Protein AF-A0A3A9AD01-F1 (afdb_monomer_lite)

pLDDT: mean 79.99, std 21.17, range [20.7, 98.94]

Radius of gyration: 34.41 Å; chains: 1; bounding box: 116×49×112 Å

Structure (mmCIF, N/CA/C/O backbone):
data_AF-A0A3A9AD01-F1
#
_entry.id   AF-A0A3A9AD01-F1
#
loop_
_atom_site.group_PDB
_atom_site.id
_atom_site.type_symbol
_atom_site.label_atom_id
_atom_site.label_alt_id
_atom_site.label_comp_id
_atom_site.label_asym_id
_atom_site.label_entity_id
_atom_site.label_seq_id
_atom_site.pdbx_PDB_ins_code
_atom_site.Cartn_x
_atom_site.Cartn_y
_atom_site.Cartn_z
_atom_site.occupancy
_atom_site.B_iso_or_equiv
_atom_site.auth_seq_id
_atom_site.auth_comp_id
_atom_site.auth_asym_id
_atom_site.auth_atom_id
_atom_site.pdbx_PDB_model_num
ATOM 1 N N . MET A 1 1 ? 70.126 10.787 26.050 1.00 33.09 1 MET A N 1
ATOM 2 C CA . MET A 1 1 ? 70.693 11.608 27.144 1.00 33.09 1 MET A CA 1
ATOM 3 C C . MET A 1 1 ? 69.645 11.672 28.261 1.00 33.09 1 MET A C 1
ATOM 5 O O . MET A 1 1 ? 68.573 12.176 27.992 1.00 33.09 1 MET A O 1
ATOM 9 N N . LYS A 1 2 ? 69.933 11.039 29.420 1.00 28.64 2 LYS A N 1
ATOM 10 C CA . LYS A 1 2 ? 69.235 10.999 30.745 1.00 28.64 2 LYS A CA 1
ATOM 11 C C . LYS A 1 2 ? 67.682 10.879 30.781 1.00 28.64 2 LYS A C 1
ATOM 13 O O . LYS A 1 2 ? 66.994 11.807 30.401 1.00 28.64 2 LYS A O 1
ATOM 18 N N . LEU A 1 3 ? 67.087 9.727 31.163 1.00 25.70 3 LEU A N 1
ATOM 19 C CA . LEU A 1 3 ? 66.808 9.228 32.550 1.00 25.70 3 LEU A CA 1
ATOM 20 C C . LEU A 1 3 ? 65.947 10.230 33.353 1.00 25.70 3 LEU A C 1
ATOM 22 O O . LEU A 1 3 ? 66.424 11.334 33.560 1.00 25.70 3 LEU A O 1
ATOM 26 N N . ARG A 1 4 ? 64.740 9.974 33.891 1.00 27.58 4 ARG A N 1
ATOM 27 C CA . ARG A 1 4 ? 64.125 8.894 34.725 1.00 27.58 4 ARG A CA 1
ATOM 28 C C . ARG A 1 4 ? 62.675 9.402 35.035 1.00 27.58 4 ARG A C 1
ATOM 30 O O . ARG A 1 4 ? 62.485 10.604 34.955 1.00 27.58 4 ARG A O 1
ATOM 37 N N . ARG A 1 5 ? 61.619 8.683 35.451 1.00 25.41 5 ARG A N 1
ATOM 38 C CA . ARG A 1 5 ? 61.431 7.453 36.246 1.00 25.41 5 ARG A CA 1
ATOM 39 C C . ARG A 1 5 ? 59.931 7.049 36.184 1.00 25.41 5 ARG A C 1
ATOM 41 O O . ARG A 1 5 ? 59.068 7.898 36.354 1.00 25.41 5 ARG A O 1
ATOM 48 N N . ASN A 1 6 ? 59.671 5.753 36.006 1.00 29.19 6 ASN A N 1
ATOM 49 C CA . ASN A 1 6 ? 58.430 5.005 36.325 1.00 29.19 6 ASN A CA 1
ATOM 50 C C . ASN A 1 6 ? 58.163 5.021 37.867 1.00 29.19 6 ASN A C 1
ATOM 52 O O . ASN A 1 6 ? 59.138 5.344 38.560 1.00 29.19 6 ASN A O 1
ATOM 56 N N . PRO A 1 7 ? 57.001 4.599 38.460 1.00 39.38 7 PRO A N 1
ATOM 57 C CA . PRO A 1 7 ? 56.332 3.315 38.148 1.00 39.38 7 PRO A CA 1
ATOM 58 C C . PRO A 1 7 ? 54.803 3.115 38.443 1.00 39.38 7 PRO A C 1
ATOM 60 O O . PRO A 1 7 ? 54.236 3.647 39.386 1.00 39.38 7 PRO A O 1
ATOM 63 N N . TRP A 1 8 ? 54.208 2.169 37.698 1.00 23.75 8 TRP A N 1
ATOM 64 C CA . TRP A 1 8 ? 53.304 1.074 38.131 1.00 23.75 8 TRP A CA 1
ATOM 65 C C . TRP A 1 8 ? 51.989 1.349 38.902 1.00 23.75 8 TRP A C 1
ATOM 67 O O . TRP A 1 8 ? 52.003 1.638 40.093 1.00 23.75 8 TRP A O 1
ATOM 77 N N . LYS A 1 9 ? 50.873 0.872 38.319 1.00 25.64 9 LYS A N 1
ATOM 78 C CA . LYS A 1 9 ? 50.113 -0.275 38.870 1.00 25.64 9 LYS A CA 1
ATOM 79 C C . LYS A 1 9 ? 49.326 -1.017 37.777 1.00 25.64 9 LYS A C 1
ATOM 81 O O . LYS A 1 9 ? 48.518 -0.443 37.061 1.00 25.64 9 LYS A O 1
ATOM 86 N N . LYS A 1 10 ? 49.613 -2.317 37.661 1.00 26.66 10 LYS A N 1
ATOM 87 C CA . LYS A 1 10 ? 48.906 -3.319 36.852 1.00 26.66 10 LYS A CA 1
ATOM 88 C C . LYS A 1 10 ? 47.602 -3.739 37.538 1.00 26.66 10 LYS A C 1
ATOM 90 O O . LYS A 1 10 ? 47.618 -3.979 38.741 1.00 26.66 10 LYS A O 1
ATOM 95 N N . GLY A 1 11 ? 46.587 -4.042 36.725 1.00 24.62 11 GLY A N 1
ATOM 96 C CA . GLY A 1 11 ? 45.798 -5.267 36.893 1.00 24.62 11 GLY A CA 1
ATOM 97 C C . GLY A 1 11 ? 44.281 -5.098 36.967 1.00 24.62 11 GLY A C 1
ATOM 98 O O . GLY A 1 11 ? 43.734 -4.923 38.042 1.00 24.62 11 GLY A O 1
ATOM 99 N N . SER A 1 12 ? 43.576 -5.316 35.857 1.00 23.64 12 SER A N 1
ATOM 100 C CA . SER A 1 12 ? 42.859 -6.585 35.644 1.00 23.64 12 SER A CA 1
ATOM 101 C C . SER A 1 12 ? 42.275 -6.633 34.227 1.00 23.64 12 SER A C 1
ATOM 103 O O . SER A 1 12 ? 41.645 -5.695 33.751 1.00 23.64 12 SER A O 1
ATOM 105 N N . ARG A 1 13 ? 42.540 -7.737 33.521 1.00 26.89 13 ARG A N 1
ATOM 106 C CA . ARG A 1 13 ? 41.887 -8.086 32.255 1.00 26.89 13 ARG A CA 1
ATOM 107 C C . ARG A 1 13 ? 40.448 -8.498 32.572 1.00 26.89 13 ARG A C 1
ATOM 109 O O . ARG A 1 13 ? 40.264 -9.504 33.253 1.00 26.89 13 ARG A O 1
ATOM 116 N N . LYS A 1 14 ? 39.451 -7.797 32.031 1.00 25.42 14 LYS A N 1
ATOM 117 C CA . LYS A 1 14 ? 38.102 -8.349 31.852 1.00 25.42 14 LYS A CA 1
ATOM 118 C C . LYS A 1 14 ? 37.899 -8.663 30.373 1.00 25.42 14 LYS A C 1
ATOM 120 O O . LYS A 1 14 ? 38.024 -7.793 29.517 1.00 25.42 14 LYS A O 1
ATOM 125 N N . LYS A 1 15 ? 37.659 -9.947 30.100 1.00 25.81 15 LYS A N 1
ATOM 126 C CA . LYS A 1 15 ? 37.203 -10.476 28.813 1.00 25.81 15 LYS A CA 1
ATOM 127 C C . LYS A 1 15 ? 35.883 -9.784 28.450 1.00 25.81 15 LYS A C 1
ATOM 129 O O . LYS A 1 15 ? 34.976 -9.772 29.278 1.00 25.81 15 LYS A O 1
ATOM 134 N N . LYS A 1 16 ? 35.777 -9.232 27.239 1.00 26.05 16 LYS A N 1
ATOM 135 C CA . LYS A 1 16 ? 34.485 -8.874 26.639 1.00 26.05 16 LYS A CA 1
ATOM 136 C C . LYS A 1 16 ? 33.756 -10.182 26.309 1.00 26.05 16 LYS A C 1
ATOM 138 O O . LYS A 1 16 ? 34.301 -11.012 25.587 1.00 26.05 16 LYS A O 1
ATOM 143 N N . ILE A 1 17 ? 32.578 -10.374 26.896 1.00 24.59 17 ILE A N 1
ATOM 144 C CA . ILE A 1 17 ? 31.614 -11.426 26.548 1.00 24.59 17 ILE A CA 1
ATOM 145 C C . ILE A 1 17 ? 30.493 -10.721 25.767 1.00 24.59 17 ILE A C 1
ATOM 147 O O . ILE A 1 17 ? 30.049 -9.667 26.226 1.00 24.59 17 ILE A O 1
ATOM 151 N N . PRO A 1 18 ? 30.068 -11.235 24.600 1.00 25.36 18 PRO A N 1
ATOM 152 C CA . PRO A 1 18 ? 29.046 -10.599 23.779 1.00 25.36 18 PRO A CA 1
ATOM 153 C C . PRO A 1 18 ? 27.662 -10.832 24.397 1.00 25.36 18 PRO A C 1
ATOM 155 O O . PRO A 1 18 ? 27.306 -11.963 24.726 1.00 25.36 18 PRO A O 1
ATOM 158 N N . TRP A 1 19 ? 26.887 -9.764 24.574 1.00 20.70 19 TRP A N 1
ATOM 159 C CA . TRP A 1 19 ? 25.496 -9.842 25.015 1.00 20.70 19 TRP A CA 1
ATOM 160 C C . TRP A 1 19 ? 24.606 -10.219 23.824 1.00 20.70 19 TRP A C 1
ATOM 162 O O . TRP A 1 19 ? 24.299 -9.389 22.976 1.00 20.70 19 TRP A O 1
ATOM 172 N N . LYS A 1 20 ? 24.201 -11.491 23.771 1.00 25.28 20 LYS A N 1
ATOM 173 C CA . LYS A 1 20 ? 22.997 -11.959 23.075 1.00 25.28 20 LYS A CA 1
ATOM 174 C C . LYS A 1 20 ? 22.001 -12.433 24.136 1.00 25.28 20 LYS A C 1
ATOM 176 O O . LYS A 1 20 ? 22.396 -13.159 25.043 1.00 25.28 20 LYS A O 1
ATOM 181 N N . ARG A 1 21 ? 20.730 -12.072 23.928 1.00 29.66 21 ARG A N 1
ATOM 182 C CA . ARG A 1 21 ? 19.507 -12.628 24.537 1.00 29.66 21 ARG A CA 1
ATOM 183 C C . ARG A 1 21 ? 19.397 -12.535 26.064 1.00 29.66 21 ARG A C 1
ATOM 185 O O . ARG A 1 21 ? 19.812 -13.430 26.791 1.00 29.66 21 ARG A O 1
ATOM 192 N N . LEU A 1 22 ? 18.692 -11.502 26.518 1.00 23.19 22 LEU A N 1
ATOM 193 C CA . LEU A 1 22 ? 17.883 -11.557 27.733 1.00 23.19 22 LEU A CA 1
ATOM 194 C C . LEU A 1 22 ? 16.463 -11.149 27.346 1.00 23.19 22 LEU A C 1
ATOM 196 O O . LEU A 1 22 ? 16.194 -10.008 26.987 1.00 23.19 22 LEU A O 1
ATOM 200 N N . SER A 1 23 ? 15.607 -12.159 27.337 1.00 25.92 23 SER A N 1
ATOM 201 C CA . SER A 1 23 ? 14.175 -12.125 27.100 1.00 25.92 23 SER A CA 1
ATOM 202 C C . SER A 1 23 ? 13.481 -11.183 28.092 1.00 25.92 23 SER A C 1
ATOM 204 O O . SER A 1 23 ? 13.442 -11.455 29.295 1.00 25.92 23 SER A O 1
ATOM 206 N N . ARG A 1 24 ? 12.942 -10.067 27.590 1.00 24.80 24 ARG A N 1
ATOM 207 C CA . ARG A 1 24 ? 11.953 -9.235 28.286 1.00 24.80 24 ARG A CA 1
ATOM 208 C C . ARG A 1 24 ? 10.592 -9.931 28.173 1.00 24.80 24 ARG A C 1
ATOM 210 O O . ARG A 1 24 ? 9.811 -9.592 27.303 1.00 24.80 24 ARG A O 1
ATOM 217 N N . THR A 1 25 ? 10.329 -10.929 29.011 1.00 28.86 25 THR A N 1
ATOM 218 C CA . THR A 1 25 ? 9.033 -11.647 29.004 1.00 28.86 25 THR A CA 1
ATOM 219 C C . THR A 1 25 ? 8.396 -11.766 30.387 1.00 28.86 25 THR A C 1
ATOM 221 O O . THR A 1 25 ? 7.526 -12.595 30.593 1.00 28.86 25 THR A O 1
ATOM 224 N N . ALA A 1 26 ? 8.809 -10.956 31.368 1.00 26.64 26 ALA A N 1
ATOM 225 C CA . ALA A 1 26 ? 8.249 -11.070 32.722 1.00 26.64 26 ALA A CA 1
ATOM 226 C C . ALA A 1 26 ? 8.141 -9.754 33.516 1.00 26.64 26 ALA A C 1
ATOM 228 O O . ALA A 1 26 ? 7.894 -9.799 34.716 1.00 26.64 26 ALA A O 1
ATOM 229 N N . ALA A 1 27 ? 8.334 -8.586 32.892 1.00 24.03 27 ALA A N 1
ATOM 230 C CA . ALA A 1 27 ? 8.287 -7.294 33.600 1.00 24.03 27 ALA A CA 1
ATOM 231 C C . ALA A 1 27 ? 7.144 -6.360 33.157 1.00 24.03 27 ALA A C 1
ATOM 233 O O . ALA A 1 27 ? 6.951 -5.324 33.780 1.00 24.03 27 ALA A O 1
ATOM 234 N N . VAL A 1 28 ? 6.382 -6.728 32.122 1.00 31.72 28 VAL A N 1
ATOM 235 C CA . VAL A 1 28 ? 5.322 -5.891 31.529 1.00 31.72 28 VAL A CA 1
ATOM 236 C C . VAL A 1 28 ? 3.980 -5.942 32.293 1.00 31.72 28 VAL A C 1
ATOM 238 O O . VAL A 1 28 ? 3.391 -4.880 32.461 1.00 31.72 28 VAL A O 1
ATOM 241 N N . PRO A 1 29 ? 3.510 -7.068 32.883 1.00 31.88 29 PRO A N 1
ATOM 242 C CA . PRO A 1 29 ? 2.195 -7.068 33.544 1.00 31.88 29 PRO A CA 1
ATOM 243 C C . PRO A 1 29 ? 2.198 -6.378 34.921 1.00 31.88 29 PRO A C 1
ATOM 245 O O . PRO A 1 29 ? 1.176 -5.894 35.399 1.00 31.88 29 PRO A O 1
ATOM 248 N N . VAL A 1 30 ? 3.356 -6.319 35.590 1.00 29.52 30 VAL A N 1
ATOM 249 C CA . VAL A 1 30 ? 3.443 -5.888 36.997 1.00 29.52 30 VAL A CA 1
ATOM 250 C C . VAL A 1 30 ? 3.502 -4.361 37.138 1.00 29.52 30 VAL A C 1
ATOM 252 O O . VAL A 1 30 ? 3.066 -3.837 38.158 1.00 29.52 30 VAL A O 1
ATOM 255 N N . CYS A 1 31 ? 3.991 -3.624 36.136 1.00 33.56 31 CYS A N 1
ATOM 256 C CA . CYS A 1 31 ? 4.189 -2.172 36.248 1.00 33.56 31 CYS A CA 1
ATOM 257 C C . CYS A 1 31 ? 2.951 -1.336 35.874 1.00 33.56 31 CYS A C 1
ATOM 259 O O . CYS A 1 31 ? 2.700 -0.342 36.559 1.00 33.56 31 CYS A O 1
ATOM 261 N N . LEU A 1 32 ? 2.119 -1.776 34.916 1.00 36.22 32 LEU A N 1
ATOM 262 C CA . LEU A 1 32 ? 0.825 -1.129 34.632 1.00 36.22 32 LEU A CA 1
ATOM 263 C C . LEU A 1 32 ? -0.115 -1.204 35.853 1.00 36.22 32 LEU A C 1
ATOM 265 O O . LEU A 1 32 ? -0.751 -0.217 36.221 1.00 36.22 32 LEU A O 1
ATOM 269 N N . CYS A 1 33 ? -0.107 -2.342 36.563 1.00 34.97 33 CYS A N 1
ATOM 270 C CA . CYS A 1 33 ? -0.821 -2.517 37.833 1.00 34.97 33 CYS A CA 1
ATOM 271 C C . CYS A 1 33 ? -0.338 -1.547 38.928 1.00 34.97 33 CYS A C 1
ATOM 273 O O . CYS A 1 33 ? -1.135 -1.070 39.736 1.00 34.97 33 CYS A O 1
ATOM 275 N N . VAL A 1 34 ? 0.965 -1.239 38.970 1.00 33.47 34 VAL A N 1
ATOM 276 C CA . VAL A 1 34 ? 1.551 -0.336 39.976 1.00 33.47 34 VAL A CA 1
ATOM 277 C C . VAL A 1 34 ? 1.167 1.121 39.707 1.00 33.47 34 VAL A C 1
ATOM 279 O O . VAL A 1 34 ? 0.885 1.839 40.663 1.00 33.47 34 VAL A O 1
ATOM 282 N N . TRP A 1 35 ? 1.062 1.555 38.449 1.00 36.31 35 TRP A N 1
ATOM 283 C CA . TRP A 1 35 ? 0.618 2.918 38.129 1.00 36.31 35 TRP A CA 1
ATOM 284 C C . TRP A 1 35 ? -0.901 3.108 38.192 1.00 36.31 35 TRP A C 1
ATOM 286 O O . TRP A 1 35 ? -1.333 4.167 38.636 1.00 36.31 35 TRP A O 1
ATOM 296 N N . LEU A 1 36 ? -1.714 2.081 37.912 1.00 41.94 36 LEU A N 1
ATOM 297 C CA . LEU A 1 36 ? -3.156 2.101 38.216 1.00 41.94 36 LEU A CA 1
ATOM 298 C C . LEU A 1 36 ? -3.418 2.243 39.730 1.00 41.94 36 LEU A C 1
ATOM 300 O O . LEU A 1 36 ? -4.338 2.952 40.139 1.00 41.94 36 LEU A O 1
ATOM 304 N N . LEU A 1 37 ? -2.564 1.650 40.576 1.00 33.56 37 LEU A N 1
ATOM 305 C CA . LEU A 1 37 ? -2.590 1.835 42.035 1.00 33.56 37 LEU A CA 1
ATOM 306 C C . LEU A 1 37 ? -2.084 3.223 42.480 1.00 33.56 37 LEU A C 1
ATOM 308 O O . LEU A 1 37 ? -2.605 3.776 43.450 1.00 33.56 37 LEU A O 1
ATOM 312 N N . VAL A 1 38 ? -1.099 3.809 41.787 1.00 35.03 38 VAL A N 1
ATOM 313 C CA . VAL A 1 38 ? -0.559 5.153 42.093 1.00 35.03 38 VAL A CA 1
ATOM 314 C C . VAL A 1 38 ? -1.478 6.274 41.589 1.00 35.03 38 VAL A C 1
ATOM 316 O O . VAL A 1 38 ? -1.658 7.256 42.306 1.00 35.03 38 VAL A O 1
ATOM 319 N N . GLY A 1 39 ? -2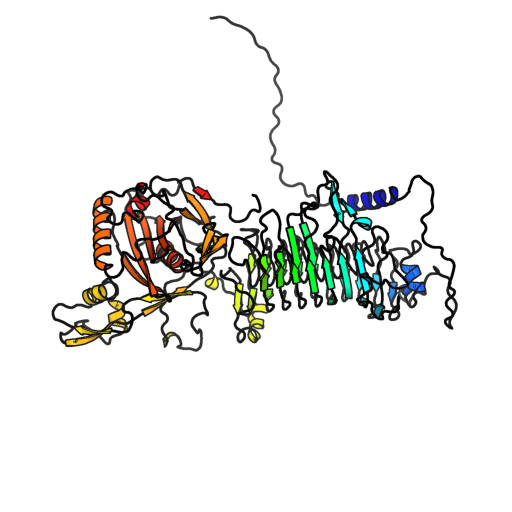.145 6.107 40.442 1.00 33.00 39 GLY A N 1
ATOM 320 C CA . GLY A 1 39 ? -3.209 6.997 39.958 1.00 33.00 39 GLY A CA 1
ATOM 321 C C . GLY A 1 39 ? -4.415 7.017 40.901 1.00 33.00 39 GLY A C 1
ATOM 322 O O . GLY A 1 39 ? -4.948 8.082 41.214 1.00 33.00 39 GLY A O 1
ATOM 323 N N . TYR A 1 40 ? -4.754 5.866 41.492 1.00 35.94 40 TYR A N 1
ATOM 324 C CA . TYR A 1 40 ? -5.706 5.790 42.607 1.00 35.94 40 TYR A CA 1
ATOM 325 C C . TYR A 1 40 ? -5.208 6.510 43.874 1.00 35.94 40 TYR A C 1
ATOM 327 O O . TYR A 1 40 ? -6.009 7.083 44.613 1.00 35.94 40 TYR A O 1
ATOM 335 N N . GLY A 1 41 ? -3.894 6.501 44.128 1.00 26.53 41 GLY A N 1
ATOM 336 C CA . GLY A 1 41 ? -3.259 7.184 45.259 1.00 26.53 41 GLY A CA 1
ATOM 337 C C . GLY A 1 41 ? -3.187 8.711 45.122 1.00 26.53 41 GLY A C 1
ATOM 338 O O . GLY A 1 41 ? -3.247 9.406 46.135 1.00 26.53 41 GLY A O 1
ATOM 339 N N . PHE A 1 42 ? -3.110 9.238 43.896 1.00 23.97 42 PHE A N 1
ATOM 340 C CA . PHE A 1 42 ? -3.087 10.681 43.614 1.00 23.97 42 PHE A CA 1
ATOM 341 C C . PHE A 1 42 ? -4.482 11.309 43.442 1.00 23.97 42 PHE A C 1
ATOM 343 O O . PHE A 1 42 ? -4.614 12.528 43.522 1.00 23.97 42 PHE A O 1
ATOM 350 N N . CYS A 1 43 ? -5.541 10.501 43.308 1.00 29.58 43 CYS A N 1
ATOM 351 C CA . CYS A 1 43 ? -6.938 10.966 43.288 1.00 29.58 43 CYS A CA 1
ATOM 352 C C . CYS A 1 43 ? -7.494 11.386 44.668 1.00 29.58 43 CYS A C 1
ATOM 354 O O . CYS A 1 43 ? -8.684 11.679 44.798 1.00 29.58 43 CYS A O 1
ATOM 356 N N . ALA A 1 44 ? -6.662 11.446 45.712 1.00 25.42 44 ALA A N 1
ATOM 357 C CA . ALA A 1 44 ? -7.011 12.069 46.984 1.00 25.42 44 ALA A CA 1
ATOM 358 C C . ALA A 1 44 ? -6.478 13.513 47.017 1.00 25.42 44 ALA A C 1
ATOM 360 O O . ALA A 1 44 ? -5.310 13.743 47.323 1.00 25.42 44 ALA A O 1
ATOM 361 N N . ARG A 1 45 ? -7.331 14.507 46.728 1.00 26.27 45 ARG A N 1
ATOM 362 C CA . ARG A 1 45 ? -7.016 15.914 47.039 1.00 26.27 45 ARG A CA 1
ATOM 363 C C . ARG A 1 45 ? -6.729 16.062 48.540 1.00 26.27 45 ARG A C 1
ATOM 365 O O . ARG A 1 45 ? -7.468 15.544 49.375 1.00 26.27 45 ARG A O 1
ATOM 372 N N . GLU A 1 46 ? -5.698 16.837 48.878 1.00 29.02 46 GLU A N 1
ATOM 373 C CA . GLU A 1 46 ? -5.295 17.180 50.255 1.00 29.02 46 GLU A CA 1
ATOM 374 C C . GLU A 1 46 ? -6.352 17.970 51.064 1.00 29.02 46 GLU A C 1
ATOM 376 O O . GLU A 1 46 ? -6.110 18.298 52.225 1.00 29.02 46 GLU A O 1
ATOM 381 N N . ASP A 1 47 ? -7.530 18.276 50.512 1.00 29.50 47 ASP A N 1
ATOM 382 C CA . ASP A 1 47 ? -8.544 19.098 51.185 1.00 29.50 47 ASP A CA 1
ATOM 383 C C . ASP A 1 47 ? -9.666 18.312 51.887 1.00 29.50 47 ASP A C 1
ATOM 385 O O . ASP A 1 47 ? -10.533 18.914 52.521 1.00 29.50 47 ASP A O 1
ATOM 389 N N . GLY A 1 48 ? -9.644 16.976 51.848 1.00 28.22 48 GLY A N 1
ATOM 390 C CA . GLY A 1 48 ? -10.624 16.158 52.570 1.00 28.22 48 GLY A CA 1
ATOM 391 C C . GLY A 1 48 ? -12.065 16.322 52.073 1.00 28.22 48 GLY A C 1
ATOM 392 O O . GLY A 1 48 ? -12.997 15.935 52.783 1.00 28.22 48 GLY A O 1
ATOM 393 N N . SER A 1 49 ? -12.269 16.870 50.871 1.00 24.61 49 SER A N 1
ATOM 394 C CA . SER A 1 49 ? -13.573 16.862 50.219 1.00 24.61 49 SER A CA 1
ATOM 395 C C . SER A 1 49 ? -13.824 15.485 49.593 1.00 24.61 49 SER A C 1
ATOM 397 O O . SER A 1 49 ? -13.154 15.039 48.666 1.00 24.61 49 SER A O 1
ATOM 399 N N . THR A 1 50 ? -14.777 14.749 50.161 1.00 25.98 50 THR A N 1
ATOM 400 C CA . THR A 1 50 ? -15.312 13.519 49.572 1.00 25.98 50 THR A CA 1
ATOM 401 C C . THR A 1 50 ? -15.806 13.807 48.157 1.00 25.98 50 THR A C 1
ATOM 403 O O . THR A 1 50 ? -16.585 14.747 47.986 1.00 25.98 50 THR A O 1
ATOM 406 N N . PHE A 1 51 ? -15.383 12.987 47.186 1.00 29.33 51 PHE A N 1
ATOM 407 C CA . PHE A 1 51 ? -15.931 12.914 45.827 1.00 29.33 51 PHE A CA 1
ATOM 408 C C . PHE A 1 51 ? -17.428 13.232 45.839 1.00 29.33 51 PHE A C 1
ATOM 410 O O . PHE A 1 51 ? -18.215 12.500 46.445 1.00 29.33 51 PHE A O 1
ATOM 417 N N . ALA A 1 52 ? -17.825 14.298 45.150 1.00 26.27 52 ALA A N 1
ATOM 418 C CA . ALA A 1 52 ? -19.218 14.540 44.820 1.00 26.27 52 ALA A CA 1
ATOM 419 C C . ALA A 1 52 ? -19.639 13.584 43.686 1.00 26.27 52 ALA A C 1
ATOM 421 O O . ALA A 1 52 ? -20.042 14.016 42.617 1.00 26.27 52 ALA A O 1
ATOM 422 N N . MET A 1 53 ? -19.556 12.270 43.936 1.00 33.88 53 MET A N 1
ATOM 423 C CA . MET A 1 53 ? -20.492 11.310 43.353 1.00 33.88 53 MET A CA 1
ATOM 424 C C . MET A 1 53 ? -21.862 11.794 43.811 1.00 33.88 53 MET A C 1
ATOM 426 O O . MET A 1 53 ? -22.127 11.804 45.018 1.00 33.88 53 MET A O 1
ATOM 430 N N . TRP A 1 54 ? -22.689 12.295 42.897 1.00 29.67 54 TRP A N 1
ATOM 431 C CA . TRP A 1 54 ? -23.987 12.816 43.295 1.00 29.67 54 TRP A CA 1
ATOM 432 C C . TRP A 1 54 ? -24.754 11.759 44.076 1.00 29.67 54 TRP A C 1
ATOM 434 O O . TRP A 1 54 ? -24.748 10.567 43.769 1.00 29.67 54 TRP A O 1
ATOM 444 N N . ALA A 1 55 ? -25.331 12.257 45.161 1.00 27.95 55 ALA A N 1
ATOM 445 C CA . ALA A 1 55 ? -26.021 11.515 46.179 1.00 27.95 55 ALA A CA 1
ATOM 446 C C . ALA A 1 55 ? -26.954 10.458 45.581 1.00 27.95 55 ALA A C 1
ATOM 448 O O . ALA A 1 55 ? -27.815 10.743 44.753 1.00 27.95 55 ALA A O 1
ATOM 449 N N . THR A 1 56 ? -26.829 9.252 46.120 1.00 34.59 56 THR A N 1
ATOM 450 C CA . THR A 1 56 ? -27.765 8.125 46.058 1.00 34.59 56 THR A CA 1
ATOM 451 C C . THR A 1 56 ? -29.130 8.441 46.700 1.00 34.59 56 THR A C 1
ATOM 453 O O . THR A 1 56 ? -29.698 7.610 47.404 1.00 34.59 56 THR A O 1
ATOM 456 N N . GLU A 1 57 ? -29.672 9.642 46.509 1.00 31.52 57 GLU A N 1
ATOM 457 C CA . GLU A 1 57 ? -30.952 10.074 47.068 1.00 31.52 57 GLU A CA 1
ATOM 458 C C . GLU A 1 57 ? -31.828 10.724 46.000 1.00 31.52 57 GLU A C 1
ATOM 460 O O . GLU A 1 57 ? -31.942 11.945 45.909 1.00 31.52 57 GLU A O 1
ATOM 465 N N . ARG A 1 58 ? -32.484 9.865 45.216 1.00 28.02 58 ARG A N 1
ATOM 466 C CA . ARG A 1 58 ? -33.920 9.885 44.878 1.00 28.02 58 ARG A CA 1
ATOM 467 C C . ARG A 1 58 ? -34.112 9.022 43.643 1.00 28.02 58 ARG A C 1
ATOM 469 O O . ARG A 1 58 ? -33.624 9.401 42.593 1.00 28.02 58 ARG A O 1
ATOM 476 N N . LEU A 1 59 ? -34.828 7.908 43.797 1.00 33.34 59 LEU A N 1
ATOM 477 C CA . LEU A 1 59 ? -35.837 7.367 42.872 1.00 33.34 59 LEU A CA 1
ATOM 478 C C . LEU A 1 59 ? -36.126 5.912 43.275 1.00 33.34 59 LEU A C 1
ATOM 480 O O . LEU A 1 59 ? -35.290 5.026 43.135 1.00 33.34 59 LEU A O 1
ATOM 484 N N . SER A 1 60 ? -37.311 5.702 43.844 1.00 32.19 60 SER A N 1
ATOM 485 C CA . SER A 1 60 ? -38.019 4.422 43.841 1.00 32.19 60 SER A CA 1
ATOM 486 C C . SER A 1 60 ? -38.644 4.256 42.455 1.00 32.19 60 SER A C 1
ATOM 488 O O . SER A 1 60 ? -39.358 5.163 42.016 1.00 32.19 60 SER A O 1
ATOM 490 N N . SER A 1 61 ? -38.375 3.151 41.757 1.00 34.94 61 SER A N 1
ATOM 491 C CA . SER A 1 61 ? -39.026 2.852 40.482 1.00 34.94 61 SER A CA 1
ATOM 492 C C . SER A 1 61 ? -40.401 2.226 40.733 1.00 34.94 61 SER A C 1
ATOM 494 O O . SER A 1 61 ? -40.533 1.151 41.313 1.00 34.94 61 SER A O 1
ATOM 496 N N . ASP A 1 62 ? -41.449 2.929 40.301 1.00 37.94 62 ASP A N 1
ATOM 497 C CA . ASP A 1 62 ? -42.829 2.445 40.325 1.00 37.94 62 ASP A CA 1
ATOM 498 C C . ASP A 1 62 ? -43.055 1.599 39.060 1.00 37.94 62 ASP A C 1
ATOM 500 O O . ASP A 1 62 ? -43.605 2.050 38.055 1.00 37.94 62 ASP A O 1
ATOM 504 N N . THR A 1 63 ? -42.542 0.368 39.074 1.00 35.72 63 THR A N 1
ATOM 505 C CA . THR A 1 63 ? -42.950 -0.676 38.128 1.00 35.72 63 THR A CA 1
ATOM 506 C C . THR A 1 63 ? -43.448 -1.873 38.925 1.00 35.72 63 THR A C 1
ATOM 508 O O . THR A 1 63 ? -42.830 -2.316 39.890 1.00 35.72 63 THR A O 1
ATOM 511 N N . GLY A 1 64 ? -44.649 -2.346 38.587 1.00 39.22 64 GLY A N 1
ATOM 512 C CA . GLY A 1 64 ? -45.348 -3.394 39.324 1.00 39.22 64 GLY A CA 1
ATOM 513 C C . GLY A 1 64 ? -44.594 -4.724 39.311 1.00 39.22 64 GLY A C 1
ATOM 514 O O . GLY A 1 64 ? -44.822 -5.556 38.440 1.00 39.22 64 GLY A O 1
ATOM 515 N N . GLY A 1 65 ? -43.746 -4.930 40.315 1.00 40.94 65 GLY A N 1
ATOM 516 C CA . GLY A 1 65 ? -43.022 -6.168 40.583 1.00 40.94 65 GLY A CA 1
ATOM 517 C C . GLY A 1 65 ? -41.890 -5.904 41.573 1.00 40.94 65 GLY A C 1
ATOM 518 O O . GLY A 1 65 ? -40.919 -5.275 41.200 1.00 40.94 65 GLY A O 1
ATOM 519 N N . VAL A 1 66 ? -42.060 -6.349 42.828 1.00 40.50 66 VAL A N 1
ATOM 520 C CA . VAL A 1 66 ? -41.089 -6.342 43.951 1.00 40.50 66 VAL A CA 1
ATOM 521 C C . VAL A 1 66 ? -39.983 -5.273 43.844 1.00 40.50 66 VAL A C 1
ATOM 523 O O . VAL A 1 66 ? -38.939 -5.538 43.258 1.00 40.50 66 VAL A O 1
ATOM 526 N N . GLU A 1 67 ? -40.182 -4.104 44.473 1.00 42.78 67 GLU A N 1
ATOM 527 C CA . GLU A 1 67 ? -39.142 -3.072 44.648 1.00 42.78 67 GLU A CA 1
ATOM 528 C C . GLU A 1 67 ? -37.842 -3.701 45.190 1.00 42.78 67 GLU A C 1
ATOM 530 O O . GLU A 1 67 ? -37.735 -4.009 46.383 1.00 42.78 67 GLU A O 1
ATOM 535 N N . ARG A 1 68 ? -36.840 -3.896 44.325 1.00 54.16 68 ARG A N 1
ATOM 536 C CA . ARG A 1 68 ? -35.473 -4.205 44.756 1.00 54.16 68 ARG A CA 1
ATOM 537 C C . ARG A 1 68 ?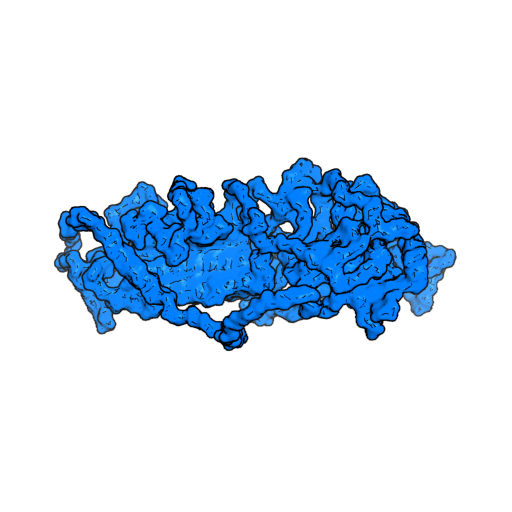 -34.757 -2.918 45.117 1.00 54.16 68 ARG A C 1
ATOM 539 O O . ARG A 1 68 ? -34.859 -1.910 44.423 1.00 54.16 68 ARG A O 1
ATOM 546 N N . LYS A 1 69 ? -34.012 -2.950 46.220 1.00 56.97 69 LYS A N 1
ATOM 547 C CA . LYS A 1 69 ? -33.208 -1.799 46.632 1.00 56.97 69 LYS A CA 1
ATOM 548 C C . LYS A 1 69 ? -31.983 -1.675 45.733 1.00 56.97 69 LYS A C 1
ATOM 550 O O . LYS A 1 69 ? -31.332 -2.669 45.423 1.00 56.97 69 LYS A O 1
ATOM 555 N N . LEU A 1 70 ? -31.630 -0.436 45.397 1.00 57.03 70 LEU A N 1
ATOM 556 C CA . LEU A 1 70 ? -30.418 -0.112 44.650 1.00 57.03 70 LEU A CA 1
ATOM 557 C C . LEU A 1 70 ? -29.181 -0.754 45.317 1.00 57.03 70 LEU A C 1
ATOM 559 O O . LEU A 1 70 ? -28.887 -0.488 46.487 1.00 57.03 70 LEU A O 1
ATOM 563 N N . GLY A 1 71 ? -28.465 -1.602 44.572 1.00 61.59 71 GLY A N 1
ATOM 564 C CA . GLY A 1 71 ? -27.247 -2.284 45.026 1.00 61.59 71 GLY A CA 1
ATOM 565 C C . GLY A 1 71 ? -27.447 -3.642 45.716 1.00 61.59 71 GLY A C 1
ATOM 566 O O . GLY A 1 71 ? -26.485 -4.160 46.287 1.00 61.59 71 GLY A O 1
ATOM 567 N N . GLU A 1 72 ? -28.652 -4.213 45.692 1.00 78.62 72 GLU A N 1
ATOM 568 C CA . GLU A 1 72 ? -28.884 -5.623 46.029 1.00 78.62 72 GLU A CA 1
ATOM 569 C C . GLU A 1 72 ? -28.501 -6.524 44.844 1.00 78.62 72 GLU A C 1
ATOM 571 O O . GLU A 1 72 ? -28.719 -6.150 43.694 1.00 78.62 72 GLU A O 1
ATOM 576 N N . ALA A 1 73 ? -27.894 -7.686 45.112 1.00 86.25 73 ALA A N 1
ATOM 577 C CA . ALA A 1 73 ? -27.434 -8.567 44.043 1.00 86.25 73 ALA A CA 1
ATOM 578 C C . ALA A 1 73 ? -28.621 -9.152 43.244 1.00 86.25 73 ALA A C 1
ATOM 580 O O . ALA A 1 73 ? -29.618 -9.567 43.852 1.00 86.25 73 ALA A O 1
ATOM 581 N N . PRO A 1 74 ? -28.521 -9.216 41.905 1.00 92.44 74 PRO A N 1
ATOM 582 C CA . PRO A 1 74 ? -29.536 -9.809 41.039 1.00 92.44 74 PRO A CA 1
ATOM 583 C C . PRO A 1 74 ? -29.713 -11.318 41.297 1.00 92.44 74 PRO A C 1
ATOM 585 O O . PRO A 1 74 ? -28.893 -11.941 41.980 1.00 92.44 74 PRO A O 1
ATOM 588 N N . PRO A 1 75 ? -30.797 -11.943 40.792 1.00 92.75 75 PRO A N 1
ATOM 589 C CA . PRO A 1 75 ? -31.000 -13.367 40.984 1.00 92.75 75 PRO A CA 1
ATOM 590 C C . PRO A 1 75 ? -29.974 -14.138 40.150 1.00 92.75 75 PRO A C 1
ATOM 592 O O . PRO A 1 75 ? -29.553 -13.676 39.092 1.00 92.75 75 PRO A O 1
ATOM 595 N N . GLN A 1 76 ? -29.599 -15.327 40.606 1.00 95.12 76 GLN A N 1
ATOM 596 C CA . GLN A 1 76 ? -28.759 -16.218 39.815 1.00 95.12 76 GLN A CA 1
ATOM 597 C C . GLN A 1 76 ? -29.604 -17.236 39.051 1.00 95.12 76 GLN A C 1
ATOM 599 O O . GLN A 1 76 ? -30.666 -17.649 39.529 1.00 95.12 76 GLN A O 1
ATOM 604 N N . ASP A 1 77 ? -29.129 -17.653 37.882 1.00 92.94 77 ASP A N 1
ATOM 605 C CA . ASP A 1 77 ? -29.659 -18.819 37.183 1.00 92.94 77 ASP A CA 1
ATOM 606 C C . ASP A 1 77 ? -29.127 -20.143 37.763 1.00 92.94 77 ASP A C 1
ATOM 608 O O . ASP A 1 77 ? -28.416 -20.176 38.770 1.00 92.94 77 ASP A O 1
ATOM 612 N N . ALA A 1 78 ? -29.520 -21.263 37.148 1.00 90.62 78 ALA A N 1
ATOM 613 C CA . ALA A 1 78 ? -29.160 -22.599 37.621 1.00 90.62 78 ALA A CA 1
ATOM 614 C C . ALA A 1 78 ? -27.645 -22.874 37.592 1.00 90.62 78 ALA A C 1
ATOM 616 O O . ALA A 1 78 ? -27.170 -23.684 38.390 1.00 90.62 78 ALA A O 1
ATOM 617 N N . ASP A 1 79 ? -26.909 -22.186 36.718 1.00 93.44 79 ASP A N 1
ATOM 618 C CA . ASP A 1 79 ? -25.471 -22.366 36.514 1.00 93.44 79 ASP A CA 1
ATOM 619 C C . ASP A 1 79 ? -24.645 -21.303 37.265 1.00 93.44 79 ASP A C 1
ATOM 621 O O . ASP A 1 79 ? -23.416 -21.282 37.183 1.00 93.44 79 ASP A O 1
ATOM 625 N N . GLY A 1 80 ? -25.313 -20.448 38.050 1.00 94.50 80 GLY A N 1
ATOM 626 C CA . GLY A 1 80 ? -24.701 -19.470 38.947 1.00 94.50 80 GLY A CA 1
ATOM 627 C C . GLY A 1 80 ? -24.447 -18.093 38.331 1.00 94.50 80 GLY A C 1
ATOM 628 O O . GLY A 1 80 ? -23.803 -17.268 38.981 1.00 94.50 80 GLY A O 1
ATOM 629 N N . TYR A 1 81 ? -24.942 -17.816 37.121 1.00 97.75 81 TYR A N 1
ATOM 630 C CA . TYR A 1 81 ? -24.821 -16.495 36.501 1.00 97.75 81 TYR A CA 1
ATOM 631 C C . TYR A 1 81 ? -25.817 -15.534 37.120 1.00 97.75 81 TYR A C 1
ATOM 633 O O . TYR A 1 81 ? -27.003 -15.836 37.229 1.00 97.75 81 TYR A O 1
ATOM 641 N N . TYR A 1 82 ? -25.343 -14.349 37.475 1.00 97.56 82 TYR A N 1
ATOM 642 C CA . TYR A 1 82 ? -26.192 -13.241 37.886 1.00 97.56 82 TYR A CA 1
ATOM 643 C C . TYR A 1 82 ? -26.965 -12.691 36.681 1.00 97.56 82 TYR A C 1
ATOM 645 O O . TYR A 1 82 ? -26.366 -12.263 35.697 1.00 97.56 82 TYR A O 1
ATOM 653 N N . LEU A 1 83 ? -28.294 -12.696 36.760 1.00 97.19 83 LEU A N 1
ATOM 654 C CA . LEU A 1 83 ? -29.176 -12.283 35.673 1.00 97.19 83 LEU A CA 1
ATOM 655 C C . LEU A 1 83 ? -29.418 -10.774 35.702 1.00 97.19 83 LEU A C 1
ATOM 657 O O . LEU A 1 83 ? -30.081 -10.269 36.608 1.00 97.19 83 LEU A O 1
ATOM 661 N N . LEU A 1 84 ? -28.919 -10.069 34.692 1.00 96.06 84 LEU A N 1
ATOM 662 C CA . LEU A 1 84 ? -29.153 -8.642 34.508 1.00 96.06 84 LEU A CA 1
ATOM 663 C C . LEU A 1 84 ? -30.415 -8.453 33.662 1.00 96.06 84 LEU A C 1
ATOM 665 O O . LEU A 1 84 ? -30.469 -8.872 32.505 1.00 96.06 84 LEU A O 1
ATOM 669 N N . SER A 1 85 ? -31.450 -7.868 34.262 1.00 93.56 85 SER A N 1
ATOM 670 C CA . SER A 1 85 ? -32.777 -7.733 33.646 1.00 93.56 85 SER A CA 1
ATOM 671 C C . SER A 1 85 ? -33.368 -6.330 33.738 1.00 93.56 85 SER A C 1
ATOM 673 O O . SER A 1 85 ? -34.330 -6.028 33.034 1.00 93.56 85 SER A O 1
ATOM 675 N N . THR A 1 86 ? -32.821 -5.486 34.613 1.00 91.50 86 THR A N 1
ATOM 676 C CA . THR A 1 86 ? -33.238 -4.095 34.784 1.00 91.50 86 THR A CA 1
ATOM 677 C C . THR A 1 86 ? -32.032 -3.175 34.911 1.00 91.50 86 THR A C 1
ATOM 679 O O . THR A 1 86 ? -30.910 -3.606 35.198 1.00 91.50 86 THR A O 1
ATOM 682 N N . LYS A 1 87 ? -32.269 -1.872 34.742 1.00 88.44 87 LYS A N 1
ATOM 683 C CA . LYS A 1 87 ? -31.252 -0.837 34.944 1.00 88.44 87 LYS A CA 1
ATOM 684 C C . LYS A 1 87 ? -30.627 -0.913 36.340 1.00 88.44 87 LYS A C 1
ATOM 686 O O . LYS A 1 87 ? -29.429 -0.705 36.479 1.00 88.44 87 LYS A O 1
ATOM 691 N N . GLU A 1 88 ? -31.395 -1.248 37.374 1.00 87.81 88 GLU A N 1
ATOM 692 C CA . GLU A 1 88 ? -30.881 -1.433 38.734 1.00 87.81 88 GLU A CA 1
ATOM 693 C C . GLU A 1 88 ? -29.918 -2.624 38.848 1.00 87.81 88 GLU A C 1
ATOM 695 O O . GLU A 1 88 ? -28.909 -2.509 39.550 1.00 87.81 88 GLU A O 1
ATOM 700 N N . ASP A 1 89 ? -30.178 -3.729 38.137 1.00 92.88 89 ASP A N 1
ATOM 701 C CA . ASP A 1 89 ? -29.253 -4.869 38.076 1.00 92.88 89 ASP A CA 1
ATOM 702 C C . ASP A 1 89 ? -27.927 -4.450 37.405 1.00 92.88 89 ASP A C 1
ATOM 704 O O . ASP A 1 89 ? -26.843 -4.803 37.875 1.00 92.88 89 ASP A O 1
ATOM 708 N N . PHE A 1 90 ? -27.990 -3.626 36.351 1.00 92.19 90 PHE A N 1
ATOM 709 C CA . PHE A 1 90 ? -26.795 -3.061 35.712 1.00 92.19 90 PHE A CA 1
ATOM 710 C C . PHE A 1 90 ? -26.026 -2.110 36.633 1.00 92.19 90 PHE A C 1
ATOM 712 O O . PHE A 1 90 ? -24.802 -2.178 36.727 1.00 92.19 90 PHE A O 1
ATOM 719 N N . MET A 1 91 ? -26.737 -1.264 37.381 1.00 88.81 91 MET A N 1
ATOM 720 C CA . MET A 1 91 ? -26.122 -0.390 38.383 1.00 88.81 91 MET A CA 1
ATOM 721 C C . MET A 1 91 ? -25.429 -1.187 39.494 1.00 88.81 91 MET A C 1
ATOM 723 O O . MET A 1 91 ? -24.420 -0.729 40.029 1.00 88.81 91 MET A O 1
ATOM 727 N N . TRP A 1 92 ? -25.937 -2.373 39.852 1.00 91.81 92 TRP A N 1
ATOM 728 C CA . TRP A 1 92 ? -25.222 -3.294 40.738 1.00 91.81 92 TRP A CA 1
ATOM 729 C C . TRP A 1 92 ? -23.942 -3.823 40.081 1.00 91.81 92 TRP A C 1
ATOM 731 O O . TRP A 1 92 ? -22.896 -3.822 40.737 1.00 91.81 92 TRP A O 1
ATOM 741 N N . PHE A 1 93 ? -24.008 -4.214 38.806 1.00 92.56 93 PHE A N 1
ATOM 742 C CA . PHE A 1 93 ? -22.878 -4.774 38.061 1.00 92.56 93 PHE A CA 1
ATOM 743 C C . PHE A 1 93 ? -21.684 -3.812 37.985 1.00 92.56 93 PHE A C 1
ATOM 745 O O . PHE A 1 93 ? -20.563 -4.213 38.278 1.00 92.56 93 PHE A O 1
ATOM 752 N N . ILE A 1 94 ? -21.922 -2.527 37.710 1.00 89.44 94 ILE A N 1
ATOM 753 C CA . ILE A 1 94 ? -20.860 -1.503 37.661 1.00 89.44 94 ILE A CA 1
ATOM 754 C C . ILE A 1 94 ? -20.483 -0.939 39.047 1.00 89.44 94 ILE A C 1
ATOM 756 O O . ILE A 1 94 ? -19.687 -0.004 39.162 1.00 89.44 94 ILE A O 1
ATOM 760 N N . SER A 1 95 ? -21.068 -1.457 40.133 1.00 86.81 95 SER A N 1
ATOM 761 C CA . SER A 1 95 ? -20.817 -0.946 41.484 1.00 86.81 95 SER A CA 1
ATOM 762 C C . SER A 1 95 ? -19.521 -1.493 42.088 1.00 86.81 95 SER A C 1
ATOM 764 O O . SER A 1 95 ? -19.159 -2.650 41.902 1.00 86.81 95 SER A O 1
ATOM 766 N N . LYS A 1 96 ? -18.887 -0.718 42.980 1.00 80.00 96 LYS A N 1
ATOM 767 C CA . LYS A 1 96 ? -17.701 -1.159 43.751 1.00 80.00 96 LYS A CA 1
ATOM 768 C C . LYS A 1 96 ? -17.935 -2.378 44.662 1.00 80.00 96 LYS A C 1
ATOM 770 O O . LYS A 1 96 ? -16.997 -2.843 45.302 1.00 80.00 96 LYS A O 1
ATOM 775 N N . LYS A 1 97 ? -19.184 -2.829 44.816 1.00 81.44 97 LYS A N 1
ATOM 776 C CA . LYS A 1 97 ? -19.545 -3.989 45.645 1.00 81.44 97 LYS A CA 1
ATOM 777 C C . LYS A 1 97 ? -19.567 -5.294 44.851 1.00 81.44 97 LYS A C 1
ATOM 779 O O . LYS A 1 97 ? -19.607 -6.351 45.477 1.00 81.44 97 LYS A O 1
ATOM 784 N N . MET A 1 98 ? -19.601 -5.219 43.523 1.00 89.44 98 MET A N 1
ATOM 785 C CA . MET A 1 98 ? -19.585 -6.387 42.654 1.00 89.44 98 MET A CA 1
ATOM 786 C C . MET A 1 98 ? -18.191 -7.032 42.688 1.00 89.44 98 MET A C 1
ATOM 788 O O . MET A 1 98 ? -17.175 -6.341 42.636 1.00 89.44 98 MET A O 1
ATOM 792 N N . ASP A 1 99 ? -18.147 -8.358 42.852 1.00 92.56 99 ASP A N 1
ATOM 793 C CA . ASP A 1 99 ? -16.905 -9.125 42.718 1.00 92.56 99 ASP A CA 1
ATOM 794 C C . ASP A 1 99 ? -16.588 -9.266 41.223 1.00 92.56 99 ASP A C 1
ATOM 796 O O . ASP A 1 99 ? -17.400 -9.876 40.521 1.00 92.56 99 ASP A O 1
ATOM 800 N N . PRO A 1 100 ? -15.441 -8.765 40.729 1.00 93.56 100 PRO A N 1
ATOM 801 C CA . PRO A 1 100 ? -15.103 -8.770 39.305 1.00 93.56 100 PRO A CA 1
ATOM 802 C C . PRO A 1 100 ? -14.916 -10.171 38.698 1.00 93.56 100 PRO A C 1
ATOM 804 O O . PRO A 1 100 ? -14.803 -10.283 37.481 1.00 93.56 100 PRO A O 1
ATOM 807 N N . HIS A 1 101 ? -14.915 -11.240 39.504 1.00 96.31 101 HIS A N 1
ATOM 808 C CA . HIS A 1 101 ? -14.954 -12.634 39.031 1.00 96.31 101 HIS A CA 1
ATOM 809 C C . HIS A 1 101 ? -16.381 -13.161 38.822 1.00 96.31 101 HIS A C 1
ATOM 811 O O . HIS A 1 101 ? -16.574 -14.310 38.426 1.00 96.31 101 HIS A O 1
ATOM 817 N N . SER A 1 102 ? -17.398 -12.355 39.129 1.00 95.44 102 SER A N 1
ATOM 818 C CA . SER A 1 102 ? -18.793 -12.762 38.990 1.00 95.44 102 SER A CA 1
ATOM 819 C C . SER A 1 102 ? -19.164 -12.914 37.521 1.00 95.44 102 SER A C 1
ATOM 821 O O . SER A 1 102 ? -18.995 -11.986 36.728 1.00 95.44 102 SER A O 1
ATOM 823 N N . ASN A 1 103 ? -19.748 -14.060 37.186 1.00 97.94 103 ASN A N 1
ATOM 824 C CA . ASN A 1 103 ? -20.348 -14.291 35.879 1.00 97.94 103 ASN A CA 1
ATOM 825 C C . ASN A 1 103 ? -21.733 -13.645 35.826 1.00 97.94 103 ASN A C 1
ATOM 827 O O . ASN A 1 103 ? -22.543 -13.830 36.742 1.00 97.94 103 ASN A O 1
ATOM 831 N N . VAL A 1 104 ? -22.006 -12.903 34.760 1.00 97.88 104 VAL A N 1
ATOM 832 C CA . VAL A 1 104 ? -23.273 -12.201 34.548 1.00 97.88 104 VAL A CA 1
ATOM 833 C C . VAL A 1 104 ? -23.866 -12.573 33.200 1.00 97.88 104 VAL A C 1
ATOM 835 O O . VAL A 1 104 ? -23.134 -12.876 32.262 1.00 97.88 104 VAL A O 1
ATOM 838 N N . ARG A 1 105 ? -25.196 -12.574 33.110 1.00 98.06 105 ARG A N 1
ATOM 839 C CA . ARG A 1 105 ? -25.928 -12.892 31.885 1.00 98.06 105 ARG A CA 1
ATOM 840 C C . ARG A 1 105 ? -27.075 -11.918 31.671 1.00 98.06 105 ARG A C 1
ATOM 842 O O . ARG A 1 105 ? -27.837 -11.672 32.608 1.00 98.06 105 ARG A O 1
ATOM 849 N N . LEU A 1 106 ? -27.237 -11.397 30.457 1.00 98.00 106 LEU A N 1
ATOM 850 C CA . LEU A 1 106 ? -28.429 -10.618 30.119 1.00 98.00 106 LEU A CA 1
ATOM 851 C C . LEU A 1 106 ? -29.650 -11.542 29.997 1.00 98.00 106 LEU A C 1
ATOM 853 O O . LEU A 1 106 ? -29.620 -12.576 29.328 1.00 98.00 106 LEU A O 1
ATOM 857 N N . ALA A 1 107 ? -30.744 -11.163 30.654 1.00 97.00 107 ALA A N 1
ATOM 858 C CA . ALA A 1 107 ? -32.017 -11.883 30.579 1.00 97.00 107 ALA A CA 1
ATOM 859 C C . ALA A 1 107 ? -32.997 -11.278 29.554 1.00 97.00 107 ALA A C 1
ATOM 861 O O . ALA A 1 107 ? -34.028 -11.883 29.257 1.00 97.00 107 ALA A O 1
ATOM 862 N N . ASN A 1 108 ? -32.723 -10.057 29.096 1.00 97.19 108 ASN A N 1
ATOM 863 C CA . ASN A 1 108 ? -33.460 -9.304 28.085 1.00 97.19 108 ASN A CA 1
ATOM 864 C C . ASN A 1 108 ? -32.607 -8.112 27.610 1.00 97.19 108 ASN A C 1
ATOM 866 O O . ASN A 1 108 ? -31.548 -7.847 28.183 1.00 97.19 108 ASN A O 1
ATOM 870 N N . ASP A 1 109 ? -33.083 -7.395 26.588 1.00 97.75 109 ASP A N 1
ATOM 871 C CA . ASP A 1 109 ? -32.501 -6.111 26.187 1.00 97.75 109 ASP A CA 1
ATOM 872 C C . ASP A 1 109 ? -32.570 -5.107 27.345 1.00 97.75 109 ASP A C 1
ATOM 874 O O . ASP A 1 109 ? -33.645 -4.764 27.844 1.00 97.75 109 ASP A O 1
ATOM 878 N N . LEU A 1 110 ? -31.408 -4.594 27.729 1.00 96.19 110 LEU A N 1
ATOM 879 C CA . LEU A 1 110 ? -31.224 -3.704 28.855 1.00 96.19 110 LEU A CA 1
ATOM 880 C C . LEU A 1 110 ? -31.153 -2.248 28.376 1.00 96.19 110 LEU A C 1
ATOM 882 O O . LEU A 1 110 ? -30.128 -1.789 27.872 1.00 96.19 110 LEU A O 1
ATOM 886 N N . ILE A 1 111 ? -32.253 -1.515 28.554 1.00 94.88 111 ILE A N 1
ATOM 887 C CA . ILE A 1 111 ? -32.392 -0.121 28.108 1.00 94.88 111 ILE A CA 1
ATOM 888 C C . ILE A 1 111 ? -31.934 0.837 29.215 1.00 94.88 111 ILE A C 1
ATOM 890 O O . ILE A 1 111 ? -32.552 0.921 30.279 1.00 94.88 111 ILE A O 1
ATOM 894 N N . LEU A 1 112 ? -30.853 1.575 28.961 1.00 93.44 112 LEU A N 1
ATOM 895 C CA . LEU A 1 112 ? -30.214 2.466 29.932 1.00 93.44 112 LEU A CA 1
ATOM 896 C C . LEU A 1 112 ? -30.668 3.930 29.831 1.00 93.44 112 LEU A C 1
ATOM 898 O O . LEU A 1 112 ? -30.712 4.627 30.854 1.00 93.44 112 LEU A O 1
ATOM 902 N N . ASN A 1 113 ? -31.007 4.379 28.622 1.00 94.25 113 ASN A N 1
ATOM 903 C CA . ASN A 1 113 ? -31.462 5.729 28.284 1.00 94.25 113 ASN A CA 1
ATOM 904 C C . ASN A 1 113 ? -32.538 5.682 27.183 1.00 94.25 113 ASN A C 1
ATOM 906 O O . ASN A 1 113 ? -32.657 4.685 26.474 1.00 94.25 113 ASN A O 1
ATOM 910 N N . ASP A 1 114 ? -33.295 6.771 27.025 1.00 93.75 114 ASP A N 1
ATOM 911 C CA . ASP A 1 114 ? -34.108 7.015 25.824 1.00 93.75 114 ASP A CA 1
ATOM 912 C C . ASP A 1 114 ? -33.186 7.379 24.656 1.00 93.75 114 ASP A C 1
ATOM 914 O O . ASP A 1 114 ? -32.480 8.382 24.728 1.00 93.75 114 ASP A O 1
ATOM 918 N N . THR A 1 115 ? -33.180 6.562 23.603 1.00 95.75 115 THR A N 1
ATOM 919 C CA . THR A 1 115 ? -32.240 6.656 22.477 1.00 95.75 115 THR A CA 1
ATOM 920 C C . THR A 1 115 ? -32.713 7.571 21.352 1.00 95.75 115 THR A C 1
ATOM 922 O O . THR A 1 115 ? -32.060 7.661 20.312 1.00 95.75 115 THR A O 1
ATOM 925 N N . GLN A 1 116 ? -33.830 8.286 21.519 1.00 94.44 116 GLN A N 1
ATOM 926 C CA . GLN A 1 116 ? -34.275 9.238 20.508 1.00 94.44 116 GLN A CA 1
ATOM 927 C C . GLN A 1 116 ? -33.224 10.346 20.286 1.00 94.44 116 GLN A C 1
ATOM 929 O O . GLN A 1 116 ? -33.028 11.220 21.129 1.00 94.44 116 GLN A O 1
ATOM 934 N N . GLY A 1 117 ? -32.594 10.349 19.105 1.00 92.38 117 GLY A N 1
ATOM 935 C CA . GLY A 1 117 ? -31.582 11.339 18.717 1.00 92.38 117 GLY A CA 1
ATOM 936 C C . GLY A 1 117 ? -30.193 11.103 19.318 1.00 92.38 117 GLY A C 1
ATOM 937 O O . GLY A 1 117 ? -29.436 12.071 19.463 1.00 92.38 117 GLY A O 1
ATOM 938 N N . TRP A 1 118 ? -29.873 9.856 19.684 1.00 93.94 118 TRP A N 1
ATOM 939 C CA . TRP A 1 118 ? -28.603 9.460 20.305 1.00 93.94 118 TRP A CA 1
ATOM 940 C C . TRP A 1 118 ? -27.359 9.870 19.506 1.00 93.94 118 TRP A C 1
ATOM 942 O O . TRP A 1 118 ? -26.304 10.132 20.080 1.00 93.94 118 TRP A O 1
ATOM 952 N N . GLU A 1 119 ? -27.490 10.038 18.192 1.00 91.50 119 GLU A N 1
ATOM 953 C CA . GLU A 1 119 ? -26.416 10.445 17.284 1.00 91.50 119 GLU A CA 1
ATOM 954 C C . GLU A 1 119 ? -25.861 11.851 17.600 1.00 91.50 119 GLU A C 1
ATOM 956 O O . GLU A 1 119 ? -24.767 12.208 17.154 1.00 91.50 119 GLU A O 1
ATOM 961 N N . ASN A 1 120 ? -26.615 12.650 18.371 1.00 92.31 120 ASN A N 1
ATOM 962 C CA . ASN A 1 120 ? -26.260 14.005 18.808 1.00 92.31 120 ASN A CA 1
ATOM 963 C C . ASN A 1 120 ? -25.877 14.086 20.296 1.00 92.31 120 ASN A C 1
ATOM 965 O O . ASN A 1 120 ? -25.807 15.189 20.854 1.00 92.31 120 ASN A O 1
ATOM 969 N N . TRP A 1 121 ? -25.671 12.954 20.974 1.00 92.25 121 TRP A N 1
ATOM 970 C CA . TRP A 1 121 ? -25.329 12.947 22.398 1.00 92.25 121 TRP A CA 1
ATOM 971 C C . TRP A 1 121 ? -23.985 13.612 22.718 1.00 92.25 121 TRP A C 1
ATOM 973 O O . TRP A 1 121 ? -23.806 14.075 23.839 1.00 92.25 121 TRP A O 1
ATOM 983 N N . ASP A 1 122 ? -23.094 13.784 21.735 1.00 86.75 122 ASP A N 1
ATOM 984 C CA . ASP A 1 122 ? -21.859 14.568 21.882 1.00 86.75 122 ASP A CA 1
ATOM 985 C C . ASP A 1 122 ? -22.126 16.051 22.193 1.00 86.75 122 ASP A C 1
ATOM 987 O O . ASP A 1 122 ? -21.298 16.721 22.805 1.00 86.75 122 ASP A O 1
ATOM 991 N N . LYS A 1 123 ? -23.299 16.563 21.801 1.00 88.88 123 LYS A N 1
ATOM 992 C CA . LYS A 1 123 ? -23.734 17.953 22.035 1.00 88.88 123 LYS A CA 1
ATOM 993 C C . LYS A 1 123 ? -24.854 18.051 23.060 1.00 88.88 123 LYS A C 1
ATOM 995 O O . LYS A 1 123 ? -24.975 19.054 23.762 1.00 88.88 123 LYS A O 1
ATOM 1000 N N . THR A 1 124 ? -25.697 17.029 23.112 1.00 89.81 124 THR A N 1
ATOM 1001 C CA . THR A 1 124 ? -26.890 16.957 23.959 1.00 89.81 124 THR A CA 1
ATOM 1002 C C . THR A 1 124 ? -26.917 15.608 24.668 1.00 89.81 124 THR A C 1
ATOM 1004 O O . THR A 1 124 ? -27.628 14.713 24.213 1.00 89.81 124 THR A O 1
ATOM 1007 N N . PRO A 1 125 ? -26.133 15.444 25.750 1.00 86.56 125 PRO A N 1
ATOM 1008 C CA . PRO A 1 125 ? -26.016 14.172 26.452 1.00 86.56 125 PRO A CA 1
ATOM 1009 C C . PRO A 1 125 ? -27.365 13.676 26.993 1.00 86.56 125 PRO A C 1
ATOM 1011 O O . PRO A 1 125 ? -28.243 14.495 27.298 1.00 86.56 125 PRO A O 1
ATOM 1014 N N . PRO A 1 126 ? -27.535 12.353 27.147 1.00 90.44 126 PRO A N 1
ATOM 1015 C CA . PRO A 1 126 ? -28.742 11.780 27.724 1.00 90.44 126 PRO A CA 1
ATOM 1016 C C . PRO A 1 126 ? -28.827 12.040 29.234 1.00 90.44 126 PRO A C 1
ATOM 1018 O O . PRO A 1 126 ? -27.909 12.573 29.857 1.00 90.44 126 PRO A O 1
ATOM 1021 N N . GLU A 1 127 ? -29.944 11.637 29.842 1.00 87.25 127 GLU A N 1
ATOM 1022 C CA . GLU A 1 127 ? -30.185 11.819 31.280 1.00 87.25 127 GLU A CA 1
ATOM 1023 C C . GLU A 1 127 ? -29.148 11.091 32.151 1.00 87.25 127 GLU A C 1
ATOM 1025 O O . GLU A 1 127 ? -28.783 11.595 33.215 1.00 87.25 127 GLU A O 1
ATOM 1030 N N . TYR A 1 128 ? -28.663 9.926 31.708 1.00 88.00 128 TYR A N 1
ATOM 1031 C CA . TYR A 1 128 ? -27.751 9.094 32.486 1.00 88.00 128 TYR A CA 1
ATOM 1032 C C . TYR A 1 128 ? -26.462 8.783 31.736 1.00 88.00 128 TYR A C 1
ATOM 1034 O O . TYR A 1 128 ? -26.478 8.329 30.591 1.00 88.00 128 TYR A O 1
ATOM 1042 N N . THR A 1 129 ? -25.350 8.929 32.447 1.00 88.56 129 THR A N 1
ATOM 1043 C CA . THR A 1 129 ? -24.024 8.471 32.037 1.00 88.56 129 THR A CA 1
ATOM 1044 C C . THR A 1 129 ? -23.512 7.409 33.006 1.00 88.56 129 THR A C 1
ATOM 1046 O O . THR A 1 129 ? -23.927 7.352 34.168 1.00 88.56 129 THR A O 1
ATOM 1049 N N . TYR A 1 130 ? -22.633 6.535 32.520 1.00 87.62 130 TYR A N 1
ATOM 1050 C CA . TYR A 1 130 ? -22.156 5.365 33.254 1.00 87.62 130 TYR A CA 1
ATOM 1051 C C . TYR A 1 130 ? -20.629 5.290 33.227 1.00 87.62 130 TYR A C 1
ATOM 1053 O O . TYR A 1 130 ? -19.990 5.614 32.224 1.00 87.62 130 TYR A O 1
ATOM 1061 N N . GLY A 1 131 ? -20.059 4.855 34.352 1.00 83.38 131 GLY A N 1
ATOM 1062 C CA . GLY A 1 131 ? -18.622 4.648 34.500 1.00 83.38 131 GLY A CA 1
ATOM 1063 C C . GLY A 1 131 ? -18.182 3.233 34.125 1.00 83.38 131 GLY A C 1
ATOM 1064 O O . GLY A 1 131 ? -18.989 2.306 34.098 1.00 83.38 131 GLY A O 1
ATOM 1065 N N . SER A 1 132 ? -16.883 3.073 33.879 1.00 87.94 132 SER A N 1
ATOM 1066 C CA . SER A 1 132 ? -16.274 1.805 33.468 1.00 87.94 132 SER A CA 1
ATOM 1067 C C . SER A 1 132 ? -16.017 0.847 34.629 1.00 87.94 132 SER A C 1
ATOM 1069 O O . SER A 1 132 ? -15.739 1.255 35.761 1.00 87.94 132 SER A O 1
ATOM 1071 N N . ILE A 1 133 ? -15.991 -0.448 34.317 1.00 90.44 133 ILE A N 1
ATOM 1072 C CA . ILE A 1 133 ? -15.503 -1.499 35.214 1.00 90.44 133 ILE A CA 1
ATOM 1073 C C . ILE A 1 133 ? -13.973 -1.567 35.102 1.00 90.44 133 ILE A C 1
ATOM 1075 O O . ILE A 1 133 ? -13.474 -1.871 34.021 1.00 90.44 133 ILE A O 1
ATOM 1079 N N . PRO A 1 134 ? -13.199 -1.314 36.177 1.00 88.88 134 PRO A N 1
ATOM 1080 C CA . PRO A 1 134 ? -11.742 -1.206 36.068 1.00 88.88 134 PRO A CA 1
ATOM 1081 C C . PRO A 1 134 ? -11.041 -2.494 35.616 1.00 88.88 134 PRO A C 1
ATOM 1083 O O . PRO A 1 134 ? -10.212 -2.458 34.717 1.00 88.88 134 PRO A O 1
ATOM 1086 N N . ASN A 1 135 ? -11.368 -3.629 36.234 1.00 92.94 135 ASN A N 1
ATOM 1087 C CA . ASN A 1 135 ? -10.818 -4.937 35.878 1.00 92.94 135 ASN A CA 1
ATOM 1088 C C . ASN A 1 135 ? -11.939 -5.964 35.986 1.00 92.94 135 ASN A C 1
ATOM 1090 O O . ASN A 1 135 ? -12.667 -5.963 36.982 1.00 92.94 135 ASN A O 1
ATOM 1094 N N . TYR A 1 136 ? -12.068 -6.828 34.987 1.00 97.25 136 TYR A N 1
ATOM 1095 C CA . TYR A 1 136 ? -13.064 -7.888 34.966 1.00 97.25 136 TYR A CA 1
ATOM 1096 C C . TYR A 1 136 ? -12.400 -9.224 34.644 1.00 97.25 136 TYR A C 1
ATOM 1098 O O . TYR A 1 136 ? -11.584 -9.292 33.732 1.00 97.25 136 TYR A O 1
ATOM 1106 N N . TYR A 1 137 ? -12.753 -10.259 35.409 1.00 97.94 137 TYR A N 1
ATOM 1107 C CA . TYR A 1 137 ? -12.218 -11.624 35.299 1.00 97.94 137 TYR A CA 1
ATOM 1108 C C . TYR A 1 137 ? -13.319 -12.651 34.994 1.00 97.94 137 TYR A C 1
ATOM 1110 O O . TYR A 1 137 ? -13.024 -13.796 34.668 1.00 97.94 137 TYR A O 1
ATOM 1118 N N . GLY A 1 138 ? -14.589 -12.271 35.171 1.00 97.56 138 GLY A N 1
ATOM 1119 C CA . GLY A 1 138 ? -15.734 -13.150 34.957 1.00 97.56 138 GLY A CA 1
ATOM 1120 C C . GLY A 1 138 ? -16.130 -13.294 33.486 1.00 97.56 138 GLY A C 1
ATOM 1121 O O . GLY A 1 138 ? -15.471 -12.803 32.568 1.00 97.56 138 GLY A O 1
ATOM 1122 N N . HIS A 1 139 ? -17.257 -13.964 33.272 1.00 98.56 139 HIS A N 1
ATOM 1123 C CA . HIS A 1 139 ? -17.922 -14.057 31.980 1.00 98.56 139 HIS A CA 1
ATOM 1124 C C . HIS A 1 139 ? -19.137 -13.125 31.919 1.00 98.56 139 HIS A C 1
ATOM 1126 O O . HIS A 1 139 ? -20.092 -13.313 32.676 1.00 98.56 139 HIS A O 1
ATOM 1132 N N . PHE A 1 140 ? -19.110 -12.166 30.993 1.00 98.62 140 PHE A N 1
ATOM 1133 C CA . PHE A 1 140 ? -20.274 -11.391 30.583 1.00 98.62 140 PHE A CA 1
ATOM 1134 C C . PHE A 1 140 ? -20.925 -12.070 29.377 1.00 98.62 140 PHE A C 1
ATOM 1136 O O . PHE A 1 140 ? -20.440 -11.967 28.252 1.00 98.62 140 PHE A O 1
ATOM 1143 N N . ASP A 1 141 ? -22.023 -12.767 29.626 1.00 98.50 141 ASP A N 1
ATOM 1144 C CA . ASP A 1 141 ? -22.813 -13.458 28.613 1.00 98.50 141 ASP A CA 1
ATOM 1145 C C . ASP A 1 141 ? -23.970 -12.556 28.158 1.00 98.50 141 ASP A C 1
ATOM 1147 O O . ASP A 1 141 ? -24.949 -12.339 28.879 1.00 98.50 141 ASP A O 1
ATOM 1151 N N . GLY A 1 142 ? -23.856 -11.987 26.964 1.00 98.31 142 GLY A N 1
ATOM 1152 C CA . GLY A 1 142 ? -24.915 -11.191 26.361 1.00 98.31 142 GLY A CA 1
ATOM 1153 C C . GLY A 1 142 ? -26.149 -12.018 26.010 1.00 98.31 142 GLY A C 1
ATOM 1154 O O . GLY A 1 142 ? -27.240 -11.458 25.945 1.00 98.31 142 GLY A O 1
ATOM 1155 N N . ASN A 1 143 ? -26.017 -13.342 25.851 1.00 97.69 143 ASN A N 1
ATOM 1156 C CA . ASN A 1 143 ? -27.114 -14.274 25.592 1.00 97.69 143 ASN A CA 1
ATOM 1157 C C . ASN A 1 143 ? -28.029 -13.823 24.428 1.00 97.69 143 ASN A C 1
ATOM 1159 O O . ASN A 1 143 ? -29.242 -14.042 24.448 1.00 97.69 143 ASN A O 1
ATOM 1163 N N . GLY A 1 144 ? -27.448 -13.152 23.424 1.00 97.56 144 GLY A N 1
ATOM 1164 C CA . GLY A 1 144 ? -28.152 -12.604 22.262 1.00 97.56 144 GLY A CA 1
ATOM 1165 C C . GLY A 1 144 ? -28.996 -11.354 22.542 1.00 97.56 144 GLY A C 1
ATOM 1166 O O . GLY A 1 144 ? -29.861 -11.017 21.733 1.00 97.56 144 GLY A O 1
ATOM 1167 N N . HIS A 1 145 ? -28.790 -10.691 23.680 1.00 98.38 145 HIS A N 1
ATOM 1168 C CA . HIS A 1 145 ? -29.486 -9.468 24.076 1.00 98.38 145 HIS A CA 1
ATOM 1169 C C . HIS A 1 145 ? -28.603 -8.225 23.961 1.00 98.38 145 HIS A C 1
ATOM 1171 O O . HIS A 1 145 ? -27.370 -8.296 23.951 1.00 98.38 145 HIS A O 1
ATOM 1177 N N . ALA A 1 146 ? -29.262 -7.066 23.904 1.00 98.00 146 ALA A N 1
ATOM 1178 C CA . ALA A 1 146 ? -28.594 -5.785 23.745 1.00 98.00 146 ALA A CA 1
ATOM 1179 C C . ALA A 1 146 ? -28.463 -4.985 25.050 1.00 98.00 146 ALA A C 1
ATOM 1181 O O . ALA A 1 146 ? -29.412 -4.865 25.821 1.00 98.00 146 ALA A O 1
ATOM 1182 N N . LEU A 1 147 ? -27.314 -4.340 25.241 1.00 97.62 147 LEU A N 1
ATOM 1183 C CA . LEU A 1 147 ? -27.137 -3.174 26.099 1.00 97.62 147 LEU A CA 1
ATOM 1184 C C . LEU A 1 147 ? -27.406 -1.915 25.261 1.00 97.62 147 LEU A C 1
ATOM 1186 O O . LEU A 1 147 ? -26.686 -1.635 24.303 1.00 97.62 147 LEU A O 1
ATOM 1190 N N . VAL A 1 148 ? -28.458 -1.169 25.594 1.00 97.62 148 VAL A N 1
ATOM 1191 C CA . VAL A 1 148 ? -28.981 -0.090 24.742 1.00 97.62 148 VAL A CA 1
ATOM 1192 C C . VAL A 1 148 ? -28.850 1.261 25.436 1.00 97.62 148 VAL A C 1
ATOM 1194 O O . VAL A 1 148 ? -29.306 1.423 26.571 1.00 97.62 148 VAL A O 1
ATOM 1197 N N . GLY A 1 149 ? -28.284 2.252 24.746 1.00 95.69 149 GLY A N 1
ATOM 1198 C CA . GLY A 1 149 ? -28.217 3.624 25.250 1.00 95.69 149 GLY A CA 1
ATOM 1199 C C . GLY A 1 149 ? -27.122 3.868 26.289 1.00 95.69 149 GLY A C 1
ATOM 1200 O O . GLY A 1 149 ? -27.339 4.633 27.232 1.00 95.69 149 GLY A O 1
ATOM 1201 N N . TYR A 1 150 ? -25.969 3.206 26.171 1.00 94.56 150 TYR A N 1
ATOM 1202 C CA . TYR A 1 150 ? -24.823 3.477 27.037 1.00 94.56 150 TYR A CA 1
ATOM 1203 C C . TYR A 1 150 ? -24.171 4.810 26.642 1.00 94.56 150 TYR A C 1
ATOM 1205 O O . TYR A 1 150 ? -23.912 5.064 25.469 1.00 94.56 150 TYR A O 1
ATOM 1213 N N . CYS A 1 151 ? -23.890 5.662 27.625 1.00 91.81 151 CYS A N 1
ATOM 1214 C CA . CYS A 1 151 ? -23.158 6.910 27.427 1.00 91.81 151 CYS A CA 1
ATOM 1215 C C . CYS A 1 151 ? -22.073 7.017 28.497 1.00 91.81 151 CYS A C 1
ATOM 1217 O O . CYS A 1 151 ? -22.382 6.942 29.690 1.00 91.81 151 CYS A O 1
ATOM 1219 N N . THR A 1 152 ? -20.815 7.186 28.091 1.00 84.00 152 THR A N 1
ATOM 1220 C CA . THR A 1 152 ? -19.696 7.357 29.030 1.00 84.00 152 THR A CA 1
ATOM 1221 C C . THR A 1 152 ? -19.846 8.632 29.861 1.00 84.00 152 THR A C 1
ATOM 1223 O O . THR A 1 152 ? -20.332 9.657 29.382 1.00 84.00 152 THR A O 1
ATOM 1226 N N . THR A 1 153 ? -19.433 8.579 31.128 1.00 73.69 153 THR A N 1
ATOM 1227 C CA . THR A 1 153 ? -19.262 9.769 31.980 1.00 73.69 153 THR A CA 1
ATOM 1228 C C . THR A 1 153 ? -18.146 10.675 31.462 1.00 73.69 153 THR A C 1
ATOM 1230 O O . THR A 1 153 ? -17.096 10.182 31.075 1.00 73.69 153 THR A O 1
ATOM 1233 N N . TYR A 1 154 ? -18.344 11.994 31.548 1.00 61.75 154 TYR A N 1
ATOM 1234 C CA . TYR A 1 154 ? -17.334 13.006 31.200 1.00 61.75 154 TYR A CA 1
ATOM 1235 C C . TYR A 1 154 ? -16.229 13.187 32.265 1.00 61.75 154 TYR A C 1
ATOM 1237 O O . TYR A 1 154 ? -15.326 13.984 32.062 1.00 61.75 154 TYR A O 1
ATOM 1245 N N . ASP A 1 155 ? -16.270 12.460 33.390 1.00 58.19 155 ASP A N 1
ATOM 1246 C CA . ASP A 1 155 ? -15.312 12.627 34.491 1.00 58.19 155 ASP A CA 1
ATOM 1247 C C . ASP A 1 155 ? -14.234 11.522 34.506 1.00 58.19 155 ASP A C 1
ATOM 1249 O O . ASP A 1 155 ? -14.536 10.336 34.648 1.00 58.19 155 ASP A O 1
ATOM 1253 N N . SER A 1 156 ? -12.975 11.963 34.406 1.00 58.09 156 SER A N 1
ATOM 1254 C CA . SER A 1 156 ? -11.683 11.297 34.661 1.00 58.09 156 SER A CA 1
ATOM 1255 C C . SER A 1 156 ? -11.549 9.792 34.361 1.00 58.09 156 SER A C 1
ATOM 1257 O O . SER A 1 156 ? -11.963 8.948 35.159 1.00 58.09 156 SER A O 1
ATOM 1259 N N . TRP A 1 157 ? -10.781 9.474 33.312 1.00 66.12 157 TRP A N 1
ATOM 1260 C CA . TRP A 1 157 ? -10.183 8.158 33.018 1.00 66.12 157 TRP A CA 1
ATOM 1261 C C . TRP A 1 157 ? -11.102 6.993 32.587 1.00 66.12 157 TRP A C 1
ATOM 1263 O O . TRP A 1 157 ? -10.673 5.836 32.594 1.00 66.12 157 TRP A O 1
ATOM 1273 N N . LEU A 1 158 ? -12.347 7.258 32.191 1.00 69.81 158 LEU A N 1
ATOM 1274 C CA . LEU A 1 158 ? -13.331 6.221 31.853 1.00 69.81 158 LEU A CA 1
ATOM 1275 C C . LEU A 1 158 ? -13.757 6.345 30.387 1.00 69.81 158 LEU A C 1
ATOM 1277 O O . LEU A 1 158 ? -14.444 7.295 30.029 1.00 69.81 158 LEU A O 1
ATOM 1281 N N . SER A 1 159 ? -13.355 5.391 29.544 1.00 79.69 159 SER A N 1
ATOM 1282 C CA . SER A 1 159 ? -13.540 5.483 28.085 1.00 79.69 159 SER A CA 1
ATOM 1283 C C . SER A 1 159 ? -14.341 4.343 27.452 1.00 79.69 159 SER A C 1
ATOM 1285 O O . SER A 1 159 ? -14.632 4.406 26.261 1.00 79.69 159 SER A O 1
ATOM 1287 N N . SER A 1 160 ? -14.695 3.315 28.233 1.00 92.00 160 SER A N 1
ATOM 1288 C CA . SER A 1 160 ? -15.270 2.044 27.753 1.00 92.00 160 SER A CA 1
ATOM 1289 C C . SER A 1 160 ? -16.181 1.383 28.790 1.00 92.00 160 SER A C 1
ATOM 1291 O O . SER A 1 160 ? -16.198 1.799 29.947 1.00 92.00 160 SER A O 1
ATOM 1293 N N . LEU A 1 161 ? -16.918 0.325 28.432 1.00 94.75 161 LEU A N 1
ATOM 1294 C CA . LEU A 1 161 ? -17.647 -0.489 29.421 1.00 94.75 161 LEU A CA 1
ATOM 1295 C C . LEU A 1 161 ? -16.684 -1.156 30.424 1.00 94.75 161 LEU A C 1
ATOM 1297 O O . LEU A 1 161 ? -16.882 -1.079 31.639 1.00 94.75 161 LEU A O 1
ATOM 1301 N N . PHE A 1 162 ? -15.602 -1.751 29.921 1.00 95.38 162 PHE A N 1
ATOM 1302 C CA . PHE A 1 162 ? -14.518 -2.334 30.710 1.00 95.38 162 PHE A CA 1
ATOM 1303 C C . PHE A 1 162 ? -13.219 -1.558 30.479 1.00 95.38 162 PHE A C 1
ATOM 1305 O O . PHE A 1 162 ? -12.859 -1.273 29.347 1.00 95.38 162 PHE A O 1
ATOM 1312 N N . MET A 1 163 ? -12.443 -1.244 31.511 1.00 92.88 163 MET A N 1
ATOM 1313 C CA . MET A 1 163 ? -11.083 -0.754 31.267 1.00 92.88 163 MET A CA 1
ATOM 1314 C C . MET A 1 163 ? -10.182 -1.926 30.877 1.00 92.88 163 MET A C 1
ATOM 1316 O O . MET A 1 163 ? -9.548 -1.892 29.826 1.00 92.88 163 MET A O 1
ATOM 1320 N N . ILE A 1 164 ? -10.169 -2.994 31.677 1.00 96.12 164 ILE A N 1
ATOM 1321 C CA . ILE A 1 164 ? -9.352 -4.182 31.412 1.00 96.12 164 ILE A CA 1
ATOM 1322 C C . ILE A 1 164 ? -10.218 -5.441 31.500 1.00 96.12 164 ILE A C 1
ATOM 1324 O O . ILE A 1 164 ? -10.813 -5.729 32.542 1.00 96.12 164 ILE A O 1
ATOM 1328 N N . LEU A 1 165 ? -10.264 -6.197 30.403 1.00 98.44 165 LEU A N 1
ATOM 1329 C CA . LEU A 1 165 ? -10.656 -7.605 30.406 1.00 98.44 165 LEU A CA 1
ATOM 1330 C C . LEU A 1 165 ? -9.394 -8.433 30.637 1.00 98.44 165 LEU A C 1
ATOM 1332 O O . LEU A 1 165 ? -8.470 -8.385 29.828 1.00 98.44 165 LEU A O 1
ATOM 1336 N N . GLU A 1 166 ? -9.343 -9.150 31.749 1.00 98.25 166 GLU A N 1
ATOM 1337 C CA . GLU A 1 166 ? -8.179 -9.938 32.162 1.00 98.25 166 GLU A CA 1
ATOM 1338 C C . GLU A 1 166 ? -8.110 -11.279 31.413 1.00 98.25 166 GLU A C 1
ATOM 1340 O O . GLU A 1 166 ? -9.048 -11.647 30.711 1.00 98.25 166 GLU A O 1
ATOM 1345 N N . GLU A 1 167 ? -7.009 -12.025 31.544 1.00 96.69 167 GLU A N 1
ATOM 1346 C CA . GLU A 1 167 ? -6.757 -13.252 30.755 1.00 96.69 167 GLU A CA 1
ATOM 1347 C C . GLU A 1 167 ? -7.887 -14.301 30.839 1.00 96.69 167 GLU A C 1
ATOM 1349 O O . GLU A 1 167 ? -8.209 -14.954 29.846 1.00 96.69 167 GLU A O 1
ATOM 1354 N N . ASP A 1 168 ? -8.516 -14.447 32.011 1.00 95.06 168 ASP A N 1
ATOM 1355 C CA . ASP A 1 168 ? -9.625 -15.387 32.236 1.00 95.06 168 ASP A CA 1
ATOM 1356 C C . ASP A 1 168 ? -10.999 -14.827 31.816 1.00 95.06 168 ASP A C 1
ATOM 1358 O O . ASP A 1 168 ? -11.988 -15.568 31.766 1.00 95.06 168 ASP A O 1
ATOM 1362 N N . ALA A 1 169 ? -11.072 -13.528 31.515 1.00 98.44 169 ALA A N 1
ATOM 1363 C CA . ALA A 1 169 ? -12.316 -12.836 31.232 1.00 98.44 169 ALA A CA 1
ATOM 1364 C C . ALA A 1 169 ? -12.899 -13.235 29.878 1.00 98.44 169 ALA A C 1
ATOM 1366 O O . ALA A 1 169 ? -12.186 -13.477 28.897 1.00 98.44 169 ALA A O 1
ATOM 1367 N N . LYS A 1 170 ? -14.230 -13.255 29.815 1.00 98.69 170 LYS A N 1
ATOM 1368 C CA . LYS A 1 170 ? -14.969 -13.525 28.583 1.00 98.69 170 LYS A CA 1
ATOM 1369 C C . LYS A 1 170 ? -16.097 -12.528 28.405 1.00 98.69 170 LYS A C 1
ATOM 1371 O O . LYS A 1 170 ? -16.807 -12.227 29.362 1.00 98.69 170 LYS A O 1
ATOM 1376 N N . VAL A 1 171 ? -16.304 -12.085 27.175 1.00 98.81 171 VAL A N 1
ATOM 1377 C CA . VAL A 1 171 ? -17.513 -11.377 26.755 1.00 98.81 171 VAL A CA 1
ATOM 1378 C C . VAL A 1 171 ? -18.034 -12.076 25.512 1.00 98.81 171 VAL A C 1
ATOM 1380 O O . VAL A 1 171 ? -17.315 -12.149 24.517 1.00 98.81 171 VAL A O 1
ATOM 1383 N N . THR A 1 172 ? -19.246 -12.622 25.578 1.00 98.88 172 THR A N 1
ATOM 1384 C CA . THR A 1 172 ? -19.821 -13.382 24.461 1.00 98.88 172 THR A CA 1
ATOM 1385 C C . THR A 1 172 ? -21.233 -12.930 24.126 1.00 98.88 172 THR A C 1
ATOM 1387 O O . THR A 1 172 ? -21.954 -12.475 25.012 1.00 98.88 172 THR A O 1
ATOM 1390 N N . ASP A 1 173 ? -21.614 -13.037 22.851 1.00 98.75 173 ASP A N 1
ATOM 1391 C CA . ASP A 1 173 ? -22.992 -12.886 22.353 1.00 98.75 173 ASP A CA 1
ATOM 1392 C C . ASP A 1 173 ? -23.700 -11.592 22.821 1.00 98.75 173 ASP A C 1
ATOM 1394 O O . ASP A 1 173 ? -24.906 -11.583 23.091 1.00 98.75 173 ASP A O 1
ATOM 1398 N N . LEU A 1 174 ? -22.938 -10.500 22.965 1.00 98.69 174 LEU A N 1
ATOM 1399 C CA . LEU A 1 174 ? -23.409 -9.200 23.443 1.00 98.69 174 LEU A CA 1
ATOM 1400 C C . LEU A 1 174 ? -23.584 -8.217 22.289 1.00 98.69 174 LEU A C 1
ATOM 1402 O O . LEU A 1 174 ? -22.636 -7.947 21.552 1.00 98.69 174 LEU A O 1
ATOM 1406 N N . THR A 1 175 ? -24.754 -7.586 22.215 1.00 98.69 175 THR A N 1
ATOM 1407 C CA . THR A 1 175 ? -24.958 -6.397 21.382 1.00 98.69 175 THR A CA 1
ATOM 1408 C C . THR A 1 175 ? -24.860 -5.128 22.233 1.00 98.69 175 THR A C 1
ATOM 1410 O O . THR A 1 175 ? -25.499 -5.031 23.275 1.00 98.69 175 THR A O 1
ATOM 1413 N N . ILE A 1 176 ? -24.110 -4.120 21.798 1.00 98.50 176 ILE A N 1
ATOM 1414 C CA . ILE A 1 176 ? -24.178 -2.744 22.311 1.00 98.50 176 ILE A CA 1
ATOM 1415 C C . ILE A 1 176 ? -24.759 -1.892 21.187 1.00 98.50 176 ILE A C 1
ATOM 1417 O O . ILE A 1 176 ? -24.254 -1.970 20.074 1.00 98.50 176 ILE A O 1
ATOM 1421 N N . ARG A 1 177 ? -25.805 -1.098 21.432 1.00 97.56 177 ARG A N 1
ATOM 1422 C CA . ARG A 1 177 ? -26.376 -0.229 20.384 1.00 97.56 177 ARG A CA 1
ATOM 1423 C C . ARG A 1 177 ? -26.866 1.113 20.896 1.00 97.56 177 ARG A C 1
ATOM 1425 O O . ARG A 1 177 ? -27.070 1.283 22.102 1.00 97.56 177 ARG A O 1
ATOM 1432 N N . ASP A 1 178 ? -27.044 2.053 19.973 1.00 97.56 178 ASP A N 1
ATOM 1433 C CA . ASP A 1 178 ? -27.486 3.423 20.241 1.00 97.56 178 ASP A CA 1
ATOM 1434 C C . ASP A 1 178 ? -26.638 4.109 21.333 1.00 97.56 178 ASP A C 1
ATOM 1436 O O . ASP A 1 178 ? -27.170 4.671 22.290 1.00 97.56 178 ASP A O 1
ATOM 1440 N N . SER A 1 179 ? -25.311 3.950 21.275 1.00 96.88 179 SER A N 1
ATOM 1441 C CA . SER A 1 179 ? -24.405 4.277 22.386 1.00 96.88 179 SER A CA 1
ATOM 1442 C C . SER A 1 179 ? -23.294 5.261 21.998 1.00 96.88 179 SER A C 1
ATOM 1444 O O . SER A 1 179 ? -22.870 5.325 20.844 1.00 96.88 179 SER A O 1
ATOM 1446 N N . LEU A 1 180 ? -22.803 6.022 22.980 1.00 95.50 180 LEU A N 1
ATOM 1447 C CA . LEU A 1 180 ? -21.764 7.042 22.818 1.00 95.50 180 LEU A CA 1
ATOM 1448 C C . LEU A 1 180 ? -20.592 6.800 23.782 1.00 95.50 180 LEU A C 1
ATOM 1450 O O . LEU A 1 180 ? -20.787 6.680 24.995 1.00 95.50 180 LEU A O 1
ATOM 1454 N N . PHE A 1 181 ? -19.376 6.812 23.236 1.00 94.88 181 PHE A N 1
ATOM 1455 C CA . PHE A 1 181 ? -18.120 6.703 23.979 1.00 94.88 181 PHE A CA 1
ATOM 1456 C C . PHE A 1 181 ? -17.207 7.869 23.606 1.00 94.88 181 PHE A C 1
ATOM 1458 O O . PHE A 1 181 ? -16.910 8.068 22.429 1.00 94.88 181 PHE A O 1
ATOM 1465 N N . VAL A 1 182 ? -16.781 8.662 24.591 1.00 92.31 182 VAL A N 1
ATOM 1466 C CA . VAL A 1 182 ? -16.004 9.891 24.359 1.00 92.31 182 VAL A CA 1
ATOM 1467 C C . VAL A 1 182 ? -14.823 9.979 25.315 1.00 92.31 182 VAL A C 1
ATOM 1469 O O . VAL A 1 182 ? -14.987 9.752 26.511 1.00 92.31 182 VAL A O 1
ATOM 1472 N N . THR A 1 183 ? -13.658 10.377 24.800 1.00 92.00 183 THR A N 1
ATOM 1473 C CA . THR A 1 183 ? -12.525 10.847 25.610 1.00 92.00 183 THR A CA 1
ATOM 1474 C C . THR A 1 183 ? -12.115 12.261 25.206 1.00 92.00 183 THR A C 1
ATOM 1476 O O . THR A 1 183 ? -12.167 12.625 24.032 1.00 92.00 183 THR A O 1
ATOM 1479 N N . THR A 1 184 ? -11.706 13.062 26.189 1.00 90.62 184 THR A N 1
ATOM 1480 C CA . THR A 1 184 ? -11.209 14.443 26.050 1.00 90.62 184 THR A CA 1
ATOM 1481 C C . THR A 1 184 ? -9.761 14.513 26.532 1.00 90.62 184 THR A C 1
ATOM 1483 O O . THR A 1 184 ? -9.331 13.682 27.337 1.00 90.62 184 THR A O 1
ATOM 1486 N N . TYR A 1 185 ? -8.988 15.495 26.066 1.00 88.94 185 TYR A N 1
ATOM 1487 C CA . TYR A 1 185 ? -7.629 15.686 26.573 1.00 88.94 185 TYR A CA 1
ATOM 1488 C C . TYR A 1 185 ? -7.651 16.052 28.063 1.00 88.94 185 TYR A C 1
ATOM 1490 O O . TYR A 1 185 ? -6.922 15.465 28.857 1.00 88.94 185 TYR A O 1
ATOM 1498 N N . GLU A 1 186 ? -8.530 16.969 28.468 1.00 87.56 186 GLU A N 1
ATOM 1499 C CA . GLU A 1 186 ? -8.599 17.499 29.831 1.00 87.56 186 GLU A CA 1
ATOM 1500 C C . GLU A 1 186 ? -8.856 16.419 30.888 1.00 87.56 186 GLU A C 1
ATOM 1502 O O . GLU A 1 186 ? -8.262 16.468 31.968 1.00 87.56 186 GLU A O 1
ATOM 1507 N N . ASP A 1 187 ? -9.705 15.438 30.573 1.00 85.69 187 ASP A N 1
ATOM 1508 C CA . ASP A 1 187 ? -10.154 14.435 31.543 1.00 85.69 187 ASP A CA 1
ATOM 1509 C C . ASP A 1 187 ? -9.394 13.106 31.427 1.00 85.69 187 ASP A C 1
ATOM 1511 O O . ASP A 1 187 ? -9.382 12.308 32.371 1.00 85.69 187 ASP A O 1
ATOM 1515 N N . CYS A 1 188 ? -8.763 12.841 30.278 1.00 89.81 188 CYS A N 1
ATOM 1516 C CA . CYS A 1 188 ? -8.137 11.551 29.979 1.00 89.81 188 CYS A CA 1
ATOM 1517 C C . CYS A 1 188 ? -6.630 11.627 29.687 1.00 89.81 188 CYS A C 1
ATOM 1519 O O . CYS A 1 188 ? -6.039 10.595 29.363 1.00 89.81 188 CYS A O 1
ATOM 1521 N N . MET A 1 189 ? -5.999 12.801 29.796 1.00 89.19 189 MET A N 1
ATOM 1522 C CA . MET A 1 189 ? -4.547 12.946 29.656 1.00 89.19 189 MET A CA 1
ATOM 1523 C C . MET A 1 189 ? -3.787 12.290 30.813 1.00 89.19 189 MET A C 1
ATOM 1525 O O . MET A 1 189 ? -4.178 12.357 31.984 1.00 89.19 189 MET A O 1
ATOM 1529 N N . TYR A 1 190 ? -2.661 11.668 30.472 1.00 88.06 190 TYR A N 1
ATOM 1530 C CA . TYR A 1 190 ? -1.720 11.103 31.423 1.00 88.06 190 TYR A CA 1
ATOM 1531 C C . TYR A 1 190 ? -0.288 11.084 30.895 1.00 88.06 190 TYR A C 1
ATOM 1533 O O . TYR A 1 190 ? -0.032 11.277 29.710 1.00 88.06 190 TYR A O 1
ATOM 1541 N N . GLU A 1 191 ? 0.664 10.842 31.794 1.00 88.19 191 GLU A N 1
ATOM 1542 C CA . GLU A 1 191 ? 2.063 10.598 31.445 1.00 88.19 191 GLU A CA 1
ATOM 1543 C C . GLU A 1 191 ? 2.315 9.084 31.401 1.00 88.19 191 GLU A C 1
ATOM 1545 O O . GLU A 1 191 ? 2.068 8.374 32.379 1.00 88.19 191 GLU A O 1
ATOM 1550 N N . ASN A 1 192 ? 2.765 8.574 30.255 1.00 83.94 192 ASN A N 1
ATOM 1551 C CA . ASN A 1 192 ? 3.064 7.157 30.071 1.00 83.94 192 ASN A CA 1
ATOM 1552 C C . ASN A 1 192 ? 4.423 6.763 30.683 1.00 83.94 192 ASN A C 1
ATOM 1554 O O . ASN A 1 192 ? 5.177 7.595 31.179 1.00 83.94 192 ASN A O 1
ATOM 1558 N N . GLU A 1 193 ? 4.772 5.474 30.624 1.00 80.56 193 GLU A N 1
ATOM 1559 C CA . GLU A 1 193 ? 5.993 4.937 31.254 1.00 80.56 193 GLU A CA 1
ATOM 1560 C C . GLU A 1 193 ? 7.307 5.572 30.758 1.00 80.56 193 GLU A C 1
ATOM 1562 O O . GLU A 1 193 ? 8.322 5.512 31.454 1.00 80.56 193 GLU A O 1
ATOM 1567 N N . ASN A 1 194 ? 7.297 6.179 29.568 1.00 81.50 194 ASN A N 1
ATOM 1568 C CA . ASN A 1 194 ? 8.454 6.854 28.983 1.00 81.50 194 ASN A CA 1
ATOM 1569 C C . ASN A 1 194 ? 8.514 8.348 29.343 1.00 81.50 194 ASN A C 1
ATOM 1571 O O . ASN A 1 194 ? 9.416 9.044 28.881 1.00 81.50 194 ASN A O 1
ATOM 1575 N N . GLY A 1 195 ? 7.577 8.846 30.154 1.00 84.62 195 GLY A N 1
ATOM 1576 C CA . GLY A 1 195 ? 7.458 10.264 30.478 1.00 84.62 195 GLY A CA 1
ATOM 1577 C C . GLY A 1 195 ? 6.774 11.081 29.380 1.00 84.62 195 GLY A C 1
ATOM 1578 O O . GLY A 1 195 ? 6.948 12.296 29.336 1.00 84.62 195 GLY A O 1
ATOM 1579 N N . HIS A 1 196 ? 6.068 10.430 28.446 1.00 88.00 196 HIS A N 1
ATOM 1580 C CA . HIS A 1 196 ? 5.393 11.123 27.351 1.00 88.00 196 HIS A CA 1
ATOM 1581 C C . HIS A 1 196 ? 3.908 11.305 27.660 1.00 88.00 196 HIS A C 1
ATOM 1583 O O . HIS A 1 196 ? 3.259 10.392 28.169 1.00 88.00 196 HIS A O 1
ATOM 1589 N N . THR A 1 197 ? 3.356 12.453 27.287 1.00 89.31 197 THR A N 1
ATOM 1590 C CA . THR A 1 197 ? 1.921 12.716 27.303 1.00 89.31 197 THR A CA 1
ATOM 1591 C C . THR A 1 197 ? 1.195 11.769 26.349 1.00 89.31 197 THR A C 1
ATOM 1593 O O . THR A 1 197 ? 1.602 11.593 25.195 1.00 89.31 197 THR A O 1
ATOM 1596 N N . ASP A 1 198 ? 0.123 11.167 26.853 1.00 90.12 198 ASP A N 1
ATOM 1597 C CA . ASP A 1 198 ? -0.828 10.318 26.142 1.00 90.12 198 ASP A CA 1
ATOM 1598 C C . ASP A 1 198 ? -2.253 10.639 26.620 1.00 90.12 198 ASP A C 1
ATOM 1600 O O . ASP A 1 198 ? -2.442 11.270 27.661 1.00 90.12 198 ASP A O 1
ATOM 1604 N N . VAL A 1 199 ? -3.254 10.196 25.866 1.00 90.94 199 VAL A N 1
ATOM 1605 C CA . VAL A 1 199 ? -4.670 10.306 26.219 1.00 90.94 199 VAL A CA 1
ATOM 1606 C C . VAL A 1 199 ? -5.298 8.930 26.088 1.00 90.94 199 VAL A C 1
ATOM 1608 O O . VAL A 1 199 ? -5.034 8.199 25.130 1.00 90.94 199 VAL A O 1
ATOM 1611 N N . ILE A 1 200 ? -6.138 8.556 27.054 1.00 91.31 200 ILE A N 1
ATOM 1612 C CA . ILE A 1 200 ? -6.819 7.260 27.018 1.00 91.31 200 ILE A CA 1
ATOM 1613 C C . ILE A 1 200 ? -7.607 7.121 25.715 1.00 91.31 200 ILE A C 1
ATOM 1615 O O . ILE A 1 200 ? -8.384 7.993 25.320 1.00 91.31 200 ILE A O 1
ATOM 1619 N N . THR A 1 201 ? -7.406 5.982 25.061 1.00 93.31 201 THR A N 1
ATOM 1620 C CA . THR A 1 201 ? -8.121 5.608 23.843 1.00 93.31 201 THR A CA 1
ATOM 1621 C C . THR A 1 201 ? -9.612 5.432 24.128 1.00 93.31 201 THR A C 1
ATOM 1623 O O . THR A 1 201 ? -9.989 4.737 25.077 1.00 93.31 201 THR A O 1
ATOM 1626 N N . SER A 1 202 ? -10.454 6.029 23.287 1.00 95.25 202 SER A N 1
ATOM 1627 C CA . SER A 1 202 ? -11.902 5.802 23.323 1.00 95.25 202 SER A CA 1
ATOM 1628 C C . SER A 1 202 ? -12.250 4.464 22.673 1.00 95.25 202 SER A C 1
ATOM 1630 O O . SER A 1 202 ? -11.734 4.164 21.594 1.00 95.25 202 SER A O 1
ATOM 1632 N N . ALA A 1 203 ? -13.084 3.650 23.328 1.00 97.00 203 ALA A N 1
ATOM 1633 C CA . ALA A 1 203 ? -13.563 2.383 22.776 1.00 97.00 203 ALA A CA 1
ATOM 1634 C C . ALA A 1 203 ? -14.861 1.911 23.429 1.00 97.00 203 ALA A C 1
ATOM 1636 O O . ALA A 1 203 ? -15.068 2.155 24.611 1.00 97.00 203 ALA A O 1
ATOM 1637 N N . ALA A 1 204 ? -15.725 1.195 22.707 1.00 97.44 204 ALA A N 1
ATOM 1638 C CA . ALA A 1 204 ? -17.028 0.824 23.259 1.00 97.44 204 ALA A CA 1
ATOM 1639 C C . ALA A 1 204 ? -16.951 -0.248 24.358 1.00 97.44 204 ALA A C 1
ATOM 1641 O O . ALA A 1 204 ? -17.432 -0.063 25.480 1.00 97.44 204 ALA A O 1
ATOM 1642 N N . LEU A 1 205 ? -16.343 -1.393 24.046 1.00 97.94 205 LEU A N 1
ATOM 1643 C CA . LEU A 1 205 ? -16.366 -2.548 24.934 1.00 97.94 205 LEU A CA 1
ATOM 1644 C C . LEU A 1 205 ? -15.245 -2.482 25.962 1.00 97.94 205 LEU A C 1
ATOM 1646 O O . LEU A 1 205 ? -15.521 -2.563 27.159 1.00 97.94 205 LEU A O 1
ATOM 1650 N N . CYS A 1 206 ? -13.993 -2.341 25.518 1.00 97.31 206 CYS A N 1
ATOM 1651 C CA . CYS A 1 206 ? -12.872 -2.319 26.449 1.00 97.31 206 CYS A CA 1
ATOM 1652 C C . CYS A 1 206 ? -11.690 -1.438 26.049 1.00 97.31 206 CYS A C 1
ATOM 1654 O O . CYS A 1 206 ? -11.313 -1.400 24.880 1.00 97.31 206 CYS A O 1
ATOM 1656 N N . PHE A 1 207 ? -11.009 -0.834 27.024 1.00 95.75 207 PHE A N 1
ATOM 1657 C CA . PHE A 1 207 ? -9.721 -0.192 26.753 1.00 95.75 207 PHE A CA 1
ATOM 1658 C C . PHE A 1 207 ? -8.641 -1.235 26.414 1.00 95.75 207 PHE A C 1
ATOM 1660 O O . PHE A 1 207 ? -7.968 -1.090 25.398 1.00 95.75 207 PHE A O 1
ATOM 1667 N N . ALA A 1 208 ? -8.508 -2.309 27.199 1.00 97.25 208 ALA A N 1
ATOM 1668 C CA . ALA A 1 208 ? -7.577 -3.407 26.935 1.00 97.25 208 ALA A CA 1
ATOM 1669 C C . ALA A 1 208 ? -8.244 -4.783 27.085 1.00 97.25 208 ALA A C 1
ATOM 1671 O O . ALA A 1 208 ? -8.897 -5.060 28.092 1.00 97.25 208 ALA A O 1
ATOM 1672 N N . ASN A 1 209 ? -8.032 -5.659 26.101 1.00 98.56 209 ASN A N 1
ATOM 1673 C CA . ASN A 1 209 ? -8.483 -7.048 26.110 1.00 98.56 209 ASN A CA 1
ATOM 1674 C C . ASN A 1 209 ? -7.304 -8.016 26.239 1.00 98.56 209 ASN A C 1
ATOM 1676 O O . ASN A 1 209 ? -6.535 -8.146 25.291 1.00 98.56 209 ASN A O 1
ATOM 1680 N N . TYR A 1 210 ? -7.191 -8.733 27.355 1.00 98.69 210 TYR A N 1
ATOM 1681 C CA . TYR A 1 210 ? -6.304 -9.894 27.523 1.00 98.69 210 TYR A CA 1
ATOM 1682 C C . TYR A 1 210 ? -7.057 -11.230 27.433 1.00 98.69 210 TYR A C 1
ATOM 1684 O O . TYR A 1 210 ? -6.428 -12.271 27.254 1.00 98.69 210 TYR A O 1
ATOM 1692 N N . GLY A 1 211 ? -8.386 -11.198 27.543 1.00 98.50 211 GLY A N 1
ATOM 1693 C CA . GLY A 1 211 ? -9.258 -12.367 27.528 1.00 98.50 211 GLY A CA 1
ATOM 1694 C C . GLY A 1 211 ? -9.845 -12.672 26.148 1.00 98.50 211 GLY A C 1
ATOM 1695 O O . GLY A 1 211 ? -9.176 -12.576 25.113 1.00 98.50 211 GLY A O 1
ATOM 1696 N N . VAL A 1 212 ? -11.120 -13.072 26.137 1.00 98.81 212 VAL A N 1
ATOM 1697 C CA . VAL A 1 212 ? -11.854 -13.469 24.925 1.00 98.81 212 VAL A CA 1
ATOM 1698 C C . VAL A 1 212 ? -13.087 -12.594 24.719 1.00 98.81 212 VAL A C 1
ATOM 1700 O O . VAL A 1 212 ? -13.946 -12.505 25.594 1.00 98.81 212 VAL A O 1
ATOM 1703 N N . VAL A 1 213 ? -13.204 -12.012 23.527 1.00 98.88 213 VAL A N 1
ATOM 1704 C CA . VAL A 1 213 ? -14.413 -11.345 23.038 1.00 98.88 213 VAL A CA 1
ATOM 1705 C C . VAL A 1 213 ? -14.920 -12.115 21.820 1.00 98.88 213 VAL A C 1
ATOM 1707 O O . VAL A 1 213 ? -14.195 -12.265 20.835 1.00 98.88 213 VAL A O 1
ATOM 1710 N N . GLU A 1 214 ? -16.140 -12.637 21.883 1.00 98.88 214 GLU A N 1
ATOM 1711 C CA . GLU A 1 214 ? -16.680 -13.531 20.853 1.00 98.88 214 GLU A CA 1
ATOM 1712 C C . GLU A 1 214 ? -18.121 -13.166 20.484 1.00 98.88 214 GLU A C 1
ATOM 1714 O O . GLU A 1 214 ? -18.958 -12.972 21.358 1.00 98.88 214 GLU A O 1
ATOM 1719 N N . ASN A 1 215 ? -18.421 -13.097 19.185 1.00 98.75 215 ASN A N 1
ATOM 1720 C CA . ASN A 1 215 ? -19.770 -12.846 18.656 1.00 98.75 215 ASN A CA 1
ATOM 1721 C C . ASN A 1 215 ? -20.438 -11.571 19.209 1.00 98.75 215 ASN A C 1
ATOM 1723 O O . ASN A 1 215 ? -21.651 -11.532 19.413 1.00 98.75 215 ASN A O 1
ATOM 1727 N N . CYS A 1 216 ? -19.649 -10.530 19.478 1.00 98.88 216 CYS A N 1
ATOM 1728 C CA . CYS A 1 216 ? -20.170 -9.257 19.963 1.00 98.88 216 CYS A CA 1
ATOM 1729 C C . CYS A 1 216 ? -20.436 -8.288 18.807 1.00 98.88 216 CYS A C 1
ATOM 1731 O O . CYS A 1 216 ? -19.599 -8.128 17.915 1.00 98.88 216 CYS A O 1
ATOM 1733 N N . GLU A 1 217 ? -21.563 -7.585 18.862 1.00 98.81 217 GLU A N 1
ATOM 1734 C CA . GLU A 1 217 ? -21.928 -6.539 17.902 1.00 98.81 217 GLU A CA 1
ATOM 1735 C C . GLU A 1 217 ? -21.981 -5.179 18.601 1.00 98.81 217 GLU A C 1
ATOM 1737 O O . GLU A 1 217 ? -22.564 -5.049 19.674 1.00 98.81 217 GLU A O 1
ATOM 1742 N N . VAL A 1 218 ? -21.378 -4.151 18.010 1.00 98.81 218 VAL A N 1
ATOM 1743 C CA . VAL A 1 218 ? -21.351 -2.796 18.571 1.00 98.81 218 VAL A CA 1
ATOM 1744 C C . VAL A 1 218 ? -21.822 -1.793 17.525 1.00 98.81 218 VAL A C 1
ATOM 1746 O O . VAL A 1 218 ? -21.166 -1.629 16.504 1.00 98.81 218 VAL A O 1
ATOM 1749 N N . GLU A 1 219 ? -22.913 -1.089 17.819 1.00 98.56 219 GLU A N 1
ATOM 1750 C CA . GLU A 1 219 ? -23.379 0.108 17.120 1.00 98.56 219 GLU A CA 1
ATOM 1751 C C . GLU A 1 219 ? -23.170 1.329 18.018 1.00 98.56 219 GLU A C 1
ATOM 1753 O O . GLU A 1 219 ? -23.887 1.531 19.007 1.00 98.56 219 GLU A O 1
ATOM 1758 N N . ALA A 1 220 ? -22.157 2.135 17.706 1.00 97.25 220 ALA A N 1
ATOM 1759 C CA . ALA A 1 220 ? -21.800 3.263 18.553 1.00 97.25 220 ALA A CA 1
ATOM 1760 C C . ALA A 1 220 ? -21.151 4.421 17.792 1.00 97.25 220 ALA A C 1
ATOM 1762 O O . ALA A 1 220 ? -20.589 4.267 16.708 1.00 97.25 220 ALA A O 1
ATOM 1763 N N . LYS A 1 221 ? -21.187 5.590 18.432 1.00 97.25 221 LYS A N 1
ATOM 1764 C CA . LYS A 1 221 ? -20.321 6.724 18.118 1.00 97.25 221 LYS A CA 1
ATOM 1765 C C . LYS A 1 221 ? -19.156 6.711 19.106 1.00 97.25 221 LYS A C 1
ATOM 1767 O O . LYS A 1 221 ? -19.370 6.833 20.312 1.00 97.25 221 LYS A O 1
ATOM 1772 N N . VAL A 1 222 ? -17.939 6.523 18.607 1.00 97.56 222 VAL A N 1
ATOM 1773 C CA . VAL A 1 222 ? -16.709 6.451 19.404 1.00 97.56 222 VAL A CA 1
ATOM 1774 C C . VAL A 1 222 ? -15.820 7.630 19.034 1.00 97.56 222 VAL A C 1
ATOM 1776 O O . VAL A 1 222 ? -15.288 7.686 17.930 1.00 97.56 222 VAL A O 1
ATOM 1779 N N . ILE A 1 223 ? -15.657 8.570 19.960 1.00 96.19 223 ILE A N 1
ATOM 1780 C CA . ILE A 1 223 ? -14.899 9.810 19.768 1.00 96.19 223 ILE A CA 1
ATOM 1781 C C . ILE A 1 223 ? -13.691 9.783 20.699 1.00 96.19 223 ILE A C 1
ATOM 1783 O O . ILE A 1 223 ? -13.837 9.784 21.921 1.00 96.19 223 ILE A O 1
ATOM 1787 N N . GLY A 1 224 ? -12.494 9.728 20.134 1.00 95.56 224 GLY A N 1
ATOM 1788 C CA . GLY A 1 224 ? -11.239 9.813 20.860 1.00 95.56 224 GLY A CA 1
ATOM 1789 C C . GLY A 1 224 ? -10.557 11.143 20.595 1.00 95.56 224 GLY A C 1
ATOM 1790 O O . GLY A 1 224 ? -10.232 11.444 19.446 1.00 95.56 224 GLY A O 1
ATOM 1791 N N . ALA A 1 225 ? -10.253 11.892 21.660 1.00 93.69 225 ALA A N 1
ATOM 1792 C CA . ALA A 1 225 ? -9.447 13.109 21.554 1.00 93.69 225 ALA A CA 1
ATOM 1793 C C . ALA A 1 225 ? -8.193 12.869 20.706 1.00 93.69 225 ALA A C 1
ATOM 1795 O O . ALA A 1 225 ? -7.899 13.648 19.799 1.00 93.69 225 ALA A O 1
ATOM 1796 N N . TRP A 1 226 ? -7.497 11.758 20.974 1.00 94.62 226 TRP A N 1
ATOM 1797 C CA . TRP A 1 226 ? -6.303 11.340 20.247 1.00 94.62 226 TRP A CA 1
ATOM 1798 C C . TRP A 1 226 ? -6.522 10.027 19.480 1.00 94.62 226 TRP A C 1
ATOM 1800 O O . TRP A 1 226 ? -6.571 10.029 18.255 1.00 94.62 226 TRP A O 1
ATOM 1810 N N . ASP A 1 227 ? -6.693 8.908 20.179 1.00 95.88 227 ASP A N 1
ATOM 1811 C CA . ASP A 1 227 ? -6.815 7.577 19.575 1.00 95.88 227 ASP A CA 1
ATOM 1812 C C . ASP A 1 227 ? -8.209 6.988 19.802 1.00 95.88 227 ASP A C 1
ATOM 1814 O O . ASP A 1 227 ? -8.828 7.229 20.845 1.00 95.88 227 ASP A O 1
ATOM 1818 N N . ALA A 1 228 ? -8.673 6.148 18.874 1.00 97.88 228 ALA A N 1
ATOM 1819 C CA . ALA A 1 228 ? -9.996 5.531 18.965 1.00 97.88 228 ALA A CA 1
ATOM 1820 C C . ALA A 1 228 ? -10.033 4.099 18.405 1.00 97.88 228 ALA A C 1
ATOM 1822 O O . ALA A 1 228 ? -9.394 3.786 17.402 1.00 97.88 228 ALA A O 1
ATOM 1823 N N . GLY A 1 229 ? -10.795 3.218 19.050 1.00 98.31 229 GLY A N 1
ATOM 1824 C CA . GLY A 1 229 ? -11.052 1.853 18.592 1.00 98.31 229 GLY A CA 1
ATOM 1825 C C . GLY A 1 229 ? -12.535 1.523 18.714 1.00 98.31 229 GLY A C 1
ATOM 1826 O O . GLY A 1 229 ? -13.096 1.725 19.780 1.00 98.31 229 GLY A O 1
ATOM 1827 N N . GLY A 1 230 ? -13.194 1.019 17.672 1.00 98.44 230 GLY A N 1
ATOM 1828 C CA . GLY A 1 230 ? -14.653 0.850 17.715 1.00 98.44 230 GLY A CA 1
ATOM 1829 C C . GLY A 1 230 ? -15.136 -0.102 18.817 1.00 98.44 230 GLY A C 1
ATOM 1830 O O . GLY A 1 230 ? -16.041 0.244 19.575 1.00 98.44 230 GLY A O 1
ATOM 1831 N N . ILE A 1 231 ? -14.492 -1.264 18.982 1.00 98.69 231 ILE A N 1
ATOM 1832 C CA . ILE A 1 231 ? -14.822 -2.230 20.045 1.00 98.69 231 ILE A CA 1
ATOM 1833 C C . ILE A 1 231 ? -13.783 -2.184 21.168 1.00 98.69 231 ILE A C 1
ATOM 1835 O O . ILE A 1 231 ? -14.152 -2.051 22.335 1.00 98.69 231 ILE A O 1
ATOM 1839 N N . ALA A 1 232 ? -12.494 -2.283 20.832 1.00 98.56 232 ALA A N 1
ATOM 1840 C CA . ALA A 1 232 ? -11.410 -2.323 21.810 1.00 98.56 232 ALA A CA 1
ATOM 1841 C C . ALA A 1 232 ? -10.346 -1.241 21.570 1.00 98.56 232 ALA A C 1
ATOM 1843 O O . ALA A 1 232 ? -10.003 -0.929 20.435 1.00 98.56 232 ALA A O 1
ATOM 1844 N N . GLY A 1 233 ? -9.730 -0.708 22.622 1.00 97.88 233 GLY A N 1
ATOM 1845 C CA . GLY A 1 233 ? -8.515 0.093 22.468 1.00 97.88 233 GLY A CA 1
ATOM 1846 C C . GLY A 1 233 ? -7.346 -0.796 22.032 1.00 97.88 233 GLY A C 1
ATOM 1847 O O . GLY A 1 233 ? -6.821 -0.688 20.925 1.00 97.88 233 GLY A O 1
ATOM 1848 N N . ILE A 1 234 ? -6.954 -1.729 22.890 1.00 98.19 234 ILE A N 1
ATOM 1849 C CA . ILE A 1 234 ? -5.814 -2.619 22.677 1.00 98.19 234 ILE A CA 1
ATOM 1850 C C . ILE A 1 234 ? -6.271 -4.068 22.815 1.00 98.19 234 ILE A C 1
ATOM 1852 O O . ILE A 1 234 ? -6.859 -4.444 23.827 1.00 98.19 234 ILE A O 1
ATOM 1856 N N . ASN A 1 235 ? -5.965 -4.900 21.824 1.00 98.69 235 ASN A N 1
ATOM 1857 C CA . ASN A 1 235 ? -6.227 -6.334 21.878 1.00 98.69 235 ASN A CA 1
ATOM 1858 C C . ASN A 1 235 ? -4.928 -7.119 22.092 1.00 98.69 235 ASN A C 1
ATOM 1860 O O . ASN A 1 235 ? -4.131 -7.230 21.169 1.00 98.69 235 ASN A O 1
ATOM 1864 N N . HIS A 1 236 ? -4.727 -7.686 23.280 1.00 98.62 236 HIS A N 1
ATOM 1865 C CA . HIS A 1 236 ? -3.698 -8.692 23.578 1.00 98.62 236 HIS A CA 1
ATOM 1866 C C . HIS A 1 236 ? -4.239 -10.129 23.502 1.00 98.62 236 HIS A C 1
ATOM 1868 O O . HIS A 1 236 ? -3.474 -11.061 23.271 1.00 98.62 236 HIS A O 1
ATOM 1874 N N . GLY A 1 237 ? -5.547 -10.301 23.703 1.00 98.38 237 GLY A N 1
ATOM 1875 C CA . GLY A 1 237 ? -6.239 -11.583 23.704 1.00 98.38 237 GLY A CA 1
ATOM 1876 C C . GLY A 1 237 ? -6.829 -11.953 22.343 1.00 98.38 237 GLY A C 1
ATOM 1877 O O . GLY A 1 237 ? -6.169 -11.881 21.301 1.00 98.38 237 GLY A O 1
ATOM 1878 N N . GLN A 1 238 ? -8.085 -12.397 22.356 1.00 98.69 238 GLN A N 1
ATOM 1879 C CA . GLN A 1 238 ? -8.794 -12.868 21.165 1.00 98.69 238 GLN A CA 1
ATOM 1880 C C . GLN A 1 238 ? -10.077 -12.072 20.937 1.00 98.69 238 GLN A C 1
ATOM 1882 O O . GLN A 1 238 ? -10.866 -11.885 21.862 1.00 98.69 238 GLN A O 1
ATOM 1887 N N . MET A 1 239 ? -10.302 -11.663 19.689 1.00 98.88 239 MET A N 1
ATOM 1888 C CA . MET A 1 239 ? -11.565 -11.105 19.210 1.00 98.88 239 MET A CA 1
ATOM 1889 C C . MET A 1 239 ? -12.033 -11.925 18.011 1.00 98.88 239 MET A C 1
ATOM 1891 O O . MET A 1 239 ? -11.360 -11.938 16.979 1.00 98.88 239 MET A O 1
ATOM 1895 N N . THR A 1 240 ? -13.155 -12.634 18.144 1.00 98.88 240 THR A N 1
ATOM 1896 C CA . THR A 1 240 ? -13.665 -13.525 17.089 1.00 98.88 240 THR A CA 1
ATOM 1897 C C . THR A 1 240 ? -15.119 -13.229 16.757 1.00 98.88 240 THR A C 1
ATOM 1899 O O . THR A 1 240 ? -15.934 -13.052 17.657 1.00 98.88 240 THR A O 1
ATOM 1902 N N . GLY A 1 241 ? -15.466 -13.175 15.469 1.00 98.69 241 GLY A N 1
ATOM 1903 C CA . GLY A 1 241 ? -16.863 -13.030 15.040 1.00 98.69 241 GLY A CA 1
ATOM 1904 C C . GLY A 1 241 ? -17.506 -11.704 15.457 1.00 98.69 241 GLY A C 1
ATOM 1905 O O . GLY A 1 241 ? -18.723 -11.630 15.579 1.00 98.69 241 GLY A O 1
ATOM 1906 N N . CYS A 1 242 ? -16.701 -10.678 15.740 1.00 98.94 242 CYS A N 1
ATOM 1907 C CA . CYS A 1 242 ? -17.194 -9.398 16.236 1.00 98.94 242 CYS A CA 1
ATOM 1908 C C . CYS A 1 242 ? -17.528 -8.442 15.088 1.00 98.94 242 CYS A C 1
ATOM 1910 O O . CYS A 1 242 ? -16.857 -8.447 14.051 1.00 98.94 242 CYS A O 1
ATOM 1912 N N . LYS A 1 243 ? -18.519 -7.575 15.295 1.00 98.94 243 LYS A N 1
ATOM 1913 C CA . LYS A 1 243 ? -18.960 -6.595 14.301 1.00 98.94 243 LYS A CA 1
ATOM 1914 C C . LYS A 1 243 ? -19.053 -5.188 14.885 1.00 98.94 243 LYS A C 1
ATOM 1916 O O . LYS A 1 243 ? -19.582 -5.017 15.979 1.00 98.94 243 LYS A O 1
ATOM 1921 N N . PHE A 1 244 ? -18.587 -4.191 14.135 1.00 98.88 244 PHE A N 1
ATOM 1922 C CA . PHE A 1 244 ? -18.774 -2.774 14.460 1.00 98.88 244 PHE A CA 1
ATOM 1923 C C . PHE A 1 244 ? -19.584 -2.042 13.379 1.00 98.88 244 PHE A C 1
ATOM 1925 O O . PHE A 1 244 ? -19.329 -2.211 12.185 1.00 98.88 244 PHE A O 1
ATOM 1932 N N . THR A 1 245 ? -20.532 -1.206 13.804 1.00 98.69 245 THR A N 1
ATOM 1933 C CA . THR A 1 245 ? -21.302 -0.241 13.006 1.00 98.69 245 THR A CA 1
ATOM 1934 C C . THR A 1 245 ? -21.293 1.130 13.707 1.00 98.69 245 THR A C 1
ATOM 1936 O O . THR A 1 245 ? -21.107 1.225 14.919 1.00 98.69 245 THR A O 1
ATOM 1939 N N . GLY A 1 246 ? -21.499 2.215 12.953 1.00 97.81 246 GLY A N 1
ATOM 1940 C CA . GLY A 1 246 ? -21.480 3.587 13.485 1.00 97.81 246 GLY A CA 1
ATOM 1941 C C . GLY A 1 246 ? -20.239 4.373 13.056 1.00 97.81 246 GLY A C 1
ATOM 1942 O O . GLY A 1 246 ? -19.836 4.275 11.894 1.00 97.81 246 GLY A O 1
ATOM 1943 N N . THR A 1 247 ? -19.653 5.173 13.954 1.00 98.44 247 THR A N 1
ATOM 1944 C CA . THR A 1 247 ? -18.463 5.993 13.646 1.00 98.44 247 THR A CA 1
ATOM 1945 C C . THR A 1 247 ? -17.361 5.846 14.692 1.00 98.44 247 THR A C 1
ATOM 1947 O O . THR A 1 247 ? -17.623 5.792 15.893 1.00 98.44 247 THR A O 1
ATOM 1950 N N . VAL A 1 248 ? -16.115 5.800 14.218 1.00 98.75 248 VAL A N 1
ATOM 1951 C CA . VAL A 1 248 ? -14.891 5.895 15.020 1.00 98.75 248 VAL A CA 1
ATOM 1952 C C . VAL A 1 248 ? -14.135 7.144 14.577 1.00 98.75 248 VAL A C 1
ATOM 1954 O O . VAL A 1 248 ? -13.753 7.265 13.414 1.00 98.75 248 VAL A O 1
ATOM 1957 N N . GLU A 1 249 ? -13.918 8.079 15.493 1.00 98.19 249 GLU A N 1
ATOM 1958 C CA . GLU A 1 249 ? -13.311 9.383 15.225 1.00 98.19 249 GLU A CA 1
ATOM 1959 C C . GLU A 1 249 ? -12.139 9.593 16.189 1.00 98.19 249 GLU A C 1
ATOM 1961 O O . GLU A 1 249 ? -12.344 9.818 17.378 1.00 98.19 249 GLU A O 1
ATOM 1966 N N . GLY A 1 250 ? -10.907 9.472 15.695 1.00 97.31 250 GLY A N 1
ATOM 1967 C CA . GLY A 1 250 ? -9.681 9.810 16.423 1.00 97.31 250 GLY A CA 1
ATOM 1968 C C . GLY A 1 250 ? -9.132 11.177 16.008 1.00 97.31 250 GLY A C 1
ATOM 1969 O O . GLY A 1 250 ? -9.436 11.678 14.924 1.00 97.31 250 GLY A O 1
ATOM 1970 N N . GLY A 1 251 ? -8.276 11.769 16.839 1.00 95.25 251 GLY A N 1
ATOM 1971 C CA . GLY A 1 251 ? -7.615 13.043 16.548 1.00 95.25 251 GLY A CA 1
ATOM 1972 C C . GLY A 1 251 ? -8.576 14.233 16.531 1.00 95.25 251 GLY A C 1
ATOM 1973 O O . GLY A 1 251 ? -8.418 15.153 15.728 1.00 95.25 251 GLY A O 1
ATOM 1974 N N . THR A 1 252 ? -9.605 14.202 17.380 1.00 93.81 252 THR A N 1
ATOM 1975 C CA . THR A 1 252 ? -10.610 15.269 17.458 1.00 93.81 252 THR A CA 1
ATOM 1976 C C . THR A 1 252 ? -10.147 16.475 18.279 1.00 93.81 252 THR A C 1
ATOM 1978 O O . THR A 1 252 ? -10.766 17.537 18.208 1.00 93.81 252 THR A O 1
ATOM 1981 N N . ASP A 1 253 ? -9.060 16.347 19.046 1.00 89.62 253 ASP A N 1
ATOM 1982 C CA . ASP A 1 253 ? -8.464 17.438 19.823 1.00 89.62 253 ASP A CA 1
ATOM 1983 C C . ASP A 1 253 ? -7.454 18.260 19.000 1.00 89.62 253 ASP A C 1
ATOM 1985 O O . ASP A 1 253 ? -6.242 18.040 19.014 1.00 89.62 253 ASP A O 1
ATOM 1989 N N . GLN A 1 254 ? -7.974 19.233 18.255 1.00 85.75 254 GLN A N 1
ATOM 1990 C CA . GLN A 1 254 ? -7.175 20.092 17.370 1.00 85.75 254 GLN A CA 1
ATOM 1991 C C . GLN A 1 254 ? -6.742 21.412 18.021 1.00 85.75 254 GLN A C 1
ATOM 1993 O O . GLN A 1 254 ? -5.895 22.115 17.476 1.00 85.75 254 GLN A O 1
ATOM 1998 N N . GLY A 1 255 ? -7.356 21.781 19.149 1.00 85.38 255 GLY A N 1
ATOM 1999 C CA . GLY A 1 255 ? -7.237 23.116 19.744 1.00 85.38 255 GLY A CA 1
ATOM 2000 C C . GLY A 1 255 ? -6.342 23.200 20.976 1.00 85.38 255 GLY A C 1
ATOM 2001 O O . GLY A 1 255 ? -5.978 24.306 21.372 1.00 85.38 255 GLY A O 1
ATOM 2002 N N . THR A 1 256 ? -5.998 22.070 21.595 1.00 88.31 256 THR A N 1
ATOM 2003 C CA . THR A 1 256 ? -5.199 22.060 22.824 1.00 88.31 256 THR A CA 1
ATOM 2004 C C . THR A 1 256 ? -3.740 22.412 22.542 1.00 88.31 256 THR A C 1
ATOM 2006 O O . THR A 1 256 ? -3.113 21.858 21.642 1.00 88.31 256 THR A O 1
ATOM 2009 N N . GLU A 1 257 ? -3.174 23.331 23.325 1.00 85.19 257 GLU A N 1
ATOM 2010 C CA . GLU A 1 257 ? -1.748 23.660 23.272 1.00 85.19 257 GLU A CA 1
ATOM 2011 C C . GLU A 1 257 ? -0.954 22.815 24.275 1.00 85.19 257 GLU A C 1
ATOM 2013 O O . GLU A 1 257 ? -1.308 22.697 25.451 1.00 85.19 257 GLU A O 1
ATOM 2018 N N . SER A 1 258 ? 0.152 22.249 23.801 1.00 77.94 258 SER A N 1
ATOM 2019 C CA . SER A 1 258 ? 1.102 21.494 24.608 1.00 77.94 258 SER A CA 1
ATOM 2020 C C . SER A 1 258 ? 1.749 22.375 25.690 1.00 77.94 258 SER A C 1
ATOM 2022 O O . SER A 1 258 ? 2.233 23.472 25.387 1.00 77.94 258 SER A O 1
ATOM 2024 N N . PRO A 1 259 ? 1.822 21.921 26.956 1.00 76.75 259 PRO A N 1
ATOM 2025 C CA . PRO A 1 259 ? 2.631 22.587 27.972 1.00 76.75 259 PRO A CA 1
ATOM 2026 C C . PRO A 1 259 ? 4.119 22.606 27.579 1.00 76.75 259 PRO A C 1
ATOM 2028 O O . PRO A 1 259 ? 4.642 21.619 27.053 1.00 76.75 259 PRO A O 1
ATOM 2031 N N . GLU A 1 260 ? 4.830 23.701 27.889 1.00 69.62 260 GLU A N 1
ATOM 2032 C CA . GLU A 1 260 ? 6.267 23.835 27.593 1.00 69.62 260 GLU A CA 1
ATOM 2033 C C . GLU A 1 260 ? 7.072 22.613 28.092 1.00 69.62 260 GLU A C 1
ATOM 2035 O O . GLU A 1 260 ? 7.090 22.315 29.288 1.00 69.62 260 GLU A O 1
ATOM 2040 N N . ASN A 1 261 ? 7.826 21.972 27.189 1.00 61.81 261 ASN A N 1
ATOM 2041 C CA . ASN A 1 261 ? 8.704 20.814 27.441 1.00 61.81 261 ASN A CA 1
ATOM 2042 C C . ASN A 1 261 ? 8.010 19.468 27.730 1.00 61.81 261 ASN A C 1
ATOM 2044 O O . ASN A 1 261 ? 8.574 18.645 28.456 1.00 61.81 261 ASN A O 1
ATOM 2048 N N . THR A 1 262 ? 6.834 19.203 27.162 1.00 66.81 262 THR A N 1
ATOM 2049 C CA . THR A 1 262 ? 6.239 17.857 27.214 1.00 66.81 262 THR A CA 1
ATOM 2050 C C . THR A 1 262 ? 6.581 17.051 25.960 1.00 66.81 262 THR A C 1
ATOM 2052 O O . THR A 1 262 ? 6.457 17.526 24.833 1.00 66.81 262 THR A O 1
ATOM 2055 N N . PHE A 1 263 ? 7.071 15.825 26.157 1.00 77.69 263 PHE A N 1
ATOM 2056 C CA . PHE A 1 263 ? 7.229 14.860 25.070 1.00 77.69 263 PHE A CA 1
ATOM 2057 C C . PHE A 1 263 ? 5.882 14.189 24.831 1.00 77.69 263 PHE A C 1
ATOM 2059 O O . PHE A 1 263 ? 5.211 13.819 25.787 1.00 77.69 263 PHE A O 1
ATOM 2066 N N . THR A 1 264 ? 5.485 14.003 23.579 1.00 82.25 264 THR A N 1
ATOM 2067 C CA . THR A 1 264 ? 4.242 13.304 23.229 1.00 82.25 264 THR A CA 1
ATOM 2068 C C . THR A 1 264 ? 4.553 11.885 22.774 1.00 82.25 264 THR A C 1
ATOM 2070 O O . THR A 1 264 ? 5.680 11.565 22.380 1.00 82.25 264 THR A O 1
ATOM 2073 N N . LYS A 1 265 ? 3.575 10.981 22.851 1.00 82.50 265 LYS A N 1
ATOM 2074 C CA . LYS A 1 265 ? 3.680 9.700 22.144 1.00 82.50 265 LYS A CA 1
ATOM 2075 C C . LYS A 1 265 ? 3.981 9.922 20.659 1.00 82.50 265 LYS A C 1
ATOM 2077 O O . LYS A 1 265 ? 3.536 10.891 20.057 1.00 82.50 265 LYS A O 1
ATOM 2082 N N . HIS A 1 266 ? 4.718 8.990 20.070 1.00 79.81 266 HIS A N 1
ATOM 2083 C CA . HIS A 1 266 ? 5.222 9.159 18.710 1.00 79.81 266 HIS A CA 1
ATOM 2084 C C . HIS A 1 266 ? 4.193 8.864 17.617 1.00 79.81 266 HIS A C 1
ATOM 2086 O O . HIS A 1 266 ? 4.345 9.383 16.516 1.00 79.81 266 HIS A O 1
ATOM 2092 N N . SER A 1 267 ? 3.165 8.061 17.904 1.00 88.19 267 SER A N 1
ATOM 2093 C CA . SER A 1 267 ? 2.233 7.585 16.878 1.00 88.19 267 SER A CA 1
ATOM 2094 C C . SER A 1 267 ? 0.797 7.521 17.393 1.00 88.19 267 SER A C 1
ATOM 2096 O O . SER A 1 267 ? 0.563 7.156 18.551 1.00 88.19 267 SER A O 1
ATOM 2098 N N . MET A 1 268 ? -0.156 7.824 16.518 1.00 91.81 268 MET A N 1
ATOM 2099 C CA . MET A 1 268 ? -1.593 7.824 16.776 1.00 91.81 268 MET A CA 1
ATOM 2100 C C . MET A 1 268 ? -2.319 6.894 15.814 1.00 91.81 268 MET A C 1
ATOM 2102 O O . MET A 1 268 ? -1.969 6.790 14.637 1.00 91.81 268 MET A O 1
ATOM 2106 N N . PHE A 1 269 ? -3.339 6.214 16.327 1.00 96.69 269 PHE A N 1
ATOM 2107 C CA . PHE A 1 269 ? -4.008 5.126 15.635 1.00 96.69 269 PHE A CA 1
ATOM 2108 C C . PHE A 1 269 ? -5.527 5.189 15.805 1.00 96.69 269 PHE A C 1
ATOM 2110 O O . PHE A 1 269 ? -6.031 5.477 16.894 1.00 96.69 269 PHE A O 1
ATOM 2117 N N . ALA A 1 270 ? -6.248 4.840 14.739 1.00 98.62 270 ALA A N 1
ATOM 2118 C CA . ALA A 1 270 ? -7.691 4.619 14.776 1.00 98.62 270 ALA A CA 1
ATOM 2119 C C . ALA A 1 270 ? -8.072 3.316 14.066 1.00 98.62 270 ALA A C 1
ATOM 2121 O O . ALA A 1 270 ? -7.530 3.026 12.997 1.00 98.62 270 ALA A O 1
ATOM 2122 N N . GLY A 1 271 ? -9.007 2.545 14.634 1.00 98.62 271 GLY A N 1
ATOM 2123 C CA . GLY A 1 271 ? -9.510 1.340 13.971 1.00 98.62 271 GLY A CA 1
ATOM 2124 C C . GLY A 1 271 ? -10.942 0.940 14.306 1.00 98.62 271 GLY A C 1
ATOM 2125 O O . GLY A 1 271 ? -11.403 1.136 15.426 1.00 98.62 271 GLY A O 1
ATOM 2126 N N . GLY A 1 272 ? -11.654 0.363 13.334 1.00 98.62 272 GLY A N 1
ATOM 2127 C CA . GLY A 1 272 ? -13.071 0.003 13.482 1.00 98.62 272 GLY A CA 1
ATOM 2128 C C . GLY A 1 272 ? -13.331 -1.135 14.474 1.00 98.62 272 GLY A C 1
ATOM 2129 O O . GLY A 1 272 ? -14.323 -1.110 15.191 1.00 98.62 272 GLY A O 1
ATOM 2130 N N . ILE A 1 273 ? -12.422 -2.109 14.594 1.00 98.81 273 ILE A N 1
ATOM 2131 C CA . ILE A 1 273 ? -12.520 -3.176 15.606 1.00 98.81 273 ILE A CA 1
ATOM 2132 C C . ILE A 1 273 ? -11.649 -2.843 16.809 1.00 98.81 273 ILE A C 1
ATOM 2134 O O . ILE A 1 273 ? -12.144 -2.815 17.937 1.00 98.81 273 ILE A O 1
ATOM 2138 N N . CYS A 1 274 ? -10.368 -2.550 16.584 1.00 98.44 274 CYS A N 1
ATOM 2139 C CA . CYS A 1 274 ? -9.504 -2.080 17.655 1.00 98.44 274 CYS A CA 1
ATOM 2140 C C . CYS A 1 274 ? -8.541 -0.983 17.230 1.00 98.44 274 CYS A C 1
ATOM 2142 O O . CYS A 1 274 ? -8.183 -0.873 16.067 1.00 98.44 274 CYS A O 1
ATOM 2144 N N . ARG A 1 275 ? -8.032 -0.205 18.181 1.00 98.31 275 ARG A N 1
ATOM 2145 C CA . ARG A 1 275 ? -6.977 0.768 17.882 1.00 98.31 275 ARG A CA 1
ATOM 2146 C C . ARG A 1 275 ? -5.619 0.095 17.637 1.00 98.31 275 ARG A C 1
ATOM 2148 O O . ARG A 1 275 ? -4.892 0.483 16.720 1.00 98.31 275 ARG A O 1
ATOM 2155 N N . SER A 1 276 ? -5.251 -0.913 18.428 1.00 98.12 276 SER A N 1
ATOM 2156 C CA . SER A 1 276 ? -4.011 -1.677 18.226 1.00 98.12 276 SER A CA 1
ATOM 2157 C C . SER A 1 276 ? -4.170 -3.161 18.550 1.00 98.12 276 SER A C 1
ATOM 2159 O O . SER A 1 276 ? -4.710 -3.519 19.595 1.00 98.12 276 SER A O 1
ATOM 2161 N N . ASN A 1 277 ? -3.632 -4.021 17.685 1.00 98.69 277 ASN A N 1
ATOM 2162 C CA . ASN A 1 277 ? -3.683 -5.472 17.825 1.00 98.69 277 ASN A CA 1
ATOM 2163 C C . ASN A 1 277 ? -2.301 -6.071 18.133 1.00 98.69 277 ASN A C 1
ATOM 2165 O O . ASN A 1 277 ? -1.354 -5.944 17.354 1.00 98.69 277 ASN A O 1
ATOM 2169 N N . PHE A 1 278 ? -2.214 -6.752 19.267 1.00 98.44 278 PHE A N 1
ATOM 2170 C CA . PHE A 1 278 ? -1.104 -7.599 19.711 1.00 98.44 278 PHE A CA 1
ATOM 2171 C C . PHE A 1 278 ? -1.488 -9.083 19.743 1.00 98.44 278 PHE A C 1
ATOM 2173 O O . PHE A 1 278 ? -0.611 -9.936 19.708 1.00 98.44 278 PHE A O 1
ATOM 2180 N N . GLY A 1 279 ? -2.786 -9.383 19.811 1.00 98.44 279 GLY A N 1
ATOM 2181 C CA . GLY A 1 279 ? -3.327 -10.733 19.846 1.00 98.44 279 GLY A CA 1
ATOM 2182 C C . GLY A 1 279 ? -3.914 -11.174 18.506 1.00 98.44 279 GLY A C 1
ATOM 2183 O O . GLY A 1 279 ? -3.338 -10.975 17.436 1.00 98.44 279 GLY A O 1
ATOM 2184 N N . THR A 1 280 ? -5.079 -11.816 18.565 1.00 98.81 280 THR A N 1
ATOM 2185 C CA . THR A 1 280 ? -5.766 -12.371 17.388 1.00 98.81 280 THR A CA 1
ATOM 2186 C C . THR A 1 280 ? -7.092 -11.668 17.139 1.00 98.81 280 THR A C 1
ATOM 2188 O O . THR A 1 280 ? -7.913 -11.552 18.051 1.00 98.81 280 THR A O 1
ATOM 2191 N N . ILE A 1 281 ? -7.319 -11.260 15.892 1.00 98.94 281 ILE A N 1
ATOM 2192 C CA . ILE A 1 281 ? -8.618 -10.823 15.375 1.00 98.94 281 ILE A CA 1
ATOM 2193 C C . ILE A 1 281 ? -9.012 -11.778 14.257 1.00 98.94 281 ILE A C 1
ATOM 2195 O O . ILE A 1 281 ? -8.261 -11.951 13.298 1.00 98.94 281 ILE A O 1
ATOM 2199 N N . LYS A 1 282 ? -10.181 -12.407 14.368 1.00 98.88 282 LYS A N 1
ATOM 2200 C CA . LYS A 1 282 ? -10.621 -13.414 13.403 1.00 98.88 282 LYS A CA 1
ATOM 2201 C C . LYS A 1 282 ? -12.096 -13.285 13.058 1.00 98.88 282 LYS A C 1
ATOM 2203 O O . LYS A 1 282 ? -12.932 -13.176 13.948 1.00 98.88 282 LYS A O 1
ATOM 2208 N N . ASN A 1 283 ? -12.439 -13.399 11.776 1.00 98.75 283 ASN A N 1
ATOM 2209 C CA . ASN A 1 283 ? -13.830 -13.342 11.309 1.00 98.75 283 ASN A CA 1
ATOM 2210 C C . ASN A 1 283 ? -14.571 -12.067 11.760 1.00 98.75 283 ASN A C 1
ATOM 2212 O O . ASN A 1 283 ? -15.773 -12.114 12.015 1.00 98.75 283 ASN A O 1
ATOM 2216 N N . CYS A 1 284 ? -13.865 -10.946 11.911 1.00 98.94 284 CYS A N 1
ATOM 2217 C CA . CYS A 1 284 ? -14.467 -9.696 12.368 1.00 98.94 284 CYS A CA 1
ATOM 2218 C C . CYS A 1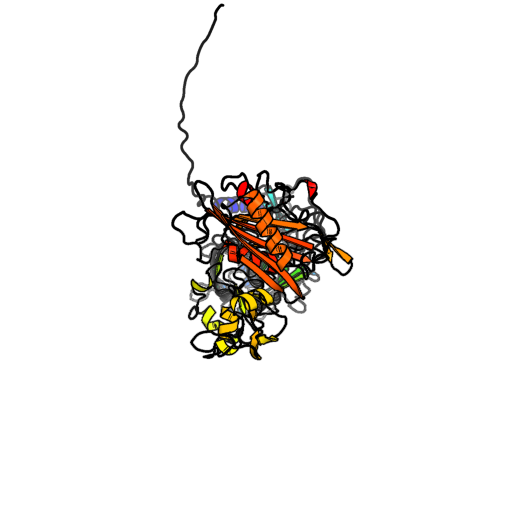 284 ? -14.857 -8.804 11.187 1.00 98.94 284 CYS A C 1
ATOM 2220 O O . CYS A 1 284 ? -14.235 -8.851 10.122 1.00 98.94 284 CYS A O 1
ATOM 2222 N N . VAL A 1 285 ? -15.882 -7.974 11.381 1.00 98.94 285 VAL A N 1
ATOM 2223 C CA . VAL A 1 285 ? -16.436 -7.112 10.333 1.00 98.94 285 VAL A CA 1
ATOM 2224 C C . VAL A 1 285 ? -16.574 -5.676 10.824 1.00 98.94 285 VAL A C 1
ATOM 2226 O O . VAL A 1 285 ? -17.260 -5.419 11.808 1.00 98.94 285 VAL A O 1
ATOM 2229 N N . ASN A 1 286 ? -15.975 -4.728 10.109 1.00 98.94 286 ASN A N 1
ATOM 2230 C CA . ASN A 1 286 ? -16.263 -3.310 10.293 1.00 98.94 286 ASN A CA 1
ATOM 2231 C C . ASN A 1 286 ? -17.171 -2.800 9.166 1.00 98.94 286 ASN A C 1
ATOM 2233 O O . ASN A 1 286 ? -16.807 -2.880 7.997 1.00 98.94 286 ASN A O 1
ATOM 2237 N N . GLU A 1 287 ? -18.329 -2.251 9.519 1.00 98.88 287 GLU A N 1
ATOM 2238 C CA . GLU A 1 287 ? -19.238 -1.522 8.620 1.00 98.88 287 GLU A CA 1
ATOM 2239 C C . GLU A 1 287 ? -19.297 -0.021 8.955 1.00 98.88 287 GLU A C 1
ATOM 2241 O O . GLU A 1 287 ? -19.892 0.752 8.207 1.00 98.88 287 GLU A O 1
ATOM 2246 N N . GLY A 1 288 ? -18.701 0.401 10.076 1.00 98.50 288 GLY A N 1
ATOM 2247 C CA . GLY A 1 288 ? -18.675 1.794 10.511 1.00 98.50 288 GLY A CA 1
ATOM 2248 C C . GLY A 1 288 ? -17.574 2.616 9.842 1.00 98.50 288 GLY A C 1
ATOM 2249 O O . GLY A 1 288 ? -16.530 2.088 9.460 1.00 98.50 288 GLY A O 1
ATOM 2250 N N . ALA A 1 289 ? -17.791 3.924 9.724 1.00 98.75 289 ALA A N 1
ATOM 2251 C CA . ALA A 1 289 ? -16.774 4.836 9.206 1.00 98.75 289 ALA A CA 1
ATOM 2252 C C . ALA A 1 289 ? -15.667 5.058 10.248 1.00 98.75 289 ALA A C 1
ATOM 2254 O O . ALA A 1 289 ? -15.955 5.262 11.429 1.00 98.75 289 ALA A O 1
ATOM 2255 N N . VAL A 1 290 ? -14.409 5.056 9.810 1.00 98.88 290 VAL A N 1
ATOM 2256 C CA . VAL A 1 290 ? -13.229 5.300 10.647 1.00 98.88 290 VAL A CA 1
ATOM 2257 C C . VAL A 1 290 ? -12.524 6.554 10.149 1.00 98.88 290 VAL A C 1
ATOM 2259 O O . VAL A 1 290 ? -12.163 6.643 8.978 1.00 98.88 290 VAL A O 1
ATOM 2262 N N . SER A 1 291 ? -12.284 7.514 11.037 1.00 98.50 291 SER A N 1
ATOM 2263 C CA . SER A 1 291 ? -11.500 8.709 10.732 1.00 98.50 291 SER A CA 1
ATOM 2264 C C . SER A 1 291 ? -10.409 8.960 11.770 1.00 98.50 291 SER A C 1
ATOM 2266 O O . SER A 1 291 ? -10.615 8.738 12.963 1.00 98.50 291 SER A O 1
ATOM 2268 N N . LEU A 1 292 ? -9.244 9.419 11.313 1.00 97.50 292 LEU A N 1
ATOM 2269 C CA . LEU A 1 292 ? -8.153 9.889 12.167 1.00 97.50 292 LEU A CA 1
ATOM 2270 C C . LEU A 1 292 ? -7.696 11.272 11.707 1.00 97.50 292 LEU A C 1
ATOM 2272 O O . LEU A 1 292 ? -7.028 11.405 10.680 1.00 97.50 292 LEU A O 1
ATOM 2276 N N . GLY A 1 293 ? -8.062 12.287 12.484 1.00 94.06 293 GLY A N 1
ATOM 2277 C CA . GLY A 1 293 ? -7.614 13.659 12.301 1.00 94.06 293 GLY A CA 1
ATOM 2278 C C . GLY A 1 293 ? -6.202 13.906 12.832 1.00 94.06 293 GLY A C 1
ATOM 2279 O O . GLY A 1 293 ? -5.660 13.155 13.644 1.00 94.06 293 GLY A O 1
ATOM 2280 N N . ALA A 1 294 ? -5.616 15.008 12.378 1.00 88.44 294 ALA A N 1
ATOM 2281 C CA . ALA A 1 294 ? -4.431 15.593 12.985 1.00 88.44 294 ALA A CA 1
ATOM 2282 C C . ALA A 1 294 ? -4.805 16.293 14.300 1.00 88.44 294 ALA A C 1
ATOM 2284 O O . ALA A 1 294 ? -5.841 16.950 14.364 1.00 88.44 294 ALA A O 1
ATOM 2285 N N . ILE A 1 295 ? -3.931 16.218 15.303 1.00 88.81 295 ILE A N 1
ATOM 2286 C CA . ILE A 1 295 ? -4.012 17.050 16.514 1.00 88.81 295 ILE A CA 1
ATOM 2287 C C . ILE A 1 295 ? -3.182 18.332 16.359 1.00 88.81 295 ILE A C 1
ATOM 2289 O O . ILE A 1 295 ? -2.469 18.505 15.363 1.00 88.81 295 ILE A O 1
ATOM 2293 N N . SER A 1 296 ? -3.273 19.214 17.357 1.00 85.12 296 SER A N 1
ATOM 2294 C CA . SER A 1 296 ? -2.486 20.450 17.465 1.00 85.12 296 SER A CA 1
ATOM 2295 C C . SER A 1 296 ? -0.989 20.230 17.211 1.00 85.12 296 SER A C 1
ATOM 2297 O O . SER A 1 296 ? -0.371 19.345 17.801 1.00 85.12 296 SER A O 1
ATOM 2299 N N . GLU A 1 297 ? -0.386 21.082 16.375 1.00 79.56 297 GLU A N 1
ATOM 2300 C CA . GLU A 1 297 ? 1.035 21.009 15.981 1.00 79.56 297 GLU A CA 1
ATOM 2301 C C . GLU A 1 297 ? 2.012 21.255 17.138 1.00 79.56 297 GLU A C 1
ATOM 2303 O O . GLU A 1 297 ? 3.201 20.957 17.039 1.00 79.56 297 GLU A O 1
ATOM 2308 N N . THR A 1 298 ? 1.517 21.785 18.258 1.00 83.38 298 THR A N 1
ATOM 2309 C CA . THR A 1 298 ? 2.313 21.925 19.483 1.00 83.38 298 THR A CA 1
ATOM 2310 C C . THR A 1 298 ? 2.677 20.569 20.102 1.00 83.38 298 THR A C 1
ATOM 2312 O O . THR A 1 298 ? 3.626 20.488 20.884 1.00 83.38 298 THR A O 1
ATOM 2315 N N . PHE A 1 299 ? 1.964 19.499 19.731 1.00 83.69 299 PHE A N 1
ATOM 2316 C CA . PHE A 1 299 ? 2.321 18.121 20.036 1.00 83.69 299 PHE A CA 1
ATOM 2317 C C . PHE A 1 299 ? 3.096 17.509 18.867 1.00 83.69 299 PHE A C 1
ATOM 2319 O O . PHE A 1 299 ? 2.606 17.414 17.742 1.00 83.69 299 PHE A O 1
ATOM 2326 N N . TYR A 1 300 ? 4.315 17.051 19.140 1.00 79.00 300 TYR A N 1
ATOM 2327 C CA . TYR A 1 300 ? 5.165 16.450 18.118 1.00 79.00 300 TYR A CA 1
ATOM 2328 C C . TYR A 1 300 ? 4.878 14.946 17.987 1.00 79.00 300 TYR A C 1
ATOM 2330 O O . TYR A 1 300 ? 5.442 14.126 18.715 1.00 79.00 300 TYR A O 1
ATOM 2338 N N . VAL A 1 301 ? 3.972 14.602 17.067 1.00 79.38 301 VAL A N 1
ATOM 2339 C CA . VAL A 1 301 ? 3.597 13.227 16.694 1.00 79.38 301 VAL A CA 1
ATOM 2340 C C . VAL A 1 301 ? 4.126 12.938 15.292 1.00 79.38 301 VAL A C 1
ATOM 2342 O O . VAL A 1 301 ? 3.900 13.730 14.382 1.00 79.38 301 VAL A O 1
ATOM 2345 N N . HIS A 1 302 ? 4.819 11.814 15.119 1.00 74.94 302 HIS A N 1
ATOM 2346 C CA . HIS A 1 302 ? 5.458 11.446 13.853 1.00 74.94 302 HIS A CA 1
ATOM 2347 C C . HIS A 1 302 ? 4.528 10.718 12.888 1.00 74.94 302 HIS A C 1
ATOM 2349 O O . HIS A 1 302 ? 4.643 10.907 11.679 1.00 74.94 302 HIS A O 1
ATOM 2355 N N . ASP A 1 303 ? 3.653 9.860 13.421 1.00 83.38 303 ASP A N 1
ATOM 2356 C CA . ASP A 1 303 ? 2.886 8.924 12.604 1.00 83.38 303 ASP A CA 1
ATOM 2357 C C . ASP A 1 303 ? 1.401 8.921 12.971 1.00 83.38 303 ASP A C 1
ATOM 2359 O O . ASP A 1 303 ? 1.032 8.705 14.126 1.00 83.38 303 ASP A O 1
ATOM 2363 N N . PHE A 1 304 ? 0.540 9.064 11.970 1.00 90.75 304 PHE A N 1
ATOM 2364 C CA . PHE A 1 304 ? -0.904 8.867 12.074 1.00 90.75 304 PHE A CA 1
ATOM 2365 C C . PHE A 1 304 ? -1.309 7.699 11.174 1.00 90.75 304 PHE A C 1
ATOM 2367 O O . PHE A 1 304 ? -1.077 7.754 9.966 1.00 90.75 304 PHE A O 1
ATOM 2374 N N . ALA A 1 305 ? -1.928 6.650 11.727 1.00 94.38 305 ALA A N 1
ATOM 2375 C CA . ALA A 1 305 ? -2.401 5.519 10.926 1.00 94.38 305 ALA A CA 1
ATOM 2376 C C . ALA A 1 305 ? -3.842 5.097 11.249 1.00 94.38 305 ALA A C 1
ATOM 2378 O O . ALA A 1 305 ? -4.163 4.699 12.370 1.00 94.38 305 ALA A O 1
ATOM 2379 N N . ALA A 1 306 ? -4.704 5.141 10.236 1.00 98.25 306 ALA A N 1
ATOM 2380 C CA . ALA A 1 306 ? -6.085 4.677 10.310 1.00 98.25 306 ALA A CA 1
ATOM 2381 C C . ALA A 1 306 ? -6.253 3.343 9.575 1.00 98.25 306 ALA A C 1
ATOM 2383 O O . ALA A 1 306 ? -5.685 3.148 8.496 1.00 98.25 306 ALA A O 1
ATOM 2384 N N . GLY A 1 307 ? -7.050 2.434 10.137 1.00 98.56 307 GLY A N 1
ATOM 2385 C CA . GLY A 1 307 ? -7.430 1.203 9.452 1.00 98.56 307 GLY A CA 1
ATOM 2386 C C . GLY A 1 307 ? -8.865 0.770 9.704 1.00 98.56 307 GLY A C 1
ATOM 2387 O O . GLY A 1 307 ? -9.411 1.002 10.775 1.00 98.56 307 GLY A O 1
ATOM 2388 N N . GLY A 1 308 ? -9.491 0.106 8.735 1.00 98.75 308 GLY A N 1
ATOM 2389 C CA . GLY A 1 308 ? -10.880 -0.341 8.882 1.00 98.75 308 GLY A CA 1
ATOM 2390 C C . GLY A 1 308 ? -11.078 -1.366 10.004 1.00 98.75 308 GLY A C 1
ATOM 2391 O O . GLY A 1 308 ? -12.080 -1.332 10.709 1.00 98.75 308 GLY A O 1
ATOM 2392 N N . ILE A 1 309 ? -10.098 -2.243 10.239 1.00 98.88 309 ILE A N 1
ATOM 2393 C CA . ILE A 1 309 ? -10.113 -3.216 11.343 1.00 98.88 309 ILE A CA 1
ATOM 2394 C C . ILE A 1 309 ? -9.231 -2.740 12.491 1.00 98.88 309 ILE A C 1
ATOM 2396 O O . ILE A 1 309 ? -9.696 -2.689 13.631 1.00 98.88 309 ILE A O 1
ATOM 2400 N N . SER A 1 310 ? -7.978 -2.377 12.200 1.00 98.75 310 SER A N 1
ATOM 2401 C CA . SER A 1 310 ? -7.047 -1.881 13.215 1.00 98.75 310 SER A CA 1
ATOM 2402 C C . SER A 1 310 ? -6.211 -0.704 12.736 1.00 98.75 310 SER A C 1
ATOM 2404 O O . SER A 1 310 ? -5.743 -0.701 11.606 1.00 98.75 310 SER A O 1
ATOM 2406 N N . GLY A 1 311 ? -5.931 0.269 13.601 1.00 97.56 311 GLY A N 1
ATOM 2407 C CA . GLY A 1 311 ? -4.953 1.309 13.268 1.00 97.56 311 GLY A CA 1
ATOM 2408 C C . GLY A 1 311 ? -3.537 0.735 13.157 1.00 97.56 311 GLY A C 1
ATOM 2409 O O . GLY A 1 311 ? -2.815 1.022 12.202 1.00 97.56 311 GLY A O 1
ATOM 2410 N N . CYS A 1 312 ? -3.174 -0.155 14.087 1.00 97.31 312 CYS A N 1
ATOM 2411 C CA . CYS A 1 312 ? -1.883 -0.842 14.113 1.00 97.31 312 CYS A CA 1
ATOM 2412 C C . CYS A 1 312 ? -2.038 -2.347 14.392 1.00 97.31 312 CYS A C 1
ATOM 2414 O O . CYS A 1 312 ? -2.757 -2.749 15.309 1.00 97.31 312 CYS A O 1
ATOM 2416 N N . ASN A 1 313 ? -1.352 -3.190 13.627 1.00 97.88 313 ASN A N 1
ATOM 2417 C CA . ASN A 1 313 ? -1.161 -4.611 13.899 1.00 97.88 313 ASN A CA 1
ATOM 2418 C C . ASN A 1 313 ? 0.321 -4.847 14.191 1.00 97.88 313 ASN A C 1
ATOM 2420 O O . ASN A 1 313 ? 1.167 -4.597 13.338 1.00 97.88 313 ASN A O 1
ATOM 2424 N N . THR A 1 314 ? 0.645 -5.282 15.402 1.00 95.12 314 THR A N 1
ATOM 2425 C CA . THR A 1 314 ? 2.036 -5.418 15.865 1.00 95.12 314 THR A CA 1
ATOM 2426 C C . THR A 1 314 ? 2.668 -6.737 15.419 1.00 95.12 314 THR A C 1
ATOM 2428 O O . THR A 1 314 ? 1.985 -7.578 14.851 1.00 95.12 314 THR A O 1
ATOM 2431 N N . GLU A 1 315 ? 3.964 -6.938 15.683 1.00 93.50 315 GLU A N 1
ATOM 2432 C CA . GLU A 1 315 ? 4.718 -8.141 15.274 1.00 93.50 315 GLU A CA 1
ATOM 2433 C C . GLU A 1 315 ? 4.105 -9.461 15.783 1.00 93.50 315 GLU A C 1
ATOM 2435 O O . GLU A 1 315 ? 4.184 -10.484 15.108 1.00 93.50 315 GLU A O 1
ATOM 2440 N N . GLU A 1 316 ? 3.451 -9.436 16.947 1.00 95.25 316 GLU A N 1
ATOM 2441 C CA . GLU A 1 316 ? 2.748 -10.593 17.526 1.00 95.25 316 GLU A CA 1
ATOM 2442 C C . GLU A 1 316 ? 1.298 -10.719 17.017 1.00 95.25 316 GLU A C 1
ATOM 2444 O O . GLU A 1 316 ? 0.675 -11.774 17.144 1.00 95.25 316 GLU A O 1
ATOM 2449 N N . GLY A 1 317 ? 0.774 -9.648 16.414 1.00 98.12 317 GLY A N 1
ATOM 2450 C CA . GLY A 1 317 ? -0.615 -9.512 16.015 1.00 98.12 317 GLY A CA 1
ATOM 2451 C C . GLY A 1 317 ? -0.971 -10.286 14.745 1.00 98.12 317 GLY A C 1
ATOM 2452 O O . GLY A 1 317 ? -0.262 -10.266 13.731 1.00 98.12 317 GLY A O 1
ATOM 2453 N N . THR A 1 318 ? -2.134 -10.929 14.775 1.00 98.75 318 THR A N 1
ATOM 2454 C CA . THR A 1 318 ? -2.714 -11.631 13.625 1.00 98.75 318 THR A CA 1
ATOM 2455 C C . THR A 1 318 ? -4.124 -11.124 13.338 1.00 98.75 318 THR A C 1
ATOM 2457 O O . THR A 1 318 ? -4.929 -10.947 14.258 1.00 98.75 318 THR A O 1
ATOM 2460 N N . ILE A 1 319 ? -4.418 -10.872 12.061 1.00 98.88 319 ILE A N 1
ATOM 2461 C CA . ILE A 1 319 ? -5.763 -10.554 11.578 1.00 98.88 319 ILE A CA 1
ATOM 2462 C C . ILE A 1 319 ? -6.104 -11.522 10.448 1.00 98.88 319 ILE A C 1
ATOM 2464 O O . ILE A 1 319 ? -5.431 -11.553 9.418 1.00 98.88 319 ILE A O 1
ATOM 2468 N N . GLU A 1 320 ? -7.144 -12.322 10.657 1.00 98.56 320 GLU A N 1
ATOM 2469 C CA . GLU A 1 320 ? -7.537 -13.407 9.761 1.00 98.56 320 GLU A CA 1
ATOM 2470 C C . GLU A 1 320 ? -9.016 -13.298 9.366 1.00 98.56 320 GLU A C 1
ATOM 2472 O O . GLU A 1 320 ? -9.869 -12.959 10.192 1.00 98.56 320 GLU A O 1
ATOM 2477 N N . ASP A 1 321 ? -9.328 -13.604 8.103 1.00 97.69 321 ASP A N 1
ATOM 2478 C CA . ASP A 1 321 ? -10.702 -13.762 7.593 1.00 97.69 321 ASP A CA 1
ATOM 2479 C C . ASP A 1 321 ? -11.628 -12.562 7.913 1.00 97.69 321 ASP A C 1
ATOM 2481 O O . ASP A 1 321 ? -12.842 -12.702 8.073 1.00 97.69 321 ASP A O 1
ATOM 2485 N N . SER A 1 322 ? -11.059 -11.361 8.038 1.00 98.81 322 SER A N 1
ATOM 2486 C CA . SER A 1 322 ? -11.766 -10.164 8.511 1.00 98.81 322 SER A CA 1
ATOM 2487 C C . SER A 1 322 ? -12.060 -9.185 7.374 1.00 98.81 322 SER A C 1
ATOM 2489 O O . SER A 1 322 ? -11.364 -9.166 6.354 1.00 98.81 322 SER A O 1
ATOM 2491 N N . ARG A 1 323 ? -13.122 -8.383 7.517 1.00 98.75 323 ARG A N 1
ATOM 2492 C CA . ARG A 1 323 ? -13.645 -7.554 6.421 1.00 98.75 323 ARG A CA 1
ATOM 2493 C C . ARG A 1 323 ? -13.941 -6.127 6.832 1.00 98.75 323 ARG A C 1
ATOM 2495 O O . ARG A 1 323 ? -14.629 -5.901 7.822 1.00 98.75 323 ARG A O 1
ATOM 2502 N N . ASN A 1 324 ? -13.506 -5.184 6.010 1.00 98.88 324 ASN A N 1
ATOM 2503 C CA . ASN A 1 324 ? -13.902 -3.792 6.121 1.00 98.88 324 ASN A CA 1
ATOM 2504 C C . ASN A 1 324 ? -14.856 -3.398 4.984 1.00 98.88 324 ASN A C 1
ATOM 2506 O O . ASN A 1 324 ? -14.564 -3.606 3.803 1.00 98.88 324 ASN A O 1
ATOM 2510 N N . LEU A 1 325 ? -15.994 -2.821 5.352 1.00 98.75 325 LEU A N 1
ATOM 2511 C CA . LEU A 1 325 ? -16.996 -2.242 4.457 1.00 98.75 325 LEU A CA 1
ATOM 2512 C C . LEU A 1 325 ? -17.187 -0.739 4.694 1.00 98.75 325 LEU A C 1
ATOM 2514 O O . LEU A 1 325 ? -17.724 -0.065 3.822 1.00 98.75 325 LEU A O 1
ATOM 2518 N N . GLY A 1 326 ? -16.772 -0.226 5.855 1.00 98.56 326 GLY A N 1
ATOM 2519 C CA . GLY A 1 326 ? -16.865 1.193 6.179 1.00 98.56 326 GLY A CA 1
ATOM 2520 C C . GLY A 1 326 ? -15.709 2.006 5.602 1.00 98.56 326 GLY A C 1
ATOM 2521 O O . GLY A 1 326 ? -14.602 1.494 5.419 1.00 98.56 326 GLY A O 1
ATOM 2522 N N . ASP A 1 327 ? -15.958 3.281 5.316 1.00 98.75 327 ASP A N 1
ATOM 2523 C CA . ASP A 1 327 ? -14.930 4.175 4.787 1.00 98.75 327 ASP A CA 1
ATOM 2524 C C . ASP A 1 327 ? -13.850 4.472 5.837 1.00 98.75 327 ASP A C 1
ATOM 2526 O O . ASP A 1 327 ? -14.140 4.632 7.025 1.00 98.75 327 ASP A O 1
ATOM 2530 N N . VAL A 1 328 ? -12.599 4.570 5.391 1.00 98.88 328 VAL A N 1
ATOM 2531 C CA . VAL A 1 328 ? -11.425 4.886 6.210 1.00 98.88 328 VAL A CA 1
ATOM 2532 C C . VAL A 1 328 ? -10.825 6.192 5.713 1.00 98.88 328 VAL A C 1
ATOM 2534 O O . VAL A 1 328 ? -10.407 6.288 4.561 1.00 98.88 328 VAL A O 1
ATOM 2537 N N . THR A 1 329 ? -10.763 7.198 6.582 1.00 98.38 329 THR A N 1
ATOM 2538 C CA . THR A 1 329 ? -10.147 8.496 6.286 1.00 98.38 329 THR A CA 1
ATOM 2539 C C . THR A 1 329 ? -9.017 8.798 7.264 1.00 98.38 329 THR A C 1
ATOM 2541 O O . THR A 1 329 ? -9.189 8.688 8.475 1.00 98.38 329 THR A O 1
ATOM 2544 N N . GLY A 1 330 ? -7.862 9.225 6.767 1.00 95.56 330 GLY A N 1
ATOM 2545 C CA . GLY A 1 330 ? -6.749 9.648 7.616 1.00 95.56 330 GLY A CA 1
ATOM 2546 C C . GLY A 1 330 ? -6.008 10.857 7.067 1.00 95.56 330 GLY A C 1
ATOM 2547 O O . GLY A 1 330 ? -6.335 11.384 6.006 1.00 95.56 330 GLY A O 1
ATOM 2548 N N . VAL A 1 331 ? -4.984 11.280 7.806 1.00 90.50 331 VAL A N 1
ATOM 2549 C CA . VAL A 1 331 ? -4.143 12.434 7.448 1.00 90.50 331 VAL A CA 1
ATOM 2550 C C . VAL A 1 331 ? -2.745 12.053 6.958 1.00 90.50 331 VAL A C 1
ATOM 2552 O O . VAL A 1 331 ? -2.111 12.863 6.293 1.00 90.50 331 VAL A O 1
ATOM 2555 N N . GLN A 1 332 ? -2.282 10.824 7.232 1.00 87.19 332 GLN A N 1
ATOM 2556 C CA . GLN A 1 332 ? -0.937 10.363 6.861 1.00 87.19 332 GLN A CA 1
ATOM 2557 C C . GLN A 1 332 ? -0.926 8.935 6.297 1.00 87.19 332 GLN A C 1
ATOM 2559 O O . GLN A 1 332 ? -0.639 8.751 5.120 1.00 87.19 332 GLN A O 1
ATOM 2564 N N . LEU A 1 333 ? -1.276 7.916 7.089 1.00 91.19 333 LEU A N 1
ATOM 2565 C CA . LEU A 1 333 ? -1.354 6.519 6.643 1.00 91.19 333 LEU A CA 1
ATOM 2566 C C . LEU A 1 333 ? -2.798 6.018 6.745 1.00 91.19 333 LEU A C 1
ATOM 2568 O O . LEU A 1 333 ? -3.445 6.165 7.784 1.00 91.19 333 LEU A O 1
ATOM 2572 N N . SER A 1 334 ? -3.336 5.425 5.681 1.00 96.25 334 SER A N 1
ATOM 2573 C CA . SER A 1 334 ? -4.685 4.840 5.700 1.00 96.25 334 SER A CA 1
ATOM 2574 C C . SER A 1 334 ? -4.755 3.541 4.919 1.00 96.25 334 SER A C 1
ATOM 2576 O O . SER A 1 334 ? -4.496 3.512 3.719 1.00 96.25 334 SER A O 1
ATOM 2578 N N . GLY A 1 335 ? -5.090 2.461 5.623 1.00 97.94 335 GLY A N 1
ATOM 2579 C CA . GLY A 1 335 ? -5.264 1.133 5.046 1.00 97.94 335 GLY A CA 1
ATOM 2580 C C . GLY A 1 335 ? -6.699 0.646 5.194 1.00 97.94 335 GLY A C 1
ATOM 2581 O O . GLY A 1 335 ? -7.290 0.785 6.259 1.00 97.94 335 GLY A O 1
ATOM 2582 N N . GLY A 1 336 ? -7.268 0.012 4.173 1.00 98.69 336 GLY A N 1
ATOM 2583 C CA . GLY A 1 336 ? -8.634 -0.515 4.274 1.00 98.69 336 GLY A CA 1
ATOM 2584 C C . GLY A 1 336 ? -8.822 -1.557 5.386 1.00 98.69 336 GLY A C 1
ATOM 2585 O O . GLY A 1 336 ? -9.889 -1.631 5.984 1.00 98.69 336 GLY A O 1
ATOM 2586 N N . ILE A 1 337 ? -7.782 -2.322 5.740 1.00 98.81 337 ILE A N 1
ATOM 2587 C CA . ILE A 1 337 ? -7.805 -3.262 6.876 1.00 98.81 337 ILE A CA 1
ATOM 2588 C C . ILE A 1 337 ? -6.967 -2.729 8.032 1.00 98.81 337 ILE A C 1
ATOM 2590 O O . ILE A 1 337 ? -7.474 -2.624 9.151 1.00 98.81 337 ILE A O 1
ATOM 2594 N N . VAL A 1 338 ? -5.701 -2.389 7.770 1.00 98.25 338 VAL A N 1
ATOM 2595 C CA . VAL A 1 338 ? -4.776 -1.901 8.799 1.00 98.25 338 VAL A CA 1
ATOM 2596 C C . VAL A 1 338 ? -4.012 -0.675 8.332 1.00 98.25 338 VAL A C 1
ATOM 2598 O O . VAL A 1 338 ? -3.400 -0.714 7.273 1.00 98.25 338 VAL A O 1
ATOM 2601 N N . GLY A 1 339 ? -3.949 0.384 9.138 1.00 95.56 339 GLY A N 1
ATOM 2602 C CA . GLY A 1 339 ? -3.079 1.524 8.830 1.00 95.56 339 GLY A CA 1
ATOM 2603 C C . GLY A 1 339 ? -1.601 1.117 8.787 1.00 95.56 339 GLY A C 1
ATOM 2604 O O . GLY A 1 339 ? -0.908 1.333 7.794 1.00 95.56 339 GLY A O 1
ATOM 2605 N N . ALA A 1 340 ? -1.148 0.448 9.844 1.00 94.19 340 ALA A N 1
ATOM 2606 C CA . ALA A 1 340 ? 0.226 0.015 10.057 1.00 94.19 340 ALA A CA 1
ATOM 2607 C C . ALA A 1 340 ? 0.319 -1.493 10.418 1.00 94.19 340 ALA A C 1
ATOM 2609 O O . ALA A 1 340 ? -0.153 -1.887 11.479 1.00 94.19 340 ALA A O 1
ATOM 2610 N N . ASN A 1 341 ? 0.951 -2.343 9.591 1.00 95.56 341 ASN A N 1
ATOM 2611 C CA . ASN A 1 341 ? 1.127 -3.788 9.835 1.00 95.56 341 ASN A CA 1
ATOM 2612 C C . ASN A 1 341 ? 2.588 -4.252 10.033 1.00 95.56 341 ASN A C 1
ATOM 2614 O O . ASN A 1 341 ? 3.417 -4.119 9.143 1.00 95.56 341 ASN A O 1
ATOM 2618 N N . TRP A 1 342 ? 2.877 -4.851 11.190 1.00 94.38 342 TRP A N 1
ATOM 2619 C CA . TRP A 1 342 ? 4.152 -5.469 11.581 1.00 94.38 342 TRP A CA 1
ATOM 2620 C C . TRP A 1 342 ? 3.991 -6.983 11.795 1.00 94.38 342 TRP A C 1
ATOM 2622 O O . TRP A 1 342 ? 4.989 -7.692 11.882 1.00 94.38 342 TRP A O 1
ATOM 2632 N N . GLY A 1 343 ? 2.750 -7.465 11.897 1.00 96.00 343 GLY A N 1
ATOM 2633 C CA . GLY A 1 343 ? 2.397 -8.869 12.091 1.00 96.00 343 GLY A CA 1
ATOM 2634 C C . GLY A 1 343 ? 1.890 -9.515 10.807 1.00 96.00 343 GLY A C 1
ATOM 2635 O O . GLY A 1 343 ? 2.451 -9.310 9.731 1.00 96.00 343 GLY A O 1
ATOM 2636 N N . SER A 1 344 ? 0.814 -10.298 10.904 1.00 97.75 344 SER A N 1
ATOM 2637 C CA . SER A 1 344 ? 0.237 -11.006 9.750 1.00 97.75 344 SER A CA 1
ATOM 2638 C C . SER A 1 344 ? -1.204 -10.600 9.453 1.00 97.75 344 SER A C 1
ATOM 2640 O O . SER A 1 344 ? -2.050 -10.560 10.349 1.00 97.75 344 SER A O 1
ATOM 2642 N N . LEU A 1 345 ? -1.473 -10.342 8.173 1.00 98.50 345 LEU A N 1
ATOM 2643 C CA . LEU A 1 345 ? -2.809 -10.202 7.603 1.00 98.50 345 LEU A CA 1
ATOM 2644 C C . LEU A 1 345 ? -3.040 -11.373 6.652 1.00 98.50 345 LEU A C 1
ATOM 2646 O O . LEU A 1 345 ? -2.284 -11.549 5.696 1.00 98.50 345 LEU A O 1
ATOM 2650 N N . TYR A 1 346 ? -4.079 -12.160 6.910 1.00 96.94 346 TYR A N 1
ATOM 2651 C CA . TYR A 1 346 ? -4.417 -13.320 6.095 1.00 96.94 346 TYR A CA 1
ATOM 2652 C C . TYR A 1 346 ? -5.893 -13.295 5.715 1.00 96.94 346 TYR A C 1
ATOM 2654 O O . TYR A 1 346 ? -6.758 -13.112 6.573 1.00 96.94 346 TYR A O 1
ATOM 2662 N N . LYS A 1 347 ? -6.211 -13.485 4.430 1.00 95.50 347 LYS A N 1
ATOM 2663 C CA . LYS A 1 347 ? -7.605 -13.619 3.958 1.00 95.50 347 LYS A CA 1
ATOM 2664 C C . LYS A 1 347 ? -8.524 -12.434 4.285 1.00 95.50 347 LYS A C 1
ATOM 2666 O O . LYS A 1 347 ? -9.737 -12.592 4.431 1.00 95.50 347 LYS A O 1
ATOM 2671 N N . CYS A 1 348 ? -7.962 -11.233 4.378 1.00 97.94 348 CYS A N 1
ATOM 2672 C CA . CYS A 1 348 ? -8.727 -10.031 4.699 1.00 97.94 348 CYS A CA 1
ATOM 2673 C C . CYS A 1 348 ? -9.296 -9.356 3.442 1.00 97.94 348 CYS A C 1
ATOM 2675 O O . CYS A 1 348 ? -8.712 -9.446 2.361 1.00 97.94 348 CYS A O 1
ATOM 2677 N N . GLN A 1 349 ? -10.441 -8.680 3.570 1.00 97.50 349 GLN A N 1
ATOM 2678 C CA . GLN A 1 349 ? -11.137 -8.067 2.429 1.00 97.50 349 GLN A CA 1
ATOM 2679 C C . GLN A 1 349 ? -11.583 -6.640 2.732 1.00 97.50 349 GLN A C 1
ATOM 2681 O O . GLN A 1 349 ? -12.331 -6.417 3.683 1.00 97.50 349 GLN A O 1
ATOM 2686 N N . ASN A 1 350 ? -11.166 -5.685 1.907 1.00 98.50 350 ASN A N 1
ATOM 2687 C CA . ASN A 1 350 ? -11.643 -4.311 1.960 1.00 98.50 350 ASN A CA 1
ATOM 2688 C C . ASN A 1 350 ? -12.606 -4.011 0.805 1.00 98.50 350 ASN A C 1
ATOM 2690 O O . ASN A 1 350 ? -12.334 -4.323 -0.356 1.00 98.50 350 ASN A O 1
ATOM 2694 N N . SER A 1 351 ? -13.716 -3.360 1.133 1.00 97.62 351 SER A N 1
ATOM 2695 C CA . SER A 1 351 ? -14.686 -2.801 0.184 1.00 97.62 351 SER A CA 1
ATOM 2696 C C . SER A 1 351 ? -15.072 -1.353 0.497 1.00 97.62 351 SER A C 1
ATOM 2698 O O . SER A 1 351 ? -15.637 -0.690 -0.368 1.00 97.62 351 SER A O 1
ATOM 2700 N N . GLY A 1 352 ? -14.729 -0.850 1.689 1.00 98.31 352 GLY A N 1
ATOM 2701 C CA . GLY A 1 352 ? -14.886 0.561 2.036 1.00 98.31 352 GLY A CA 1
ATOM 2702 C C . GLY A 1 352 ? -13.866 1.440 1.314 1.00 98.31 352 GLY A C 1
ATOM 2703 O O . GLY A 1 352 ? -12.761 0.989 0.989 1.00 98.31 352 GLY A O 1
ATOM 2704 N N . GLY A 1 353 ? -14.229 2.693 1.047 1.00 98.62 353 GLY A N 1
ATOM 2705 C CA . GLY A 1 353 ? -13.313 3.669 0.468 1.00 98.62 353 GLY A CA 1
ATOM 2706 C C . GLY A 1 353 ? -12.180 4.003 1.437 1.00 98.62 353 GLY A C 1
ATOM 2707 O O . GLY A 1 353 ? -12.399 4.147 2.635 1.00 98.62 353 GLY A O 1
ATOM 2708 N N . VAL A 1 354 ? -10.962 4.137 0.923 1.00 98.75 354 VAL A N 1
ATOM 2709 C CA . VAL A 1 354 ? -9.781 4.562 1.676 1.00 98.75 354 VAL A CA 1
ATOM 2710 C C . VAL A 1 354 ? -9.335 5.911 1.135 1.00 98.75 354 VAL A C 1
ATOM 2712 O O . VAL A 1 354 ? -9.029 6.056 -0.053 1.00 98.75 354 VAL A O 1
ATOM 2715 N N . HIS A 1 355 ? -9.317 6.913 2.002 1.00 97.12 355 HIS A N 1
ATOM 2716 C CA . HIS A 1 355 ? -9.018 8.286 1.635 1.00 97.12 355 HIS A CA 1
ATOM 2717 C C . HIS A 1 355 ? -7.986 8.902 2.574 1.00 97.12 355 HIS A C 1
ATOM 2719 O O . HIS A 1 355 ? -8.043 8.732 3.790 1.00 97.12 355 HIS A O 1
ATOM 2725 N N . LEU A 1 356 ? -7.062 9.667 2.007 1.00 91.75 356 LEU A N 1
ATOM 2726 C CA . LEU A 1 356 ? -6.215 10.571 2.771 1.00 91.75 356 LEU A CA 1
ATOM 2727 C C . LEU A 1 356 ? -6.521 12.011 2.405 1.00 91.75 356 LEU A C 1
ATOM 2729 O O . LEU A 1 356 ? -6.500 12.357 1.227 1.00 91.75 356 LEU A O 1
ATOM 2733 N N . GLU A 1 357 ? -6.702 12.850 3.416 1.00 89.44 357 GLU A N 1
ATOM 2734 C CA . GLU A 1 357 ? -6.783 14.299 3.255 1.00 89.44 357 GLU A CA 1
ATOM 2735 C C . GLU A 1 357 ? -5.504 14.919 3.819 1.00 89.44 357 GLU A C 1
ATOM 2737 O O . GLU A 1 357 ? -5.274 14.912 5.030 1.00 89.44 357 GLU A O 1
ATOM 2742 N N . GLN A 1 358 ? -4.653 15.456 2.940 1.00 81.69 358 GLN A N 1
ATOM 2743 C CA . GLN A 1 358 ? -3.424 16.108 3.371 1.00 81.69 358 GLN A CA 1
ATOM 2744 C C . GLN A 1 358 ? -3.742 17.370 4.180 1.00 81.69 358 GLN A C 1
ATOM 2746 O O . GLN A 1 358 ? -4.444 18.285 3.728 1.00 81.69 358 GLN A O 1
ATOM 2751 N N . MET A 1 359 ? -3.138 17.464 5.357 1.00 78.94 359 MET A N 1
ATOM 2752 C CA . MET A 1 359 ? -3.182 18.661 6.191 1.00 78.94 359 MET A CA 1
ATOM 2753 C C . MET A 1 359 ? -2.037 19.616 5.828 1.00 78.94 359 MET A C 1
ATOM 2755 O O . MET A 1 359 ? -0.974 19.186 5.386 1.00 78.94 359 MET A O 1
ATOM 2759 N N . GLU A 1 360 ? -2.252 20.927 5.977 1.00 74.81 360 GLU A N 1
ATOM 2760 C CA . GLU A 1 360 ? -1.138 21.882 5.902 1.00 74.81 360 GLU A CA 1
ATOM 2761 C C . GLU A 1 360 ? -0.360 21.805 7.219 1.00 74.81 360 GLU A C 1
ATOM 2763 O O . GLU A 1 360 ? -0.960 21.993 8.275 1.00 74.81 360 GLU A O 1
ATOM 2768 N N . ARG A 1 361 ? 0.939 21.494 7.136 1.00 67.25 361 ARG A N 1
ATOM 2769 C CA . ARG A 1 361 ? 1.880 21.419 8.261 1.00 67.25 361 ARG A CA 1
ATOM 2770 C C . ARG A 1 361 ? 3.230 22.013 7.867 1.00 67.25 361 ARG A C 1
ATOM 2772 O O . ARG A 1 361 ? 3.563 22.070 6.681 1.00 67.25 361 ARG A O 1
ATOM 2779 N N . ASP A 1 362 ? 4.013 22.426 8.859 1.00 62.97 362 ASP A N 1
ATOM 2780 C CA . ASP A 1 362 ? 5.332 23.054 8.664 1.00 62.97 362 ASP A CA 1
ATOM 2781 C C . ASP A 1 362 ? 6.435 22.087 8.173 1.00 62.97 362 ASP A C 1
ATOM 2783 O O . ASP A 1 362 ? 7.532 22.525 7.820 1.00 62.97 362 ASP A O 1
ATOM 2787 N N . TYR A 1 363 ? 6.167 20.779 8.129 1.00 60.88 363 TYR A N 1
ATOM 2788 C CA . TYR A 1 363 ? 7.105 19.743 7.689 1.00 60.88 363 TYR A CA 1
ATOM 2789 C C . TYR A 1 363 ? 6.467 18.770 6.691 1.00 60.88 363 TYR A C 1
ATOM 2791 O O . TYR A 1 363 ? 5.250 18.698 6.533 1.00 60.88 363 TYR A O 1
ATOM 2799 N N . VAL A 1 364 ? 7.322 18.031 5.981 1.00 57.53 364 VAL A N 1
ATOM 2800 C CA . VAL A 1 364 ? 6.924 17.063 4.953 1.00 57.53 364 VAL A CA 1
ATOM 2801 C C . VAL A 1 364 ? 6.553 15.736 5.604 1.00 57.53 364 VAL A C 1
ATOM 2803 O O . VAL A 1 364 ? 7.367 15.143 6.309 1.00 57.53 364 VAL A O 1
ATOM 2806 N N . GLU A 1 365 ? 5.351 15.242 5.323 1.00 65.31 365 GLU A N 1
ATOM 2807 C CA . GLU A 1 365 ? 4.859 13.961 5.835 1.00 65.31 365 GLU A CA 1
ATOM 2808 C C . GLU A 1 365 ? 4.806 12.900 4.735 1.00 65.31 365 GLU A C 1
ATOM 2810 O O . GLU A 1 365 ? 4.539 13.186 3.566 1.00 65.31 365 GLU A O 1
ATOM 2815 N N . THR A 1 366 ? 5.050 11.646 5.120 1.00 70.62 366 THR A N 1
ATOM 2816 C CA . THR A 1 366 ? 4.846 10.505 4.222 1.00 70.62 366 THR A CA 1
ATOM 2817 C C . THR A 1 366 ? 3.363 10.176 4.190 1.00 70.62 366 THR A C 1
ATOM 2819 O O . THR A 1 366 ? 2.839 9.614 5.145 1.00 70.62 366 THR A O 1
ATOM 2822 N N . LEU A 1 367 ? 2.690 10.519 3.098 1.00 81.19 367 LEU A N 1
ATOM 2823 C CA . LEU A 1 367 ? 1.311 10.103 2.859 1.00 81.19 367 LEU A CA 1
ATOM 2824 C C . LEU A 1 367 ? 1.330 8.699 2.252 1.00 81.19 367 LEU A C 1
ATOM 2826 O O . LEU A 1 367 ? 2.160 8.459 1.390 1.00 81.19 367 LEU A O 1
ATOM 2830 N N . VAL A 1 368 ? 0.469 7.770 2.666 1.00 86.19 368 VAL A N 1
ATOM 2831 C CA . VAL A 1 368 ? 0.267 6.485 1.964 1.00 86.19 368 VAL A CA 1
ATOM 2832 C C . VAL A 1 368 ? -1.170 6.011 2.130 1.00 86.19 368 VAL A C 1
ATOM 2834 O O . VAL A 1 368 ? -1.630 5.770 3.248 1.00 86.19 368 VAL A O 1
ATOM 2837 N N . SER A 1 369 ? -1.866 5.828 1.011 1.00 92.44 369 SER A N 1
ATOM 2838 C CA . SER A 1 369 ? -3.217 5.267 0.984 1.00 92.44 369 SER A CA 1
ATOM 2839 C C . SER A 1 369 ? -3.162 3.895 0.334 1.00 92.44 369 SER A C 1
ATOM 2841 O O . SER A 1 369 ? -2.586 3.737 -0.745 1.00 92.44 369 SER A O 1
ATOM 2843 N N . ALA A 1 370 ? -3.717 2.884 0.994 1.00 95.25 370 ALA A N 1
ATOM 2844 C CA . ALA A 1 370 ? -3.664 1.521 0.495 1.00 95.25 370 ALA A CA 1
ATOM 2845 C C . ALA A 1 370 ? -4.964 0.755 0.734 1.00 95.25 370 ALA A C 1
ATOM 2847 O O . ALA A 1 370 ? -5.588 0.857 1.789 1.00 95.25 370 ALA A O 1
ATOM 2848 N N . GLY A 1 371 ? -5.346 -0.088 -0.222 1.00 97.75 371 GLY A N 1
ATOM 2849 C CA . GLY A 1 371 ? -6.576 -0.874 -0.128 1.00 97.75 371 GLY A CA 1
ATOM 2850 C C . GLY A 1 371 ? -6.613 -1.851 1.050 1.00 97.75 371 GLY A C 1
ATOM 2851 O O . GLY A 1 371 ? -7.683 -2.141 1.572 1.00 97.75 371 GLY A O 1
ATOM 2852 N N . VAL A 1 372 ? -5.459 -2.335 1.514 1.00 98.12 372 VAL A N 1
ATOM 2853 C CA . VAL A 1 372 ? -5.342 -3.256 2.656 1.00 98.12 372 VAL A CA 1
ATOM 2854 C C . VAL A 1 372 ? -4.458 -2.661 3.749 1.00 98.12 372 VAL A C 1
ATOM 2856 O O . VAL A 1 372 ? -4.932 -2.529 4.880 1.00 98.12 372 VAL A O 1
ATOM 2859 N N . CYS A 1 373 ? -3.206 -2.296 3.435 1.00 95.50 373 CYS A N 1
ATOM 2860 C CA . CYS A 1 373 ? -2.248 -1.817 4.435 1.00 95.50 373 CYS A CA 1
ATOM 2861 C C . CYS A 1 373 ? -1.326 -0.679 3.971 1.00 95.50 373 CYS A C 1
ATOM 2863 O O . CYS A 1 373 ? -0.512 -0.859 3.068 1.00 95.50 373 CYS A O 1
ATOM 2865 N N . ALA A 1 374 ? -1.403 0.486 4.623 1.00 91.44 374 ALA A N 1
ATOM 2866 C CA . ALA A 1 374 ? -0.630 1.667 4.220 1.00 91.44 374 ALA A CA 1
ATOM 2867 C C . ALA A 1 374 ? 0.851 1.625 4.608 1.00 91.44 374 ALA A C 1
ATOM 2869 O O . ALA A 1 374 ? 1.670 2.236 3.934 1.00 91.44 374 ALA A O 1
ATOM 2870 N N . SER A 1 375 ? 1.225 0.911 5.665 1.00 89.50 375 SER A N 1
ATOM 2871 C CA . SER A 1 375 ? 2.630 0.702 6.021 1.00 89.50 375 SER A CA 1
ATOM 2872 C C . SER A 1 375 ? 2.839 -0.745 6.425 1.00 89.50 375 SER A C 1
ATOM 2874 O O . SER A 1 375 ? 2.419 -1.158 7.505 1.00 89.50 375 SER A O 1
ATOM 2876 N N . ASN A 1 376 ? 3.455 -1.527 5.540 1.00 90.56 376 ASN A N 1
ATOM 2877 C CA . ASN A 1 376 ? 3.682 -2.948 5.747 1.00 90.56 376 ASN A CA 1
ATOM 2878 C C . ASN A 1 376 ? 5.151 -3.234 6.082 1.00 90.56 376 ASN A C 1
ATOM 2880 O O . ASN A 1 376 ? 6.042 -3.129 5.242 1.00 90.56 376 ASN A O 1
ATOM 2884 N N . GLY A 1 377 ? 5.395 -3.624 7.327 1.00 88.81 377 GLY A N 1
ATOM 2885 C CA . GLY A 1 377 ? 6.622 -4.257 7.807 1.00 88.81 377 GLY A CA 1
ATOM 2886 C C . GLY A 1 377 ? 6.443 -5.732 8.191 1.00 88.81 377 GLY A C 1
ATOM 2887 O O . GLY A 1 377 ? 7.392 -6.315 8.708 1.00 88.81 377 GLY A O 1
ATOM 2888 N N . GLY A 1 378 ? 5.254 -6.308 7.975 1.00 91.38 378 GLY A N 1
ATOM 2889 C CA . GLY A 1 378 ? 4.912 -7.706 8.250 1.00 91.38 378 GLY A CA 1
ATOM 2890 C C . GLY A 1 378 ? 4.499 -8.469 6.985 1.00 91.38 378 GLY A C 1
ATOM 2891 O O . GLY A 1 378 ? 4.993 -8.193 5.896 1.00 91.38 378 GLY A O 1
ATOM 2892 N N . THR A 1 379 ? 3.577 -9.423 7.104 1.00 94.38 379 THR A N 1
ATOM 2893 C CA . THR A 1 379 ? 3.084 -10.223 5.968 1.00 94.38 379 THR A CA 1
ATOM 2894 C C . THR A 1 379 ? 1.646 -9.867 5.617 1.00 94.38 379 THR A C 1
ATOM 2896 O O . THR A 1 379 ? 0.783 -9.817 6.495 1.00 94.38 379 THR A O 1
ATOM 2899 N N . VAL A 1 380 ? 1.385 -9.672 4.324 1.00 95.81 380 VAL A N 1
ATOM 2900 C CA . VAL A 1 380 ? 0.044 -9.548 3.742 1.00 95.81 380 VAL A CA 1
ATOM 2901 C C . VAL A 1 380 ? -0.152 -10.693 2.758 1.00 95.81 380 VAL A C 1
ATOM 2903 O O . VAL A 1 380 ? 0.477 -10.708 1.707 1.00 95.81 380 VAL A O 1
ATOM 2906 N N . ASP A 1 381 ? -1.007 -11.654 3.094 1.00 93.44 381 ASP A N 1
ATOM 2907 C CA . ASP A 1 381 ? -1.240 -12.845 2.274 1.00 93.44 381 ASP A CA 1
ATOM 2908 C C . ASP A 1 381 ? -2.732 -13.016 1.967 1.00 93.44 381 ASP A C 1
ATOM 2910 O O . ASP A 1 381 ? -3.588 -12.980 2.858 1.00 93.44 381 ASP A O 1
ATOM 2914 N N . THR A 1 382 ? -3.058 -13.236 0.693 1.00 91.75 382 THR A N 1
ATOM 2915 C CA . THR A 1 382 ? -4.417 -13.589 0.269 1.00 91.75 382 THR A CA 1
ATOM 2916 C C . THR A 1 382 ? -5.432 -12.499 0.637 1.00 91.75 382 THR A C 1
ATOM 2918 O O . THR A 1 382 ? -6.573 -12.775 1.000 1.00 91.75 382 THR A O 1
ATOM 2921 N N . CYS A 1 383 ? -5.020 -11.231 0.566 1.00 94.50 383 CYS A N 1
ATOM 2922 C CA . CYS A 1 383 ? -5.884 -10.092 0.865 1.00 94.50 383 CYS A CA 1
ATOM 2923 C C . CYS A 1 383 ? -6.468 -9.473 -0.411 1.00 94.50 383 CYS A C 1
ATOM 2925 O O . CYS A 1 383 ? -5.856 -9.519 -1.477 1.00 94.50 383 CYS A O 1
ATOM 2927 N N . VAL A 1 384 ? -7.658 -8.882 -0.301 1.00 93.81 384 VAL A N 1
ATOM 2928 C CA . VAL A 1 384 ? -8.393 -8.329 -1.447 1.00 93.81 384 VAL A CA 1
ATOM 2929 C C . VAL A 1 384 ? -8.859 -6.909 -1.161 1.00 93.81 384 VAL A C 1
ATOM 2931 O O . VAL A 1 384 ? -9.430 -6.649 -0.104 1.00 93.81 384 VAL A O 1
ATOM 2934 N N . ASN A 1 385 ? -8.693 -6.015 -2.133 1.00 96.44 385 ASN A N 1
ATOM 2935 C CA . ASN A 1 385 ? -9.310 -4.696 -2.128 1.00 96.44 385 ASN A CA 1
ATOM 2936 C C . ASN A 1 385 ? -10.279 -4.501 -3.304 1.00 96.44 385 ASN A C 1
ATOM 2938 O O . ASN A 1 385 ? -9.945 -4.725 -4.463 1.00 96.44 385 ASN A O 1
ATOM 2942 N N . THR A 1 386 ? -11.471 -4.005 -2.999 1.00 95.81 386 THR A N 1
ATOM 2943 C CA . THR A 1 386 ? -12.480 -3.552 -3.973 1.00 95.81 386 THR A CA 1
ATOM 2944 C C . THR A 1 386 ? -12.934 -2.118 -3.719 1.00 95.81 386 THR A C 1
ATOM 2946 O O . THR A 1 386 ? -13.669 -1.560 -4.527 1.00 95.81 386 THR A O 1
ATOM 2949 N N . GLY A 1 387 ? -12.497 -1.518 -2.609 1.00 96.75 387 GLY A N 1
ATOM 2950 C CA . GLY A 1 387 ? -12.780 -0.130 -2.280 1.00 96.75 387 GLY A CA 1
ATOM 2951 C C . GLY A 1 387 ? -11.877 0.822 -3.057 1.00 96.75 387 GLY A C 1
ATOM 2952 O O . GLY A 1 387 ? -10.740 0.478 -3.400 1.00 96.75 387 GLY A O 1
ATOM 2953 N N . ALA A 1 388 ? -12.386 2.024 -3.329 1.00 97.75 388 ALA A N 1
ATOM 2954 C CA . ALA A 1 388 ? -11.602 3.095 -3.933 1.00 97.75 388 ALA A CA 1
ATOM 2955 C C . ALA A 1 388 ? -10.472 3.532 -2.987 1.00 97.75 388 ALA A C 1
ATOM 2957 O O . ALA A 1 388 ? -10.705 3.688 -1.794 1.00 97.75 388 ALA A O 1
ATOM 2958 N N . VAL A 1 389 ? -9.272 3.761 -3.513 1.00 97.62 389 VAL A N 1
ATOM 2959 C CA . VAL A 1 389 ? -8.089 4.205 -2.770 1.00 97.62 389 VAL A CA 1
ATOM 2960 C C . VAL A 1 389 ? -7.644 5.533 -3.356 1.00 97.62 389 VAL A C 1
ATOM 2962 O O . VAL A 1 389 ? -7.270 5.617 -4.524 1.00 97.62 389 VAL A O 1
ATOM 2965 N N . THR A 1 390 ? -7.727 6.589 -2.556 1.00 94.50 390 THR A N 1
ATOM 2966 C CA . THR A 1 390 ? -7.559 7.966 -3.030 1.00 94.50 390 THR A CA 1
ATOM 2967 C C . THR A 1 390 ? -6.761 8.806 -2.043 1.00 94.50 390 THR A C 1
ATOM 2969 O O . THR A 1 390 ? -6.635 8.465 -0.863 1.00 94.50 390 THR A O 1
ATOM 2972 N N . ILE A 1 391 ? -6.216 9.915 -2.540 1.00 88.56 391 ILE A N 1
ATOM 2973 C CA . ILE A 1 391 ? -5.500 10.916 -1.752 1.00 88.56 391 ILE A CA 1
ATOM 2974 C C . ILE A 1 391 ? -5.870 12.305 -2.292 1.00 88.56 391 ILE A C 1
ATOM 2976 O O . ILE A 1 391 ? -5.771 12.546 -3.494 1.00 88.56 391 ILE A O 1
ATOM 2980 N N . SER A 1 392 ? -6.250 13.220 -1.403 1.00 87.00 392 SER A N 1
ATOM 2981 C CA . SER A 1 392 ? -6.338 14.661 -1.645 1.00 87.00 392 SER A CA 1
ATOM 2982 C C . SER A 1 392 ? -5.062 15.335 -1.144 1.00 87.00 392 SER A C 1
ATOM 2984 O O . SER A 1 392 ? -4.872 15.522 0.058 1.00 87.00 392 SER A O 1
ATOM 2986 N N . GLN A 1 393 ? -4.168 15.706 -2.059 1.00 75.81 393 GLN A N 1
ATOM 2987 C CA . GLN A 1 393 ? -2.944 16.447 -1.741 1.00 75.81 393 GLN A CA 1
ATOM 2988 C C . GLN A 1 393 ? -3.117 17.942 -2.023 1.00 75.81 393 GLN A C 1
ATOM 2990 O O . GLN A 1 393 ? -3.643 18.340 -3.060 1.00 75.81 393 GLN A O 1
ATOM 2995 N N . LYS A 1 394 ? -2.642 18.779 -1.098 1.00 71.44 394 LYS A N 1
ATOM 2996 C CA . LYS A 1 394 ? -2.564 20.241 -1.225 1.00 71.44 394 LYS A CA 1
ATOM 2997 C C . LYS A 1 394 ? -1.219 20.686 -1.793 1.00 71.44 394 LYS A C 1
ATOM 2999 O O . LYS A 1 394 ? -1.185 21.592 -2.621 1.00 71.44 394 LYS A O 1
ATOM 3004 N N . ARG A 1 395 ? -0.112 20.100 -1.318 1.00 58.22 395 ARG A N 1
ATOM 3005 C CA . ARG A 1 395 ? 1.274 20.414 -1.720 1.00 58.22 395 ARG A CA 1
ATOM 3006 C C . ARG A 1 395 ? 2.157 19.220 -1.366 1.00 58.22 395 ARG A C 1
ATOM 3008 O O . ARG A 1 395 ? 2.184 18.907 -0.186 1.00 58.22 395 ARG A O 1
ATOM 3015 N N . LEU A 1 396 ? 2.881 18.595 -2.302 1.00 53.16 396 LEU A N 1
ATOM 3016 C CA . LEU A 1 396 ? 4.177 17.911 -2.098 1.00 53.16 396 LEU A CA 1
ATOM 3017 C C . LEU A 1 396 ? 4.554 16.993 -3.265 1.00 53.16 396 LEU A C 1
ATOM 3019 O O . LEU A 1 396 ? 3.884 16.948 -4.288 1.00 53.16 396 LEU A O 1
ATOM 3023 N N . SER A 1 397 ? 5.706 16.357 -3.054 1.00 44.69 397 SER A N 1
ATOM 3024 C CA . SER A 1 397 ? 6.760 16.062 -3.991 1.00 44.69 397 SER A CA 1
ATOM 3025 C C . SER A 1 397 ? 6.850 14.634 -4.457 1.00 44.69 397 SER A C 1
ATOM 3027 O O . SER A 1 397 ? 7.947 14.214 -4.766 1.00 44.69 397 SER A O 1
ATOM 3029 N N . PHE A 1 398 ? 5.791 13.841 -4.511 1.00 51.97 398 PHE A N 1
ATOM 3030 C CA . PHE A 1 398 ? 5.917 12.492 -5.069 1.00 51.97 398 PHE A CA 1
ATOM 3031 C C . PHE A 1 398 ? 4.631 12.130 -5.812 1.00 51.97 398 PHE A C 1
ATOM 3033 O O . PHE A 1 398 ? 3.584 12.718 -5.556 1.00 51.97 398 PHE A O 1
ATOM 3040 N N . GLY A 1 399 ? 4.690 11.173 -6.747 1.00 55.53 399 GLY A N 1
ATOM 3041 C CA . GLY A 1 399 ? 3.453 10.612 -7.304 1.00 55.53 399 GLY A CA 1
ATOM 3042 C C . GLY A 1 399 ? 2.571 10.084 -6.170 1.00 55.53 399 GLY A C 1
ATOM 3043 O O . GLY A 1 399 ? 3.107 9.673 -5.141 1.00 55.53 399 GLY A O 1
ATOM 3044 N N . ASN A 1 400 ? 1.245 10.109 -6.340 1.00 64.81 400 ASN A N 1
ATOM 3045 C CA . ASN A 1 400 ? 0.310 9.677 -5.301 1.00 64.81 400 ASN A CA 1
ATOM 3046 C C . ASN A 1 400 ? 0.689 8.266 -4.806 1.00 64.81 400 ASN A C 1
ATOM 3048 O O . ASN A 1 400 ? 0.613 7.322 -5.594 1.00 64.81 400 ASN A O 1
ATOM 3052 N N . PRO A 1 401 ? 1.099 8.099 -3.535 1.00 77.31 401 PRO A N 1
ATOM 3053 C CA . PRO A 1 401 ? 1.489 6.814 -2.950 1.00 77.31 401 PRO A CA 1
ATOM 3054 C C . PRO A 1 401 ? 0.239 5.980 -2.645 1.00 77.31 401 PRO A C 1
ATOM 3056 O O . PRO A 1 401 ? -0.113 5.711 -1.495 1.00 77.31 401 PRO A O 1
ATOM 3059 N N . ILE A 1 402 ? -0.469 5.649 -3.721 1.00 87.06 402 ILE A N 1
ATOM 3060 C CA . ILE A 1 402 ? -1.693 4.868 -3.761 1.00 87.06 402 ILE A CA 1
ATOM 3061 C C . ILE A 1 402 ? -1.312 3.441 -4.120 1.00 87.06 402 ILE A C 1
ATOM 3063 O O . ILE A 1 402 ? -0.703 3.186 -5.161 1.00 87.06 402 ILE A O 1
ATOM 3067 N N . TYR A 1 403 ? -1.717 2.512 -3.265 1.00 90.00 403 TYR A N 1
ATOM 3068 C CA . TYR A 1 403 ? -1.480 1.092 -3.459 1.00 90.00 403 TYR A CA 1
ATOM 3069 C C . TYR A 1 403 ? -2.806 0.336 -3.451 1.00 90.00 403 TYR A C 1
ATOM 3071 O O . TYR A 1 403 ? -3.634 0.493 -2.555 1.00 90.00 403 TYR A O 1
ATOM 3079 N N . GLY A 1 404 ? -3.016 -0.531 -4.436 1.00 93.06 404 GLY A N 1
ATOM 3080 C CA . GLY A 1 404 ? -4.195 -1.386 -4.505 1.00 93.06 404 GLY A CA 1
ATOM 3081 C C . GLY A 1 404 ? -4.291 -2.333 -3.309 1.00 93.06 404 GLY A C 1
ATOM 3082 O O . GLY A 1 404 ? -5.388 -2.583 -2.819 1.00 93.06 404 GLY A O 1
ATOM 3083 N N . VAL A 1 405 ? -3.147 -2.801 -2.794 1.00 94.44 405 VAL A N 1
ATOM 3084 C CA . VAL A 1 405 ? -3.070 -3.712 -1.641 1.00 94.44 405 VAL A CA 1
ATOM 3085 C C . VAL A 1 405 ? -2.269 -3.096 -0.498 1.00 94.44 405 VAL A C 1
ATOM 3087 O O . VAL A 1 405 ? -2.863 -2.696 0.503 1.00 94.44 405 VAL A O 1
ATOM 3090 N N . ALA A 1 406 ? -0.939 -3.032 -0.600 1.00 91.94 406 ALA A N 1
ATOM 3091 C CA . ALA A 1 406 ? -0.106 -2.612 0.521 1.00 91.94 406 ALA A CA 1
ATOM 3092 C C . ALA A 1 406 ? 1.204 -1.942 0.101 1.00 91.94 406 ALA A C 1
ATOM 3094 O O . ALA A 1 406 ? 1.692 -2.145 -1.002 1.00 91.94 406 ALA A O 1
ATOM 3095 N N . CYS A 1 407 ? 1.795 -1.161 1.004 1.00 86.62 407 CYS A N 1
ATOM 3096 C CA . CYS A 1 407 ? 3.053 -0.456 0.766 1.00 86.62 407 CYS A CA 1
ATOM 3097 C C . CYS A 1 407 ? 4.203 -1.040 1.602 1.00 86.62 407 CYS A C 1
ATOM 3099 O O . CYS A 1 407 ? 4.187 -0.950 2.830 1.00 86.62 407 CYS A O 1
ATOM 3101 N N . ASN A 1 408 ? 5.226 -1.586 0.936 1.00 76.88 408 ASN A N 1
ATOM 3102 C CA . ASN A 1 408 ? 6.446 -2.094 1.582 1.00 76.88 408 ASN A CA 1
ATOM 3103 C C . ASN A 1 408 ? 7.567 -1.041 1.679 1.00 76.88 408 ASN A C 1
ATOM 3105 O O . ASN A 1 408 ? 8.563 -1.270 2.365 1.00 76.88 408 ASN A O 1
ATOM 3109 N N . THR A 1 409 ? 7.441 0.110 1.005 1.00 64.19 409 THR A N 1
ATOM 3110 C CA . THR A 1 409 ? 8.540 1.088 0.869 1.00 64.19 409 THR A CA 1
ATOM 3111 C C . THR A 1 409 ? 8.843 1.851 2.156 1.00 64.19 409 THR A C 1
ATOM 3113 O O . THR A 1 409 ? 9.944 2.367 2.307 1.00 64.19 409 THR A O 1
ATOM 3116 N N . VAL A 1 410 ? 7.921 1.864 3.124 1.00 60.84 410 VAL A N 1
ATOM 3117 C CA . VAL A 1 410 ? 8.172 2.417 4.468 1.00 60.84 410 VAL A CA 1
ATOM 3118 C C . VAL A 1 410 ? 9.107 1.507 5.283 1.00 60.84 410 VAL A C 1
ATOM 3120 O O . VAL A 1 410 ? 9.802 1.973 6.182 1.00 60.84 410 VAL A O 1
ATOM 3123 N N . ASN A 1 411 ? 9.162 0.207 4.968 1.00 62.38 411 ASN A N 1
ATOM 3124 C CA . ASN A 1 411 ? 9.988 -0.786 5.662 1.00 62.38 411 ASN A CA 1
ATOM 3125 C C . ASN A 1 411 ? 10.691 -1.732 4.663 1.00 62.38 411 ASN A C 1
ATOM 3127 O O . ASN A 1 411 ? 10.456 -2.952 4.694 1.00 62.38 411 ASN A O 1
ATOM 3131 N N . PRO A 1 412 ? 11.564 -1.203 3.781 1.00 56.31 412 PRO A N 1
ATOM 3132 C CA . PRO A 1 412 ? 12.153 -1.979 2.699 1.00 56.31 412 PRO A CA 1
ATOM 3133 C C . PRO A 1 412 ? 13.014 -3.109 3.282 1.00 56.31 412 PRO A C 1
ATOM 3135 O O . PRO A 1 412 ? 13.988 -2.869 3.995 1.00 56.31 412 PRO A O 1
ATOM 3138 N N . GLY A 1 413 ? 12.626 -4.359 3.012 1.00 59.00 413 GLY A N 1
ATOM 3139 C CA . GLY A 1 413 ? 13.307 -5.565 3.506 1.00 59.00 413 GLY A CA 1
ATOM 3140 C C . GLY A 1 413 ? 12.661 -6.261 4.712 1.00 59.00 413 GLY A C 1
ATOM 3141 O O . GLY A 1 413 ? 13.247 -7.213 5.228 1.00 59.00 413 GLY A O 1
ATOM 3142 N N . LYS A 1 414 ? 11.479 -5.820 5.168 1.00 69.19 414 LYS A N 1
ATOM 3143 C CA . LYS A 1 414 ? 10.687 -6.535 6.192 1.00 69.19 414 LYS A CA 1
ATOM 3144 C C . LYS A 1 414 ? 9.296 -6.946 5.717 1.00 69.19 414 LYS A C 1
ATOM 3146 O O . LYS A 1 414 ? 8.876 -8.059 6.014 1.00 69.19 414 LYS A O 1
ATOM 3151 N N . GLY A 1 415 ? 8.609 -6.060 4.993 1.00 80.38 415 GLY A N 1
ATOM 3152 C CA . GLY A 1 415 ? 7.270 -6.325 4.475 1.00 80.38 415 GLY A CA 1
ATOM 3153 C C . GLY A 1 415 ? 7.271 -7.363 3.351 1.00 80.38 415 GLY A C 1
ATOM 3154 O O . GLY A 1 415 ? 8.085 -7.269 2.433 1.00 80.38 415 GLY A O 1
ATOM 3155 N N . THR A 1 416 ? 6.351 -8.327 3.399 1.00 87.19 416 THR A N 1
ATOM 3156 C CA . THR A 1 416 ? 6.048 -9.240 2.287 1.00 87.19 416 THR A CA 1
ATOM 3157 C C . THR A 1 416 ? 4.584 -9.129 1.888 1.00 87.19 416 THR A C 1
ATOM 3159 O O . THR A 1 416 ? 3.706 -8.937 2.735 1.00 87.19 416 THR A O 1
ATOM 3162 N N . ILE A 1 417 ? 4.326 -9.240 0.586 1.00 87.75 417 ILE A N 1
ATOM 3163 C CA . ILE A 1 417 ? 2.980 -9.333 0.028 1.00 87.75 417 ILE A CA 1
ATOM 3164 C C . ILE A 1 417 ? 2.929 -10.595 -0.827 1.00 87.75 417 ILE A C 1
ATOM 3166 O O . ILE A 1 417 ? 3.820 -10.842 -1.641 1.00 87.75 417 ILE A O 1
ATOM 3170 N N . GLU A 1 418 ? 1.906 -11.412 -0.614 1.00 86.62 418 GLU A N 1
ATOM 3171 C CA . GLU A 1 418 ? 1.708 -12.684 -1.295 1.00 86.62 418 GLU A CA 1
ATOM 3172 C C . GLU A 1 418 ? 0.247 -12.823 -1.724 1.00 86.62 418 GLU A C 1
ATOM 3174 O O . GLU A 1 418 ? -0.672 -12.444 -0.992 1.00 86.62 418 GLU A O 1
ATOM 3179 N N . ASN A 1 419 ? 0.033 -13.378 -2.921 1.00 84.19 419 ASN A N 1
ATOM 3180 C CA . ASN A 1 419 ? -1.277 -13.811 -3.413 1.00 84.19 419 ASN A CA 1
ATOM 3181 C C . ASN A 1 419 ? -2.412 -12.793 -3.172 1.00 84.19 419 ASN A C 1
ATOM 3183 O O . ASN A 1 419 ? -3.491 -13.180 -2.744 1.00 84.19 419 ASN A O 1
ATOM 3187 N N . SER A 1 420 ? -2.170 -11.496 -3.354 1.00 89.88 420 SER A N 1
ATOM 3188 C CA . SER A 1 420 ? -3.119 -10.441 -2.986 1.00 89.88 420 SER A CA 1
ATOM 3189 C C . SER A 1 420 ? -3.598 -9.659 -4.204 1.00 89.88 420 SER A C 1
ATOM 3191 O O . SER A 1 420 ? -2.915 -9.584 -5.223 1.00 89.88 420 SER A O 1
ATOM 3193 N N . PHE A 1 421 ? -4.799 -9.089 -4.114 1.00 89.62 421 PHE A N 1
ATOM 3194 C CA . PHE A 1 421 ? -5.532 -8.620 -5.289 1.00 89.62 421 PHE A CA 1
ATOM 3195 C C . PHE A 1 421 ? -6.210 -7.275 -5.072 1.00 89.62 421 PHE A C 1
ATOM 3197 O O . PHE A 1 421 ? -6.661 -6.966 -3.966 1.00 89.62 421 PHE A O 1
ATOM 3204 N N . TYR A 1 422 ? -6.369 -6.514 -6.151 1.00 92.12 422 TYR A N 1
ATOM 3205 C CA . TYR A 1 422 ? -7.258 -5.358 -6.164 1.00 92.12 422 TYR A CA 1
ATOM 3206 C C . TYR A 1 422 ? -8.032 -5.239 -7.476 1.00 92.12 422 TYR A C 1
ATOM 3208 O O . TYR A 1 422 ? -7.564 -5.681 -8.525 1.00 92.12 422 TYR A O 1
ATOM 3216 N N . LEU A 1 423 ? -9.226 -4.656 -7.402 1.00 91.56 423 LEU A N 1
ATOM 3217 C CA . LEU A 1 423 ? -10.081 -4.405 -8.561 1.00 91.56 423 LEU A CA 1
ATOM 3218 C C . LEU A 1 423 ? -9.523 -3.253 -9.418 1.00 91.56 423 LEU A C 1
ATOM 3220 O O . LEU A 1 423 ? -9.188 -2.189 -8.895 1.00 91.56 423 LEU A O 1
ATOM 3224 N N . ASP A 1 424 ? -9.441 -3.447 -10.737 1.00 88.50 424 ASP A N 1
ATOM 3225 C CA . ASP A 1 424 ? -8.998 -2.402 -11.667 1.00 88.50 424 ASP A CA 1
ATOM 3226 C C . ASP A 1 424 ? -9.869 -1.142 -11.546 1.00 88.50 424 ASP A C 1
ATOM 3228 O O . ASP A 1 424 ? -11.084 -1.201 -11.343 1.00 88.50 424 ASP A O 1
ATOM 3232 N N . GLY A 1 425 ? -9.225 0.017 -11.644 1.00 89.00 425 GLY A N 1
ATOM 3233 C CA . GLY A 1 425 ? -9.861 1.322 -11.487 1.00 89.00 425 GLY A CA 1
ATOM 3234 C C . GLY A 1 425 ? -10.168 1.741 -10.046 1.00 89.00 425 GLY A C 1
ATOM 3235 O O . GLY A 1 425 ? -10.573 2.885 -9.851 1.00 89.00 425 GLY A O 1
ATOM 3236 N N . THR A 1 426 ? -9.962 0.891 -9.029 1.00 92.44 426 THR A N 1
ATOM 3237 C CA . THR A 1 426 ? -10.159 1.316 -7.629 1.00 92.44 426 THR A CA 1
ATOM 3238 C C . THR A 1 426 ? -8.928 1.971 -7.017 1.00 92.44 426 THR A C 1
ATOM 3240 O O . THR A 1 426 ? -9.061 2.722 -6.057 1.00 92.44 426 THR A O 1
ATOM 3243 N N . ALA A 1 427 ? -7.741 1.736 -7.571 1.00 91.06 427 ALA A N 1
ATOM 3244 C CA . ALA A 1 427 ? -6.496 2.359 -7.142 1.00 91.06 427 ALA A CA 1
ATOM 3245 C C . ALA A 1 427 ? -5.658 2.753 -8.365 1.00 91.06 427 ALA A C 1
ATOM 3247 O O . ALA A 1 427 ? -5.384 1.918 -9.228 1.00 91.06 427 ALA A O 1
ATOM 3248 N N . GLU A 1 428 ? -5.205 4.006 -8.419 1.00 84.19 428 GLU A N 1
ATOM 3249 C CA . GLU A 1 428 ? -4.296 4.517 -9.459 1.00 84.19 428 GLU A CA 1
ATOM 3250 C C . GLU A 1 428 ? -2.828 4.173 -9.142 1.00 84.19 428 GLU A C 1
ATOM 3252 O O . GLU A 1 428 ? -1.945 5.029 -9.125 1.00 84.19 428 GLU A O 1
ATOM 3257 N N . GLN A 1 429 ? -2.560 2.899 -8.843 1.00 80.25 429 GLN A N 1
ATOM 3258 C CA . GLN A 1 429 ? -1.209 2.422 -8.553 1.00 80.25 429 GLN A CA 1
ATOM 3259 C C . GLN A 1 429 ? -0.347 2.461 -9.827 1.00 80.25 429 GLN A C 1
ATOM 3261 O O . GLN A 1 429 ? -0.640 1.792 -10.817 1.00 80.25 429 GLN A O 1
ATOM 3266 N N . VAL A 1 430 ? 0.748 3.223 -9.789 1.00 72.00 430 VAL A N 1
ATOM 3267 C CA . VAL A 1 430 ? 1.661 3.427 -10.936 1.00 72.00 430 VAL A CA 1
ATOM 3268 C C . VAL A 1 430 ? 2.630 2.247 -11.131 1.00 72.00 430 VAL A C 1
ATOM 3270 O O . VAL A 1 430 ? 3.098 1.967 -12.242 1.00 72.00 430 VAL A O 1
ATOM 3273 N N . TYR A 1 431 ? 2.940 1.551 -10.039 1.00 72.94 431 TYR A N 1
ATOM 3274 C CA . TYR A 1 431 ? 4.048 0.609 -9.916 1.00 72.94 431 TYR A CA 1
ATOM 3275 C C . TYR A 1 431 ? 3.555 -0.799 -9.571 1.00 72.94 431 TYR A C 1
ATOM 3277 O O . TYR A 1 431 ? 2.914 -0.952 -8.532 1.00 72.94 431 TYR A O 1
ATOM 3285 N N . PRO A 1 432 ? 3.813 -1.836 -10.386 1.00 75.31 432 PRO A N 1
ATOM 3286 C CA . PRO A 1 432 ? 3.439 -3.200 -10.050 1.00 75.31 432 PRO A CA 1
ATOM 3287 C C . PRO A 1 432 ? 4.281 -3.688 -8.877 1.00 75.31 432 PRO A C 1
ATOM 3289 O O . PRO A 1 432 ? 5.475 -3.393 -8.779 1.00 75.31 432 PRO A O 1
ATOM 3292 N N . GLN A 1 433 ? 3.634 -4.425 -7.979 1.00 79.06 433 GLN A N 1
ATOM 3293 C CA . GLN A 1 433 ? 4.241 -4.905 -6.747 1.00 79.06 433 GLN A CA 1
ATOM 3294 C C . GLN A 1 433 ? 4.234 -6.416 -6.693 1.00 79.06 433 GLN A C 1
ATOM 3296 O O . GLN A 1 433 ? 3.261 -7.062 -7.088 1.00 79.06 433 GLN A O 1
ATOM 3301 N N . ARG A 1 434 ? 5.309 -6.976 -6.143 1.00 78.69 434 ARG A N 1
ATOM 3302 C CA . ARG A 1 434 ? 5.416 -8.413 -5.970 1.00 78.69 434 ARG A CA 1
ATOM 3303 C C . ARG A 1 434 ? 4.259 -8.945 -5.130 1.00 78.69 434 ARG A C 1
ATOM 3305 O O . ARG A 1 434 ? 3.931 -8.397 -4.081 1.00 78.69 434 ARG A O 1
ATOM 3312 N N . GLY A 1 435 ? 3.650 -10.031 -5.607 1.00 80.94 435 GLY A N 1
ATOM 3313 C CA . GLY A 1 435 ? 2.533 -10.687 -4.927 1.00 80.94 435 GLY A CA 1
ATOM 3314 C C . GLY A 1 435 ? 1.211 -9.917 -4.983 1.00 80.94 435 GLY A C 1
ATOM 3315 O O . GLY A 1 435 ? 0.269 -10.320 -4.300 1.00 80.94 435 GLY A O 1
ATOM 3316 N N . VAL A 1 436 ? 1.128 -8.851 -5.788 1.00 85.44 436 VAL A N 1
ATOM 3317 C CA . VAL A 1 436 ? -0.095 -8.084 -6.042 1.00 85.44 436 VAL A CA 1
ATOM 3318 C C . VAL A 1 436 ? -0.532 -8.284 -7.487 1.00 85.44 436 VAL A C 1
ATOM 3320 O O . VAL A 1 436 ? 0.250 -8.050 -8.401 1.00 85.44 436 VAL A O 1
ATOM 3323 N N . ARG A 1 437 ? -1.798 -8.648 -7.702 1.00 81.88 437 ARG A N 1
ATOM 3324 C CA . ARG A 1 437 ? -2.408 -8.702 -9.035 1.00 81.88 437 ARG A CA 1
ATOM 3325 C C . ARG A 1 437 ? -3.608 -7.770 -9.127 1.00 81.88 437 ARG A C 1
ATOM 3327 O O . ARG A 1 437 ? -4.490 -7.770 -8.265 1.00 81.88 437 ARG A O 1
ATOM 3334 N N . ARG A 1 438 ? -3.654 -6.999 -10.208 1.00 84.81 438 ARG A N 1
ATOM 3335 C CA . ARG A 1 438 ? -4.837 -6.234 -10.591 1.00 84.81 438 ARG A CA 1
ATOM 3336 C C . ARG A 1 438 ? -5.812 -7.155 -11.321 1.00 84.81 438 ARG A C 1
ATOM 3338 O O . ARG A 1 438 ? -5.408 -7.863 -12.236 1.00 84.81 438 ARG A O 1
ATOM 3345 N N . LEU A 1 439 ? -7.071 -7.167 -10.900 1.00 83.31 439 LEU A N 1
ATOM 3346 C CA . LEU A 1 439 ? -8.124 -7.978 -11.508 1.00 83.31 439 LEU A CA 1
ATOM 3347 C C . LEU A 1 439 ? -9.146 -7.076 -12.188 1.00 83.31 439 LEU A C 1
ATOM 3349 O O . LEU A 1 439 ? -9.634 -6.120 -11.584 1.00 83.31 439 LEU A O 1
ATOM 3353 N N . SER A 1 440 ? -9.510 -7.407 -13.420 1.00 84.69 440 SER A N 1
ATOM 3354 C CA . SER A 1 440 ? -10.656 -6.794 -14.087 1.00 84.69 440 SER A CA 1
ATOM 3355 C C . SER A 1 440 ? -11.966 -7.135 -13.362 1.00 84.69 440 SER A C 1
ATOM 3357 O O . SER A 1 440 ? -12.060 -8.085 -12.576 1.00 84.69 440 SER A O 1
ATOM 3359 N N . ALA A 1 441 ? -13.026 -6.382 -13.661 1.00 82.56 441 ALA A N 1
ATOM 3360 C CA . ALA A 1 441 ? -14.353 -6.656 -13.114 1.00 82.56 441 ALA A CA 1
ATOM 3361 C C . ALA A 1 441 ? -14.891 -8.052 -13.494 1.00 82.56 441 ALA A C 1
ATOM 3363 O O . ALA A 1 441 ? -15.673 -8.616 -12.731 1.00 82.56 441 ALA A O 1
ATOM 3364 N N . ASP A 1 442 ? -14.458 -8.619 -14.625 1.00 80.75 442 ASP A N 1
ATOM 3365 C CA . ASP A 1 442 ? -14.893 -9.935 -15.113 1.00 80.75 442 ASP A CA 1
ATOM 3366 C C . ASP A 1 442 ? -14.109 -11.098 -14.478 1.00 80.75 442 ASP A C 1
ATOM 3368 O O . ASP A 1 442 ? -14.654 -12.189 -14.267 1.00 80.75 442 ASP A O 1
ATOM 3372 N N . GLU A 1 443 ? -12.846 -10.867 -14.112 1.00 76.19 443 GLU A N 1
ATOM 3373 C CA . GLU A 1 443 ? -12.032 -11.816 -13.341 1.00 76.19 443 GLU A CA 1
ATOM 3374 C C . GLU A 1 443 ? -12.430 -11.838 -11.864 1.00 76.19 443 GLU A C 1
ATOM 3376 O O . GLU A 1 443 ? -12.298 -12.867 -11.197 1.00 76.19 443 GLU A O 1
ATOM 3381 N N . MET A 1 444 ? -12.954 -10.722 -11.346 1.00 72.50 444 MET A N 1
ATOM 3382 C CA . MET A 1 444 ? -13.279 -10.578 -9.932 1.00 72.50 444 MET A CA 1
ATOM 3383 C C . MET A 1 444 ? -14.258 -11.679 -9.447 1.00 72.50 444 MET A C 1
ATOM 3385 O O . MET A 1 444 ? -13.946 -12.399 -8.510 1.00 72.50 444 MET A O 1
ATOM 3389 N N . PRO A 1 445 ? -15.390 -11.996 -10.096 1.00 71.81 445 PRO A N 1
ATOM 3390 C CA . PRO A 1 445 ? -16.233 -13.121 -9.667 1.00 71.81 445 PRO A CA 1
ATOM 3391 C C . PRO A 1 445 ? -15.524 -14.491 -9.612 1.00 71.81 445 PRO A C 1
ATOM 3393 O O . PRO A 1 445 ? -15.997 -15.402 -8.930 1.00 71.81 445 PRO A O 1
ATOM 3396 N N . GLN A 1 446 ? -14.400 -14.650 -10.316 1.00 67.12 446 GLN A N 1
ATOM 3397 C CA . GLN A 1 446 ? -13.627 -15.887 -10.423 1.00 67.12 446 GLN A CA 1
ATOM 3398 C C . GLN A 1 446 ? -12.439 -15.936 -9.437 1.00 67.12 446 GLN A C 1
ATOM 3400 O O . GLN A 1 446 ? -11.827 -16.997 -9.274 1.00 67.12 446 GLN A O 1
ATOM 3405 N N . TYR A 1 447 ? -12.151 -14.850 -8.695 1.00 66.94 447 TYR A N 1
ATOM 3406 C CA . TYR A 1 447 ? -10.988 -14.785 -7.792 1.00 66.94 447 TYR A CA 1
ATOM 3407 C C . TYR A 1 447 ? -11.047 -15.782 -6.627 1.00 66.94 447 TYR A C 1
ATOM 3409 O O . TYR A 1 447 ? -10.028 -16.057 -5.994 1.00 66.94 447 TYR A O 1
ATOM 3417 N N . ALA A 1 448 ? -12.215 -16.363 -6.328 1.00 68.88 448 ALA A N 1
ATOM 3418 C CA . ALA A 1 448 ? -12.377 -17.347 -5.257 1.00 68.88 448 ALA A CA 1
ATOM 3419 C C . ALA A 1 448 ? -11.425 -18.556 -5.400 1.00 68.88 448 ALA A C 1
ATOM 3421 O O . ALA A 1 448 ? -11.006 -19.134 -4.394 1.00 68.88 448 ALA A O 1
ATOM 3422 N N . ALA A 1 449 ? -11.036 -18.921 -6.627 1.00 67.44 449 ALA A N 1
ATOM 3423 C CA . ALA A 1 449 ? -10.024 -19.952 -6.877 1.00 67.44 449 ALA A CA 1
ATOM 3424 C C . ALA A 1 449 ? -8.624 -19.531 -6.386 1.00 67.44 449 ALA A C 1
ATOM 3426 O O . ALA A 1 449 ? -7.913 -20.342 -5.792 1.00 67.44 449 ALA A O 1
ATOM 3427 N N . TYR A 1 450 ? -8.265 -18.257 -6.552 1.00 63.31 450 TYR A N 1
ATOM 3428 C CA . TYR A 1 450 ? -7.015 -17.681 -6.051 1.00 63.31 450 TYR A CA 1
ATOM 3429 C C . TYR A 1 450 ? -7.037 -17.489 -4.528 1.00 63.31 450 TYR A C 1
ATOM 3431 O O . TYR A 1 450 ? -6.073 -17.796 -3.829 1.00 63.31 450 TYR A O 1
ATOM 3439 N N . PHE A 1 451 ? -8.187 -17.083 -3.983 1.00 66.56 451 PHE A N 1
ATOM 3440 C CA . PHE A 1 451 ? -8.395 -16.927 -2.540 1.00 66.56 451 PHE A CA 1
ATOM 3441 C C . PHE A 1 451 ? -8.396 -18.266 -1.776 1.00 66.56 451 PHE A C 1
ATOM 3443 O O . PHE A 1 451 ? -7.950 -18.355 -0.633 1.00 66.56 451 PHE A O 1
ATOM 3450 N N . SER A 1 452 ? -8.894 -19.338 -2.400 1.00 66.56 452 SER A N 1
ATOM 3451 C CA . SER A 1 452 ? -8.865 -20.695 -1.829 1.00 66.56 452 SER A CA 1
ATOM 3452 C C . SER A 1 452 ? -7.504 -21.384 -1.967 1.00 66.56 452 SER A C 1
ATOM 3454 O O . SER A 1 452 ? -7.304 -22.454 -1.389 1.00 66.56 452 SER A O 1
ATOM 3456 N N . GLY A 1 453 ? -6.568 -20.781 -2.708 1.00 58.69 453 GLY A N 1
ATOM 3457 C CA . GLY A 1 453 ? -5.273 -21.370 -3.035 1.00 58.69 453 GLY A CA 1
ATOM 3458 C C . GLY A 1 453 ? -5.366 -22.562 -3.989 1.00 58.69 453 GLY A C 1
ATOM 3459 O O . GLY A 1 453 ? -4.395 -23.309 -4.092 1.00 58.69 453 GLY A O 1
ATOM 3460 N N . VAL A 1 454 ? -6.521 -22.761 -4.645 1.00 65.00 454 VAL A N 1
ATOM 3461 C CA . VAL A 1 454 ? -6.686 -23.722 -5.751 1.00 65.00 454 VAL A CA 1
ATOM 3462 C C . VAL A 1 454 ? -5.823 -23.280 -6.925 1.00 65.00 454 VAL A C 1
ATOM 3464 O O . VAL A 1 454 ? -5.109 -24.100 -7.492 1.00 65.00 454 VAL A O 1
ATOM 3467 N N . ASN A 1 455 ? -5.831 -21.977 -7.199 1.00 56.62 455 ASN A N 1
ATOM 3468 C CA . ASN A 1 455 ? -4.825 -21.312 -8.007 1.00 56.62 455 ASN A CA 1
ATOM 3469 C C . ASN A 1 455 ? -3.915 -20.547 -7.042 1.00 56.62 455 ASN A C 1
ATOM 3471 O O . ASN A 1 455 ? -4.397 -19.848 -6.152 1.00 56.62 455 ASN A O 1
ATOM 3475 N N . ARG A 1 456 ? -2.602 -20.695 -7.182 1.00 56.47 456 ARG A N 1
ATOM 3476 C CA . ARG A 1 456 ? -1.620 -19.830 -6.521 1.00 56.47 456 ARG A CA 1
ATOM 3477 C C . ARG A 1 456 ? -0.851 -19.109 -7.609 1.00 56.47 456 ARG A C 1
ATOM 3479 O O . ARG A 1 456 ? -0.694 -19.673 -8.686 1.00 56.47 456 ARG A O 1
ATOM 3486 N N . LEU A 1 457 ? -0.358 -17.912 -7.304 1.00 54.03 457 LEU A N 1
ATOM 3487 C CA . LEU A 1 457 ? 0.737 -17.347 -8.086 1.00 54.03 457 LEU A CA 1
ATOM 3488 C C . LEU A 1 457 ? 1.894 -18.358 -8.021 1.00 54.03 457 LEU A C 1
ATOM 3490 O O . LEU A 1 457 ? 2.356 -18.708 -6.926 1.00 54.03 457 LEU A O 1
ATOM 3494 N N . GLU A 1 458 ? 2.265 -18.929 -9.161 1.00 48.59 458 GLU A N 1
ATOM 3495 C CA . GLU A 1 458 ? 3.319 -19.937 -9.238 1.00 48.59 458 GLU A CA 1
ATOM 3496 C C . GLU A 1 458 ? 4.679 -19.260 -9.181 1.00 48.59 458 GLU A C 1
ATOM 3498 O O . GLU A 1 458 ? 4.822 -18.122 -9.596 1.00 48.59 458 GLU A O 1
ATOM 3503 N N . ARG A 1 459 ? 5.714 -19.967 -8.707 1.00 40.25 459 ARG A N 1
ATOM 3504 C CA . ARG A 1 459 ? 7.091 -19.446 -8.590 1.00 40.25 459 ARG A CA 1
ATOM 3505 C C . ARG A 1 459 ? 7.655 -18.892 -9.921 1.00 40.25 459 ARG A C 1
ATOM 3507 O O . ARG A 1 459 ? 8.610 -18.124 -9.895 1.00 40.25 459 ARG A O 1
ATOM 3514 N N . GLU A 1 460 ? 7.060 -19.282 -11.044 1.00 39.72 460 GLU A N 1
ATOM 3515 C CA . GLU A 1 460 ? 7.368 -18.851 -12.412 1.00 39.72 460 GLU A CA 1
ATOM 3516 C C . GLU A 1 460 ? 6.752 -17.473 -12.757 1.00 39.72 460 GLU A C 1
ATOM 3518 O O . GLU A 1 460 ? 7.343 -16.742 -13.547 1.00 39.72 460 GLU A O 1
ATOM 3523 N N . ASP A 1 461 ? 5.702 -17.030 -12.045 1.00 44.69 461 ASP A N 1
ATOM 3524 C CA . ASP A 1 461 ? 5.185 -15.639 -12.040 1.00 44.69 461 ASP A CA 1
ATOM 3525 C C . ASP A 1 461 ? 6.163 -14.646 -11.358 1.00 44.69 461 ASP A C 1
ATOM 3527 O O . ASP A 1 461 ? 5.904 -13.442 -11.247 1.00 44.69 461 ASP A O 1
ATOM 3531 N N . PHE A 1 462 ? 7.294 -15.157 -10.853 1.00 46.22 462 PHE A N 1
ATOM 3532 C CA . PHE A 1 462 ? 8.316 -14.434 -10.092 1.00 46.22 462 PHE A CA 1
ATOM 3533 C C . PHE A 1 462 ? 9.718 -14.519 -10.729 1.00 46.22 462 PHE A C 1
ATOM 3535 O O . PHE A 1 462 ? 10.710 -14.342 -10.023 1.00 46.22 462 PHE A O 1
ATOM 3542 N N . MET A 1 463 ? 9.830 -14.830 -12.026 1.00 42.50 463 MET A N 1
ATOM 3543 C CA . MET A 1 463 ? 11.100 -14.701 -12.759 1.00 42.50 463 MET A CA 1
ATOM 3544 C C . MET A 1 463 ? 11.342 -13.230 -13.120 1.00 42.50 463 MET A C 1
ATOM 3546 O O . MET A 1 463 ? 10.491 -12.611 -13.743 1.00 42.50 463 MET A O 1
ATOM 3550 N N . ASP A 1 464 ? 12.486 -12.671 -12.713 1.00 49.38 464 ASP A N 1
ATOM 3551 C CA . ASP A 1 464 ? 12.690 -11.218 -12.639 1.00 49.38 464 ASP A CA 1
ATOM 3552 C C . ASP A 1 464 ? 12.728 -10.481 -13.995 1.00 49.38 464 ASP A C 1
ATOM 3554 O O . ASP A 1 464 ? 12.388 -9.305 -14.014 1.00 49.38 464 ASP A O 1
ATOM 3558 N N . PHE A 1 465 ? 13.088 -11.118 -15.119 1.00 51.53 465 PHE A N 1
ATOM 3559 C CA . PHE A 1 465 ? 13.084 -10.520 -16.472 1.00 51.53 465 PHE A CA 1
ATOM 3560 C C . PHE A 1 465 ? 13.038 -11.624 -17.547 1.00 51.53 465 PHE A C 1
ATOM 3562 O O . PHE A 1 465 ? 14.005 -12.370 -17.687 1.00 51.53 465 PHE A O 1
ATOM 3569 N N . TRP A 1 466 ? 11.954 -11.746 -18.328 1.00 50.94 466 TRP A N 1
ATOM 3570 C CA . TRP A 1 466 ? 11.854 -12.820 -19.338 1.00 50.94 466 TRP A CA 1
ATOM 3571 C C . TRP A 1 466 ? 12.411 -12.431 -20.722 1.00 50.94 466 TRP A C 1
ATOM 3573 O O . TRP A 1 466 ? 13.411 -12.995 -21.166 1.00 50.94 466 TRP A O 1
ATOM 3583 N N . SER A 1 467 ? 11.778 -11.502 -21.450 1.00 57.50 467 SER A N 1
ATOM 3584 C CA . SER A 1 467 ? 12.174 -11.161 -22.831 1.00 57.50 467 SER A CA 1
ATOM 3585 C C . SER A 1 467 ? 11.344 -10.019 -23.422 1.00 57.50 467 SER A C 1
ATOM 3587 O O . SER A 1 467 ? 10.212 -9.793 -23.007 1.00 57.50 467 SER A O 1
ATOM 3589 N N . LEU A 1 468 ? 11.871 -9.363 -24.458 1.00 69.38 468 LEU A N 1
ATOM 3590 C CA . LEU A 1 468 ? 11.071 -8.636 -25.447 1.00 69.38 468 LEU A CA 1
ATOM 3591 C C . LEU A 1 468 ? 10.251 -9.657 -26.254 1.00 69.38 468 LEU A C 1
ATOM 3593 O O . LEU A 1 468 ? 10.841 -10.497 -26.939 1.00 69.38 468 LEU A O 1
ATOM 3597 N N . ILE A 1 469 ? 8.922 -9.620 -26.146 1.00 72.25 469 ILE A N 1
ATOM 3598 C CA . ILE A 1 469 ? 8.031 -10.583 -26.812 1.00 72.25 469 ILE A CA 1
ATOM 3599 C C . ILE A 1 469 ? 7.240 -9.928 -27.952 1.00 72.25 469 ILE A C 1
ATOM 3601 O O . ILE A 1 469 ? 6.858 -8.768 -27.824 1.00 72.25 469 ILE A O 1
ATOM 3605 N N . PRO A 1 470 ? 6.955 -10.636 -29.057 1.00 71.94 470 PRO A N 1
ATOM 3606 C CA . PRO A 1 470 ? 6.009 -10.164 -30.067 1.00 71.94 470 PRO A CA 1
ATOM 3607 C C . PRO A 1 470 ? 4.568 -10.110 -29.547 1.00 71.94 470 PRO A C 1
ATOM 3609 O O . PRO A 1 470 ? 4.115 -11.057 -28.907 1.00 71.94 470 PRO A O 1
ATOM 3612 N N . LEU A 1 471 ? 3.831 -9.059 -29.904 1.00 70.62 471 LEU A N 1
ATOM 3613 C CA . LEU A 1 471 ? 2.381 -8.953 -29.714 1.00 70.62 471 LEU A CA 1
ATOM 3614 C C . LEU A 1 471 ? 1.667 -9.393 -31.003 1.00 70.62 471 LEU A C 1
ATOM 3616 O O . LEU A 1 471 ? 1.091 -8.588 -31.728 1.00 70.62 471 LEU A O 1
ATOM 3620 N N . GLU A 1 472 ? 1.770 -10.672 -31.363 1.00 63.72 472 GLU A N 1
ATOM 3621 C CA . GLU A 1 472 ? 1.111 -11.186 -32.572 1.00 63.72 472 GLU A CA 1
ATOM 3622 C C . GLU A 1 472 ? -0.333 -11.646 -32.280 1.00 63.72 472 GLU A C 1
ATOM 3624 O O . GLU A 1 472 ? -0.571 -12.290 -31.260 1.00 63.72 472 GLU A O 1
ATOM 3629 N N . PRO A 1 473 ? -1.308 -11.426 -33.187 1.00 45.97 473 PRO A N 1
ATOM 3630 C CA . PRO A 1 473 ? -2.682 -11.914 -33.008 1.00 45.97 473 PRO A CA 1
ATOM 3631 C C . PRO A 1 473 ? -2.826 -13.449 -32.955 1.00 45.97 473 PRO A C 1
ATOM 3633 O O . PRO A 1 473 ? -3.838 -13.955 -32.468 1.00 45.97 473 PRO A O 1
ATOM 3636 N N . GLU A 1 474 ? -1.859 -14.214 -33.476 1.00 43.66 474 GLU A N 1
ATOM 3637 C CA . GLU A 1 474 ? -1.985 -15.668 -33.695 1.00 43.66 474 GLU A CA 1
ATOM 3638 C C . GLU A 1 474 ? -1.447 -16.557 -32.556 1.00 43.66 474 GLU A C 1
ATOM 3640 O O . GLU A 1 474 ? -1.592 -17.777 -32.619 1.00 43.66 474 GLU A O 1
ATOM 3645 N N . THR A 1 475 ? -0.936 -15.991 -31.456 1.00 40.31 475 THR A N 1
ATOM 3646 C CA . THR A 1 475 ? -0.772 -16.743 -30.192 1.00 40.31 475 THR A CA 1
ATOM 3647 C C . THR A 1 475 ? -2.094 -16.956 -29.445 1.00 40.31 475 THR A C 1
ATOM 3649 O O . THR A 1 475 ? -2.108 -17.628 -28.425 1.00 40.31 475 THR A O 1
ATOM 3652 N N . SER A 1 476 ? -3.224 -16.493 -29.997 1.00 36.34 476 SER A N 1
ATOM 3653 C CA . SER A 1 476 ? -4.587 -16.831 -29.546 1.00 36.34 476 SER A CA 1
ATOM 3654 C C . SER A 1 476 ? -5.047 -18.252 -29.939 1.00 36.34 476 SER A C 1
ATOM 3656 O O . SER A 1 476 ? -6.232 -18.593 -29.843 1.00 36.34 476 SER A O 1
ATOM 3658 N N . GLY A 1 477 ? -4.116 -19.104 -30.382 1.00 34.59 477 GLY A N 1
ATOM 3659 C CA . GLY A 1 477 ? -4.326 -20.541 -30.508 1.00 34.59 477 GLY A CA 1
ATOM 3660 C C . GLY A 1 477 ? -4.508 -21.170 -29.129 1.00 34.59 477 GLY A C 1
ATOM 3661 O O . GLY A 1 477 ? -3.553 -21.290 -28.374 1.00 34.59 477 GLY A O 1
ATOM 3662 N N . ASP A 1 478 ? -5.741 -21.594 -28.858 1.00 32.44 478 ASP A N 1
ATOM 3663 C CA . ASP A 1 478 ? -6.208 -22.264 -27.639 1.00 32.44 478 ASP A CA 1
ATOM 3664 C C . ASP A 1 478 ? -6.489 -21.346 -26.434 1.00 32.44 478 ASP A C 1
ATOM 3666 O O . ASP A 1 478 ? -6.101 -21.630 -25.311 1.00 32.44 478 ASP A O 1
ATOM 3670 N N . GLY A 1 479 ? -7.288 -20.295 -26.638 1.00 38.72 479 GLY A N 1
ATOM 3671 C CA . GLY A 1 479 ? -8.235 -19.830 -25.612 1.00 38.72 479 GLY A CA 1
ATOM 3672 C C . GLY A 1 479 ? -7.679 -19.212 -24.323 1.00 38.72 479 GLY A C 1
ATOM 3673 O O . GLY A 1 479 ? -8.472 -19.020 -23.404 1.00 38.72 479 GLY A O 1
ATOM 3674 N N . GLU A 1 480 ? -6.399 -18.849 -24.244 1.00 36.16 480 GLU A N 1
ATOM 3675 C CA . GLU A 1 480 ? -5.856 -18.083 -23.117 1.00 36.16 480 GLU A CA 1
ATOM 3676 C C . GLU A 1 480 ? -4.980 -16.902 -23.565 1.00 36.16 480 GLU A C 1
ATOM 3678 O O . GLU A 1 480 ? -4.192 -17.005 -24.502 1.00 36.16 480 GLU A O 1
ATOM 3683 N N . ALA A 1 481 ? -5.158 -15.802 -22.823 1.00 37.66 481 ALA A N 1
ATOM 3684 C CA . ALA A 1 481 ? -4.438 -14.527 -22.799 1.00 37.66 481 ALA A CA 1
ATOM 3685 C C . ALA A 1 481 ? -4.641 -13.563 -23.989 1.00 37.66 481 ALA A C 1
ATOM 3687 O O . ALA A 1 481 ? -3.884 -13.541 -24.958 1.00 37.66 481 ALA A O 1
ATOM 3688 N N . GLU A 1 482 ? -5.611 -12.651 -23.836 1.00 39.69 482 GLU A N 1
ATOM 3689 C CA . GLU A 1 482 ? -5.415 -11.275 -24.313 1.00 39.69 482 GLU A CA 1
ATOM 3690 C C . GLU A 1 482 ? -4.077 -10.737 -23.756 1.00 39.69 482 GLU A C 1
ATOM 3692 O O . GLU A 1 482 ? -3.673 -11.152 -22.662 1.00 39.69 482 GLU A O 1
ATOM 3697 N N . PRO A 1 483 ? -3.353 -9.862 -24.485 1.00 43.47 483 PRO A N 1
ATOM 3698 C CA . PRO A 1 483 ? -2.120 -9.271 -23.970 1.00 43.47 483 PRO A CA 1
ATOM 3699 C C . PRO A 1 483 ? -2.381 -8.668 -22.579 1.00 43.47 483 PRO A C 1
ATOM 3701 O O . PRO A 1 483 ? -3.401 -8.003 -22.407 1.00 43.47 483 PRO A O 1
ATOM 3704 N N . PRO A 1 484 ? -1.509 -8.914 -21.583 1.00 49.84 484 PRO A N 1
ATOM 3705 C CA . PRO A 1 484 ? -1.788 -8.573 -20.192 1.00 49.84 484 PRO A CA 1
ATOM 3706 C C . PRO A 1 484 ? -2.092 -7.082 -20.063 1.00 49.84 484 PRO A C 1
ATOM 3708 O O . PRO A 1 484 ? -1.256 -6.249 -20.409 1.00 49.84 484 PRO A O 1
ATOM 3711 N N . ASP A 1 485 ? -3.287 -6.742 -19.582 1.00 52.31 485 ASP A N 1
ATOM 3712 C CA . ASP A 1 485 ? -3.748 -5.363 -19.434 1.00 52.31 485 ASP A CA 1
ATOM 3713 C C . ASP A 1 485 ? -2.704 -4.494 -18.703 1.00 52.31 485 ASP A C 1
ATOM 3715 O O . ASP A 1 485 ? -2.553 -4.546 -17.482 1.00 52.31 485 ASP A O 1
ATOM 3719 N N . LYS A 1 486 ? -2.007 -3.640 -19.466 1.00 55.38 486 LYS A N 1
ATOM 3720 C CA . LYS A 1 486 ? -1.143 -2.527 -19.019 1.00 55.38 486 LYS A CA 1
ATOM 3721 C C . LYS A 1 486 ? 0.058 -2.890 -18.118 1.00 55.38 486 LYS A C 1
ATOM 3723 O O . LYS A 1 486 ? 0.606 -1.997 -17.471 1.00 55.38 486 LYS A O 1
ATOM 3728 N N . GLU A 1 487 ? 0.490 -4.149 -18.066 1.00 66.69 487 GLU A N 1
ATOM 3729 C CA . GLU A 1 487 ? 1.706 -4.584 -17.342 1.00 66.69 487 GLU A CA 1
ATOM 3730 C C . GLU A 1 487 ? 2.890 -4.822 -18.299 1.00 66.69 487 GLU A C 1
ATOM 3732 O O . GLU A 1 487 ? 3.656 -5.778 -18.191 1.00 66.69 487 GLU A O 1
ATOM 3737 N N . TYR A 1 488 ? 3.046 -3.931 -19.277 1.00 73.94 488 TYR A N 1
ATOM 3738 C CA . TYR A 1 488 ? 4.165 -3.937 -20.213 1.00 73.94 488 TYR A CA 1
ATOM 3739 C C . TYR A 1 488 ? 4.406 -2.539 -20.788 1.00 73.94 488 TYR A C 1
ATOM 3741 O O . TYR A 1 488 ? 3.541 -1.665 -20.712 1.00 73.94 488 TYR A O 1
ATOM 3749 N N . VAL A 1 489 ? 5.587 -2.337 -21.371 1.00 80.12 489 VAL A N 1
ATOM 3750 C CA . VAL A 1 489 ? 5.871 -1.183 -22.230 1.00 80.12 489 VAL A CA 1
ATOM 3751 C C . VAL A 1 489 ? 5.746 -1.631 -23.680 1.00 80.12 489 VAL A C 1
ATOM 3753 O O . VAL A 1 489 ? 6.478 -2.526 -24.115 1.00 80.12 489 VAL A O 1
ATOM 3756 N N . HIS A 1 490 ? 4.794 -1.044 -24.406 1.00 86.25 490 HIS A N 1
ATOM 3757 C CA . HIS A 1 490 ? 4.608 -1.309 -25.826 1.00 86.25 490 HIS A CA 1
ATOM 3758 C C . HIS A 1 490 ? 5.714 -0.647 -26.646 1.00 86.25 490 HIS A C 1
ATOM 3760 O O . HIS A 1 490 ? 6.060 0.515 -26.417 1.00 86.25 490 HIS A O 1
ATOM 3766 N N . VAL A 1 491 ? 6.257 -1.390 -27.608 1.00 89.00 491 VAL A N 1
ATOM 3767 C CA . VAL A 1 491 ? 7.223 -0.878 -28.569 1.00 89.00 491 VAL A CA 1
ATOM 3768 C C . VAL A 1 491 ? 7.016 -1.449 -29.958 1.00 89.00 491 VAL A C 1
ATOM 3770 O O . VAL A 1 491 ? 6.935 -2.657 -30.159 1.00 89.00 491 VAL A O 1
ATOM 3773 N N . ALA A 1 492 ? 7.057 -0.558 -30.936 1.00 90.19 492 ALA A N 1
ATOM 3774 C CA . ALA A 1 492 ? 7.122 -0.882 -32.345 1.00 90.19 492 ALA A CA 1
ATOM 3775 C C . ALA A 1 492 ? 8.577 -1.015 -32.818 1.00 90.19 492 ALA A C 1
ATOM 3777 O O . ALA A 1 492 ? 9.471 -0.278 -32.387 1.00 90.19 492 ALA A O 1
ATOM 3778 N N . PHE A 1 493 ? 8.820 -1.929 -33.755 1.00 90.38 493 PHE A N 1
ATOM 3779 C CA . PHE A 1 493 ? 10.133 -2.164 -34.350 1.00 90.38 493 PHE A CA 1
ATOM 3780 C C . PHE A 1 493 ? 10.064 -2.348 -35.868 1.00 90.38 493 PHE A C 1
ATOM 3782 O O . PHE A 1 493 ? 9.256 -3.116 -36.393 1.00 90.38 493 PHE A O 1
ATOM 3789 N N . GLY A 1 494 ? 10.983 -1.685 -36.573 1.00 89.38 494 GLY A N 1
ATOM 3790 C CA . GLY A 1 494 ? 11.023 -1.659 -38.034 1.00 89.38 494 GLY A CA 1
ATOM 3791 C C . GLY A 1 494 ? 10.238 -0.487 -38.636 1.00 89.38 494 GLY A C 1
ATOM 3792 O O . GLY A 1 494 ? 10.181 0.574 -38.016 1.00 89.38 494 GLY A O 1
ATOM 3793 N N . PRO A 1 495 ? 9.694 -0.626 -39.862 1.00 89.62 495 PRO A N 1
ATOM 3794 C CA . PRO A 1 495 ? 8.924 0.444 -40.499 1.00 89.62 495 PRO A CA 1
ATOM 3795 C C . PRO A 1 495 ? 7.617 0.733 -39.743 1.00 89.62 495 PRO A C 1
ATOM 3797 O O . PRO A 1 495 ? 7.102 -0.157 -39.076 1.00 89.62 495 PRO A O 1
ATOM 3800 N N . GLU A 1 496 ? 7.054 1.941 -39.884 1.00 86.69 496 GLU A N 1
ATOM 3801 C CA . GLU A 1 496 ? 5.785 2.345 -39.233 1.00 86.69 496 GLU A CA 1
ATOM 3802 C C . GLU A 1 496 ? 4.609 1.411 -39.556 1.00 86.69 496 GLU A C 1
ATOM 3804 O O . GLU A 1 496 ? 3.775 1.146 -38.702 1.00 86.69 496 GLU A O 1
ATOM 3809 N N . GLU A 1 497 ? 4.569 0.877 -40.776 1.00 89.75 497 GLU A N 1
ATOM 3810 C CA . GLU A 1 497 ? 3.594 -0.116 -41.231 1.00 89.75 497 GLU A CA 1
ATOM 3811 C C . GLU A 1 497 ? 4.297 -1.156 -42.119 1.00 89.75 497 GLU A C 1
ATOM 3813 O O . GLU A 1 497 ? 5.432 -0.952 -42.560 1.00 89.75 497 GLU A O 1
ATOM 3818 N N . ASP A 1 498 ? 3.619 -2.267 -42.426 1.00 92.62 498 ASP A N 1
ATOM 3819 C CA . ASP A 1 498 ? 4.107 -3.262 -43.387 1.00 92.62 498 ASP A CA 1
ATOM 3820 C C . ASP A 1 498 ? 4.439 -2.598 -44.743 1.00 92.62 498 ASP A C 1
ATOM 3822 O O . ASP A 1 498 ? 3.567 -2.063 -45.432 1.00 92.62 498 ASP A O 1
ATOM 3826 N N . VAL A 1 499 ? 5.703 -2.676 -45.176 1.00 95.56 499 VAL A N 1
ATOM 3827 C CA . VAL A 1 499 ? 6.151 -2.096 -46.455 1.00 95.56 499 VAL A CA 1
ATOM 3828 C C . VAL A 1 499 ? 6.282 -3.181 -47.514 1.00 95.56 499 VAL A C 1
ATOM 3830 O O . VAL A 1 499 ? 7.062 -4.120 -47.361 1.00 95.56 499 VAL A O 1
ATOM 3833 N N . LEU A 1 500 ? 5.588 -3.023 -48.642 1.00 95.06 500 LEU A N 1
ATOM 3834 C CA . LEU A 1 500 ? 5.821 -3.855 -49.822 1.00 95.06 500 LEU A CA 1
ATOM 3835 C C . LEU A 1 500 ? 7.079 -3.376 -50.564 1.00 95.06 500 LEU A C 1
ATOM 3837 O O . LEU A 1 500 ? 7.143 -2.237 -51.031 1.00 95.06 500 LEU A O 1
ATOM 3841 N N . TYR A 1 501 ? 8.081 -4.245 -50.671 1.00 95.19 501 TYR A N 1
ATOM 3842 C CA . TYR A 1 501 ? 9.382 -3.950 -51.259 1.00 95.19 501 TYR A CA 1
ATOM 3843 C C . TYR A 1 501 ? 9.646 -4.805 -52.500 1.00 95.19 501 TYR A C 1
ATOM 3845 O O . TYR A 1 501 ? 9.560 -6.033 -52.460 1.00 95.19 501 TYR A O 1
ATOM 3853 N N . GLU A 1 502 ? 10.035 -4.146 -53.591 1.00 95.75 502 GLU A N 1
ATOM 3854 C CA . GLU A 1 502 ? 10.474 -4.803 -54.820 1.00 95.75 502 GLU A CA 1
ATOM 3855 C C . GLU A 1 502 ? 11.989 -5.024 -54.786 1.00 95.75 502 GLU A C 1
ATOM 3857 O O . GLU A 1 502 ? 12.770 -4.073 -54.755 1.00 95.75 502 GLU A O 1
ATOM 3862 N N . VAL A 1 503 ? 12.403 -6.289 -54.829 1.00 93.50 503 VAL A N 1
ATOM 3863 C CA . VAL A 1 503 ? 13.811 -6.697 -54.846 1.00 93.50 503 VAL A CA 1
ATOM 3864 C C . VAL A 1 503 ? 14.519 -6.129 -56.075 1.00 93.50 503 VAL A C 1
ATOM 3866 O O . VAL A 1 503 ? 14.080 -6.336 -57.210 1.00 93.50 503 VAL A O 1
ATOM 3869 N N . VAL A 1 504 ? 15.677 -5.499 -55.870 1.00 93.81 504 VAL A N 1
ATOM 3870 C CA . VAL A 1 504 ? 16.535 -4.987 -56.949 1.00 93.81 504 VAL A CA 1
ATOM 3871 C C . VAL A 1 504 ? 17.842 -5.788 -57.080 1.00 93.81 504 VAL A C 1
ATOM 3873 O O . VAL A 1 504 ? 18.255 -6.484 -56.150 1.00 93.81 504 VAL A O 1
ATOM 3876 N N . PRO A 1 505 ? 18.533 -5.742 -58.240 1.00 93.75 505 PRO A N 1
ATOM 3877 C CA . PRO A 1 505 ? 19.801 -6.449 -58.411 1.00 93.75 505 PRO A CA 1
ATOM 3878 C C . PRO A 1 505 ? 20.849 -6.056 -57.357 1.00 93.75 505 PRO A C 1
ATOM 3880 O O . PRO A 1 505 ? 21.193 -4.884 -57.230 1.00 93.75 505 PRO A O 1
ATOM 3883 N N . GLY A 1 506 ? 21.401 -7.052 -56.656 1.00 89.31 506 GLY A N 1
ATOM 3884 C CA . GLY A 1 506 ? 22.388 -6.863 -55.583 1.00 89.31 506 GLY A CA 1
ATOM 3885 C C . GLY A 1 506 ? 21.807 -6.968 -54.171 1.00 89.31 506 GLY A C 1
ATOM 3886 O O . GLY A 1 506 ? 22.575 -7.069 -53.210 1.00 89.31 506 GLY A O 1
ATOM 3887 N N . ASP A 1 507 ? 20.480 -7.013 -54.046 1.00 93.00 507 ASP A N 1
ATOM 3888 C CA . ASP A 1 507 ? 19.821 -7.252 -52.772 1.00 93.00 507 ASP A CA 1
ATOM 3889 C C . ASP A 1 507 ? 20.093 -8.657 -52.232 1.00 93.00 507 ASP A C 1
ATOM 3891 O O . ASP A 1 507 ? 20.226 -9.646 -52.954 1.00 93.00 507 ASP A O 1
ATOM 3895 N N . ASN A 1 508 ? 20.127 -8.731 -50.911 1.00 91.69 508 ASN A N 1
ATOM 3896 C CA . ASN A 1 508 ? 20.015 -9.958 -50.146 1.00 91.69 508 ASN A CA 1
ATOM 3897 C C . ASN A 1 508 ? 19.254 -9.631 -48.855 1.00 91.69 508 ASN A C 1
ATOM 3899 O O . ASN A 1 508 ? 19.180 -8.465 -48.456 1.00 91.69 508 ASN A O 1
ATOM 3903 N N . LEU A 1 509 ? 18.700 -10.652 -48.200 1.00 91.12 509 LEU A N 1
ATOM 3904 C CA . LEU A 1 509 ? 17.876 -10.465 -47.002 1.00 91.12 509 LEU A CA 1
ATOM 3905 C C . LEU A 1 509 ? 18.610 -9.687 -45.897 1.00 91.12 509 LEU A C 1
ATOM 3907 O O . LEU A 1 509 ? 17.993 -8.870 -45.225 1.00 91.12 509 LEU A O 1
ATOM 3911 N N . TRP A 1 510 ? 19.924 -9.884 -45.752 1.00 91.50 510 TRP A N 1
ATOM 3912 C CA . TRP A 1 510 ? 20.747 -9.174 -44.770 1.00 91.50 510 TRP A CA 1
ATOM 3913 C C . TRP A 1 510 ? 20.806 -7.667 -45.044 1.00 91.50 510 TRP A C 1
ATOM 3915 O O . TRP A 1 510 ? 20.590 -6.863 -44.144 1.00 91.50 510 TRP A O 1
ATOM 3925 N N . ASN A 1 511 ? 21.066 -7.259 -46.286 1.00 91.56 511 ASN A N 1
ATOM 3926 C CA . ASN A 1 511 ? 21.150 -5.845 -46.652 1.00 91.56 511 ASN A CA 1
ATOM 3927 C C . ASN A 1 511 ? 19.779 -5.158 -46.615 1.00 91.56 511 ASN A C 1
ATOM 3929 O O . ASN A 1 511 ? 19.699 -3.999 -46.210 1.00 91.56 511 ASN A O 1
ATOM 3933 N N . ILE A 1 512 ? 18.709 -5.867 -46.994 1.00 92.12 512 ILE A N 1
ATOM 3934 C CA . ILE A 1 512 ? 17.337 -5.360 -46.856 1.00 92.12 512 ILE A CA 1
ATOM 3935 C C . ILE A 1 512 ? 17.005 -5.183 -45.373 1.00 92.12 512 ILE A C 1
ATOM 3937 O O . ILE A 1 512 ? 16.577 -4.105 -44.974 1.00 92.12 512 ILE A O 1
ATOM 3941 N N . ALA A 1 513 ? 17.273 -6.186 -44.535 1.00 90.69 513 ALA A N 1
ATOM 3942 C CA . ALA A 1 513 ? 17.047 -6.075 -43.099 1.00 90.69 513 ALA A CA 1
ATOM 3943 C C . ALA A 1 513 ? 17.866 -4.935 -42.482 1.00 90.69 513 ALA A C 1
ATOM 3945 O O . ALA A 1 513 ? 17.313 -4.116 -41.760 1.00 90.69 513 ALA A O 1
ATOM 3946 N N . LYS A 1 514 ? 19.139 -4.785 -42.864 1.00 88.75 514 LYS A N 1
ATOM 3947 C CA . LYS A 1 514 ? 19.974 -3.657 -42.431 1.00 88.75 514 LYS A CA 1
ATOM 3948 C C . LYS A 1 514 ? 19.363 -2.303 -42.800 1.00 88.75 514 LYS A C 1
ATOM 3950 O O . LYS A 1 514 ? 19.460 -1.362 -42.022 1.00 88.75 514 LYS A O 1
ATOM 3955 N N . LYS A 1 515 ? 18.738 -2.191 -43.973 1.00 88.62 515 LYS A N 1
ATOM 3956 C CA . LYS A 1 515 ? 18.112 -0.948 -44.436 1.00 88.62 515 LYS A CA 1
ATOM 3957 C C . LYS A 1 515 ? 16.860 -0.574 -43.632 1.00 88.62 515 LYS A C 1
ATOM 3959 O O . LYS A 1 515 ? 16.651 0.610 -43.410 1.00 88.62 515 LYS A O 1
ATOM 3964 N N . TYR A 1 516 ? 16.041 -1.548 -43.233 1.00 89.75 516 TYR A N 1
ATOM 3965 C CA . TYR A 1 516 ? 14.727 -1.290 -42.621 1.00 89.75 516 TYR A CA 1
ATOM 3966 C C . TYR A 1 516 ? 14.667 -1.519 -41.106 1.00 89.75 516 TYR A C 1
ATOM 3968 O O . TYR A 1 516 ? 13.826 -0.931 -40.442 1.00 89.75 516 TYR A O 1
ATOM 3976 N N . TYR A 1 517 ? 15.566 -2.333 -40.559 1.00 85.88 517 TYR A N 1
ATOM 3977 C CA . TYR A 1 517 ? 15.683 -2.624 -39.125 1.00 85.88 517 TYR A CA 1
ATOM 3978 C C . TYR A 1 517 ? 17.001 -2.108 -38.528 1.00 85.88 517 TYR A C 1
ATOM 3980 O O . TYR A 1 517 ? 17.300 -2.368 -37.369 1.00 85.88 517 TYR A O 1
ATOM 3988 N N . GLY A 1 518 ? 17.844 -1.436 -39.321 1.00 81.06 518 GLY A N 1
ATOM 3989 C CA . GLY A 1 518 ? 19.149 -0.918 -38.891 1.00 81.06 518 GLY A CA 1
ATOM 3990 C C . GLY A 1 518 ? 20.265 -1.969 -38.788 1.00 81.06 518 GLY A C 1
ATOM 3991 O O . GLY A 1 518 ? 21.439 -1.611 -38.879 1.00 81.06 518 GLY A O 1
ATOM 3992 N N . ASP A 1 519 ? 19.928 -3.258 -38.676 1.00 83.44 519 ASP A N 1
ATOM 3993 C CA . ASP A 1 519 ? 20.881 -4.370 -38.608 1.00 83.44 519 ASP A CA 1
ATOM 3994 C C . ASP A 1 519 ? 20.421 -5.565 -39.464 1.00 83.44 519 ASP A C 1
ATOM 3996 O O . ASP A 1 519 ? 19.244 -5.925 -39.515 1.00 83.44 519 ASP A O 1
ATOM 4000 N N . GLY A 1 520 ? 21.367 -6.196 -40.162 1.00 85.75 520 GLY A N 1
ATOM 4001 C CA . GLY A 1 520 ? 21.087 -7.334 -41.032 1.00 85.75 520 GLY A CA 1
ATOM 4002 C C . GLY A 1 520 ? 20.720 -8.617 -40.285 1.00 85.75 520 GLY A C 1
ATOM 4003 O O . GLY A 1 520 ? 20.101 -9.495 -40.887 1.00 85.75 520 GLY A O 1
ATOM 4004 N N . ARG A 1 521 ? 21.013 -8.718 -38.977 1.00 87.06 521 ARG A N 1
ATOM 4005 C CA . ARG A 1 521 ? 20.627 -9.858 -38.122 1.00 87.06 521 ARG A CA 1
ATOM 4006 C C . ARG A 1 521 ? 19.118 -10.125 -38.110 1.00 87.06 521 ARG A C 1
ATOM 4008 O O . ARG A 1 521 ? 18.700 -11.263 -37.919 1.00 87.06 521 ARG A O 1
ATOM 4015 N N . TYR A 1 522 ? 18.318 -9.099 -38.396 1.00 88.38 522 TYR A N 1
ATOM 4016 C CA . TYR A 1 522 ? 16.856 -9.152 -38.442 1.00 88.38 522 TYR A CA 1
ATOM 4017 C C . TYR A 1 522 ? 16.276 -9.706 -39.744 1.00 88.38 522 TYR A C 1
ATOM 4019 O O . TYR A 1 522 ? 15.065 -9.666 -39.954 1.00 88.38 522 TYR A O 1
ATOM 4027 N N . TYR A 1 523 ? 17.106 -10.286 -40.616 1.00 89.00 523 TYR A N 1
ATOM 4028 C CA . TYR A 1 523 ? 16.631 -10.951 -41.830 1.00 89.00 523 TYR A CA 1
ATOM 4029 C C . TYR A 1 523 ? 15.598 -12.056 -41.548 1.00 89.00 523 TYR A C 1
ATOM 4031 O O . TYR A 1 523 ? 14.763 -12.338 -42.407 1.00 89.00 523 TYR A O 1
ATOM 4039 N N . GLY A 1 524 ? 15.613 -12.643 -40.345 1.00 87.44 524 GLY A N 1
ATOM 4040 C CA . GLY A 1 524 ? 14.609 -13.603 -39.885 1.00 87.44 524 GLY A CA 1
ATOM 4041 C C . GLY A 1 524 ? 13.176 -13.061 -39.929 1.00 87.44 524 GLY A C 1
ATOM 4042 O O . GLY A 1 524 ? 12.279 -13.812 -40.291 1.00 87.44 524 GLY A O 1
ATOM 4043 N N . ASN A 1 525 ? 12.960 -11.762 -39.689 1.00 87.88 525 ASN A N 1
ATOM 4044 C CA . ASN A 1 525 ? 11.634 -11.132 -39.793 1.00 87.88 525 ASN A CA 1
ATOM 4045 C C . ASN A 1 525 ? 11.108 -11.167 -41.235 1.00 87.88 525 ASN A C 1
ATOM 4047 O O . ASN A 1 525 ? 9.926 -11.410 -41.475 1.00 87.88 525 ASN A O 1
ATOM 4051 N N . LEU A 1 526 ? 12.005 -10.982 -42.210 1.00 90.06 526 LEU A N 1
ATOM 4052 C CA . LEU A 1 526 ? 11.673 -11.092 -43.631 1.00 90.06 526 LEU A CA 1
ATOM 4053 C C . LEU A 1 526 ? 11.347 -12.542 -44.002 1.00 90.06 526 LEU A C 1
ATOM 4055 O O . LEU A 1 526 ? 10.396 -12.781 -44.737 1.00 90.06 526 LEU A O 1
ATOM 4059 N N . VAL A 1 527 ? 12.111 -13.510 -43.489 1.00 88.88 527 VAL A N 1
ATOM 4060 C CA . VAL A 1 527 ? 11.850 -14.942 -43.717 1.00 88.88 527 VAL A CA 1
ATOM 4061 C C . VAL A 1 527 ? 10.525 -15.371 -43.086 1.00 88.88 527 VAL A C 1
ATOM 4063 O O . VAL A 1 527 ? 9.789 -16.136 -43.691 1.00 88.88 527 VAL A O 1
ATOM 4066 N N . TRP A 1 528 ? 10.215 -14.873 -41.891 1.00 86.06 528 TRP A N 1
ATOM 4067 C CA . TRP A 1 528 ? 8.992 -15.194 -41.159 1.00 86.06 528 TRP A CA 1
ATOM 4068 C C . TRP A 1 528 ? 7.731 -14.717 -41.892 1.00 86.06 528 TRP A C 1
ATOM 4070 O O . TRP A 1 528 ? 6.795 -15.493 -42.062 1.00 86.06 528 TRP A O 1
ATOM 4080 N N . LYS A 1 529 ? 7.707 -13.465 -42.368 1.00 88.44 529 LYS A N 1
ATOM 4081 C CA . LYS A 1 529 ? 6.515 -12.874 -43.005 1.00 88.44 529 LYS A CA 1
ATOM 4082 C C . LYS A 1 529 ? 6.289 -13.352 -44.442 1.00 88.44 529 LYS A C 1
ATOM 4084 O O . LYS A 1 529 ? 5.176 -13.249 -44.952 1.00 88.44 529 LYS A O 1
ATOM 4089 N N . ASN A 1 530 ? 7.339 -13.815 -45.121 1.00 87.62 530 ASN A N 1
ATOM 4090 C CA . ASN A 1 530 ? 7.301 -14.096 -46.553 1.00 87.62 530 ASN A CA 1
ATOM 4091 C C . ASN A 1 530 ? 7.522 -15.575 -46.856 1.00 87.62 530 ASN A C 1
ATOM 4093 O O . ASN A 1 530 ? 8.453 -16.199 -46.356 1.00 87.62 530 ASN A O 1
ATOM 4097 N N . GLU A 1 531 ? 6.746 -16.111 -47.795 1.00 83.25 531 GLU A N 1
ATOM 4098 C CA . GLU A 1 531 ? 6.987 -17.436 -48.368 1.00 83.25 531 GLU A CA 1
ATOM 4099 C C . GLU A 1 531 ? 8.182 -17.391 -49.338 1.00 83.25 531 GLU A C 1
ATOM 4101 O O . GLU A 1 531 ? 8.034 -17.246 -50.555 1.00 83.25 531 GLU A O 1
ATOM 4106 N N . LEU A 1 532 ? 9.398 -17.469 -48.795 1.00 83.44 532 LEU A N 1
ATOM 4107 C CA . LEU A 1 532 ? 10.625 -17.440 -49.589 1.00 83.44 532 LEU A CA 1
ATOM 4108 C C . LEU A 1 532 ? 10.961 -18.824 -50.184 1.00 83.44 532 LEU A C 1
ATOM 4110 O O . LEU A 1 532 ? 10.682 -19.854 -49.565 1.00 83.44 532 LEU A O 1
ATOM 4114 N N . PRO A 1 533 ? 11.602 -18.880 -51.370 1.00 76.31 533 PRO A N 1
ATOM 4115 C CA . PRO A 1 533 ? 12.121 -20.123 -51.935 1.00 76.31 533 PRO A CA 1
ATOM 4116 C C . PRO A 1 533 ? 13.041 -20.876 -50.962 1.00 76.31 533 PRO A C 1
ATOM 4118 O O . PRO A 1 533 ? 13.784 -20.263 -50.197 1.00 76.31 533 PRO A O 1
ATOM 4121 N N . ALA A 1 534 ? 13.042 -22.212 -51.023 1.00 67.69 534 ALA A N 1
ATOM 4122 C CA . ALA A 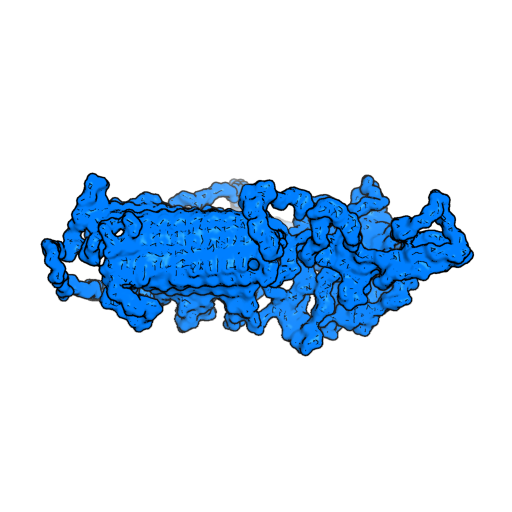1 534 ? 13.797 -23.074 -50.101 1.00 67.69 534 ALA A CA 1
ATOM 4123 C C . ALA A 1 534 ? 15.327 -22.868 -50.136 1.00 67.69 534 ALA A C 1
ATOM 4125 O O . ALA A 1 534 ? 16.031 -23.286 -49.220 1.00 67.69 534 ALA A O 1
ATOM 4126 N N . ASP A 1 535 ? 15.845 -22.249 -51.196 1.00 70.75 535 ASP A N 1
ATOM 4127 C CA . ASP A 1 535 ? 17.248 -21.872 -51.364 1.00 70.75 535 ASP A CA 1
ATOM 4128 C C . ASP A 1 535 ? 17.547 -20.418 -50.939 1.00 70.75 535 ASP A C 1
ATOM 4130 O O . ASP A 1 535 ? 18.704 -20.001 -50.966 1.00 70.75 535 ASP A O 1
ATOM 4134 N N . GLY A 1 536 ? 16.532 -19.661 -50.503 1.00 66.81 536 GLY A N 1
ATOM 4135 C CA . GLY A 1 536 ? 16.651 -18.311 -49.945 1.00 66.81 536 GLY A CA 1
ATOM 4136 C C . GLY A 1 536 ? 17.009 -17.219 -50.958 1.00 66.81 536 GLY A C 1
ATOM 4137 O O . GLY A 1 536 ? 17.322 -16.097 -50.552 1.00 66.81 536 GLY A O 1
ATOM 4138 N N . PHE A 1 537 ? 16.995 -17.515 -52.264 1.00 77.31 537 PHE A N 1
ATOM 4139 C CA . PHE A 1 537 ? 17.370 -16.545 -53.293 1.00 77.31 537 PHE A CA 1
ATOM 4140 C C . PHE A 1 537 ? 16.257 -15.533 -53.569 1.00 77.31 537 PHE A C 1
ATOM 4142 O O . PHE A 1 537 ? 15.115 -15.887 -53.859 1.00 77.31 537 PHE A O 1
ATOM 4149 N N . LEU A 1 538 ? 16.634 -14.254 -53.569 1.00 86.31 538 LEU A N 1
ATOM 4150 C CA . LEU A 1 538 ? 15.781 -13.158 -54.010 1.00 86.31 538 LEU A CA 1
ATOM 4151 C C . LEU A 1 538 ? 15.990 -12.909 -55.510 1.00 86.31 538 LEU A C 1
ATOM 4153 O O . LEU A 1 538 ? 17.120 -12.717 -55.967 1.00 86.31 538 LEU A O 1
ATOM 4157 N N . MET A 1 539 ? 14.905 -12.904 -56.287 1.00 86.06 539 MET A N 1
ATOM 4158 C CA . MET A 1 539 ? 14.942 -12.556 -57.711 1.00 86.06 539 MET A CA 1
ATOM 4159 C C . MET A 1 539 ? 14.584 -11.078 -57.904 1.00 86.06 539 MET A C 1
ATOM 4161 O O . MET A 1 539 ? 13.591 -10.636 -57.330 1.00 86.06 539 MET A O 1
ATOM 4165 N N . PRO A 1 540 ? 15.315 -10.309 -58.735 1.00 90.62 540 PRO A N 1
ATOM 4166 C CA . PRO A 1 540 ? 14.910 -8.947 -59.069 1.00 90.62 540 PRO A CA 1
ATOM 4167 C C . PRO A 1 540 ? 13.464 -8.886 -59.589 1.00 90.62 540 PRO A C 1
ATOM 4169 O O . PRO A 1 540 ? 13.087 -9.682 -60.452 1.00 90.62 540 PRO A O 1
ATOM 4172 N N . GLY A 1 541 ? 12.668 -7.954 -59.063 1.00 89.75 541 GLY A N 1
ATOM 4173 C CA . GLY A 1 541 ? 11.231 -7.819 -59.331 1.00 89.75 541 GLY A CA 1
ATOM 4174 C C . GLY A 1 541 ? 10.322 -8.653 -58.417 1.00 89.75 541 GLY A C 1
ATOM 4175 O O . GLY A 1 541 ? 9.099 -8.527 -58.494 1.00 89.75 541 GLY A O 1
ATOM 4176 N N . MET A 1 542 ? 10.884 -9.504 -57.550 1.00 91.00 542 MET A N 1
ATOM 4177 C CA . MET A 1 542 ? 10.130 -10.186 -56.496 1.00 91.00 542 MET A CA 1
ATOM 4178 C C . MET A 1 542 ? 9.614 -9.162 -55.485 1.00 91.00 542 MET A C 1
ATOM 4180 O O . MET A 1 542 ? 10.356 -8.276 -55.069 1.00 91.00 542 MET A O 1
ATOM 4184 N N . GLN A 1 543 ? 8.354 -9.302 -55.084 1.00 92.94 543 GLN A N 1
ATOM 4185 C CA . GLN A 1 543 ? 7.747 -8.484 -54.039 1.00 92.94 543 GLN A CA 1
ATOM 4186 C C . GLN A 1 543 ? 7.852 -9.231 -52.710 1.00 92.94 543 GLN A C 1
ATOM 4188 O O . GLN A 1 543 ? 7.440 -10.389 -52.630 1.00 92.94 543 GLN A O 1
ATOM 4193 N N . ILE A 1 544 ? 8.407 -8.578 -51.693 1.00 93.31 544 ILE A N 1
ATOM 4194 C CA . ILE A 1 544 ? 8.446 -9.080 -50.318 1.00 93.31 544 ILE A CA 1
ATOM 4195 C C . ILE A 1 544 ? 7.869 -8.028 -49.375 1.00 93.31 544 ILE A C 1
ATOM 4197 O O . ILE A 1 544 ? 8.042 -6.830 -49.585 1.00 93.31 544 ILE A O 1
ATOM 4201 N N . THR A 1 545 ? 7.196 -8.473 -48.327 1.00 94.25 545 THR A N 1
ATOM 4202 C CA . THR A 1 545 ? 6.703 -7.622 -47.250 1.00 94.25 545 THR A CA 1
ATOM 4203 C C . THR A 1 545 ? 7.785 -7.458 -46.196 1.00 94.25 545 THR A C 1
ATOM 4205 O O . THR A 1 545 ? 8.351 -8.435 -45.707 1.00 94.25 545 THR A O 1
ATOM 4208 N N . ILE A 1 546 ? 8.062 -6.222 -45.819 1.00 94.75 546 ILE A N 1
ATOM 4209 C CA . ILE A 1 546 ? 8.928 -5.875 -44.700 1.00 94.75 546 ILE A CA 1
ATOM 4210 C C . ILE A 1 546 ? 7.997 -5.600 -43.524 1.00 94.75 546 ILE A C 1
ATOM 4212 O O . ILE A 1 546 ? 7.327 -4.565 -43.540 1.00 94.75 546 ILE A O 1
ATOM 4216 N N . PRO A 1 547 ? 7.876 -6.531 -42.565 1.00 91.62 547 PRO A N 1
ATOM 4217 C CA . PRO A 1 547 ? 6.871 -6.407 -41.527 1.00 91.62 547 PRO A CA 1
ATOM 4218 C C . PRO A 1 547 ? 7.187 -5.297 -40.523 1.00 91.62 547 PRO A C 1
ATOM 4220 O O . PRO A 1 547 ? 8.334 -5.180 -40.072 1.00 91.62 547 PRO A O 1
ATOM 4223 N N . HIS A 1 548 ? 6.144 -4.575 -40.124 1.00 90.56 548 HIS A N 1
ATOM 4224 C CA . HIS A 1 548 ? 6.077 -3.910 -38.828 1.00 90.56 548 HIS A CA 1
ATOM 4225 C C . HIS A 1 548 ? 6.017 -4.964 -37.714 1.00 90.56 548 HIS A C 1
ATOM 4227 O O . HIS A 1 548 ? 5.495 -6.068 -37.914 1.00 90.56 548 HIS A O 1
ATOM 4233 N N . ARG A 1 549 ? 6.587 -4.659 -36.549 1.00 86.81 549 ARG A N 1
ATOM 4234 C CA . ARG A 1 549 ? 6.612 -5.570 -35.402 1.00 86.81 549 ARG A CA 1
ATOM 4235 C C . ARG A 1 549 ? 6.185 -4.832 -34.142 1.00 86.81 549 ARG A C 1
ATOM 4237 O O . ARG A 1 549 ? 6.973 -4.058 -33.611 1.00 86.81 549 ARG A O 1
ATOM 4244 N N . ASP A 1 550 ? 5.000 -5.157 -33.645 1.00 85.56 550 ASP A N 1
ATOM 4245 C CA . ASP A 1 550 ? 4.571 -4.800 -32.296 1.00 85.56 550 ASP A CA 1
ATOM 4246 C C . ASP A 1 550 ? 5.190 -5.768 -31.289 1.00 85.56 550 ASP A C 1
ATOM 4248 O O . ASP A 1 550 ? 5.175 -6.996 -31.464 1.00 85.56 550 ASP A O 1
ATOM 4252 N N . MET A 1 551 ? 5.779 -5.215 -30.239 1.00 83.50 551 MET A N 1
ATOM 4253 C CA . MET A 1 551 ? 6.435 -5.970 -29.187 1.00 83.50 551 MET A CA 1
ATOM 4254 C C . MET A 1 551 ? 6.131 -5.371 -27.818 1.00 83.50 551 MET A C 1
ATOM 4256 O O . MET A 1 551 ? 5.792 -4.200 -27.674 1.00 83.50 551 MET A O 1
ATOM 4260 N N . ALA A 1 552 ? 6.281 -6.196 -26.791 1.00 79.94 552 ALA A N 1
ATOM 4261 C CA . ALA A 1 552 ? 6.110 -5.809 -25.406 1.00 79.94 552 ALA A CA 1
ATOM 4262 C C . ALA A 1 552 ? 7.381 -6.116 -24.618 1.00 79.94 552 ALA A C 1
ATOM 4264 O O . ALA A 1 552 ? 7.860 -7.256 -24.601 1.00 79.94 552 ALA A O 1
ATOM 4265 N N . TRP A 1 553 ? 7.894 -5.109 -23.912 1.00 78.56 553 TRP A N 1
ATOM 4266 C CA . TRP A 1 553 ? 8.727 -5.368 -22.745 1.00 78.56 553 TRP A CA 1
ATOM 4267 C C . TRP A 1 553 ? 7.823 -5.644 -21.560 1.00 78.56 553 TRP A C 1
ATOM 4269 O O . TRP A 1 553 ? 7.177 -4.736 -21.036 1.00 78.56 553 TRP A O 1
ATOM 4279 N N . LEU A 1 554 ? 7.782 -6.908 -21.152 1.00 69.69 554 LEU A N 1
ATOM 4280 C CA . LEU A 1 554 ? 7.053 -7.317 -19.963 1.00 69.69 554 LEU A CA 1
ATOM 4281 C C . LEU A 1 554 ? 7.639 -6.639 -18.726 1.00 69.69 554 LEU A C 1
ATOM 4283 O O . LEU A 1 554 ? 8.856 -6.600 -18.529 1.00 69.69 554 LEU A O 1
ATOM 4287 N N . ARG A 1 555 ? 6.742 -6.103 -17.906 1.00 68.19 555 ARG A N 1
ATOM 4288 C CA . ARG A 1 555 ? 7.052 -5.378 -16.683 1.00 68.19 555 ARG A CA 1
ATOM 4289 C C . ARG A 1 555 ? 6.734 -6.291 -15.504 1.00 68.19 555 ARG A C 1
ATOM 4291 O O . ARG A 1 555 ? 5.573 -6.606 -15.292 1.00 68.19 555 ARG A O 1
ATOM 4298 N N . HIS A 1 556 ? 7.750 -6.723 -14.756 1.00 63.03 556 HIS A N 1
ATOM 4299 C CA . HIS A 1 556 ? 7.536 -7.594 -13.595 1.00 63.03 556 HIS A CA 1
ATOM 4300 C C . HIS A 1 556 ? 7.157 -6.771 -12.359 1.00 63.03 556 HIS A C 1
ATOM 4302 O O . HIS A 1 556 ? 5.977 -6.554 -12.102 1.00 63.03 556 HIS A O 1
ATOM 4308 N N . TYR A 1 557 ? 8.137 -6.255 -11.613 1.00 68.38 557 TYR A N 1
ATOM 4309 C CA . TYR A 1 557 ? 7.879 -5.493 -10.391 1.00 68.38 557 TYR A CA 1
ATOM 4310 C C . TYR A 1 557 ? 8.873 -4.346 -10.257 1.00 68.38 557 TYR A C 1
ATOM 4312 O O . TYR A 1 557 ? 10.081 -4.562 -10.216 1.00 68.38 557 TYR A O 1
ATOM 4320 N N . ASP A 1 558 ? 8.349 -3.132 -10.135 1.00 71.88 558 ASP A N 1
ATOM 4321 C CA . ASP A 1 558 ? 9.139 -1.946 -9.830 1.00 71.88 558 ASP A CA 1
ATOM 4322 C C . ASP A 1 558 ? 8.508 -1.251 -8.632 1.00 71.88 558 ASP A C 1
ATOM 4324 O O . ASP A 1 558 ? 7.817 -0.252 -8.768 1.00 71.88 558 ASP A O 1
ATOM 4328 N N . GLU A 1 559 ? 8.700 -1.833 -7.454 1.00 68.69 559 GLU A N 1
ATOM 4329 C CA . GLU A 1 559 ? 7.987 -1.481 -6.222 1.00 68.69 559 GLU A CA 1
ATOM 4330 C C . GLU A 1 559 ? 8.299 -0.081 -5.671 1.00 68.69 559 GLU A C 1
ATOM 4332 O O . GLU A 1 559 ? 7.591 0.390 -4.780 1.00 68.69 559 GLU A O 1
ATOM 4337 N N . GLU A 1 560 ? 9.354 0.577 -6.162 1.00 73.06 560 GLU A N 1
ATOM 4338 C CA . GLU A 1 560 ? 9.851 1.833 -5.608 1.00 73.06 560 GLU A CA 1
ATOM 4339 C C . GLU A 1 560 ? 10.161 2.864 -6.701 1.00 73.06 560 GLU A C 1
ATOM 4341 O O . GLU A 1 560 ? 11.043 2.669 -7.543 1.00 73.06 560 GLU A O 1
ATOM 4346 N N . GLY A 1 561 ? 9.451 3.994 -6.667 1.00 73.25 561 GLY A N 1
ATOM 4347 C CA . GLY A 1 561 ? 9.754 5.155 -7.502 1.00 73.25 561 GLY A CA 1
ATOM 4348 C C . GLY A 1 561 ? 10.990 5.921 -7.011 1.00 73.25 561 GLY A C 1
ATOM 4349 O O . GLY A 1 561 ? 11.233 6.015 -5.809 1.00 73.25 561 GLY A O 1
ATOM 4350 N N . PHE A 1 562 ? 11.771 6.489 -7.933 1.00 72.19 562 PHE A N 1
ATOM 4351 C CA . PHE A 1 562 ? 12.918 7.362 -7.629 1.00 72.19 562 PHE A CA 1
ATOM 4352 C C . PHE A 1 562 ? 13.077 8.472 -8.694 1.00 72.19 562 PHE A C 1
ATOM 4354 O O . PHE A 1 562 ? 12.451 8.409 -9.754 1.00 72.19 562 PHE A O 1
ATOM 4361 N N . GLY A 1 563 ? 13.817 9.553 -8.395 1.00 65.38 563 GLY A N 1
ATOM 4362 C CA . GLY A 1 563 ? 13.982 10.715 -9.298 1.00 65.38 563 GLY A CA 1
ATOM 4363 C C . GLY A 1 563 ? 13.933 12.101 -8.617 1.00 65.38 563 GLY A C 1
ATOM 4364 O O . GLY A 1 563 ? 13.877 12.184 -7.394 1.00 65.38 563 GLY A O 1
ATOM 4365 N N . TRP A 1 564 ? 14.004 13.190 -9.403 1.00 60.19 564 TRP A N 1
ATOM 4366 C CA . TRP A 1 564 ? 14.512 14.529 -9.010 1.00 60.19 564 TRP A CA 1
ATOM 4367 C C . TRP A 1 564 ? 13.491 15.612 -8.633 1.00 60.19 564 TRP A C 1
ATOM 4369 O O . TRP A 1 564 ? 12.597 15.895 -9.425 1.00 60.19 564 TRP A O 1
ATOM 4379 N N . ALA A 1 565 ? 13.761 16.305 -7.507 1.00 51.16 565 ALA A N 1
ATOM 4380 C CA . ALA A 1 565 ? 12.908 17.071 -6.564 1.00 51.16 565 ALA A CA 1
ATOM 4381 C C . ALA A 1 565 ? 11.879 18.135 -7.057 1.00 51.16 565 ALA A C 1
ATOM 4383 O O . ALA A 1 565 ? 11.010 18.504 -6.265 1.00 51.16 565 ALA A O 1
ATOM 4384 N N . PHE A 1 566 ? 11.899 18.609 -8.312 1.00 54.00 566 PHE A N 1
ATOM 4385 C CA . PHE A 1 566 ? 10.929 19.595 -8.844 1.00 54.00 566 PHE A CA 1
ATOM 4386 C C . PHE A 1 566 ? 10.806 19.467 -10.374 1.00 54.00 566 PHE A C 1
ATOM 4388 O O . PHE A 1 566 ? 11.791 19.679 -11.080 1.00 54.00 566 PHE A O 1
ATOM 4395 N N . CYS A 1 567 ? 9.615 19.156 -10.899 1.00 53.44 567 CYS A N 1
ATOM 4396 C CA . CYS A 1 567 ? 9.367 19.076 -12.347 1.00 53.44 567 CYS A CA 1
ATOM 4397 C C . CYS A 1 567 ? 8.123 19.884 -12.735 1.00 53.44 567 CYS A C 1
ATOM 4399 O O . CYS A 1 567 ? 7.144 19.937 -11.988 1.00 53.44 567 CYS A O 1
ATOM 4401 N N . GLY A 1 568 ? 8.162 20.510 -13.913 1.00 54.41 568 GLY A N 1
ATOM 4402 C CA . GLY A 1 568 ? 7.011 21.216 -14.475 1.00 54.41 568 GLY A CA 1
ATOM 4403 C C . GLY A 1 568 ? 6.150 20.292 -15.335 1.00 54.41 568 GLY A C 1
ATOM 4404 O O . GLY A 1 568 ? 6.680 19.441 -16.051 1.00 54.41 568 GLY A O 1
ATOM 4405 N N . LEU A 1 569 ? 4.830 20.468 -15.308 1.00 53.97 569 LEU A N 1
ATOM 4406 C CA . LEU A 1 569 ? 3.945 19.873 -16.314 1.00 53.97 569 LEU A CA 1
ATOM 4407 C C . LEU A 1 569 ? 3.989 20.685 -17.623 1.00 53.97 569 LEU A C 1
ATOM 4409 O O . LEU A 1 569 ? 4.274 21.888 -17.596 1.00 53.97 569 LEU A O 1
ATOM 4413 N N . PRO A 1 570 ? 3.601 20.099 -18.772 1.00 49.72 570 PRO A N 1
ATOM 4414 C CA . PRO A 1 570 ? 3.394 20.848 -20.015 1.00 49.72 570 PRO A CA 1
ATOM 4415 C C . PRO A 1 570 ? 2.382 21.999 -19.872 1.00 49.72 570 PRO A C 1
ATOM 4417 O O . PRO A 1 570 ? 2.420 22.956 -20.644 1.00 49.72 570 PRO A O 1
ATOM 4420 N N . SER A 1 571 ? 1.501 21.934 -18.864 1.00 55.41 571 SER A N 1
ATOM 4421 C CA . SER A 1 571 ? 0.554 22.991 -18.487 1.00 55.41 571 SER A CA 1
ATOM 4422 C C . SER A 1 571 ? 1.209 24.232 -17.857 1.00 55.41 571 SER A C 1
ATOM 4424 O O . SER A 1 571 ? 0.544 25.260 -17.734 1.00 55.41 571 SER A O 1
ATOM 4426 N N . GLY A 1 572 ? 2.495 24.173 -17.487 1.00 57.19 572 GLY A N 1
ATOM 4427 C CA . GLY A 1 572 ? 3.242 25.273 -16.865 1.00 57.19 572 GLY A CA 1
ATOM 4428 C C . GLY A 1 572 ? 3.149 25.330 -15.337 1.00 57.19 572 GLY A C 1
ATOM 4429 O O . GLY A 1 572 ? 3.668 26.263 -14.728 1.00 57.19 572 GLY A O 1
ATOM 4430 N N . GLU A 1 573 ? 2.498 24.354 -14.709 1.00 50.38 573 GLU A N 1
ATOM 4431 C CA . GLU A 1 573 ? 2.463 24.221 -13.255 1.00 50.38 573 GLU A CA 1
ATOM 4432 C C . GLU A 1 573 ? 3.752 23.550 -12.757 1.00 50.38 573 GLU A C 1
ATOM 4434 O O . GLU A 1 573 ? 4.156 22.506 -13.272 1.00 50.38 573 GLU A O 1
ATOM 4439 N N . ILE A 1 574 ? 4.404 24.166 -11.766 1.00 49.53 574 ILE A N 1
ATOM 4440 C CA . ILE A 1 574 ? 5.603 23.639 -11.105 1.00 49.53 574 ILE A CA 1
ATOM 4441 C C . ILE A 1 574 ? 5.150 22.937 -9.830 1.00 49.53 574 ILE A C 1
ATOM 4443 O O . ILE A 1 574 ? 4.600 23.587 -8.936 1.00 49.53 574 ILE A O 1
ATOM 4447 N N . PHE A 1 575 ? 5.413 21.636 -9.731 1.00 48.72 575 PHE A N 1
ATOM 4448 C CA . PHE A 1 575 ? 5.132 20.862 -8.529 1.00 48.72 575 PHE A CA 1
ATOM 4449 C C . PHE A 1 575 ? 6.438 20.342 -7.916 1.00 48.72 575 PHE A C 1
ATOM 4451 O O . PHE A 1 575 ? 7.385 20.016 -8.643 1.00 48.72 575 PHE A O 1
ATOM 4458 N N . PRO A 1 576 ? 6.518 20.253 -6.577 1.00 45.69 576 PRO A N 1
ATOM 4459 C CA . PRO A 1 576 ? 7.507 19.393 -5.939 1.00 45.69 576 PRO A CA 1
ATOM 4460 C C . PRO A 1 576 ? 7.374 17.967 -6.527 1.00 45.69 576 PRO A C 1
ATOM 4462 O O . PRO A 1 576 ? 6.281 17.593 -6.937 1.00 45.69 576 PRO A O 1
ATOM 4465 N N . THR A 1 577 ? 8.460 17.186 -6.574 1.00 49.81 577 THR A N 1
ATOM 4466 C CA . THR A 1 577 ? 8.676 15.932 -7.338 1.00 49.81 577 THR A CA 1
ATOM 4467 C C . THR A 1 577 ? 7.506 15.046 -7.782 1.00 49.81 577 THR A C 1
ATOM 4469 O O . THR A 1 577 ? 6.536 14.780 -7.097 1.00 49.81 577 THR A O 1
ATOM 4472 N N . ARG A 1 578 ? 7.691 14.410 -8.933 1.00 57.66 578 ARG A N 1
ATOM 4473 C CA . ARG A 1 578 ? 7.058 13.139 -9.288 1.00 57.66 578 ARG A CA 1
ATOM 4474 C C . ARG A 1 578 ? 8.194 12.150 -9.521 1.00 57.66 578 ARG A C 1
ATOM 4476 O O . ARG A 1 578 ? 9.233 12.539 -10.048 1.00 57.66 578 ARG A O 1
ATOM 4483 N N . TYR A 1 579 ? 8.027 10.888 -9.142 1.00 68.06 579 TYR A N 1
ATOM 4484 C CA . TYR A 1 579 ? 8.974 9.861 -9.564 1.00 68.06 579 TYR A CA 1
ATOM 4485 C C . TYR A 1 579 ? 8.776 9.598 -11.055 1.00 68.06 579 TYR A C 1
ATOM 4487 O O . TYR A 1 579 ? 7.699 9.181 -11.480 1.00 68.06 579 TYR A O 1
ATOM 4495 N N . VAL A 1 580 ? 9.807 9.886 -11.844 1.00 74.44 580 VAL A N 1
ATOM 4496 C CA . VAL A 1 580 ? 9.824 9.655 -13.298 1.00 74.44 580 VAL A CA 1
ATOM 4497 C C . VAL A 1 580 ? 10.458 8.309 -13.656 1.00 74.44 580 VAL A C 1
ATOM 4499 O O . VAL A 1 580 ? 10.445 7.917 -14.819 1.00 74.44 580 VAL A O 1
ATOM 4502 N N . LEU A 1 581 ? 10.989 7.604 -12.649 1.00 79.00 581 LEU A N 1
ATOM 4503 C CA . LEU A 1 581 ? 11.595 6.279 -12.732 1.00 79.00 581 LEU A CA 1
ATOM 4504 C C . LEU A 1 581 ? 11.047 5.346 -11.660 1.00 79.00 581 LEU A C 1
ATOM 4506 O O . LEU A 1 581 ? 10.504 5.790 -10.645 1.00 79.00 581 LEU A O 1
ATOM 4510 N N . SER A 1 582 ? 11.267 4.050 -11.866 1.00 78.38 582 SER A N 1
ATOM 4511 C CA . SER A 1 582 ? 11.000 3.018 -10.873 1.00 78.38 582 SER A CA 1
ATOM 4512 C C . SER A 1 582 ? 12.017 1.894 -10.928 1.00 78.38 582 SER A C 1
ATOM 4514 O O . SER A 1 582 ? 12.644 1.655 -11.962 1.00 78.38 582 SER A O 1
ATOM 4516 N N . LYS A 1 583 ? 12.239 1.269 -9.775 1.00 79.06 583 LYS A N 1
ATOM 4517 C CA . LYS A 1 583 ? 13.177 0.164 -9.597 1.00 79.06 583 LYS A CA 1
ATOM 4518 C C . LYS A 1 583 ? 12.582 -0.890 -8.664 1.00 79.06 583 LYS A C 1
ATOM 4520 O O . LYS A 1 583 ? 11.686 -0.579 -7.870 1.00 79.06 583 LYS A O 1
ATOM 4525 N N . PRO A 1 584 ? 13.160 -2.097 -8.650 1.00 77.25 584 PRO A N 1
ATOM 4526 C CA . PRO A 1 584 ? 12.911 -3.056 -7.589 1.00 77.25 584 PRO A CA 1
ATOM 4527 C C . PRO A 1 584 ? 13.285 -2.504 -6.201 1.00 77.25 584 PRO A C 1
ATOM 4529 O O . PRO A 1 584 ? 14.248 -1.741 -6.030 1.00 77.25 584 PRO A O 1
ATOM 4532 N N . ILE A 1 585 ? 12.534 -2.912 -5.175 1.00 73.94 585 ILE A N 1
ATOM 4533 C CA . ILE A 1 585 ? 12.772 -2.497 -3.781 1.00 73.94 585 ILE A CA 1
ATOM 4534 C C . ILE A 1 585 ? 14.100 -3.035 -3.228 1.00 73.94 585 ILE A C 1
ATOM 4536 O O . ILE A 1 585 ? 14.691 -2.463 -2.308 1.00 73.94 585 ILE A O 1
ATOM 4540 N N . ASP A 1 586 ? 14.604 -4.127 -3.795 1.00 73.50 586 ASP A N 1
ATOM 4541 C CA . ASP A 1 586 ? 15.870 -4.764 -3.453 1.00 73.50 586 ASP A CA 1
ATOM 4542 C C . ASP A 1 586 ? 17.059 -4.201 -4.245 1.00 73.50 586 ASP A C 1
ATOM 4544 O O . ASP A 1 586 ? 18.149 -4.758 -4.180 1.00 73.50 586 ASP A O 1
ATOM 4548 N N . TRP A 1 587 ? 16.890 -3.076 -4.945 1.00 80.94 587 TRP A N 1
ATOM 4549 C CA . TRP A 1 587 ? 17.984 -2.332 -5.570 1.00 80.94 587 TRP A CA 1
ATOM 4550 C C . TRP A 1 587 ? 18.297 -1.061 -4.781 1.00 80.94 587 TRP A C 1
ATOM 4552 O O . TRP A 1 587 ? 17.408 -0.382 -4.265 1.00 80.94 587 TRP A O 1
ATOM 4562 N N . TYR A 1 588 ? 19.574 -0.732 -4.669 1.00 82.50 588 TYR A N 1
ATOM 4563 C CA . TYR A 1 588 ? 20.041 0.582 -4.269 1.00 82.50 588 TYR A CA 1
ATOM 4564 C C . TYR A 1 588 ? 19.942 1.559 -5.443 1.00 82.50 588 TYR A C 1
ATOM 4566 O O . TYR A 1 588 ? 20.056 1.184 -6.611 1.00 82.50 588 TYR A O 1
ATOM 4574 N N . TYR A 1 589 ? 19.746 2.824 -5.093 1.00 84.69 589 TYR A N 1
ATOM 4575 C CA . TYR A 1 589 ? 19.876 3.979 -5.966 1.00 84.69 589 TYR A CA 1
ATOM 4576 C C . TYR A 1 589 ? 20.794 4.968 -5.253 1.00 84.69 589 TYR A C 1
ATOM 4578 O O . TYR A 1 589 ? 20.671 5.134 -4.041 1.00 84.69 589 TYR A O 1
ATOM 4586 N N . GLY A 1 590 ? 21.728 5.583 -5.962 1.00 86.56 590 GLY A N 1
ATOM 4587 C CA . GLY A 1 590 ? 22.807 6.335 -5.343 1.00 86.56 590 GLY A CA 1
ATOM 4588 C C . GLY A 1 590 ? 23.789 6.867 -6.365 1.00 86.56 590 GLY A C 1
ATOM 4589 O O . GLY A 1 590 ? 23.509 6.852 -7.558 1.00 86.56 590 GLY A O 1
ATOM 4590 N N . SER A 1 591 ? 24.979 7.207 -5.891 1.00 86.94 591 SER A N 1
ATOM 4591 C CA . SER A 1 591 ? 26.131 7.522 -6.726 1.00 86.94 591 SER A CA 1
ATOM 4592 C C . SER A 1 591 ? 27.273 6.541 -6.458 1.00 86.94 591 SER A C 1
ATOM 4594 O O . SER A 1 591 ? 27.403 5.980 -5.368 1.00 86.94 591 SER A O 1
ATOM 4596 N N . THR A 1 592 ? 28.118 6.316 -7.460 1.00 86.69 592 THR A N 1
ATOM 4597 C CA . THR A 1 592 ? 29.347 5.514 -7.339 1.00 86.69 592 THR A CA 1
ATOM 4598 C C . THR A 1 592 ? 30.527 6.399 -7.697 1.00 86.69 592 THR A C 1
ATOM 4600 O O . THR A 1 592 ? 30.416 7.145 -8.658 1.00 86.69 592 THR A O 1
ATOM 4603 N N . ASP A 1 593 ? 31.642 6.344 -6.970 1.00 83.44 593 ASP A N 1
ATOM 4604 C CA . ASP A 1 593 ? 32.779 7.247 -7.203 1.00 83.44 593 ASP A CA 1
ATOM 4605 C C . ASP A 1 593 ? 33.840 6.622 -8.126 1.00 83.44 593 ASP A C 1
ATOM 4607 O O . ASP A 1 593 ? 34.648 5.788 -7.711 1.00 83.44 593 ASP A O 1
ATOM 4611 N N . PHE A 1 594 ? 33.853 7.034 -9.399 1.00 85.44 594 PHE A N 1
ATOM 4612 C CA . PHE A 1 594 ? 34.968 6.805 -10.321 1.00 85.44 594 PHE A CA 1
ATOM 4613 C C . PHE A 1 594 ? 35.033 7.874 -11.422 1.00 85.44 594 PHE A C 1
ATOM 4615 O O . PHE A 1 594 ? 34.074 8.570 -11.726 1.00 85.44 594 PHE A O 1
ATOM 4622 N N . ALA A 1 595 ? 36.185 8.019 -12.082 1.00 80.56 595 ALA A N 1
ATOM 4623 C CA . ALA A 1 595 ? 36.433 9.162 -12.972 1.00 80.56 595 ALA A CA 1
ATOM 4624 C C . ALA A 1 595 ? 35.431 9.324 -14.137 1.00 80.56 595 ALA A C 1
ATOM 4626 O O . ALA A 1 595 ? 35.275 10.434 -14.638 1.00 80.56 595 ALA A O 1
ATOM 4627 N N . ALA A 1 596 ? 34.787 8.242 -14.588 1.00 85.44 596 ALA A N 1
ATOM 4628 C CA . ALA A 1 596 ? 33.914 8.260 -15.762 1.00 85.44 596 ALA A CA 1
ATOM 4629 C C . ALA A 1 596 ? 32.410 8.369 -15.459 1.00 85.44 596 ALA A C 1
ATOM 4631 O O . ALA A 1 596 ? 31.639 8.471 -16.408 1.00 85.44 596 ALA A O 1
ATOM 4632 N N . CYS A 1 597 ? 31.992 8.385 -14.190 1.00 82.88 597 CYS A N 1
ATOM 4633 C CA . CYS A 1 597 ? 30.588 8.578 -13.799 1.00 82.88 597 CYS A CA 1
ATOM 4634 C C . CYS A 1 597 ? 30.248 10.019 -13.394 1.00 82.88 597 CYS A C 1
ATOM 4636 O O . CYS A 1 597 ? 29.185 10.260 -12.833 1.00 82.88 597 CYS A O 1
ATOM 4638 N N . ALA A 1 598 ? 31.132 10.988 -13.641 1.00 85.94 598 ALA A N 1
ATOM 4639 C CA . ALA A 1 598 ? 30.840 12.387 -13.347 1.00 85.94 598 ALA A CA 1
ATOM 4640 C C . ALA A 1 598 ? 29.576 12.842 -14.100 1.00 85.94 598 ALA A C 1
ATOM 4642 O O . ALA A 1 598 ? 29.624 12.992 -15.315 1.00 85.94 598 ALA A O 1
ATOM 4643 N N . GLY A 1 599 ? 28.476 13.073 -13.374 1.00 85.62 599 GLY A N 1
ATOM 4644 C CA . GLY A 1 599 ? 27.168 13.413 -13.948 1.00 85.62 599 GLY A CA 1
ATOM 4645 C C . GLY A 1 599 ? 26.224 12.226 -14.181 1.00 85.62 599 GLY A C 1
ATOM 4646 O O . GLY A 1 599 ? 25.147 12.421 -14.740 1.00 85.62 599 GLY A O 1
ATOM 4647 N N . LEU A 1 600 ? 26.611 11.020 -13.755 1.00 90.25 600 LEU A N 1
ATOM 4648 C CA . LEU A 1 600 ? 25.788 9.814 -13.754 1.00 90.25 600 LEU A CA 1
ATOM 4649 C C . LEU A 1 600 ? 25.464 9.399 -12.322 1.00 90.25 600 LEU A C 1
ATOM 4651 O O . LEU A 1 600 ? 26.335 9.371 -11.453 1.00 90.25 600 LEU A O 1
ATOM 4655 N N . GLU A 1 601 ? 24.222 8.987 -12.123 1.00 90.69 601 GLU A N 1
ATOM 4656 C CA . GLU A 1 601 ? 23.806 8.253 -10.938 1.00 90.69 601 GLU A CA 1
ATOM 4657 C C . GLU A 1 601 ? 23.848 6.744 -11.196 1.00 90.69 601 GLU A C 1
ATOM 4659 O O . GLU A 1 601 ? 23.906 6.304 -12.345 1.00 90.69 601 GLU A O 1
ATOM 4664 N N . THR A 1 602 ? 23.800 5.934 -10.139 1.00 90.62 602 THR A N 1
ATOM 4665 C CA . THR A 1 602 ? 23.953 4.477 -10.206 1.00 90.62 602 THR A CA 1
ATOM 4666 C C . THR A 1 602 ? 22.782 3.735 -9.564 1.00 90.62 602 THR A C 1
ATOM 4668 O O . THR A 1 602 ? 22.275 4.097 -8.502 1.00 90.62 602 THR A O 1
ATOM 4671 N N . LEU A 1 603 ? 22.403 2.622 -10.189 1.00 89.25 603 LEU A N 1
ATOM 4672 C CA . LEU A 1 603 ? 21.482 1.610 -9.679 1.00 89.25 603 LEU A CA 1
ATOM 4673 C C . LEU A 1 603 ? 22.198 0.260 -9.578 1.00 89.25 603 LEU A C 1
ATOM 4675 O O . LEU A 1 603 ? 22.928 -0.126 -10.500 1.00 89.25 603 LEU A O 1
ATOM 4679 N N . TRP A 1 604 ? 21.997 -0.457 -8.468 1.00 86.75 604 TRP A N 1
ATOM 4680 C CA . TRP A 1 604 ? 22.619 -1.768 -8.248 1.00 86.75 604 TRP A CA 1
ATOM 4681 C C . TRP A 1 604 ? 21.860 -2.648 -7.241 1.00 86.75 604 TRP A C 1
ATOM 4683 O O . TRP A 1 604 ? 21.232 -2.109 -6.334 1.00 86.75 604 TRP A O 1
ATOM 4693 N N . PRO A 1 605 ? 21.918 -3.989 -7.336 1.00 80.50 605 PRO A N 1
ATOM 4694 C CA . PRO A 1 605 ? 21.244 -4.883 -6.384 1.00 80.50 605 PRO A CA 1
ATOM 4695 C C . PRO A 1 605 ? 21.763 -4.762 -4.936 1.00 80.50 605 PRO A C 1
ATOM 4697 O O . PRO A 1 605 ? 22.965 -4.603 -4.712 1.00 80.50 605 PRO A O 1
ATOM 4700 N N . LYS A 1 606 ? 20.875 -4.897 -3.935 1.00 76.75 606 LYS A N 1
ATOM 4701 C CA . LYS A 1 606 ? 21.211 -4.850 -2.494 1.00 76.75 606 LYS A CA 1
ATOM 4702 C C . LYS A 1 606 ? 21.916 -6.108 -1.992 1.00 76.75 606 LYS A C 1
ATOM 4704 O O . LYS A 1 606 ? 22.753 -6.027 -1.094 1.00 76.75 606 LYS A O 1
ATOM 4709 N N . THR A 1 607 ? 21.583 -7.272 -2.545 1.00 62.56 607 THR A N 1
ATOM 4710 C CA . THR A 1 607 ? 22.207 -8.554 -2.191 1.00 62.56 607 THR A CA 1
ATOM 4711 C C . THR A 1 607 ? 22.527 -9.371 -3.442 1.00 62.56 607 THR A C 1
ATOM 4713 O O . THR A 1 607 ? 21.703 -9.381 -4.353 1.00 62.56 607 THR A O 1
ATOM 4716 N N . PRO A 1 608 ? 23.641 -10.130 -3.471 1.00 51.41 608 PRO A N 1
ATOM 4717 C CA . PRO A 1 608 ? 24.002 -10.991 -4.606 1.00 51.41 608 PRO A CA 1
ATOM 4718 C C . PRO A 1 608 ? 23.011 -12.137 -4.886 1.00 51.41 608 PRO A C 1
ATOM 4720 O O . PRO A 1 608 ? 23.065 -12.741 -5.950 1.00 51.41 608 PRO A O 1
ATOM 4723 N N . ASP A 1 609 ? 22.135 -12.452 -3.923 1.00 44.09 609 ASP A N 1
ATOM 4724 C CA . ASP A 1 609 ? 21.170 -13.560 -3.983 1.00 44.09 609 ASP A CA 1
ATOM 4725 C C . ASP A 1 609 ? 19.815 -13.167 -4.617 1.00 44.09 609 ASP A C 1
ATOM 4727 O O . ASP A 1 609 ? 18.914 -14.006 -4.697 1.00 44.09 609 ASP A O 1
ATOM 4731 N N . ALA A 1 610 ? 19.659 -11.922 -5.088 1.00 48.88 610 ALA A N 1
ATOM 4732 C CA . ALA A 1 610 ? 18.553 -11.517 -5.960 1.00 48.88 610 ALA A CA 1
ATOM 4733 C C . ALA A 1 610 ? 18.783 -12.124 -7.358 1.00 48.88 610 ALA A C 1
ATOM 4735 O O . ALA A 1 610 ? 19.370 -11.502 -8.237 1.00 48.88 610 ALA A O 1
ATOM 4736 N N . ALA A 1 611 ? 18.465 -13.418 -7.442 1.00 43.44 611 ALA A N 1
ATOM 4737 C CA . ALA A 1 611 ? 18.427 -14.314 -8.594 1.00 43.44 611 ALA A CA 1
ATOM 4738 C C . ALA A 1 611 ? 19.305 -13.927 -9.809 1.00 43.44 611 ALA A C 1
ATOM 4740 O O . ALA A 1 611 ? 18.945 -13.116 -10.649 1.00 43.44 611 ALA A O 1
ATOM 4741 N N . GLU A 1 612 ? 20.439 -14.620 -9.948 1.00 47.19 612 GLU A N 1
ATOM 4742 C CA . GLU A 1 612 ? 21.152 -14.848 -11.224 1.00 47.19 612 GLU A CA 1
ATOM 4743 C C . GLU A 1 612 ? 21.881 -13.659 -11.890 1.00 47.19 612 GLU A C 1
ATOM 4745 O O . GLU A 1 612 ? 22.739 -13.886 -12.746 1.00 47.19 612 GLU A O 1
ATOM 4750 N N . SER A 1 613 ? 21.693 -12.421 -11.430 1.00 50.16 613 SER A N 1
ATOM 4751 C CA . SER A 1 613 ? 22.458 -11.252 -11.888 1.00 50.16 613 SER A CA 1
ATOM 4752 C C . SER A 1 613 ? 23.725 -11.025 -11.040 1.00 50.16 613 SER A C 1
ATOM 4754 O O . SER A 1 613 ? 23.716 -10.291 -10.048 1.00 50.16 613 SER A O 1
ATOM 4756 N N . GLN A 1 614 ? 24.854 -11.609 -11.446 1.00 60.81 614 GLN A N 1
ATOM 4757 C CA . GLN A 1 614 ? 26.168 -11.245 -10.896 1.00 60.81 614 GLN A CA 1
ATOM 4758 C C . GLN A 1 614 ? 26.503 -9.777 -11.252 1.00 60.81 614 GLN A C 1
ATOM 4760 O O . GLN A 1 614 ? 26.661 -9.441 -12.422 1.00 60.81 614 GLN A O 1
ATOM 4765 N N . ASP A 1 615 ? 26.577 -8.908 -10.238 1.00 73.19 615 ASP A N 1
ATOM 4766 C CA . ASP A 1 615 ? 27.188 -7.565 -10.252 1.00 73.19 615 ASP A CA 1
ATOM 4767 C C . ASP A 1 615 ? 26.815 -6.599 -11.398 1.00 73.19 615 ASP A C 1
ATOM 4769 O O . ASP A 1 615 ? 27.669 -5.911 -11.960 1.00 73.19 615 ASP A O 1
ATOM 4773 N N . ILE A 1 616 ? 25.524 -6.459 -11.707 1.00 85.19 616 ILE A N 1
ATOM 4774 C CA . ILE A 1 616 ? 25.059 -5.402 -12.620 1.00 85.19 616 ILE A CA 1
ATOM 4775 C C . ILE A 1 616 ? 25.196 -4.023 -11.966 1.00 85.19 616 ILE A C 1
ATOM 4777 O O . ILE A 1 616 ? 24.877 -3.831 -10.786 1.00 85.19 616 ILE A O 1
ATOM 4781 N N . ARG A 1 617 ? 25.640 -3.045 -12.761 1.00 90.06 617 ARG A N 1
ATOM 4782 C CA . ARG A 1 617 ? 25.535 -1.612 -12.465 1.00 90.06 617 ARG A CA 1
ATOM 4783 C C . ARG A 1 617 ? 24.871 -0.911 -13.634 1.00 90.06 617 ARG A C 1
ATOM 4785 O O . ARG A 1 617 ? 25.292 -1.080 -14.777 1.00 90.06 617 ARG A O 1
ATOM 4792 N N . ILE A 1 618 ? 23.844 -0.126 -13.343 1.00 92.50 618 ILE A N 1
ATOM 4793 C CA . ILE A 1 618 ? 23.175 0.708 -14.336 1.00 92.50 618 ILE A CA 1
ATOM 4794 C C . ILE A 1 618 ? 23.457 2.157 -13.975 1.00 92.50 618 ILE A C 1
ATOM 4796 O O . ILE A 1 618 ? 22.993 2.647 -12.949 1.00 92.50 618 ILE A O 1
ATOM 4800 N N . PHE A 1 619 ? 24.243 2.816 -14.815 1.00 94.25 619 PHE A N 1
ATOM 4801 C CA . PHE A 1 619 ? 24.510 4.240 -14.715 1.00 94.25 619 PHE A CA 1
ATOM 4802 C C . PHE A 1 619 ? 23.480 4.996 -15.527 1.00 94.25 619 PHE A C 1
ATOM 4804 O O . PHE A 1 619 ? 23.148 4.566 -16.632 1.00 94.25 619 PHE A O 1
ATOM 4811 N N . TYR A 1 620 ? 22.979 6.108 -15.015 1.00 93.31 620 TYR A N 1
ATOM 4812 C CA . TYR A 1 620 ? 21.955 6.849 -15.724 1.00 93.31 620 TYR A CA 1
ATOM 4813 C C . TYR A 1 620 ? 22.029 8.351 -15.480 1.00 93.31 620 TYR A C 1
ATOM 4815 O O . TYR A 1 620 ? 22.550 8.817 -14.466 1.00 93.31 620 TYR A O 1
ATOM 4823 N N . ARG A 1 621 ? 21.490 9.106 -16.434 1.00 91.50 621 ARG A N 1
ATOM 4824 C CA . ARG A 1 621 ? 21.321 10.554 -16.360 1.00 91.50 621 ARG A CA 1
ATOM 4825 C C . ARG A 1 621 ? 20.002 10.951 -16.999 1.00 91.50 621 ARG A C 1
ATOM 4827 O O . ARG A 1 621 ? 19.593 10.407 -18.024 1.00 91.50 621 ARG A O 1
ATOM 4834 N N . MET A 1 622 ? 19.380 11.951 -16.393 1.00 88.25 622 MET A N 1
ATOM 4835 C CA . MET A 1 622 ? 18.262 12.692 -16.954 1.00 88.25 622 MET A CA 1
ATOM 4836 C C . MET A 1 622 ? 18.621 14.165 -16.947 1.00 88.25 622 MET A C 1
ATOM 4838 O O . MET A 1 622 ? 19.149 14.653 -15.951 1.00 88.25 622 MET A O 1
ATOM 4842 N N . ASP A 1 623 ? 18.375 14.864 -18.048 1.00 88.75 623 ASP A N 1
ATOM 4843 C CA . ASP A 1 623 ? 18.698 16.285 -18.146 1.00 88.75 623 ASP A CA 1
ATOM 4844 C C . ASP A 1 623 ? 17.776 17.006 -19.135 1.00 88.75 623 ASP A C 1
ATOM 4846 O O . ASP A 1 623 ? 17.105 16.368 -19.951 1.00 88.75 623 ASP A O 1
ATOM 4850 N N . ALA A 1 624 ? 17.750 18.337 -19.089 1.00 88.88 624 ALA A N 1
ATOM 4851 C CA . ALA A 1 624 ? 17.095 19.131 -20.122 1.00 88.88 624 ALA A CA 1
ATOM 4852 C C . ALA A 1 624 ? 17.787 18.910 -21.474 1.00 88.88 624 ALA A C 1
ATOM 4854 O O . ALA A 1 624 ? 19.019 18.889 -21.558 1.00 88.88 624 ALA A O 1
ATOM 4855 N N . ASN A 1 625 ? 16.994 18.796 -22.540 1.00 91.56 625 ASN A N 1
ATOM 4856 C CA . ASN A 1 625 ? 17.498 18.507 -23.880 1.00 91.56 625 ASN A CA 1
ATOM 4857 C C . ASN A 1 625 ? 17.161 19.612 -24.891 1.00 91.56 625 ASN A C 1
ATOM 4859 O O . ASN A 1 625 ? 16.208 19.480 -25.656 1.00 91.56 625 ASN A O 1
ATOM 4863 N N . PRO A 1 626 ? 17.940 20.705 -24.941 1.00 88.75 626 PRO A N 1
ATOM 4864 C CA . PRO A 1 626 ? 17.687 21.789 -25.890 1.00 88.75 626 PRO A CA 1
ATOM 4865 C C . PRO A 1 626 ? 17.891 21.382 -27.359 1.00 88.75 626 PRO A C 1
ATOM 4867 O O . PRO A 1 626 ? 17.439 22.101 -28.250 1.00 88.75 626 PRO A O 1
ATOM 4870 N N . ASP A 1 627 ? 18.573 20.261 -27.609 1.00 90.44 627 ASP A N 1
ATOM 4871 C CA . ASP A 1 627 ? 18.921 19.780 -28.948 1.00 90.44 627 ASP A CA 1
ATOM 4872 C C . ASP A 1 627 ? 17.857 18.832 -29.543 1.00 90.44 627 ASP A C 1
ATOM 4874 O O . ASP A 1 627 ? 17.963 18.467 -30.715 1.00 90.44 627 ASP A O 1
ATOM 4878 N N . GLY A 1 628 ? 16.834 18.453 -28.762 1.00 92.69 628 GLY A N 1
ATOM 4879 C CA . GLY A 1 628 ? 15.788 17.511 -29.170 1.00 92.69 628 GLY A CA 1
ATOM 4880 C C . GLY A 1 628 ? 16.331 16.128 -29.538 1.00 92.69 628 GLY A C 1
ATOM 4881 O O . GLY A 1 628 ? 17.391 15.709 -29.058 1.00 92.69 628 GLY A O 1
ATOM 4882 N N . ASP A 1 629 ? 15.614 15.393 -30.387 1.00 95.25 629 ASP A N 1
ATOM 4883 C CA . ASP A 1 629 ? 16.134 14.137 -30.935 1.00 95.25 629 ASP A CA 1
ATOM 4884 C C . ASP A 1 629 ? 17.187 14.408 -32.022 1.00 95.25 629 ASP A C 1
ATOM 4886 O O . ASP A 1 629 ? 16.908 14.480 -33.219 1.00 95.25 629 ASP A O 1
ATOM 4890 N N . PHE A 1 630 ? 18.445 14.549 -31.608 1.00 95.38 630 PHE A N 1
ATOM 4891 C CA . PHE A 1 630 ? 19.558 14.746 -32.534 1.00 95.38 630 PHE A CA 1
ATOM 4892 C C . PHE A 1 630 ? 19.990 13.461 -33.270 1.00 95.38 630 PHE A C 1
ATOM 4894 O O . PHE A 1 630 ? 20.903 13.529 -34.106 1.00 95.38 630 PHE A O 1
ATOM 4901 N N . PHE A 1 631 ? 19.371 12.305 -33.006 1.00 95.25 631 PHE A N 1
ATOM 4902 C CA . PHE A 1 631 ? 19.581 11.053 -33.750 1.00 95.25 631 PHE A CA 1
ATOM 4903 C C . PHE A 1 631 ? 18.532 10.814 -34.835 1.00 95.25 631 PHE A C 1
ATOM 4905 O O . PHE A 1 631 ? 18.808 10.037 -35.760 1.00 95.25 631 PHE A O 1
ATOM 4912 N N . ASP A 1 632 ? 17.409 11.531 -34.778 1.00 93.31 632 ASP A N 1
ATOM 4913 C CA . ASP A 1 632 ? 16.317 11.408 -35.735 1.00 93.31 632 ASP A CA 1
ATOM 4914 C C . ASP A 1 632 ? 16.808 11.481 -37.194 1.00 93.31 632 ASP A C 1
ATOM 4916 O O . ASP A 1 632 ? 17.655 12.298 -37.583 1.00 93.31 632 ASP A O 1
ATOM 4920 N N . GLY A 1 633 ? 16.325 10.537 -38.003 1.00 89.69 633 GLY A N 1
ATOM 4921 C CA . GLY A 1 633 ? 16.670 10.380 -39.416 1.00 89.69 633 GLY A CA 1
ATOM 4922 C C . GLY A 1 633 ? 18.135 10.037 -39.731 1.00 89.69 633 GLY A C 1
ATOM 4923 O O . GLY A 1 633 ? 18.480 9.957 -40.912 1.00 89.69 633 GLY A O 1
ATOM 4924 N N . ARG A 1 634 ? 19.011 9.841 -38.731 1.00 92.62 634 ARG A N 1
ATOM 4925 C CA . ARG A 1 634 ? 20.467 9.634 -38.919 1.00 92.62 634 ARG A CA 1
ATOM 4926 C C . ARG A 1 634 ? 21.043 8.454 -38.138 1.00 92.62 634 ARG A C 1
ATOM 4928 O O . ARG A 1 634 ? 22.255 8.371 -37.917 1.00 92.62 634 ARG A O 1
ATOM 4935 N N . TRP A 1 635 ? 20.189 7.530 -37.698 1.00 90.50 635 TRP A N 1
ATOM 4936 C CA . TRP A 1 635 ? 20.619 6.373 -36.911 1.00 90.50 635 TRP A CA 1
ATOM 4937 C C . TRP A 1 635 ? 21.755 5.566 -37.575 1.00 90.50 635 TRP A C 1
ATOM 4939 O O . TRP A 1 635 ? 22.737 5.277 -36.892 1.00 90.50 635 TRP A O 1
ATOM 4949 N N . PRO A 1 636 ? 21.741 5.264 -38.892 1.00 89.75 636 PRO A N 1
ATOM 4950 C CA . PRO A 1 636 ? 22.854 4.558 -39.534 1.00 89.75 636 PRO A CA 1
ATOM 4951 C C . PRO A 1 636 ? 24.204 5.289 -39.435 1.00 89.75 636 PRO A C 1
ATOM 4953 O O . PRO A 1 636 ? 25.231 4.649 -39.202 1.00 89.75 636 PRO A O 1
ATOM 4956 N N . GLU A 1 637 ? 24.231 6.617 -39.584 1.00 93.38 637 GLU A N 1
ATOM 4957 C CA . GLU A 1 637 ? 25.445 7.423 -39.421 1.00 93.38 637 GLU A CA 1
ATOM 4958 C C . GLU A 1 637 ? 25.942 7.414 -37.972 1.00 93.38 637 GLU A C 1
ATOM 4960 O O . GLU A 1 637 ? 27.152 7.326 -37.732 1.00 93.38 637 GLU A O 1
ATOM 4965 N N . VAL A 1 638 ? 25.013 7.463 -37.015 1.00 94.81 638 VAL A N 1
ATOM 4966 C CA . VAL A 1 638 ? 25.300 7.376 -35.579 1.00 94.81 638 VAL A CA 1
ATOM 4967 C C . VAL A 1 638 ? 25.956 6.036 -35.241 1.00 94.81 638 VAL A C 1
ATOM 4969 O O . VAL A 1 638 ? 26.997 6.024 -34.587 1.00 94.81 638 VAL A O 1
ATOM 4972 N N . GLN A 1 639 ? 25.443 4.914 -35.758 1.00 93.25 639 GLN A N 1
ATOM 4973 C CA . GLN A 1 639 ? 26.049 3.592 -35.548 1.00 93.25 639 GLN A CA 1
ATOM 4974 C C . GLN A 1 639 ? 27.510 3.530 -36.031 1.00 93.25 639 GLN A C 1
ATOM 4976 O O . GLN A 1 639 ? 28.380 2.989 -35.345 1.00 93.25 639 GLN A O 1
ATOM 4981 N N . GLU A 1 640 ? 27.807 4.085 -37.211 1.00 93.12 640 GLU A N 1
ATOM 4982 C CA . GLU A 1 640 ? 29.172 4.120 -37.756 1.00 93.12 640 GLU A CA 1
ATOM 4983 C C . GLU A 1 640 ? 30.104 5.038 -36.953 1.00 93.12 640 GLU A C 1
ATOM 4985 O O . GLU A 1 640 ? 31.298 4.758 -36.816 1.00 93.12 640 GLU A O 1
ATOM 4990 N N . SER A 1 641 ? 29.577 6.136 -36.409 1.00 95.19 641 SER A N 1
ATOM 4991 C CA . SER A 1 641 ? 30.309 6.991 -35.473 1.00 95.19 641 SER A CA 1
ATOM 4992 C C . SER A 1 641 ? 30.629 6.243 -34.171 1.00 95.19 641 SER A C 1
ATOM 4994 O O . SER A 1 641 ? 31.801 6.156 -33.805 1.00 95.19 641 SER A O 1
ATOM 4996 N N . ILE A 1 642 ? 29.647 5.566 -33.561 1.00 95.31 642 ILE A N 1
ATOM 4997 C CA . ILE A 1 642 ? 29.832 4.749 -32.348 1.00 95.31 642 ILE A CA 1
ATOM 4998 C C . ILE A 1 642 ? 30.912 3.677 -32.559 1.00 95.31 642 ILE A C 1
ATOM 5000 O O . ILE A 1 642 ? 31.830 3.560 -31.744 1.00 95.31 642 ILE A O 1
ATOM 5004 N N . ARG A 1 643 ? 30.870 2.931 -33.675 1.00 93.81 643 ARG A N 1
ATOM 5005 C CA . ARG A 1 643 ? 31.896 1.919 -34.010 1.00 93.81 643 ARG A CA 1
ATOM 5006 C C . ARG A 1 643 ? 33.294 2.533 -34.130 1.00 93.81 643 ARG A C 1
ATOM 5008 O O . ARG A 1 643 ? 34.280 1.938 -33.697 1.00 93.81 643 ARG A O 1
ATOM 5015 N N . ARG A 1 644 ? 33.399 3.732 -34.707 1.00 94.06 644 ARG A N 1
ATOM 5016 C CA . ARG A 1 644 ? 34.672 4.450 -34.864 1.00 94.06 644 ARG A CA 1
ATOM 5017 C C . ARG A 1 644 ? 35.220 4.938 -33.528 1.00 94.06 644 ARG A C 1
ATOM 5019 O O . ARG A 1 644 ? 36.416 4.782 -33.288 1.00 94.06 644 ARG A O 1
ATOM 5026 N N . SER A 1 645 ? 34.363 5.475 -32.662 1.00 93.94 645 SER A N 1
ATOM 5027 C CA . SER A 1 645 ? 34.719 5.855 -31.294 1.00 93.94 645 SER A CA 1
ATOM 5028 C C . SER A 1 645 ? 35.190 4.648 -30.486 1.00 93.94 645 SER A C 1
ATOM 5030 O O . SER A 1 645 ? 36.231 4.720 -29.834 1.00 93.94 645 SER A O 1
ATOM 5032 N N . ALA A 1 646 ? 34.501 3.508 -30.605 1.00 94.06 646 ALA A N 1
ATOM 5033 C CA . ALA A 1 646 ? 34.923 2.257 -29.982 1.00 94.06 646 ALA A CA 1
ATOM 5034 C C . ALA A 1 646 ? 36.324 1.835 -30.436 1.00 94.06 646 ALA A C 1
ATOM 5036 O O . ALA A 1 646 ? 37.197 1.597 -29.604 1.00 94.06 646 ALA A O 1
ATOM 5037 N N . ALA A 1 647 ? 36.568 1.804 -31.751 1.00 92.56 647 ALA A N 1
ATOM 5038 C CA . ALA A 1 647 ? 37.865 1.436 -32.312 1.00 92.56 647 ALA A CA 1
ATOM 5039 C C . ALA A 1 647 ? 38.980 2.409 -31.888 1.00 92.56 647 ALA A C 1
ATOM 5041 O O . ALA A 1 647 ? 40.105 1.987 -31.623 1.00 92.56 647 ALA A O 1
ATOM 5042 N N . ALA A 1 648 ? 38.679 3.706 -31.773 1.00 90.06 648 ALA A N 1
ATOM 5043 C CA . ALA A 1 648 ? 39.632 4.700 -31.286 1.00 90.06 648 ALA A CA 1
ATOM 5044 C C . ALA A 1 648 ? 39.977 4.510 -29.798 1.00 90.06 648 ALA A C 1
ATOM 5046 O O . ALA A 1 648 ? 41.123 4.730 -29.403 1.00 90.06 648 ALA A O 1
ATOM 5047 N N . TYR A 1 649 ? 39.006 4.094 -28.979 1.00 88.44 649 TYR A N 1
ATOM 5048 C CA . TYR A 1 649 ? 39.162 3.989 -27.527 1.00 88.44 649 TYR A CA 1
ATOM 5049 C C . TYR A 1 649 ? 39.682 2.615 -27.057 1.00 88.44 649 TYR A C 1
ATOM 5051 O O . TYR A 1 649 ? 40.497 2.547 -26.132 1.00 88.44 649 TYR A O 1
ATOM 5059 N N . TRP A 1 650 ? 39.247 1.531 -27.710 1.00 88.94 650 TRP A N 1
ATOM 5060 C CA . TRP A 1 650 ? 39.503 0.129 -27.338 1.00 88.94 650 TRP A CA 1
ATOM 5061 C C . TRP A 1 650 ? 40.247 -0.698 -28.398 1.00 88.94 650 TRP A C 1
ATOM 5063 O O . TRP A 1 650 ? 40.646 -1.833 -28.114 1.00 88.94 650 TRP A O 1
ATOM 5073 N N . GLY A 1 651 ? 40.463 -0.169 -29.607 1.00 88.19 651 GLY A N 1
ATOM 5074 C CA . GLY A 1 651 ? 40.988 -0.957 -30.726 1.00 88.19 651 GLY A CA 1
ATOM 5075 C C . GLY A 1 651 ? 40.103 -2.174 -31.002 1.00 88.19 651 GLY A C 1
ATOM 5076 O O . GLY A 1 651 ? 38.881 -2.067 -30.986 1.00 88.19 651 GLY A O 1
ATOM 5077 N N . ASP A 1 652 ? 40.722 -3.345 -31.161 1.00 86.06 652 ASP A N 1
ATOM 5078 C CA . ASP A 1 652 ? 40.021 -4.618 -31.396 1.00 86.06 652 ASP A CA 1
ATOM 5079 C C . ASP A 1 652 ? 39.467 -5.263 -30.102 1.00 86.06 652 ASP A C 1
ATOM 5081 O O . ASP A 1 652 ? 39.021 -6.408 -30.116 1.00 86.06 652 ASP A O 1
ATOM 5085 N N . SER A 1 653 ? 39.531 -4.564 -28.959 1.00 89.12 653 SER A N 1
ATOM 5086 C CA . SER A 1 653 ? 39.085 -5.093 -27.654 1.00 89.12 653 SER A CA 1
ATOM 5087 C C . SER A 1 653 ? 37.609 -4.815 -27.356 1.00 89.12 653 SER A C 1
ATOM 5089 O O . SER A 1 653 ? 37.128 -5.224 -26.301 1.00 89.12 653 SER A O 1
ATOM 5091 N N . ALA A 1 654 ? 36.904 -4.120 -28.252 1.00 90.06 654 ALA A N 1
ATOM 5092 C CA . ALA A 1 654 ? 35.459 -3.925 -28.215 1.00 90.06 654 ALA A CA 1
ATOM 5093 C C . ALA A 1 654 ? 34.844 -4.537 -29.480 1.00 90.06 654 ALA A C 1
ATOM 5095 O O . ALA A 1 654 ? 35.270 -4.212 -30.586 1.00 90.06 654 ALA A O 1
ATOM 5096 N N . ASP A 1 655 ? 33.860 -5.419 -29.325 1.00 86.31 655 ASP A N 1
ATOM 5097 C CA . ASP A 1 655 ? 33.229 -6.127 -30.446 1.00 86.31 655 ASP A CA 1
ATOM 5098 C C . ASP A 1 655 ? 31.774 -6.513 -30.108 1.00 86.31 655 ASP A C 1
ATOM 5100 O O . ASP A 1 655 ? 31.240 -6.128 -29.067 1.00 86.31 655 ASP A O 1
ATOM 5104 N N . THR A 1 656 ? 31.128 -7.304 -30.970 1.00 84.69 656 THR A N 1
ATOM 5105 C CA . THR A 1 656 ? 29.750 -7.803 -30.809 1.00 84.69 656 THR A CA 1
ATOM 5106 C C . THR A 1 656 ? 28.738 -6.660 -30.726 1.00 84.69 656 THR A C 1
ATOM 5108 O O . THR A 1 656 ? 27.795 -6.685 -29.939 1.00 84.69 656 THR A O 1
ATOM 5111 N N . PHE A 1 657 ? 28.949 -5.632 -31.549 1.00 89.50 657 PHE A N 1
ATOM 5112 C CA . PHE A 1 657 ? 28.035 -4.502 -31.623 1.00 89.50 657 PHE A CA 1
ATOM 5113 C C . PHE A 1 657 ? 26.676 -4.927 -32.165 1.00 89.50 657 PHE A C 1
ATOM 5115 O O . PHE A 1 657 ? 26.587 -5.529 -33.236 1.00 89.50 657 PHE A O 1
ATOM 5122 N N . THR A 1 658 ? 25.629 -4.539 -31.452 1.00 89.38 658 THR A N 1
ATOM 5123 C CA . THR A 1 658 ? 24.239 -4.686 -31.884 1.00 89.38 658 THR A CA 1
ATOM 5124 C C . THR A 1 658 ? 23.533 -3.353 -31.717 1.00 89.38 658 THR A C 1
ATOM 5126 O O . THR A 1 658 ? 23.828 -2.641 -30.762 1.00 89.38 658 THR A O 1
ATOM 5129 N N . PHE A 1 659 ? 22.662 -2.993 -32.658 1.00 91.19 659 PHE A N 1
ATOM 5130 C CA . PHE A 1 659 ? 21.979 -1.701 -32.669 1.00 91.19 659 PHE A CA 1
ATOM 5131 C C . PHE A 1 659 ? 20.498 -1.894 -32.947 1.00 91.19 659 PHE A C 1
ATOM 5133 O O . PHE A 1 659 ? 20.140 -2.506 -33.953 1.00 91.19 659 PHE A O 1
ATOM 5140 N N . ASP A 1 660 ? 19.671 -1.307 -32.091 1.00 91.25 660 ASP A N 1
ATOM 5141 C CA . ASP A 1 660 ? 18.219 -1.398 -32.135 1.00 91.25 660 ASP A CA 1
ATOM 5142 C C . ASP A 1 660 ? 17.614 -0.002 -32.004 1.00 91.25 660 ASP A C 1
ATOM 5144 O O . ASP A 1 660 ? 18.132 0.843 -31.277 1.00 91.25 660 ASP A O 1
ATOM 5148 N N . CYS A 1 661 ? 16.531 0.250 -32.731 1.00 92.75 661 CYS A N 1
ATOM 5149 C CA . CYS A 1 661 ? 15.734 1.461 -32.592 1.00 92.75 661 CYS A CA 1
ATOM 5150 C C . CYS A 1 661 ? 14.271 1.045 -32.482 1.00 92.75 661 CYS A C 1
ATOM 5152 O O . CYS A 1 661 ? 13.763 0.352 -33.367 1.00 92.75 661 CYS A O 1
ATOM 5154 N N . TYR A 1 662 ? 13.634 1.443 -31.389 1.00 93.06 662 TYR A N 1
ATOM 5155 C CA . TYR A 1 662 ? 12.232 1.164 -31.111 1.00 93.06 662 TYR A CA 1
ATOM 5156 C C . TYR A 1 662 ? 11.430 2.458 -31.151 1.00 93.06 662 TYR A C 1
ATOM 5158 O O . TYR A 1 662 ? 11.957 3.524 -30.834 1.00 93.06 662 TYR A O 1
ATOM 5166 N N . THR A 1 663 ? 10.157 2.358 -31.515 1.00 92.88 663 THR A N 1
ATOM 5167 C CA . THR A 1 663 ? 9.202 3.470 -31.452 1.00 92.88 663 THR A CA 1
ATOM 5168 C C . THR A 1 663 ? 8.214 3.202 -30.324 1.00 92.88 663 THR A C 1
ATOM 5170 O O . THR A 1 663 ? 7.638 2.119 -30.256 1.00 92.88 663 THR A O 1
ATOM 5173 N N . LEU A 1 664 ? 8.060 4.162 -29.416 1.00 91.25 664 LEU A N 1
ATOM 5174 C CA . LEU A 1 664 ? 7.137 4.103 -28.280 1.00 91.25 664 LEU A CA 1
ATOM 5175 C C . LEU A 1 664 ? 5.739 4.602 -28.690 1.00 91.25 664 LEU A C 1
ATOM 5177 O O . LEU A 1 664 ? 5.592 5.282 -29.703 1.00 91.25 664 LEU A O 1
ATOM 5181 N N . ASP A 1 665 ? 4.712 4.325 -27.881 1.00 87.25 665 ASP A N 1
ATOM 5182 C CA . ASP A 1 665 ? 3.310 4.711 -28.162 1.00 87.25 665 ASP A CA 1
ATOM 5183 C C . ASP A 1 665 ? 3.088 6.214 -28.363 1.00 87.25 665 ASP A C 1
ATOM 5185 O O . ASP A 1 665 ? 2.175 6.643 -29.069 1.00 87.25 665 ASP A O 1
ATOM 5189 N N . ASN A 1 666 ? 3.921 7.034 -27.728 1.00 87.06 666 ASN A N 1
ATOM 5190 C CA . ASN A 1 666 ? 3.895 8.486 -27.872 1.00 87.06 666 ASN A CA 1
ATOM 5191 C C . ASN A 1 666 ? 4.639 8.984 -29.130 1.00 87.06 666 ASN A C 1
ATOM 5193 O O . ASN A 1 666 ? 4.713 10.193 -29.341 1.00 87.06 666 ASN A O 1
ATOM 5197 N N . GLY A 1 667 ? 5.173 8.077 -29.955 1.00 89.69 667 GLY A N 1
ATOM 5198 C CA . GLY A 1 667 ? 5.937 8.364 -31.169 1.00 89.69 667 GLY A CA 1
ATOM 5199 C C . GLY A 1 667 ? 7.424 8.643 -30.940 1.00 89.69 667 GLY A C 1
ATOM 5200 O O . GLY A 1 667 ? 8.140 8.889 -31.904 1.00 89.69 667 GLY A O 1
ATOM 5201 N N . GLU A 1 668 ? 7.907 8.617 -29.695 1.00 93.19 668 GLU A N 1
ATOM 5202 C CA . GLU A 1 668 ? 9.321 8.846 -29.391 1.00 93.19 668 GLU A CA 1
ATOM 5203 C C . GLU A 1 668 ? 10.187 7.633 -29.760 1.00 93.19 668 GLU A C 1
ATOM 5205 O O . GLU A 1 668 ? 9.750 6.479 -29.688 1.00 93.19 668 GLU A O 1
ATOM 5210 N N . HIS A 1 669 ? 11.451 7.895 -30.098 1.00 94.31 669 HIS A N 1
ATOM 5211 C CA . HIS A 1 669 ? 12.425 6.858 -30.414 1.00 94.31 669 HIS A CA 1
ATOM 5212 C C . HIS A 1 669 ? 13.271 6.466 -29.200 1.00 94.31 669 HIS A C 1
ATOM 5214 O O . HIS A 1 669 ? 13.745 7.303 -28.427 1.00 94.31 669 HIS A O 1
ATOM 5220 N N . LEU A 1 670 ? 13.504 5.162 -29.072 1.00 95.50 670 LEU A N 1
ATOM 5221 C CA . LEU A 1 670 ? 14.418 4.575 -28.105 1.00 95.50 670 LEU A CA 1
ATOM 5222 C C . LEU A 1 670 ? 15.581 3.912 -28.846 1.00 95.50 670 LEU A C 1
ATOM 5224 O O . LEU A 1 670 ? 15.438 2.845 -29.450 1.00 95.50 670 LEU A O 1
ATOM 5228 N N . TYR A 1 671 ? 16.749 4.540 -28.760 1.00 96.00 671 TYR A N 1
ATOM 5229 C CA . TYR A 1 671 ? 17.975 4.104 -29.415 1.00 96.00 671 TYR A CA 1
ATOM 5230 C C . TYR A 1 671 ? 18.789 3.227 -28.474 1.00 96.00 671 TYR A C 1
ATOM 5232 O O . TYR A 1 671 ? 19.253 3.677 -27.428 1.00 96.00 671 TYR A O 1
ATOM 5240 N N . CYS A 1 672 ? 18.995 1.973 -28.852 1.00 95.12 672 CYS A N 1
ATOM 5241 C CA . CYS A 1 672 ? 19.672 0.980 -28.035 1.00 95.12 672 CYS A CA 1
ATOM 5242 C C . CYS A 1 672 ? 20.887 0.417 -28.764 1.00 95.12 672 CYS A C 1
ATOM 5244 O O . CYS A 1 672 ? 20.855 0.173 -29.972 1.00 95.12 672 CYS A O 1
ATOM 5246 N N . TYR A 1 673 ? 21.962 0.152 -28.029 1.00 94.69 673 TYR A N 1
ATOM 5247 C CA . TYR A 1 673 ? 23.056 -0.659 -28.549 1.00 94.69 673 TYR A CA 1
ATOM 5248 C C . TYR A 1 673 ? 23.777 -1.421 -27.454 1.00 94.69 673 TYR A C 1
ATOM 5250 O O . TYR A 1 673 ? 23.929 -0.942 -26.331 1.00 94.69 673 TYR A O 1
ATOM 5258 N N . ALA A 1 674 ? 24.251 -2.607 -27.814 1.00 93.38 674 ALA A N 1
ATOM 5259 C CA . ALA A 1 674 ? 25.044 -3.453 -26.941 1.00 93.38 674 ALA A CA 1
ATOM 5260 C C . ALA A 1 674 ? 26.427 -3.689 -27.531 1.00 93.38 674 ALA A C 1
ATOM 5262 O O . ALA A 1 674 ? 26.592 -3.701 -28.754 1.00 93.38 674 ALA A O 1
ATOM 5263 N N . PHE A 1 675 ? 27.405 -3.920 -26.666 1.00 93.44 675 PHE A N 1
ATOM 5264 C CA . PHE A 1 675 ? 28.753 -4.319 -27.054 1.00 93.44 675 PHE A CA 1
ATOM 5265 C C . PHE A 1 675 ? 29.436 -5.091 -25.926 1.00 93.44 675 PHE A C 1
ATOM 5267 O O . PHE A 1 675 ? 29.033 -5.029 -24.764 1.00 93.44 675 PHE A O 1
ATOM 5274 N N . VAL A 1 676 ? 30.497 -5.816 -26.274 1.00 91.19 676 VAL A N 1
ATOM 5275 C CA . VAL A 1 676 ? 31.335 -6.545 -25.318 1.00 91.19 676 VAL A CA 1
ATOM 5276 C C . VAL A 1 676 ? 32.729 -5.944 -25.322 1.00 91.19 676 VAL A C 1
ATOM 5278 O O . VAL A 1 676 ? 33.324 -5.779 -26.389 1.00 91.19 676 VAL A O 1
ATOM 5281 N N . VAL A 1 677 ? 33.270 -5.662 -24.136 1.00 91.31 677 VAL A N 1
ATOM 5282 C CA . VAL A 1 677 ? 34.682 -5.291 -23.973 1.00 91.31 677 VAL A CA 1
ATOM 5283 C C . VAL A 1 677 ? 35.473 -6.412 -23.314 1.00 91.31 677 VAL A C 1
ATOM 5285 O O . VAL A 1 677 ? 35.057 -7.009 -22.319 1.00 91.31 677 VAL A O 1
ATOM 5288 N N . TYR A 1 678 ? 36.649 -6.686 -23.871 1.00 88.12 678 TYR A N 1
ATOM 5289 C CA . TYR A 1 678 ? 37.567 -7.710 -23.392 1.00 88.12 678 TYR A CA 1
ATOM 5290 C C . TYR A 1 678 ? 38.688 -7.058 -22.587 1.00 88.12 678 TYR A C 1
ATOM 5292 O O . TYR A 1 678 ? 39.598 -6.433 -23.137 1.00 88.12 678 TYR A O 1
ATOM 5300 N N . ARG A 1 679 ? 38.632 -7.219 -21.264 1.00 85.81 679 ARG A N 1
ATOM 5301 C CA . ARG A 1 679 ? 39.712 -6.832 -20.355 1.00 85.81 679 ARG A CA 1
ATOM 5302 C C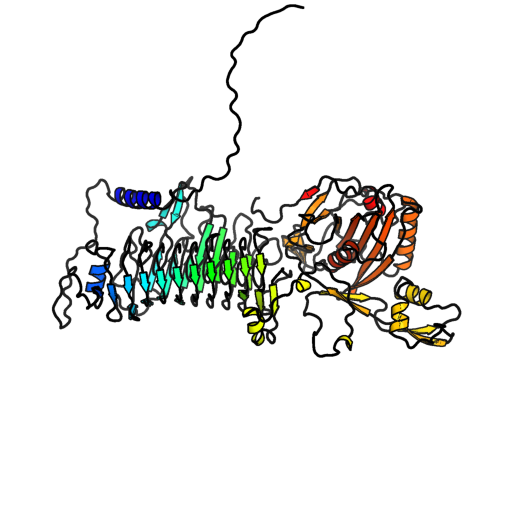 . ARG A 1 679 ? 40.645 -8.027 -20.145 1.00 85.81 679 ARG A C 1
ATOM 5304 O O . ARG A 1 679 ? 40.381 -9.152 -20.562 1.00 85.81 679 ARG A O 1
ATOM 5311 N N . LYS A 1 680 ? 41.792 -7.785 -19.510 1.00 79.50 680 LYS A N 1
ATOM 5312 C CA . LYS A 1 680 ? 42.832 -8.811 -19.331 1.00 79.50 680 LYS A CA 1
ATOM 5313 C C . LYS A 1 680 ? 42.365 -9.999 -18.475 1.00 79.50 680 LYS A C 1
ATOM 5315 O O . LYS A 1 680 ? 42.829 -11.114 -18.700 1.00 79.50 680 LYS A O 1
ATOM 5320 N N . GLU A 1 681 ? 41.503 -9.746 -17.492 1.00 77.12 681 GLU A N 1
ATOM 5321 C CA . GLU A 1 681 ? 41.100 -10.720 -16.464 1.00 77.12 681 GLU A CA 1
ATOM 5322 C C . GLU A 1 681 ? 39.585 -10.992 -16.454 1.00 77.12 681 GLU A C 1
ATOM 5324 O O . GLU A 1 681 ? 39.143 -11.925 -15.795 1.00 77.12 681 GLU A O 1
ATOM 5329 N N . GLU A 1 682 ? 38.804 -10.244 -17.240 1.00 82.56 682 GLU A N 1
ATOM 5330 C CA . GLU A 1 682 ? 37.341 -10.332 -17.291 1.00 82.56 682 GLU A CA 1
ATOM 5331 C C . GLU A 1 682 ? 36.795 -9.867 -18.652 1.00 82.56 682 GLU A C 1
ATOM 5333 O O . GLU A 1 682 ? 37.510 -9.277 -19.469 1.00 82.56 682 GLU A O 1
ATOM 5338 N N . LYS A 1 683 ? 35.505 -10.107 -18.885 1.00 87.12 683 LYS A N 1
ATOM 5339 C CA . LYS A 1 683 ? 34.747 -9.527 -19.998 1.00 87.12 683 LYS A CA 1
ATOM 5340 C C . LYS A 1 683 ? 33.581 -8.745 -19.416 1.00 87.12 683 LYS A C 1
ATOM 5342 O O . LYS A 1 683 ? 32.981 -9.211 -18.453 1.00 87.12 683 LYS A O 1
ATOM 5347 N N . LEU A 1 684 ? 33.245 -7.610 -20.018 1.00 89.69 684 LEU A N 1
ATOM 5348 C CA . LEU A 1 684 ? 32.051 -6.857 -19.644 1.00 89.69 684 LEU A CA 1
ATOM 5349 C C . LEU A 1 684 ? 31.069 -6.843 -20.809 1.00 89.69 684 LEU A C 1
ATOM 5351 O O . LEU A 1 684 ? 31.465 -6.569 -21.946 1.00 89.69 684 LEU A O 1
ATOM 5355 N N . VAL A 1 685 ? 29.802 -7.107 -20.511 1.00 90.75 685 VAL A N 1
ATOM 5356 C CA . VAL A 1 685 ? 28.683 -6.832 -21.414 1.00 90.75 685 VAL A CA 1
ATOM 5357 C C . VAL A 1 685 ? 28.124 -5.471 -21.059 1.00 90.75 685 VAL A C 1
ATOM 5359 O O . VAL A 1 685 ? 27.839 -5.190 -19.894 1.00 90.75 685 VAL A O 1
ATOM 5362 N N . CYS A 1 686 ? 27.988 -4.628 -22.073 1.00 94.00 686 CYS A N 1
ATOM 5363 C CA . CYS A 1 686 ? 27.463 -3.287 -21.928 1.00 94.00 686 CYS A CA 1
ATOM 5364 C C . CYS A 1 686 ? 26.200 -3.136 -22.766 1.00 94.00 686 CYS A C 1
ATOM 5366 O O . CYS A 1 686 ? 26.172 -3.553 -23.925 1.00 94.00 686 CYS A O 1
ATOM 5368 N N . GLN A 1 687 ? 25.187 -2.505 -22.182 1.00 94.75 687 GLN A N 1
ATOM 5369 C CA . GLN A 1 687 ? 23.964 -2.101 -22.864 1.00 94.75 687 GLN A CA 1
ATOM 5370 C C . GLN A 1 687 ? 23.776 -0.608 -22.664 1.00 94.75 687 GLN A C 1
ATOM 5372 O O . GLN A 1 687 ? 23.876 -0.113 -21.545 1.00 94.75 687 GLN A O 1
ATOM 5377 N N . VAL A 1 688 ? 23.484 0.099 -23.743 1.00 97.56 688 VAL A N 1
ATOM 5378 C CA . VAL A 1 688 ? 23.203 1.529 -23.719 1.00 97.56 688 VAL A CA 1
ATOM 5379 C C . VAL A 1 688 ? 21.808 1.757 -24.276 1.00 97.56 688 VAL A C 1
ATOM 5381 O O . VAL A 1 688 ? 21.417 1.101 -25.246 1.00 97.56 688 VAL A O 1
ATOM 5384 N N . ALA A 1 689 ? 21.068 2.666 -23.652 1.00 97.31 689 ALA A N 1
ATOM 5385 C CA . ALA A 1 689 ? 19.775 3.130 -24.127 1.00 97.31 689 ALA A CA 1
ATOM 5386 C C . ALA A 1 689 ? 19.690 4.654 -24.013 1.00 97.31 689 ALA A C 1
ATOM 5388 O O . ALA A 1 689 ? 19.982 5.230 -22.962 1.00 97.31 689 ALA A O 1
ATOM 5389 N N . TYR A 1 690 ? 19.276 5.288 -25.106 1.00 97.50 690 TYR A N 1
ATOM 5390 C CA . TYR A 1 690 ? 19.017 6.716 -25.186 1.00 97.50 690 TYR A CA 1
ATOM 5391 C C . TYR A 1 690 ? 17.581 6.953 -25.623 1.00 97.50 690 TYR A C 1
ATOM 5393 O O . TYR A 1 690 ? 17.143 6.423 -26.646 1.00 97.50 690 TYR A O 1
ATOM 5401 N N . ARG A 1 691 ? 16.875 7.796 -24.877 1.00 95.31 691 ARG A N 1
ATOM 5402 C CA . ARG A 1 691 ? 15.585 8.345 -25.283 1.00 95.31 691 ARG A CA 1
ATOM 5403 C C . ARG A 1 691 ? 15.725 9.859 -25.296 1.00 95.31 691 ARG A C 1
ATOM 5405 O O . ARG A 1 691 ? 15.908 10.493 -24.256 1.00 95.31 691 ARG A O 1
ATOM 5412 N N . LEU A 1 692 ? 15.767 10.402 -26.505 1.00 94.62 692 LEU A N 1
ATOM 5413 C CA . LEU A 1 692 ? 16.079 11.798 -26.780 1.00 94.62 692 LEU A CA 1
ATOM 5414 C C . LEU A 1 692 ? 14.784 12.475 -27.218 1.00 94.62 692 LEU A C 1
ATOM 5416 O O . LEU A 1 692 ? 14.238 12.134 -28.260 1.00 94.62 692 LEU A O 1
ATOM 5420 N N . CYS A 1 693 ? 14.272 13.403 -26.418 1.00 90.00 693 CYS A N 1
ATOM 5421 C CA . CYS A 1 693 ? 13.054 14.148 -26.737 1.00 90.00 693 CYS A CA 1
ATOM 5422 C C . CYS A 1 693 ? 13.264 15.647 -26.503 1.00 90.00 693 CYS A C 1
ATOM 5424 O O . CYS A 1 693 ? 14.238 16.043 -25.865 1.00 90.00 693 CYS A O 1
ATOM 5426 N N . ASP A 1 694 ? 12.374 16.492 -27.024 1.00 85.94 694 ASP A N 1
ATOM 5427 C CA . ASP A 1 694 ? 12.514 17.959 -26.991 1.00 85.94 694 ASP A CA 1
ATOM 5428 C C . ASP A 1 694 ? 12.613 18.553 -25.575 1.00 85.94 694 ASP A C 1
ATOM 5430 O O . ASP A 1 694 ? 13.114 19.661 -25.390 1.00 85.94 694 ASP A O 1
ATOM 5434 N N . ASN A 1 695 ? 12.113 17.847 -24.562 1.00 82.88 695 ASN A N 1
ATOM 5435 C CA . ASN A 1 695 ? 12.086 18.303 -23.174 1.00 82.88 695 ASN A CA 1
ATOM 5436 C C . ASN A 1 695 ? 13.021 17.528 -22.239 1.00 82.88 695 ASN A C 1
ATOM 5438 O O . ASN A 1 695 ? 13.291 18.023 -21.143 1.00 82.88 695 ASN A O 1
ATOM 5442 N N . MET A 1 696 ? 13.499 16.342 -22.624 1.00 89.19 696 MET A N 1
ATOM 5443 C CA . MET A 1 696 ? 14.309 15.491 -21.752 1.00 89.19 696 MET A CA 1
ATOM 5444 C C . MET A 1 696 ? 15.309 14.638 -22.542 1.00 89.19 696 MET A C 1
ATOM 5446 O O . MET A 1 696 ? 14.999 14.043 -23.574 1.00 89.19 696 MET A O 1
ATOM 5450 N N . LEU A 1 697 ? 16.529 14.557 -22.024 1.00 92.81 697 LEU A N 1
ATOM 5451 C CA . LEU A 1 697 ? 17.545 13.602 -22.439 1.00 92.81 697 LEU A CA 1
ATOM 5452 C C . LEU A 1 697 ? 17.571 12.517 -21.378 1.00 92.81 697 LEU A C 1
ATOM 5454 O O . LEU A 1 697 ? 17.848 12.804 -20.216 1.00 92.81 697 LEU A O 1
ATOM 5458 N N . VAL A 1 698 ? 17.294 11.286 -21.786 1.00 94.19 698 VAL A N 1
ATOM 5459 C CA . VAL A 1 698 ? 17.365 10.106 -20.929 1.00 94.19 698 VAL A CA 1
ATOM 5460 C C . VAL A 1 698 ? 18.504 9.228 -21.422 1.00 94.19 698 VAL A C 1
ATOM 5462 O O . VAL A 1 698 ? 18.499 8.768 -22.565 1.00 94.19 698 VAL A O 1
ATOM 5465 N N . GLU A 1 699 ? 19.471 8.983 -20.549 1.00 95.81 699 GLU A N 1
ATOM 5466 C CA . GLU A 1 699 ? 20.652 8.177 -20.827 1.00 95.81 699 GLU A CA 1
ATOM 5467 C C . GLU A 1 699 ? 20.794 7.076 -19.784 1.00 95.81 699 GLU A C 1
ATOM 5469 O O . GLU A 1 699 ? 20.808 7.348 -18.587 1.00 95.81 699 GLU A O 1
ATOM 5474 N N . PHE A 1 700 ? 20.942 5.838 -20.255 1.00 96.56 700 PHE A N 1
ATOM 5475 C CA . PHE A 1 700 ? 21.257 4.676 -19.436 1.00 96.56 700 PHE A CA 1
ATOM 5476 C C . PHE A 1 700 ? 22.434 3.901 -20.034 1.00 96.56 700 PHE A C 1
ATOM 5478 O O . PHE A 1 700 ? 22.454 3.595 -21.226 1.00 96.56 700 PHE A O 1
ATOM 5485 N N . ILE A 1 701 ? 23.400 3.545 -19.189 1.00 97.31 701 ILE A N 1
ATOM 5486 C CA . ILE A 1 701 ? 24.592 2.758 -19.509 1.00 97.31 701 ILE A CA 1
ATOM 5487 C C . ILE A 1 701 ? 24.699 1.640 -18.471 1.00 97.31 701 ILE A C 1
ATOM 5489 O O . ILE A 1 701 ? 25.122 1.853 -17.337 1.00 97.31 701 ILE A O 1
ATOM 5493 N N . GLY A 1 702 ? 24.315 0.429 -18.854 1.00 95.00 702 GLY A N 1
ATOM 5494 C CA . GLY A 1 702 ? 24.469 -0.759 -18.027 1.00 95.00 702 GLY A CA 1
ATOM 5495 C C . GLY A 1 702 ? 25.782 -1.478 -18.290 1.00 95.00 702 GLY A C 1
ATOM 5496 O O . GLY A 1 702 ? 26.211 -1.617 -19.437 1.00 95.00 702 GLY A O 1
ATOM 5497 N N . VAL A 1 703 ? 26.391 -1.980 -17.222 1.00 92.62 703 VAL A N 1
ATOM 5498 C CA . VAL A 1 703 ? 27.600 -2.800 -17.248 1.00 92.62 703 VAL A CA 1
ATOM 5499 C C . VAL A 1 703 ? 27.362 -4.055 -16.416 1.00 92.62 703 VAL A C 1
ATOM 5501 O O . VAL A 1 703 ? 26.923 -3.972 -15.270 1.00 92.62 703 VAL A O 1
ATOM 5504 N N . GLN A 1 704 ? 27.674 -5.211 -16.997 1.00 88.75 704 GLN A N 1
ATOM 5505 C CA . GLN A 1 704 ? 27.614 -6.507 -16.330 1.00 88.75 704 GLN A CA 1
ATOM 5506 C C . GLN A 1 704 ? 28.925 -7.275 -16.551 1.00 88.75 704 GLN A C 1
ATOM 5508 O O . GLN A 1 704 ? 29.272 -7.570 -17.704 1.00 88.75 704 GLN A O 1
ATOM 5513 N N . PRO A 1 705 ? 29.668 -7.609 -15.482 1.00 86.69 705 PRO A N 1
ATOM 5514 C CA . PRO A 1 705 ? 30.791 -8.532 -15.559 1.00 86.69 705 PRO A CA 1
ATOM 5515 C C . PRO A 1 705 ? 30.332 -9.938 -15.947 1.00 86.69 705 PRO A C 1
ATOM 5517 O O . PRO A 1 705 ? 29.300 -10.418 -15.483 1.00 86.69 705 PRO A O 1
ATOM 5520 N N . LEU A 1 706 ? 31.120 -10.621 -16.779 1.00 78.00 706 LEU A N 1
ATOM 5521 C CA . LEU A 1 706 ? 30.896 -12.024 -17.112 1.00 78.00 706 LEU A CA 1
ATOM 5522 C C . LEU A 1 706 ? 31.997 -12.935 -16.607 1.00 78.00 706 LEU A C 1
ATOM 5524 O O . LEU A 1 706 ? 33.188 -12.672 -16.803 1.00 78.00 706 LEU A O 1
ATOM 5528 N N . ASP A 1 707 ? 31.579 -14.090 -16.088 1.00 66.75 707 ASP A N 1
ATOM 5529 C CA . ASP A 1 707 ? 32.486 -15.203 -15.853 1.00 66.75 707 ASP A CA 1
ATOM 5530 C C . ASP A 1 707 ? 33.084 -15.670 -17.201 1.00 66.75 707 ASP A C 1
ATOM 5532 O O . ASP A 1 707 ? 32.365 -15.815 -18.200 1.00 66.75 707 ASP A O 1
ATOM 5536 N N . PRO A 1 708 ? 34.403 -15.938 -17.265 1.00 60.47 708 PRO A N 1
ATOM 5537 C CA . PRO A 1 708 ? 35.085 -16.419 -18.464 1.00 60.47 708 PRO A CA 1
ATOM 5538 C C . PRO A 1 708 ? 34.424 -17.608 -19.187 1.00 60.47 708 PRO A C 1
ATOM 5540 O O . PRO A 1 708 ? 34.661 -17.770 -20.389 1.00 60.47 708 PRO A O 1
ATOM 5543 N N . HIS A 1 709 ? 33.631 -18.430 -18.486 1.00 58.97 709 HIS A N 1
ATOM 5544 C CA . HIS A 1 709 ? 32.943 -19.608 -19.029 1.00 58.97 709 HIS A CA 1
ATOM 5545 C C . HIS A 1 709 ? 31.602 -19.306 -19.717 1.00 58.97 709 HIS A C 1
ATOM 5547 O O . HIS A 1 709 ? 31.057 -20.195 -20.371 1.00 58.97 709 HIS A O 1
ATOM 5553 N N . TRP A 1 710 ? 31.064 -18.090 -19.590 1.00 59.41 710 TRP A N 1
ATOM 5554 C CA . TRP A 1 710 ? 29.776 -17.728 -20.181 1.00 59.41 710 TRP A CA 1
ATOM 5555 C C . TRP A 1 710 ? 29.903 -17.476 -21.688 1.00 59.41 710 TRP A C 1
ATOM 5557 O O . TRP A 1 710 ? 30.883 -16.901 -22.179 1.00 59.41 710 TRP A O 1
ATOM 5567 N N . HIS A 1 711 ? 28.905 -17.939 -22.443 1.00 57.50 711 HIS A N 1
ATOM 5568 C CA . HIS A 1 711 ? 28.855 -17.767 -23.891 1.00 57.50 711 HIS A CA 1
ATOM 5569 C C . HIS A 1 711 ? 28.229 -16.419 -24.257 1.00 57.50 711 HIS A C 1
ATOM 5571 O O . HIS A 1 711 ? 27.129 -16.084 -23.822 1.00 57.50 711 HIS A O 1
ATOM 5577 N N . ILE A 1 712 ? 28.915 -15.684 -25.131 1.00 52.44 712 ILE A N 1
ATOM 5578 C CA . ILE A 1 712 ? 28.405 -14.464 -25.758 1.00 52.44 712 ILE A CA 1
ATOM 5579 C C . ILE A 1 712 ? 27.257 -14.888 -26.686 1.00 52.44 712 ILE A C 1
ATOM 5581 O O . ILE A 1 712 ? 27.498 -15.576 -27.678 1.00 52.44 712 ILE A O 1
ATOM 5585 N N . GLY A 1 713 ? 26.016 -14.561 -26.314 1.00 47.88 713 GLY A N 1
ATOM 5586 C CA . GLY A 1 713 ? 24.802 -14.964 -27.041 1.00 47.88 713 GLY A CA 1
ATOM 5587 C C . GLY A 1 713 ? 23.646 -15.486 -26.177 1.00 47.88 713 GLY A C 1
ATOM 5588 O O . GLY A 1 713 ? 22.586 -15.774 -26.723 1.00 47.88 713 GLY A O 1
ATOM 5589 N N . GLN A 1 714 ? 23.819 -15.618 -24.858 1.00 53.25 714 GLN A N 1
ATOM 5590 C CA . GLN A 1 714 ? 22.698 -15.813 -23.924 1.00 53.25 714 GLN A CA 1
ATOM 5591 C C . GLN A 1 714 ? 22.056 -14.460 -23.574 1.00 53.25 714 GLN A C 1
ATOM 5593 O O . GLN A 1 714 ? 22.733 -13.437 -23.638 1.00 53.25 714 GLN A O 1
ATOM 5598 N N . SER A 1 715 ? 20.771 -14.433 -23.206 1.00 58.12 715 SER A N 1
ATOM 5599 C CA . SER A 1 715 ? 20.144 -13.218 -22.662 1.00 58.12 715 SER A CA 1
ATOM 5600 C C . SER A 1 715 ? 20.816 -12.875 -21.333 1.00 58.12 715 SER A C 1
ATOM 5602 O O . SER A 1 715 ? 20.950 -13.748 -20.482 1.00 58.12 715 SER A O 1
ATOM 5604 N N . HIS A 1 716 ? 21.331 -11.657 -21.200 1.00 71.44 716 HIS A N 1
ATOM 5605 C CA . HIS A 1 716 ? 21.931 -11.158 -19.963 1.00 71.44 716 HIS A CA 1
ATOM 5606 C C . HIS A 1 716 ? 21.021 -10.060 -19.430 1.00 71.44 716 HIS A C 1
ATOM 5608 O O . HIS A 1 716 ? 20.571 -9.223 -20.212 1.00 71.44 716 HIS A O 1
ATOM 5614 N N . ASP A 1 717 ? 20.780 -10.034 -18.125 1.00 75.44 717 ASP A N 1
ATOM 5615 C CA . ASP A 1 717 ? 19.901 -9.069 -17.459 1.00 75.44 717 ASP A CA 1
ATOM 5616 C C . ASP A 1 717 ? 20.130 -7.617 -17.901 1.00 75.44 717 ASP A C 1
ATOM 5618 O O . ASP A 1 717 ? 19.169 -6.890 -18.145 1.00 75.44 717 ASP A O 1
ATOM 5622 N N . VAL A 1 718 ? 21.387 -7.191 -18.078 1.00 84.06 718 VAL A N 1
ATOM 5623 C CA . VAL A 1 718 ? 21.695 -5.817 -18.504 1.00 84.06 718 VAL A CA 1
ATOM 5624 C C . VAL A 1 718 ? 21.136 -5.476 -19.893 1.00 84.06 718 VAL A C 1
ATOM 5626 O O . VAL A 1 718 ? 20.720 -4.340 -20.117 1.00 84.06 718 VAL A O 1
ATOM 5629 N N . LEU A 1 719 ? 21.074 -6.457 -20.804 1.00 84.69 719 LEU A N 1
ATOM 5630 C CA . LEU A 1 719 ? 20.570 -6.293 -22.173 1.00 84.69 719 LEU A CA 1
ATOM 5631 C C . LEU A 1 719 ? 19.053 -6.062 -22.208 1.00 84.69 719 LEU A C 1
ATOM 5633 O O . LEU A 1 719 ? 18.554 -5.462 -23.155 1.00 84.69 719 LEU A O 1
ATOM 5637 N N . LEU A 1 720 ? 18.325 -6.526 -21.187 1.00 80.50 720 LEU A N 1
ATOM 5638 C CA . LEU A 1 720 ? 16.874 -6.360 -21.080 1.00 80.50 720 LEU A CA 1
ATOM 5639 C C . LEU A 1 720 ? 16.488 -5.190 -20.166 1.00 80.50 720 LEU A C 1
ATOM 5641 O O . LEU A 1 720 ? 15.589 -4.422 -20.504 1.00 80.50 720 LEU A O 1
ATOM 5645 N N . ARG A 1 721 ? 17.183 -5.022 -19.034 1.00 82.69 721 ARG A N 1
ATOM 5646 C CA . ARG A 1 721 ? 16.855 -4.009 -18.019 1.00 82.69 721 ARG A CA 1
ATOM 5647 C C . ARG A 1 721 ? 17.073 -2.587 -18.515 1.00 82.69 721 ARG A C 1
ATOM 5649 O O . ARG A 1 721 ? 16.218 -1.736 -18.303 1.00 82.69 721 ARG A O 1
ATOM 5656 N N . VAL A 1 722 ? 18.197 -2.321 -19.181 1.00 90.12 722 VAL A N 1
ATOM 5657 C CA . VAL A 1 722 ? 18.546 -0.957 -19.610 1.00 90.12 722 VAL A CA 1
ATOM 5658 C C . VAL A 1 722 ? 17.543 -0.384 -20.625 1.00 90.12 722 VAL A C 1
ATOM 5660 O O . VAL A 1 722 ? 17.054 0.720 -20.380 1.00 90.12 722 VAL A O 1
ATOM 5663 N N . PRO A 1 723 ? 17.171 -1.093 -21.714 1.00 90.19 723 PRO A N 1
ATOM 5664 C CA . PRO A 1 723 ? 16.148 -0.610 -22.638 1.00 90.19 723 PRO A CA 1
ATOM 5665 C C . PRO A 1 723 ? 14.797 -0.421 -21.953 1.00 90.19 723 PRO A C 1
ATOM 5667 O O . PRO A 1 723 ? 14.175 0.619 -22.135 1.00 90.19 723 PRO A O 1
ATOM 5670 N N . TYR A 1 724 ? 14.384 -1.377 -21.113 1.00 86.88 724 TYR A N 1
ATOM 5671 C CA . TYR A 1 724 ? 13.133 -1.289 -20.361 1.00 86.88 724 TYR A CA 1
ATOM 5672 C C . TYR A 1 724 ? 13.080 -0.038 -19.468 1.00 86.88 724 TYR A C 1
ATOM 5674 O O . TYR A 1 724 ? 12.122 0.727 -19.548 1.00 86.88 724 TYR A O 1
ATOM 5682 N N . MET A 1 725 ? 14.118 0.218 -18.664 1.00 86.81 725 MET A N 1
ATOM 5683 C CA . MET A 1 725 ? 14.155 1.376 -17.761 1.00 86.81 725 MET A CA 1
ATOM 5684 C C . MET A 1 725 ? 14.109 2.703 -18.527 1.00 86.81 725 MET A C 1
ATOM 5686 O O . MET A 1 725 ? 13.403 3.621 -18.117 1.00 86.81 725 MET A O 1
ATOM 5690 N N . ALA A 1 726 ? 14.806 2.794 -19.663 1.00 91.38 726 ALA A N 1
ATOM 5691 C CA . ALA A 1 726 ? 14.765 3.969 -20.531 1.00 91.38 726 ALA A CA 1
ATOM 5692 C C . ALA A 1 726 ? 13.396 4.148 -21.226 1.00 91.38 726 ALA A C 1
ATOM 5694 O O . ALA A 1 726 ? 12.910 5.273 -21.385 1.00 91.38 726 ALA A O 1
ATOM 5695 N N . ALA A 1 727 ? 12.744 3.049 -21.612 1.00 88.62 727 ALA A N 1
ATOM 5696 C CA . ALA A 1 727 ? 11.402 3.054 -22.190 1.00 88.62 727 ALA A CA 1
ATOM 5697 C C . ALA A 1 727 ? 10.333 3.469 -21.165 1.00 88.62 727 ALA A C 1
ATOM 5699 O O . ALA A 1 727 ? 9.369 4.144 -21.512 1.00 88.62 727 ALA A O 1
ATOM 5700 N N . PHE A 1 728 ? 10.518 3.094 -19.898 1.00 83.62 728 PHE A N 1
ATOM 5701 C CA . PHE A 1 728 ? 9.557 3.342 -18.827 1.00 83.62 728 PHE A CA 1
ATOM 5702 C C . PHE A 1 728 ? 9.559 4.793 -18.307 1.00 83.62 728 PHE A C 1
ATOM 5704 O O . PHE A 1 728 ? 8.612 5.207 -17.642 1.00 83.62 728 PHE A O 1
ATOM 5711 N N . VAL A 1 729 ? 10.594 5.584 -18.615 1.00 86.12 729 VAL A N 1
ATOM 5712 C CA . VAL A 1 729 ? 10.702 6.972 -18.137 1.00 86.12 729 VAL A CA 1
ATOM 5713 C C . VAL A 1 729 ? 9.470 7.796 -18.495 1.00 86.12 729 VAL A C 1
ATOM 5715 O O . VAL A 1 729 ? 9.027 7.816 -19.644 1.00 86.12 729 VAL A O 1
ATOM 5718 N N . ASP A 1 730 ? 8.951 8.542 -17.525 1.00 82.06 730 ASP A N 1
ATOM 5719 C CA . ASP A 1 730 ? 7.881 9.497 -17.787 1.00 82.06 730 ASP A CA 1
ATOM 5720 C C . ASP A 1 730 ? 8.421 10.801 -18.398 1.00 82.06 730 ASP A C 1
ATOM 5722 O O . ASP A 1 730 ? 8.734 11.766 -17.696 1.00 82.06 730 ASP A O 1
ATOM 5726 N N . THR A 1 731 ? 8.490 10.842 -19.729 1.00 82.38 731 THR A N 1
ATOM 5727 C CA . THR A 1 731 ? 8.894 12.033 -20.490 1.00 82.38 731 THR A CA 1
ATOM 5728 C C . THR A 1 731 ? 7.807 13.104 -20.564 1.00 82.38 731 THR A C 1
ATOM 5730 O O . THR A 1 731 ? 8.048 14.156 -21.142 1.00 82.38 731 THR A O 1
ATOM 5733 N N . SER A 1 732 ? 6.626 12.925 -19.955 1.00 78.62 732 SER A N 1
ATOM 5734 C CA . SER A 1 732 ? 5.668 14.037 -19.824 1.00 78.62 732 SER A CA 1
ATOM 5735 C C . SER A 1 732 ? 6.144 15.102 -18.827 1.00 78.62 732 SER A C 1
ATOM 5737 O O . SER A 1 732 ? 5.697 16.250 -18.882 1.00 78.62 732 SER A O 1
ATOM 5739 N N . ALA A 1 733 ? 7.076 14.748 -17.938 1.00 74.94 733 ALA A N 1
ATOM 5740 C CA . ALA A 1 733 ? 7.726 15.684 -17.034 1.00 74.94 733 ALA A CA 1
ATOM 5741 C C . ALA A 1 733 ? 8.687 16.617 -17.792 1.00 74.94 733 ALA A C 1
ATOM 5743 O O . ALA A 1 733 ? 9.434 16.197 -18.676 1.00 74.94 733 ALA A O 1
ATOM 5744 N N . LYS A 1 734 ? 8.705 17.903 -17.432 1.00 73.06 734 LYS A N 1
ATOM 5745 C CA . LYS A 1 734 ? 9.598 18.898 -18.036 1.00 73.06 734 LYS A CA 1
ATOM 5746 C C . LYS A 1 734 ? 10.754 19.255 -17.101 1.00 73.06 734 LYS A C 1
ATOM 5748 O O . LYS A 1 734 ? 10.521 19.671 -15.963 1.00 73.06 734 LYS A O 1
ATOM 5753 N N . ILE A 1 735 ? 11.981 19.162 -17.622 1.00 76.62 735 ILE A N 1
ATOM 5754 C CA . ILE A 1 735 ? 13.202 19.696 -17.003 1.00 76.62 735 ILE A CA 1
ATOM 5755 C C . ILE A 1 735 ? 13.514 21.034 -17.682 1.00 76.62 735 ILE A C 1
ATOM 5757 O O . ILE A 1 735 ? 13.649 21.099 -18.902 1.00 76.62 735 ILE A O 1
ATOM 5761 N N . GLU A 1 736 ? 13.542 22.124 -16.913 1.00 72.94 736 GLU A N 1
ATOM 5762 C CA . GLU A 1 736 ? 13.612 23.480 -17.481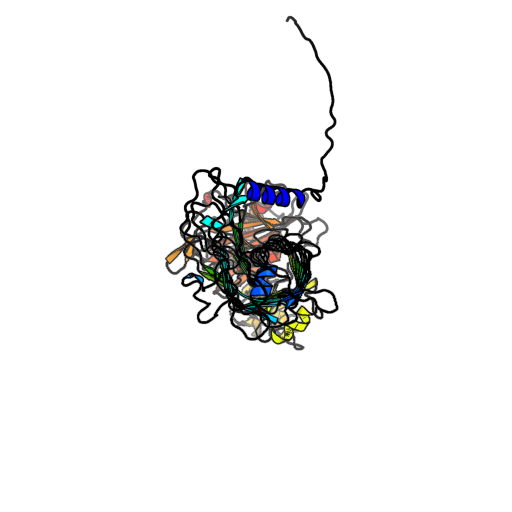 1.00 72.94 736 GLU A CA 1
ATOM 5763 C C . GLU A 1 736 ? 15.029 23.932 -17.843 1.00 72.94 736 GLU A C 1
ATOM 5765 O O . GLU A 1 736 ? 15.206 24.654 -18.824 1.00 72.94 736 GLU A O 1
ATOM 5770 N N . GLU A 1 737 ? 16.029 23.513 -17.069 1.00 78.38 737 GLU A N 1
ATOM 5771 C CA . GLU A 1 737 ? 17.419 23.936 -17.234 1.00 78.38 737 GLU A CA 1
ATOM 5772 C C . GLU A 1 737 ? 18.359 22.735 -17.211 1.00 78.38 737 GLU A C 1
ATOM 5774 O O . GLU A 1 737 ? 18.120 21.758 -16.501 1.00 78.38 737 GLU A O 1
ATOM 5779 N N . THR A 1 738 ? 19.442 22.832 -17.981 1.00 81.81 738 THR A N 1
ATOM 5780 C CA . THR A 1 738 ? 20.502 21.826 -17.993 1.00 81.81 738 THR A CA 1
ATOM 5781 C C . THR A 1 738 ? 21.215 21.805 -16.646 1.00 81.81 738 THR A C 1
ATOM 5783 O O . THR A 1 738 ? 21.711 22.832 -16.180 1.00 81.81 738 THR A O 1
ATOM 5786 N N . GLN A 1 739 ? 21.285 20.632 -16.029 1.00 79.31 739 GLN A N 1
ATOM 5787 C CA . GLN A 1 739 ? 21.827 20.444 -14.684 1.00 79.31 739 GLN A CA 1
ATOM 5788 C C . GLN A 1 739 ? 23.308 20.067 -14.697 1.00 79.31 739 GLN A C 1
ATOM 5790 O O . GLN A 1 739 ? 24.019 20.345 -13.729 1.00 79.31 739 GLN A O 1
ATOM 5795 N N . PHE A 1 740 ? 23.790 19.473 -15.791 1.00 82.12 740 PHE A N 1
ATOM 5796 C CA . PHE A 1 740 ? 25.154 18.964 -15.885 1.00 82.12 740 PHE A CA 1
ATOM 5797 C C . PHE A 1 740 ? 25.987 19.687 -16.942 1.00 82.12 740 PHE A C 1
ATOM 5799 O O . PHE A 1 740 ? 25.564 19.904 -18.077 1.00 82.12 740 PHE A O 1
ATOM 5806 N N . ASP A 1 741 ? 27.225 20.019 -16.574 1.00 84.88 741 ASP A N 1
ATOM 5807 C CA . ASP A 1 741 ? 28.204 20.568 -17.506 1.00 84.88 741 ASP A CA 1
ATOM 5808 C C . ASP A 1 741 ? 28.868 19.442 -18.307 1.00 84.88 741 ASP A C 1
ATOM 5810 O O . ASP A 1 741 ? 29.767 18.751 -17.822 1.00 84.88 741 ASP A O 1
ATOM 5814 N N . THR A 1 742 ? 28.444 19.290 -19.561 1.00 85.94 742 THR A N 1
ATOM 5815 C CA . THR A 1 742 ? 28.984 18.293 -20.502 1.00 85.94 742 THR A CA 1
ATOM 5816 C C . THR A 1 742 ? 30.494 18.420 -20.741 1.00 85.94 742 THR A C 1
ATOM 5818 O O . THR A 1 742 ? 31.140 17.457 -21.162 1.00 85.94 742 THR A O 1
ATOM 5821 N N . GLU A 1 743 ? 31.110 19.570 -20.432 1.00 86.75 743 GLU A N 1
ATOM 5822 C CA . GLU A 1 743 ? 32.562 19.731 -20.537 1.00 86.75 743 GLU A CA 1
ATOM 5823 C C . GLU A 1 743 ? 33.331 18.873 -19.525 1.00 86.75 743 GLU A C 1
ATOM 5825 O O . GLU A 1 743 ? 34.495 18.535 -19.760 1.00 86.75 743 GLU A O 1
ATOM 5830 N N . THR A 1 744 ? 32.670 18.486 -18.431 1.00 84.62 744 THR A N 1
ATOM 5831 C CA . THR A 1 744 ? 33.238 17.662 -17.358 1.00 84.62 744 THR A CA 1
ATOM 5832 C C . THR A 1 744 ? 33.216 16.165 -17.657 1.00 84.62 744 THR A C 1
ATOM 5834 O O . THR A 1 744 ? 33.861 15.397 -16.940 1.00 84.62 744 THR A O 1
ATOM 5837 N N . PHE A 1 745 ? 32.530 15.738 -18.723 1.00 90.00 745 PHE A N 1
ATOM 5838 C CA . PHE A 1 745 ? 32.411 14.322 -19.055 1.00 90.00 745 PHE A CA 1
ATOM 5839 C C . PHE A 1 745 ? 33.762 13.715 -19.424 1.00 90.00 745 PHE A C 1
ATOM 5841 O O . PHE A 1 745 ? 34.598 14.310 -20.112 1.00 90.00 745 PHE A O 1
ATOM 5848 N N . TYR A 1 746 ? 33.981 12.492 -18.957 1.00 89.88 746 TYR A N 1
ATOM 5849 C CA . TYR A 1 746 ? 35.241 11.790 -19.142 1.00 89.88 746 TYR A CA 1
ATOM 5850 C C . TYR A 1 746 ? 35.322 11.107 -20.513 1.00 89.88 746 TYR A C 1
ATOM 5852 O O . TYR A 1 746 ? 34.330 10.622 -21.051 1.00 89.88 746 TYR A O 1
ATOM 5860 N N . GLY A 1 747 ? 36.534 11.014 -21.072 1.00 86.62 747 GLY A N 1
ATOM 5861 C CA . GLY A 1 747 ? 36.781 10.272 -22.312 1.00 86.62 747 GLY A CA 1
ATOM 5862 C C . GLY A 1 747 ? 36.148 10.895 -23.559 1.00 86.62 747 GLY A C 1
ATOM 5863 O O . GLY A 1 747 ? 35.756 10.169 -24.469 1.00 86.62 747 GLY A O 1
ATOM 5864 N N . ARG A 1 748 ? 36.049 12.227 -23.615 1.00 87.81 748 ARG A N 1
ATOM 5865 C CA . ARG A 1 748 ? 35.488 12.964 -24.763 1.00 87.81 748 ARG A CA 1
ATOM 5866 C C . ARG A 1 748 ? 36.356 12.888 -26.023 1.00 87.81 748 ARG A C 1
ATOM 5868 O O . ARG A 1 748 ? 35.877 13.183 -27.115 1.00 87.81 748 ARG A O 1
ATOM 5875 N N . GLU A 1 749 ? 37.633 12.508 -25.915 1.00 87.75 749 GLU A N 1
ATOM 5876 C CA . GLU A 1 749 ? 38.483 12.391 -27.100 1.00 87.75 749 GLU A CA 1
ATOM 5877 C C . GLU A 1 749 ? 37.993 11.267 -28.024 1.00 87.75 749 GLU A C 1
ATOM 5879 O O . GLU A 1 749 ? 37.913 10.106 -27.626 1.00 87.75 749 GLU A O 1
ATOM 5884 N N . ASN A 1 750 ? 37.742 11.602 -29.294 1.00 87.06 750 ASN A N 1
ATOM 5885 C CA . ASN A 1 750 ? 37.188 10.691 -30.306 1.00 87.06 750 ASN A CA 1
ATOM 5886 C C . ASN A 1 750 ? 35.763 10.192 -29.995 1.00 87.06 750 ASN A C 1
ATOM 5888 O O . ASN A 1 750 ? 35.369 9.134 -30.486 1.00 87.06 750 ASN A O 1
ATOM 5892 N N . TRP A 1 751 ? 34.997 10.949 -29.205 1.00 93.94 751 TRP A N 1
ATOM 5893 C CA . TRP A 1 751 ? 33.564 10.761 -28.991 1.00 93.94 751 TRP A CA 1
ATOM 5894 C C . TRP A 1 751 ? 32.790 11.873 -29.708 1.00 93.94 751 TRP A C 1
ATOM 5896 O O . TRP A 1 751 ? 32.975 13.051 -29.404 1.00 93.94 751 TRP A O 1
ATOM 5906 N N . ASP A 1 752 ? 31.951 11.509 -30.678 1.00 92.19 752 ASP A N 1
ATOM 5907 C CA . ASP A 1 752 ? 31.276 12.481 -31.555 1.00 92.19 752 ASP A CA 1
ATOM 5908 C C . ASP A 1 752 ? 30.004 13.094 -30.924 1.00 92.19 752 ASP A C 1
ATOM 5910 O O . ASP A 1 752 ? 29.420 14.009 -31.505 1.00 92.19 752 ASP A O 1
ATOM 5914 N N . PHE A 1 753 ? 29.585 12.622 -29.742 1.00 94.31 753 PHE A N 1
ATOM 5915 C CA . PHE A 1 753 ? 28.334 13.010 -29.073 1.00 94.31 753 PHE A CA 1
ATOM 5916 C C . PHE A 1 753 ? 28.604 13.706 -27.731 1.00 94.31 753 PHE A C 1
ATOM 5918 O O . PHE A 1 753 ? 28.397 13.113 -26.673 1.00 94.31 753 PHE A O 1
ATOM 5925 N N . PRO A 1 754 ? 29.093 14.958 -27.726 1.00 90.88 754 PRO A N 1
ATOM 5926 C CA . PRO A 1 754 ? 29.520 15.636 -26.501 1.00 90.88 754 PRO A CA 1
ATOM 5927 C C . PRO A 1 754 ? 28.410 15.801 -25.451 1.00 90.88 754 PRO A C 1
ATOM 5929 O O . PRO A 1 754 ? 28.736 15.979 -24.284 1.00 90.88 754 PRO A O 1
ATOM 5932 N N . GLN A 1 755 ? 27.132 15.727 -25.842 1.00 91.38 755 GLN A N 1
ATOM 5933 C CA . GLN A 1 755 ? 25.976 15.784 -24.942 1.00 91.38 755 GLN A CA 1
ATOM 5934 C C . GLN A 1 755 ? 25.773 14.510 -24.104 1.00 91.38 755 GLN A C 1
ATOM 5936 O O . GLN A 1 755 ? 25.071 14.562 -23.092 1.00 91.38 755 GLN A O 1
ATOM 5941 N N . LEU A 1 756 ? 26.360 13.386 -24.526 1.00 94.25 756 LEU A N 1
ATOM 5942 C CA . LEU A 1 756 ? 26.193 12.055 -23.938 1.00 94.25 756 LEU A CA 1
ATOM 5943 C C . LEU A 1 756 ? 27.491 11.585 -23.283 1.00 94.25 756 LEU A C 1
ATOM 5945 O O . LEU A 1 756 ? 28.591 11.932 -23.732 1.00 94.25 756 LEU A O 1
ATOM 5949 N N . HIS A 1 757 ? 27.378 10.741 -22.262 1.00 95.06 757 HIS A N 1
ATOM 5950 C CA . HIS A 1 757 ? 28.540 10.087 -21.680 1.00 95.06 757 HIS A CA 1
ATOM 5951 C C . HIS A 1 757 ? 29.129 9.081 -22.670 1.00 95.06 757 HIS A C 1
ATOM 5953 O O . HIS A 1 757 ? 28.417 8.384 -23.390 1.00 95.06 757 HIS A O 1
ATOM 5959 N N . ASN A 1 758 ? 30.460 8.976 -22.697 1.00 94.94 758 ASN A N 1
ATOM 5960 C CA . ASN A 1 758 ? 31.132 7.963 -23.502 1.00 94.94 758 ASN A CA 1
ATOM 5961 C C . ASN A 1 758 ? 31.063 6.602 -22.775 1.00 94.94 758 ASN A C 1
ATOM 5963 O O . ASN A 1 758 ? 31.828 6.383 -21.824 1.00 94.94 758 ASN A O 1
ATOM 5967 N N . PRO A 1 759 ? 30.235 5.638 -23.221 1.00 95.25 759 PRO A N 1
ATOM 5968 C CA . PRO A 1 759 ? 30.092 4.357 -22.527 1.00 95.25 759 PRO A CA 1
ATOM 5969 C C . PRO A 1 759 ? 31.363 3.508 -22.602 1.00 95.25 759 PRO A C 1
ATOM 5971 O O . PRO A 1 759 ? 31.591 2.665 -21.741 1.00 95.25 759 PRO A O 1
ATOM 5974 N N . PHE A 1 760 ? 32.233 3.736 -23.590 1.00 94.56 760 PHE A N 1
ATOM 5975 C CA . PHE A 1 760 ? 33.524 3.061 -23.687 1.00 94.56 760 PHE A CA 1
ATOM 5976 C C . PHE A 1 760 ? 34.475 3.518 -22.584 1.00 94.56 760 PHE A C 1
ATOM 5978 O O . PHE A 1 760 ? 35.284 2.722 -22.108 1.00 94.56 760 PHE A O 1
ATOM 5985 N N . ALA A 1 761 ? 34.365 4.781 -22.171 1.00 93.25 761 ALA A N 1
ATOM 5986 C CA . ALA A 1 761 ? 35.117 5.336 -21.060 1.00 93.25 761 ALA A CA 1
ATOM 5987 C C . ALA A 1 761 ? 34.570 4.835 -19.716 1.00 93.25 761 ALA A C 1
ATOM 5989 O O . ALA A 1 761 ? 35.354 4.386 -18.876 1.00 93.25 761 ALA A O 1
ATOM 5990 N N . VAL A 1 762 ? 33.240 4.798 -19.562 1.00 93.06 762 VAL A N 1
ATOM 5991 C CA . VAL A 1 762 ? 32.558 4.179 -18.411 1.00 93.06 762 VAL A CA 1
ATOM 5992 C C . VAL A 1 762 ? 32.989 2.719 -18.265 1.00 93.06 762 VAL A C 1
ATOM 5994 O O . VAL A 1 762 ? 33.572 2.347 -17.251 1.00 93.06 762 VAL A O 1
ATOM 5997 N N . ALA A 1 763 ? 32.847 1.916 -19.321 1.00 91.88 763 ALA A N 1
ATOM 5998 C CA . ALA A 1 763 ? 33.248 0.511 -19.345 1.00 91.88 763 ALA A CA 1
ATOM 5999 C C . ALA A 1 763 ? 34.761 0.292 -19.191 1.00 91.88 763 ALA A C 1
ATOM 6001 O O . ALA A 1 763 ? 35.188 -0.842 -18.998 1.00 91.88 763 ALA A O 1
ATOM 6002 N N . ARG A 1 764 ? 35.607 1.326 -19.282 1.00 90.00 764 ARG A N 1
ATOM 6003 C CA . ARG A 1 764 ? 37.058 1.227 -19.030 1.00 90.00 764 ARG A CA 1
ATOM 6004 C C . ARG A 1 764 ? 37.421 1.536 -17.591 1.00 90.00 764 ARG A C 1
ATOM 6006 O O . ARG A 1 764 ? 38.320 0.899 -17.054 1.00 90.00 764 ARG A O 1
ATOM 6013 N N . ALA A 1 765 ? 36.756 2.526 -17.012 1.00 89.94 765 ALA A N 1
ATOM 6014 C CA . ALA A 1 765 ? 36.982 2.963 -15.645 1.00 89.94 765 ALA A CA 1
ATOM 6015 C C . ALA A 1 765 ? 36.153 2.171 -14.623 1.00 89.94 765 ALA A C 1
ATOM 6017 O O . ALA A 1 765 ? 36.451 2.247 -13.439 1.00 89.94 765 ALA A O 1
ATOM 6018 N N . PHE A 1 766 ? 35.154 1.411 -15.086 1.00 89.62 766 PHE A N 1
ATOM 6019 C CA . PHE A 1 766 ? 34.302 0.572 -14.255 1.00 89.62 766 PHE A CA 1
ATOM 6020 C C . PHE A 1 766 ? 35.117 -0.356 -13.349 1.00 89.62 766 PHE A C 1
ATOM 6022 O O . PHE A 1 766 ? 35.945 -1.131 -13.844 1.00 89.62 766 PHE A O 1
ATOM 6029 N N . ASP A 1 767 ? 34.822 -0.285 -12.058 1.00 84.56 767 ASP A N 1
ATOM 6030 C CA . ASP A 1 767 ? 35.352 -1.131 -10.999 1.00 84.56 767 ASP A CA 1
ATOM 6031 C C . ASP A 1 767 ? 34.174 -1.564 -10.117 1.00 84.56 767 ASP A C 1
ATOM 6033 O O . ASP A 1 767 ? 33.414 -0.724 -9.632 1.00 84.56 767 ASP A O 1
ATOM 6037 N N . VAL A 1 768 ? 33.996 -2.875 -9.950 1.00 79.06 768 VAL A N 1
ATOM 6038 C CA . VAL A 1 768 ? 32.899 -3.442 -9.154 1.00 79.06 768 VAL A CA 1
ATOM 6039 C C . VAL A 1 768 ? 33.031 -3.091 -7.669 1.00 79.06 768 VAL A C 1
ATOM 6041 O O . VAL A 1 768 ? 32.017 -2.960 -6.980 1.00 79.06 768 VAL A O 1
ATOM 6044 N N . ASP A 1 769 ? 34.269 -2.874 -7.212 1.00 80.56 769 ASP A N 1
ATOM 6045 C CA . ASP A 1 769 ? 34.624 -2.549 -5.830 1.00 80.56 769 ASP A CA 1
ATOM 6046 C C . ASP A 1 769 ? 34.637 -1.030 -5.561 1.00 80.56 769 ASP A C 1
ATOM 6048 O O . ASP A 1 769 ? 35.028 -0.595 -4.472 1.00 80.56 769 ASP A O 1
ATOM 6052 N N . ALA A 1 770 ? 34.226 -0.205 -6.535 1.00 83.19 770 ALA A N 1
ATOM 6053 C CA . ALA A 1 770 ? 34.146 1.242 -6.367 1.00 83.19 770 ALA A CA 1
ATOM 6054 C C . ALA A 1 770 ? 33.185 1.630 -5.229 1.00 83.19 770 ALA A C 1
ATOM 6056 O O . ALA A 1 770 ? 32.083 1.086 -5.090 1.00 83.19 770 ALA A O 1
ATOM 6057 N N . GLU A 1 771 ? 33.598 2.607 -4.417 1.00 82.81 771 GLU A N 1
ATOM 6058 C CA . GLU A 1 771 ? 32.801 3.092 -3.291 1.00 82.81 771 GLU A CA 1
ATOM 6059 C C . GLU A 1 771 ? 31.488 3.694 -3.812 1.00 82.81 771 GLU A C 1
ATOM 6061 O O . GLU A 1 771 ? 31.484 4.529 -4.718 1.00 82.81 771 GLU A O 1
ATOM 6066 N N . SER A 1 772 ? 30.364 3.228 -3.268 1.00 83.88 772 SER A N 1
ATOM 6067 C CA . SER A 1 772 ? 29.025 3.684 -3.644 1.00 83.88 772 SER A CA 1
ATOM 6068 C C . SER A 1 772 ? 28.305 4.245 -2.424 1.00 83.88 772 SER A C 1
ATOM 6070 O O . SER A 1 772 ? 28.369 3.659 -1.343 1.00 83.88 772 SER A O 1
ATOM 6072 N N . SER A 1 773 ? 27.625 5.373 -2.607 1.00 84.19 773 SER A N 1
ATOM 6073 C CA . SER A 1 773 ? 26.776 6.013 -1.606 1.00 84.19 773 SER A CA 1
ATOM 6074 C C . SER A 1 773 ? 25.328 5.857 -2.038 1.00 84.19 773 SER A C 1
ATOM 6076 O O . SER A 1 773 ? 24.941 6.381 -3.078 1.00 84.19 773 SER A O 1
ATOM 6078 N N . ASP A 1 774 ? 24.519 5.159 -1.249 1.00 79.25 774 ASP A N 1
ATOM 6079 C CA . ASP A 1 774 ? 23.085 5.059 -1.483 1.00 79.25 774 ASP A CA 1
ATOM 6080 C C . ASP A 1 774 ? 22.359 6.345 -1.069 1.00 79.25 774 ASP A C 1
ATOM 6082 O O . ASP A 1 774 ? 22.715 7.035 -0.109 1.00 79.25 774 ASP A O 1
ATOM 6086 N N . TYR A 1 775 ? 21.322 6.684 -1.824 1.00 72.25 775 TYR A N 1
ATOM 6087 C CA . TYR A 1 775 ? 20.353 7.688 -1.434 1.00 72.25 775 TYR A CA 1
ATOM 6088 C C . TYR A 1 775 ? 19.300 7.036 -0.546 1.00 72.25 775 TYR A C 1
ATOM 6090 O O . TYR A 1 775 ? 18.699 6.020 -0.892 1.00 72.25 775 TYR A O 1
ATOM 6098 N N . MET A 1 776 ? 19.056 7.647 0.610 1.00 57.53 776 MET A N 1
ATOM 6099 C CA . MET A 1 776 ? 17.998 7.224 1.519 1.00 57.53 776 MET A CA 1
ATOM 6100 C C . MET A 1 776 ? 16.648 7.673 0.955 1.00 57.53 776 MET A C 1
ATOM 6102 O O . MET A 1 776 ? 16.210 8.802 1.175 1.00 57.53 776 MET A O 1
ATOM 6106 N N . LEU A 1 777 ? 15.991 6.785 0.214 1.00 53.50 777 LEU A N 1
ATOM 6107 C CA . LEU A 1 777 ? 14.572 6.895 -0.096 1.00 53.50 777 LEU A CA 1
ATOM 6108 C C . LEU A 1 777 ? 13.817 6.456 1.169 1.00 53.50 777 LEU A C 1
ATOM 6110 O O . LEU A 1 777 ? 13.943 5.318 1.606 1.00 53.50 777 LEU A O 1
ATOM 6114 N N . PHE A 1 778 ? 13.088 7.374 1.802 1.00 46.88 778 PHE A N 1
ATOM 6115 C CA . PHE A 1 778 ? 12.222 7.096 2.958 1.00 46.88 778 PHE A CA 1
ATOM 6116 C C . PHE A 1 778 ? 12.918 6.606 4.239 1.00 46.88 778 PHE A C 1
ATOM 6118 O O . PHE A 1 778 ? 12.701 5.510 4.744 1.00 46.88 778 PHE A O 1
ATOM 6125 N N . THR A 1 779 ? 13.621 7.514 4.902 1.00 33.66 779 THR A N 1
ATOM 6126 C CA . THR A 1 779 ? 13.396 7.660 6.346 1.00 33.66 779 THR A CA 1
ATOM 6127 C C . THR A 1 779 ? 12.932 9.086 6.541 1.00 33.66 779 THR A C 1
ATOM 6129 O O . THR A 1 779 ? 13.621 9.974 6.048 1.00 33.66 779 THR A O 1
ATOM 6132 N N . GLY A 1 780 ? 11.785 9.310 7.188 1.00 32.81 780 GLY A N 1
ATOM 6133 C CA . GLY A 1 780 ? 11.257 10.633 7.550 1.00 32.81 780 GLY A CA 1
ATOM 6134 C C . GLY A 1 780 ? 12.190 11.399 8.495 1.00 32.81 780 GLY A C 1
ATOM 6135 O O . GLY A 1 780 ? 11.875 11.633 9.654 1.00 32.81 780 GLY A O 1
ATOM 6136 N N . ALA A 1 781 ? 13.373 11.730 7.998 1.00 25.31 781 ALA A N 1
ATOM 6137 C CA . ALA A 1 781 ? 14.438 12.452 8.652 1.00 25.31 781 ALA A CA 1
ATOM 6138 C C . ALA A 1 781 ? 15.029 13.428 7.629 1.00 25.31 781 ALA A C 1
ATOM 6140 O O . ALA A 1 781 ? 16.079 13.174 7.036 1.00 25.31 781 ALA A O 1
ATOM 6141 N N . GLN A 1 782 ? 14.329 14.547 7.449 1.00 25.20 782 GLN A N 1
ATOM 6142 C CA . GLN A 1 782 ? 14.958 15.864 7.419 1.00 25.20 782 GLN A CA 1
ATOM 6143 C C . GLN A 1 782 ? 14.196 16.795 8.349 1.00 25.20 782 GLN A C 1
ATOM 6145 O O . GLN A 1 782 ? 12.951 16.821 8.244 1.00 25.20 782 GLN A O 1
#

Foldseek 3Di:
DDDDDDDDDDDDDDDDDDDDDDDPPPDPPVVVVVVVVVVVVVVDDPPPDDPPPPDPDDDQDPDPDDGDDQQDFADADPVQAREDEELSNVSNVQDPVDDLQGHHEYPAAYANFDLVVLVCCVPVNTPDADFAAEEHQYEYHDVQYEDEEHEHDQAAAGAENYAEYAANYEYENYEYASYEGEWDCVRFWDQDPVRAIDGQEHEYHYAEYNYEYYLYEYEYATYYCAEYEHHYAEYQHEYENYEAAEETEHNNAAPDADDPPHAHDAEYAYEHHYAEFLYEYYNYEYQYAYEHEHHYPNHHHQYYAYEHHYQEYAQNGEYELYEYNHAYEYAAFYEPHYRYYQHEYANYEGAHAWEHEHDDDPADGHHAWEQGYREFLYEYELYEGEHATYYDDPAAAEPHNWYQHYAHLQPQPRGDAALYEYEPPRIPDPWDAPRYDYDYPVCVVVCVCSSVVVDGCDVVLVDQFDDWFFPDPPVCPPPDDDDPPPQWFKWKAWDPAWDKDFDAPPDALQVVCCVTRVGSVCSVQQVVQDPAPPVRDDDGRDITIDGMTMITRGHRGFSDFDDDFWWAFPVGDIGTHYRQFTHDSQKFKFDFDWLFLQQWTWIGGNDPVPPDADQKIKTKHKWFAQPFPPCPPPVNVVLVLLVQLCCVLQNVQKDPKDWGWIAGPVRWIKTKIWIWGDDPQWIKIWIWIWTGGNFMTIIMIMIGIDDPPDDDPDDHPNNSVRSRRSSSGDPSIGHDHGDDDLVSHPPCVSRPCSVDHSSSRVNVRDDSPTDTDGDDDDDSDD

Secondary structure (DSSP, 8-state):
-------------------------SSHHHHHHHHHHHHHHHTS-TT--------S-------SS--PPTTPPPPB-TTS-EEE-SHHHHHHHTSTTS-TT--EEESS-EE-S--TTGGGTTTS--S--BPPEEEE-SEEE-TT-EEES-BB-SSSS--SSEEEE-TT-EEES-EEEEEEEEE-HHHHEEE-TTSEEEEPPEESSEEEESSEEES-EEEEEEEESS-EESSEEEESSEEES-EEEEEEEE----SPPPPTTPEEPSEEEEESSEEEESSEEES-EE-SEEEE----TTS---EEEEESSEEEE-TT-EEES-EE-S-EEESSEEESSEEEESSEEES-EE-S-EEEEPPP-SS----EEESSEEEESSEEES-EE-S-EEEE-SS-SSS--EESSB--TTSTTT-EEESEEEETTSB---S--TTEEEE-TTTGGGTHHHHTTSS---GGGG-S---EEE--GGGGTTS--PSPTT-EEEEEESSSSPEEEE--TT--HHHHHHHHHSSGGGHHHHHHHS---TT-PPPTT-EEEE--EEEEEE-----EEE--SEEE-TTS-EEE----EEE-TTEEEEEE-STT-TT-EEEEESSTTSTT--S-EEEEEEE--TT--TTTT-HHHHHHHHHHHHHHHHGGGEEEEEEEEEEETTS-EEEEEEEEEE-SS-EEEEEEEEEE-SS-EEEEEEEEEE-TTS-BTB--HHHHHHHHHHHH--TTSB--S--S-GGG-TT-TT-S-TTS--HHHHHHH--TT--EEE---S----

Sequence (782 aa):
MKLRRNPWKKGSRKKKIPWKRLSRTAAVPVCLCVWLLVGYGFCAREDGSTFAMWATERLSSDTGGVERKLGEAPPQDADGYYLLSTKEDFMWFISKKMDPHSNVRLANDLILNDTQGWENWDKTPPEYTYGSIPNYYGHFDGNGHALVGYCTTYDSWLSSLFMILEEDAKVTDLTIRDSLFVTTYEDCMYENENGHTDVITSAALCFANYGVVENCEVEAKVIGAWDAGGIAGINHGQMTGCKFTGTVEGGTDQGTESPENTFTKHSMFAGGICRSNFGTIKNCVNEGAVSLGAISETFYVHDFAAGGISGCNTEEGTIEDSRNLGDVTGVQLSGGIVGANWGSLYKCQNSGGVHLEQMERDYVETLVSAGVCASNGGTVDTCVNTGAVTISQKRLSFGNPIYGVACNTVNPGKGTIENSFYLDGTAEQVYPQRGVRRLSADEMPQYAAYFSGVNRLEREDFMDFWSLIPLEPETSGDGEAEPPDKEYVHVAFGPEEDVLYEVVPGDNLWNIAKKYYGDGRYYGNLVWKNELPADGFLMPGMQITIPHRDMAWLRHYDEEGFGWAFCGLPSGEIFPTRYVLSKPIDWYYGSTDFAACAGLETLWPKTPDAAESQDIRIFYRMDANPDGDFFDGRWPEVQESIRRSAAAYWGDSADTFTFDCYTLDNGEHLYCYAFVVYRKEEKLVCQVAYRLCDNMLVEFIGVQPLDPHWHIGQSHDVLLRVPYMAAFVDTSAKIEETQFDTETFYGRENWDFPQLHNPFAVARAFDVDAESSDYMLFTGAQ